Protein AF-0000000070754048 (afdb_homodimer)

InterPro domains:
  IPR007956 Malonyl-CoA decarboxylase, C-terminal [PF05292] (130-397)
  IPR035372 Malonyl-CoA decarboxylase, N-terminal [PF17408] (48-127)
  IPR038351 Malonyl-CoA decarboxylase, N-terminal domain superfamily [G3DSA:1.20.140.90] (1-128)
  IPR038917 Malonyl-CoA decarboxylase [PTHR28641] (4-424)
  IPR042303 Malonyl-CoA decarboxylase, C-terminal catalytic domain superfamily [G3DSA:3.40.630.150] (129-426)

Sequence (858 aa):
MNIDEKKQFLLILAQDLHIDPAVALQSAAQFDQNLTNVKDARSGAVNWEHENVERYLRTFRNLRNALSPLYETFFQQILSQRENGMLFLVQLRADLLQLLRKNANHAEIPALRSLDASLKQFLASWFSVGFLKLERVTYEHSPGQLLEKIIRYEAVHPVGTIAELKRRLGNGRRCFAFFHPSIPDEPLVFVHIALMQEIASSMQSIRDETEQLAEASQAKAAIFYSISSTQKGLSGVDLGNFLIKEVAKALKTEYPHLKTFATLSPLPQFMPWLETQRYKTDESLVSPLELDVLTDVLEERGIASQPDSTAVGVVLDALNIDDWSEDPSLVAALKPIVLRLGARYIYHEKKRGKALDPVTNFHVRNGAIFERINWLADLSKKGLAQSAGMMINYKYDLSHVEANNENYLLHNIIPIGLQPQQVLGARTIMNIDEKKQFLLILAQDLHIDPAVALQSAAQFDQNLTNVKDARSGAVNWEHENVERYLRTFRNLRNALSPLYETFFQQILSQRENGMLFLVQLRADLLQLLRKNANHAEIPALRSLDASLKQFLASWFSVGFLKLERVTYEHSPGQLLEKIIRYEAVHPVGTIAELKRRLGNGRRCFAFFHPSIPDEPLVFVHIALMQEIASSMQSIRDETEQLAEASQAKAAIFYSISSTQKGLSGVDLGNFLIKEVAKALKTEYPHLKTFATLSPLPQFMPWLETQRYKTDESLVSPLELDVLTDVLEERGIASQPDSTAVGVVLDALNIDDWSEDPSLVAALKPIVLRLGARYIYHEKKRGKALDPVTNFHVRNGAIFERINWLADLSKKGLAQSAGMMINYKYDLSHVEANNENYLLHNIIPIGLQPQQVLGARTI

Solvent-accessible surface area (backbone atoms only — not comparable to full-atom values): 45094 Å² total; per-residue (Å²): 129,54,74,65,56,49,48,53,50,50,48,43,41,35,59,76,26,31,57,54,58,66,58,33,50,53,27,45,52,50,26,52,54,34,45,59,68,33,33,35,88,84,80,50,42,75,36,66,77,43,92,55,39,56,58,27,53,50,30,48,52,48,28,56,56,32,68,47,36,46,43,55,55,50,52,50,46,38,41,45,70,38,88,54,20,56,57,50,52,33,50,50,41,30,51,49,54,50,33,67,74,74,67,54,50,82,65,49,43,54,45,49,50,52,43,47,54,52,52,48,53,55,51,30,68,68,38,35,30,83,54,59,42,80,42,78,49,36,79,88,77,42,58,68,66,54,56,51,47,51,40,71,39,35,69,75,68,70,45,90,43,70,68,54,46,48,55,48,36,32,70,24,28,40,29,37,30,30,24,36,82,73,39,69,86,44,62,47,33,38,38,38,33,40,42,25,74,53,85,66,61,28,57,65,53,48,55,57,45,26,75,60,46,86,54,62,83,69,26,26,14,41,31,41,57,35,74,28,67,54,49,71,36,50,64,92,45,59,70,47,67,47,60,64,57,52,52,50,50,55,46,36,70,77,36,71,67,48,75,41,40,32,27,44,36,71,41,75,59,47,39,66,52,51,60,72,40,27,81,44,81,60,62,82,66,46,51,68,70,52,48,50,52,38,49,50,57,33,47,75,69,70,46,75,74,60,92,87,53,29,70,49,33,51,51,52,52,54,70,64,38,82,67,35,86,74,34,66,68,55,42,63,42,42,44,70,48,52,51,28,45,50,45,40,44,58,71,68,37,59,52,95,62,36,44,53,43,65,62,54,35,51,43,34,54,44,10,26,25,46,36,37,75,26,80,66,14,31,80,46,75,67,33,35,62,18,32,69,5,33,28,33,28,37,32,46,49,82,91,42,21,65,61,37,22,51,40,27,76,75,65,47,49,75,51,68,33,68,56,40,46,58,56,57,34,82,84,73,113,129,54,74,65,55,49,49,52,52,52,47,43,43,35,59,74,25,32,58,54,55,64,57,34,50,53,27,44,52,50,26,49,54,35,46,61,68,34,32,36,87,84,81,49,44,75,36,66,76,42,91,54,39,56,57,28,54,49,30,47,51,48,28,55,54,33,68,47,35,46,43,57,55,49,51,52,46,39,39,44,69,38,87,56,20,54,57,49,53,33,49,49,42,29,52,48,54,50,33,67,74,74,68,53,51,81,65,49,43,54,44,50,50,52,42,46,53,50,50,50,53,55,49,30,68,67,38,34,31,82,57,59,42,82,40,80,49,38,79,88,77,42,58,67,67,55,54,52,47,51,40,71,40,35,68,78,68,68,44,90,43,70,67,53,47,49,55,49,37,32,68,24,29,39,28,38,30,30,24,36,80,74,40,71,87,46,62,46,34,36,37,38,31,41,42,26,75,53,85,66,59,28,57,62,53,49,56,57,44,27,75,59,47,85,53,64,82,69,25,26,15,41,31,41,57,34,76,30,65,55,50,71,35,49,64,92,46,60,70,47,67,47,60,65,57,51,50,49,51,53,46,35,72,76,36,71,68,48,75,42,40,31,28,44,35,70,40,76,58,47,38,67,52,52,58,73,41,28,83,43,80,62,61,83,65,47,52,68,69,54,48,49,52,37,50,51,56,32,48,76,70,70,47,76,74,60,91,85,54,28,67,50,32,52,53,52,53,54,70,64,39,83,67,36,85,74,35,68,68,54,42,62,42,41,46,70,48,52,51,29,45,50,46,41,46,58,72,68,38,60,50,95,63,35,44,53,43,65,62,56,35,52,42,34,52,44,9,27,26,46,36,36,75,26,79,67,14,30,81,47,74,66,33,35,63,18,32,68,4,32,28,34,26,37,32,47,49,83,90,42,22,66,61,35,21,50,40,26,75,75,65,46,50,76,51,68,33,66,56,40,45,60,56,54,34,83,84,73,113

Secondary structure (DSSP, 8-state):
--HHHHHHHHHIIIIITS--HHHHHHHHHHHHHHHHHHB-TTT-SB-TTSTTHHHHHHHHHHHHHHTS-HHHHHHHHHHHHSTTHHHHHHHHHHHHHHIIIII--TTTHHHHHHHHHHHHHHHHHHHSSS-PEEEE--TTTS-HHHHHHHHHH--SS---SHHHHHHHTSTTEEEEEEEBTTBTTS-SEEEEEEEESS----HHHHHHHHHH-S-GGG--EEEEEEEEE--GGGTT----TTHHHHHHHHHHHH-TT--EEEE-B--TTHHHHHHHTTT---TTSS-HHHHHHHHHHHHHTT-PPPTT--HHHHHHHHHTSTTGGG-HHHHHHHHHHHHHHHHHHHHT-EETTEESSHHHHHHHHTT-EEEEEETT---SHHHHHHHTT-EEEEE--TTTHHHHHHHHHHH----B-HHHHHHH-GGG-/--HHHHHHHHHIIIIITS--HHHHHHHHHHHHHHHHHHB-TTT-SB-TTSTTHHHHHHHHHHHHHHTS-HHHHHHHHHHHHSTTHHHHHHHHHHHHHHIIIII--TTTHHHHHHHHHHHHHHHHHHHSSTTPEEEE--TTTS-HHHHHHHHHH--SS---SHHHHHHHTSTTEEEEEEEBTTBTTS-SEEEEEEEESS----HHHHHHHHHH-S-GGG--EEEEEEEEE--GGGTT----TTHHHHHHHHHHHH-TT--EEEE-B--TTHHHHHHHTTT---TTSS-HHHHHHHHHHHHHTT-PPPTT--HHHHHHHHHTSTTGGG-HHHHHHHHHHHHHHHHHHHHT-EETTEESSHHHHHHHHTT-EEEEEETT---SHHHHHHHTT-EEEEE--TTTHHHHHHHHHHH----B-HHHHHHH-GGG-

Nearest PDB structures (foldseek):
  4f0x-assembly1_C  TM=9.025E-01  e=1.347E-34  Homo sapiens
  4f0x-assembly2_H  TM=8.892E-01  e=1.490E-34  Homo sapiens
  4f0x-assembly2_E  TM=8.967E-01  e=7.917E-34  Homo sapiens
  4f0x-assembly2_G  TM=8.946E-01  e=1.020E-33  Homo sapiens
  4f0x-assembly1_D  TM=8.776E-01  e=3.523E-34  Homo sapiens

Structure (mmCIF, N/CA/C/O backbone):
data_AF-0000000070754048-model_v1
#
loop_
_entity.id
_entity.type
_entity.pdbx_description
1 polymer 'Malonyl-CoA decarboxylase'
#
loop_
_atom_site.group_PDB
_atom_site.id
_atom_site.type_symbol
_atom_site.label_atom_id
_atom_site.label_alt_id
_atom_site.label_comp_id
_atom_site.label_asym_id
_atom_site.label_entity_id
_atom_site.label_seq_id
_atom_site.pdbx_PDB_ins_code
_atom_site.Cartn_x
_atom_site.Cartn_y
_atom_site.Cartn_z
_atom_site.occupancy
_atom_site.B_iso_or_equiv
_atom_site.auth_seq_id
_atom_site.auth_comp_id
_atom_site.auth_asym_id
_atom_site.auth_atom_id
_atom_site.pdbx_PDB_model_num
ATOM 1 N N . MET A 1 1 ? -6.758 18.609 -19.359 1 70.5 1 MET A N 1
ATOM 2 C CA . MET A 1 1 ? -8.211 18.719 -19.297 1 70.5 1 MET A CA 1
ATOM 3 C C . MET A 1 1 ? -8.641 20.047 -18.703 1 70.5 1 MET A C 1
ATOM 5 O O . MET A 1 1 ? -7.996 20.562 -17.781 1 70.5 1 MET A O 1
ATOM 9 N N . ASN A 1 2 ? -9.617 20.641 -19.25 1 81.56 2 ASN A N 1
ATOM 10 C CA . ASN A 1 2 ? -10.188 21.859 -18.688 1 81.56 2 ASN A CA 1
ATOM 11 C C . ASN A 1 2 ? -11.016 21.562 -17.438 1 81.56 2 ASN A C 1
ATOM 13 O O . ASN A 1 2 ? -11.32 20.406 -17.156 1 81.56 2 ASN A O 1
ATOM 17 N N . ILE A 1 3 ? -11.25 22.531 -16.594 1 84.44 3 ILE A N 1
ATOM 18 C CA . ILE A 1 3 ? -11.891 22.406 -15.289 1 84.44 3 ILE A CA 1
ATOM 19 C C . ILE A 1 3 ? -13.266 21.75 -15.445 1 84.44 3 ILE A C 1
ATOM 21 O O . ILE A 1 3 ? -13.672 20.938 -14.609 1 84.44 3 ILE A O 1
ATOM 25 N N . ASP A 1 4 ? -13.898 22 -16.562 1 88.56 4 ASP A N 1
ATOM 26 C CA . ASP A 1 4 ? -15.234 21.453 -16.781 1 88.56 4 ASP A CA 1
ATOM 27 C C . ASP A 1 4 ? -15.164 19.969 -17.125 1 88.56 4 ASP A C 1
ATOM 29 O O . ASP A 1 4 ? -16 19.188 -16.688 1 88.56 4 ASP A O 1
ATOM 33 N N . GLU A 1 5 ? -14.227 19.672 -17.875 1 91.06 5 GLU A N 1
ATOM 34 C CA . GLU A 1 5 ? -14.031 18.266 -18.234 1 91.06 5 GLU A CA 1
ATOM 35 C C . GLU A 1 5 ? -13.641 17.438 -17.016 1 91.06 5 GLU A C 1
ATOM 37 O O . GLU A 1 5 ? -14.109 16.312 -16.844 1 91.06 5 GLU A O 1
ATOM 42 N N . LYS A 1 6 ? -12.789 18.016 -16.219 1 92.75 6 LYS A N 1
ATOM 43 C CA . LYS A 1 6 ? -12.391 17.344 -14.992 1 92.75 6 LYS A CA 1
ATOM 44 C C . LYS A 1 6 ? -13.586 17.125 -14.07 1 92.75 6 LYS A C 1
ATOM 46 O O . LYS A 1 6 ? -13.734 16.062 -13.484 1 92.75 6 LYS A O 1
ATOM 51 N N . LYS A 1 7 ? -14.391 18.172 -14.016 1 94.81 7 LYS A N 1
ATOM 52 C CA . LYS A 1 7 ? -15.586 18.078 -13.18 1 94.81 7 LYS A CA 1
ATOM 53 C C . LYS A 1 7 ? -16.516 16.969 -13.664 1 94.81 7 LYS A C 1
ATOM 55 O O . LYS A 1 7 ? -16.984 16.156 -12.867 1 94.81 7 LYS A O 1
ATOM 60 N N . GLN A 1 8 ? -16.766 16.938 -14.977 1 94.69 8 GLN A N 1
ATOM 61 C CA . GLN A 1 8 ? -17.625 15.906 -15.539 1 94.69 8 GLN A CA 1
ATOM 62 C C . GLN A 1 8 ? -17.062 14.516 -15.273 1 94.69 8 GLN A C 1
ATOM 64 O O . GLN A 1 8 ? -17.812 13.594 -14.945 1 94.69 8 GLN A O 1
ATOM 69 N N . PHE A 1 9 ? -15.805 14.398 -15.445 1 96 9 PHE A N 1
ATOM 70 C CA . PHE A 1 9 ? -15.156 13.109 -15.211 1 96 9 PHE A CA 1
ATOM 71 C C . PHE A 1 9 ? -15.32 12.68 -13.766 1 96 9 PHE A C 1
ATOM 73 O O . PHE A 1 9 ? -15.672 11.531 -13.492 1 96 9 PHE A O 1
ATOM 80 N N . LEU A 1 10 ? -15.062 13.562 -12.836 1 97.12 10 LEU A N 1
ATOM 81 C CA . LEU A 1 10 ? -15.141 13.266 -11.414 1 97.12 10 LEU A CA 1
ATOM 82 C C . LEU A 1 10 ? -16.578 12.93 -11 1 97.12 10 LEU A C 1
ATOM 84 O O . LEU A 1 10 ? -16.797 12.07 -10.148 1 97.12 10 LEU A O 1
ATOM 88 N N . LEU A 1 11 ? -17.5 13.594 -11.633 1 96.44 11 LEU A N 1
ATOM 89 C CA . LEU A 1 11 ? -18.906 13.312 -11.344 1 96.44 11 LEU A CA 1
ATOM 90 C C . LEU A 1 11 ? -19.297 11.93 -11.852 1 96.44 11 LEU A C 1
ATOM 92 O O . LEU A 1 11 ? -20.047 11.211 -11.195 1 96.44 11 LEU A O 1
ATOM 96 N N . ILE A 1 12 ? -18.781 11.578 -12.961 1 96.75 12 ILE A N 1
ATOM 97 C CA . ILE A 1 12 ? -19.031 10.242 -13.492 1 96.75 12 ILE A CA 1
ATOM 98 C C . ILE A 1 12 ? -18.469 9.195 -12.531 1 96.75 12 ILE A C 1
ATOM 100 O O . ILE A 1 12 ? -19.156 8.219 -12.219 1 96.75 12 ILE A O 1
ATOM 104 N N . LEU A 1 13 ? -17.266 9.406 -12.039 1 96.81 13 LEU A N 1
ATOM 105 C CA . LEU A 1 13 ? -16.656 8.484 -11.078 1 96.81 13 LEU A CA 1
ATOM 106 C C . LEU A 1 13 ? -17.516 8.391 -9.812 1 96.81 13 LEU A C 1
ATOM 108 O O . LEU A 1 13 ? -17.844 7.293 -9.359 1 96.81 13 LEU A O 1
ATOM 112 N N . ALA A 1 14 ? -17.953 9.531 -9.32 1 97.31 14 ALA A N 1
ATOM 113 C CA . ALA A 1 14 ? -18.625 9.625 -8.031 1 97.31 14 ALA A CA 1
ATOM 114 C C . ALA A 1 14 ? -20.016 9.008 -8.094 1 97.31 14 ALA A C 1
ATOM 116 O O . ALA A 1 14 ? -20.484 8.398 -7.129 1 97.31 14 ALA A O 1
ATOM 117 N N . GLN A 1 15 ? -20.641 9.141 -9.281 1 96.19 15 GLN A N 1
ATOM 118 C CA . GLN A 1 15 ? -22.047 8.773 -9.367 1 96.19 15 GLN A CA 1
ATOM 119 C C . GLN A 1 15 ? -22.234 7.484 -10.164 1 96.19 15 GLN A C 1
ATOM 121 O O . GLN A 1 15 ? -22.844 6.527 -9.672 1 96.19 15 GLN A O 1
ATOM 126 N N . ASP A 1 16 ? -21.641 7.391 -11.266 1 95.5 16 ASP A N 1
ATOM 127 C CA . ASP A 1 16 ? -21.891 6.262 -12.156 1 95.5 16 ASP A CA 1
ATOM 128 C C . ASP A 1 16 ? -21.078 5.035 -11.719 1 95.5 16 ASP A C 1
ATOM 130 O O . ASP A 1 16 ? -21.484 3.9 -11.984 1 95.5 16 ASP A O 1
ATOM 134 N N . LEU A 1 17 ? -19.938 5.293 -11.102 1 96.44 17 LEU A N 1
ATOM 135 C CA . LEU A 1 17 ? -19.109 4.172 -10.68 1 96.44 17 LEU A CA 1
ATOM 136 C C . LEU A 1 17 ? -19.266 3.922 -9.18 1 96.44 17 LEU A C 1
ATOM 138 O O . LEU A 1 17 ? -18.344 3.41 -8.539 1 96.44 17 LEU A O 1
ATOM 142 N N . HIS A 1 18 ? -20.344 4.375 -8.664 1 96.31 18 HIS A N 1
ATOM 143 C CA . HIS A 1 18 ? -20.688 4.039 -7.285 1 96.31 18 HIS A CA 1
ATOM 144 C C . HIS A 1 18 ? -21.156 2.594 -7.168 1 96.31 18 HIS A C 1
ATOM 146 O O . HIS A 1 18 ? -20.734 1.734 -7.949 1 96.31 18 HIS A O 1
ATOM 152 N N . ILE A 1 19 ? -21.922 2.232 -6.234 1 97.06 19 ILE A N 1
ATOM 153 C CA . ILE A 1 19 ? -22.328 0.847 -6.027 1 97.06 19 ILE A CA 1
ATOM 154 C C . ILE A 1 19 ? -23.594 0.555 -6.828 1 97.06 19 ILE A C 1
ATOM 156 O O . ILE A 1 19 ? -24.25 1.477 -7.316 1 97.06 19 ILE A O 1
ATOM 160 N N . ASP A 1 20 ? -23.922 -0.697 -7.059 1 96.25 20 ASP A N 1
ATOM 161 C CA . ASP A 1 20 ? -25.188 -1.147 -7.629 1 96.25 20 ASP A CA 1
ATOM 162 C C . ASP A 1 20 ? -26.266 -1.304 -6.543 1 96.25 20 ASP A C 1
ATOM 164 O O . ASP A 1 20 ? -26.203 -2.234 -5.738 1 96.25 20 ASP A O 1
ATOM 168 N N . PRO A 1 21 ? -27.234 -0.43 -6.59 1 96.31 21 PRO A N 1
ATOM 169 C CA . PRO A 1 21 ? -28.203 -0.417 -5.504 1 96.31 21 PRO A CA 1
ATOM 170 C C . PRO A 1 21 ? -28.953 -1.74 -5.375 1 96.31 21 PRO A C 1
ATOM 172 O O . PRO A 1 21 ? -29.219 -2.203 -4.258 1 96.31 21 PRO A O 1
ATOM 175 N N . ALA A 1 22 ? -29.281 -2.359 -6.402 1 95.56 22 ALA A N 1
ATOM 176 C CA . ALA A 1 22 ? -30.047 -3.604 -6.363 1 95.56 22 ALA A CA 1
ATOM 177 C C . ALA A 1 22 ? -29.25 -4.723 -5.707 1 95.56 22 ALA A C 1
ATOM 179 O O . ALA A 1 22 ? -29.75 -5.438 -4.84 1 95.56 22 ALA A O 1
ATOM 180 N N . VAL A 1 23 ? -28.031 -4.816 -6.113 1 96.75 23 VAL A N 1
ATOM 181 C CA . VAL A 1 23 ? -27.156 -5.848 -5.566 1 96.75 23 VAL A CA 1
ATOM 182 C C . VAL A 1 23 ? -26.891 -5.57 -4.086 1 96.75 23 VAL A C 1
ATOM 184 O O . VAL A 1 23 ? -26.875 -6.492 -3.27 1 96.75 23 VAL A O 1
ATOM 187 N N . ALA A 1 24 ? -26.703 -4.336 -3.725 1 97.44 24 ALA A N 1
ATOM 188 C CA . ALA A 1 24 ? -26.438 -3.941 -2.344 1 97.44 24 ALA A CA 1
ATOM 189 C C . ALA A 1 24 ? -27.625 -4.277 -1.438 1 97.44 24 ALA A C 1
ATOM 191 O O . ALA A 1 24 ? -27.453 -4.836 -0.354 1 97.44 24 ALA A O 1
ATOM 192 N N . LEU A 1 25 ? -28.844 -4.012 -1.931 1 96.81 25 LEU A N 1
ATOM 193 C CA . LEU A 1 25 ? -30.047 -4.262 -1.134 1 96.81 25 LEU A CA 1
ATOM 194 C C . LEU A 1 25 ? -30.266 -5.762 -0.947 1 96.81 25 LEU A C 1
ATOM 196 O O . LEU A 1 25 ? -30.578 -6.215 0.158 1 96.81 25 LEU A O 1
ATOM 200 N N . GLN A 1 26 ? -30.078 -6.457 -1.988 1 97.06 26 GLN A N 1
ATOM 201 C CA . GLN A 1 26 ? -30.234 -7.906 -1.913 1 97.06 26 GLN A CA 1
ATOM 202 C C . GLN A 1 26 ? -29.203 -8.523 -0.96 1 97.06 26 GLN A C 1
ATOM 204 O O . GLN A 1 26 ? -29.562 -9.367 -0.13 1 97.06 26 GLN A O 1
ATOM 209 N N . SER A 1 27 ? -27.953 -8.086 -1.094 1 97.75 27 SER A N 1
ATOM 210 C CA . SER A 1 27 ? -26.875 -8.602 -0.24 1 97.75 27 SER A CA 1
ATOM 211 C C . SER A 1 27 ? -27.109 -8.219 1.218 1 97.75 27 SER A C 1
ATOM 213 O O . SER A 1 27 ? -26.812 -9 2.125 1 97.75 27 SER A O 1
ATOM 215 N N . ALA A 1 28 ? -27.594 -7.035 1.402 1 97.25 28 ALA A N 1
ATOM 216 C CA . ALA A 1 28 ? -27.875 -6.578 2.762 1 97.25 28 ALA A CA 1
ATOM 217 C C . ALA A 1 28 ? -28.969 -7.43 3.416 1 97.25 28 ALA A C 1
ATOM 219 O O . ALA A 1 28 ? -28.844 -7.805 4.586 1 97.25 28 ALA A O 1
ATOM 220 N N . ALA A 1 29 ? -29.984 -7.773 2.693 1 96.5 29 ALA A N 1
ATOM 221 C CA . ALA A 1 29 ? -31.078 -8.602 3.207 1 96.5 29 ALA A CA 1
ATOM 222 C C . ALA A 1 29 ? -30.578 -9.992 3.57 1 96.5 29 ALA A C 1
ATOM 224 O O . ALA A 1 29 ? -30.922 -10.523 4.629 1 96.5 29 ALA A O 1
ATOM 225 N N . GLN A 1 30 ? -29.812 -10.5 2.678 1 97.5 30 GLN A N 1
ATOM 226 C CA . GLN A 1 30 ? -29.281 -11.828 2.92 1 97.5 30 GLN A CA 1
ATOM 227 C C . GLN A 1 30 ? -28.359 -11.844 4.137 1 97.5 30 GLN A C 1
ATOM 229 O O . GLN A 1 30 ? -28.406 -12.766 4.953 1 97.5 30 GLN A O 1
ATOM 234 N N . PHE A 1 31 ? -27.578 -10.859 4.266 1 97.62 31 PHE A N 1
ATOM 235 C CA . PHE A 1 31 ? -26.656 -10.742 5.395 1 97.62 31 PHE A CA 1
ATOM 236 C C . PHE A 1 31 ? -27.422 -10.641 6.707 1 97.62 31 PHE A C 1
ATOM 238 O O . PHE A 1 31 ? -27.094 -11.328 7.676 1 97.62 31 PHE A O 1
ATOM 245 N N . ASP A 1 32 ? -28.406 -9.797 6.66 1 96.06 32 ASP A N 1
ATOM 246 C CA . ASP A 1 32 ? -29.219 -9.586 7.848 1 96.06 32 ASP A CA 1
ATOM 247 C C . ASP A 1 32 ? -29.875 -10.891 8.312 1 96.06 32 ASP A C 1
ATOM 249 O O . ASP A 1 32 ? -29.797 -11.25 9.484 1 96.06 32 ASP A O 1
ATOM 253 N N . GLN A 1 33 ? -30.406 -11.625 7.418 1 96.44 33 GLN A N 1
ATOM 254 C CA . GLN A 1 33 ? -31.078 -12.883 7.719 1 96.44 33 GLN A CA 1
ATOM 255 C C . GLN A 1 33 ? -30.094 -13.914 8.273 1 96.44 33 GLN A C 1
ATOM 257 O O . GLN A 1 33 ? -30.375 -14.562 9.273 1 96.44 33 GLN A O 1
ATOM 262 N N . ASN A 1 34 ? -28.969 -13.992 7.688 1 97.06 34 ASN A N 1
ATOM 263 C CA . ASN A 1 34 ? -28.016 -15.031 8.055 1 97.06 34 ASN A CA 1
ATOM 264 C C . ASN A 1 34 ? -27.266 -14.688 9.344 1 97.06 34 ASN A C 1
ATOM 266 O O . ASN A 1 34 ? -26.953 -15.57 10.133 1 97.06 34 ASN A O 1
ATOM 270 N N . LEU A 1 35 ? -27 -13.422 9.523 1 96.56 35 LEU A N 1
ATOM 271 C CA . LEU A 1 35 ? -26.391 -13.016 10.781 1 96.56 35 LEU A CA 1
ATOM 272 C C . LEU A 1 35 ? -27.344 -13.266 11.953 1 96.56 35 LEU A C 1
ATOM 274 O O . LEU A 1 35 ? -26.922 -13.75 13 1 96.56 35 LEU A O 1
ATOM 278 N N . THR A 1 36 ? -28.578 -12.977 11.719 1 94.69 36 THR A N 1
ATOM 279 C CA . THR A 1 36 ? -29.594 -13.195 12.75 1 94.69 36 THR A CA 1
ATOM 280 C C . THR A 1 36 ? -29.703 -14.672 13.094 1 94.69 36 THR A C 1
ATOM 282 O O . THR A 1 36 ? -29.891 -15.031 14.258 1 94.69 36 THR A O 1
ATOM 285 N N . ASN A 1 37 ? -29.516 -15.484 12.148 1 95 37 ASN A N 1
ATOM 286 C CA . ASN A 1 37 ? -29.609 -16.938 12.328 1 95 37 ASN A CA 1
ATOM 287 C C . ASN A 1 37 ? -28.469 -17.469 13.188 1 95 37 ASN A C 1
ATOM 289 O O . ASN A 1 37 ? -28.656 -18.422 13.953 1 95 37 ASN A O 1
ATOM 293 N N . VAL A 1 38 ? -27.297 -16.906 13.062 1 95.75 38 VAL A N 1
ATOM 294 C CA . VAL A 1 38 ? -26.141 -17.484 13.727 1 95.75 38 VAL A CA 1
ATOM 295 C C . VAL A 1 38 ? -25.844 -16.719 15.016 1 95.75 38 VAL A C 1
ATOM 297 O O . VAL A 1 38 ? -24.906 -17.078 15.742 1 95.75 38 VAL A O 1
ATOM 300 N N . LYS A 1 39 ? -26.547 -15.703 15.188 1 92.94 39 LYS A N 1
ATOM 301 C CA . LYS A 1 39 ? -26.344 -14.898 16.391 1 92.94 39 LYS A CA 1
ATOM 302 C C . LYS A 1 39 ? -26.891 -15.609 17.625 1 92.94 39 LYS A C 1
ATOM 304 O O . LYS A 1 39 ? -27.984 -16.188 17.594 1 92.94 39 LYS A O 1
ATOM 309 N N . ASP A 1 40 ? -26.094 -15.625 18.609 1 90.81 40 ASP A N 1
ATOM 310 C CA . ASP A 1 40 ? -26.531 -16.188 19.875 1 90.81 40 ASP A CA 1
ATOM 311 C C . ASP A 1 40 ? -27.594 -15.312 20.547 1 90.81 40 ASP A C 1
ATOM 313 O O . ASP A 1 40 ? -27.422 -14.102 20.641 1 90.81 40 ASP A O 1
ATOM 317 N N . ALA A 1 41 ? -28.625 -15.867 21.062 1 83.62 41 ALA A N 1
ATOM 318 C CA . ALA A 1 41 ? -29.766 -15.141 21.594 1 83.62 41 ALA A CA 1
ATOM 319 C C . ALA A 1 41 ? -29.406 -14.43 22.906 1 83.62 41 ALA A C 1
ATOM 321 O O . ALA A 1 41 ? -29.953 -13.383 23.219 1 83.62 41 ALA A O 1
ATOM 322 N N . ARG A 1 42 ? -28.484 -14.953 23.609 1 84.88 42 ARG A N 1
ATOM 323 C CA . ARG A 1 42 ? -28.156 -14.43 24.938 1 84.88 42 ARG A CA 1
ATOM 324 C C . ARG A 1 42 ? -27.094 -13.359 24.859 1 84.88 42 ARG A C 1
ATOM 326 O O . ARG A 1 42 ? -27.281 -12.234 25.328 1 84.88 42 ARG A O 1
ATOM 333 N N . SER A 1 43 ? -25.984 -13.539 24.141 1 86.94 43 SER A N 1
ATOM 334 C CA . SER A 1 43 ? -24.812 -12.656 24.125 1 86.94 43 SER A CA 1
ATOM 335 C C . SER A 1 43 ? -24.875 -11.688 22.953 1 86.94 43 SER A C 1
ATOM 337 O O . SER A 1 43 ? -24.234 -10.633 22.984 1 86.94 43 SER A O 1
ATOM 339 N N . GLY A 1 44 ? -25.594 -12.109 21.984 1 89.12 44 GLY A N 1
ATOM 340 C CA . GLY A 1 44 ? -25.656 -11.289 20.781 1 89.12 44 GLY A CA 1
ATOM 341 C C . GLY A 1 44 ? -24.438 -11.461 19.875 1 89.12 44 GLY A C 1
ATOM 342 O O . GLY A 1 44 ? -24.375 -10.867 18.797 1 89.12 44 GLY A O 1
ATOM 343 N N . ALA A 1 45 ? -23.562 -12.305 20.344 1 91.06 45 ALA A N 1
ATOM 344 C CA . ALA A 1 45 ? -22.359 -12.57 19.578 1 91.06 45 ALA A CA 1
ATOM 345 C C . ALA A 1 45 ? -22.594 -13.688 18.562 1 91.06 45 ALA A C 1
ATOM 347 O O . ALA A 1 45 ? -23.594 -14.398 18.625 1 91.06 45 ALA A O 1
ATOM 348 N N . VAL A 1 46 ? -21.781 -13.789 17.625 1 94.44 46 VAL A N 1
ATOM 349 C CA . VAL A 1 46 ? -21.875 -14.859 16.641 1 94.44 46 VAL A CA 1
ATOM 350 C C . VAL A 1 46 ? -21.562 -16.203 17.297 1 94.44 46 VAL A C 1
ATOM 352 O O . VAL A 1 46 ? -20.578 -16.312 18.031 1 94.44 46 VAL A O 1
ATOM 355 N N . ASN A 1 47 ? -22.406 -17.188 17.062 1 95.25 47 ASN A N 1
ATOM 356 C CA . ASN A 1 47 ? -22.109 -18.562 17.453 1 95.25 47 ASN A CA 1
ATOM 357 C C . ASN A 1 47 ? -21.266 -19.266 16.391 1 95.25 47 ASN A C 1
ATOM 359 O O . ASN A 1 47 ? -21.797 -19.812 15.43 1 95.25 47 ASN A O 1
ATOM 363 N N . TRP A 1 48 ? -20.047 -19.344 16.594 1 94 48 TRP A N 1
ATOM 364 C CA . TRP A 1 48 ? -19.078 -19.797 15.594 1 94 48 TRP A CA 1
ATOM 365 C C . TRP A 1 48 ? -19.172 -21.312 15.391 1 94 48 TRP A C 1
ATOM 367 O O . TRP A 1 48 ? -18.609 -21.844 14.438 1 94 48 TRP A O 1
ATOM 377 N N . GLU A 1 49 ? -19.891 -21.969 16.25 1 91.38 49 GLU A N 1
ATOM 378 C CA . GLU A 1 49 ? -20.062 -23.406 16.125 1 91.38 49 GLU A CA 1
ATOM 379 C C . GLU A 1 49 ? -21.359 -23.75 15.398 1 91.38 49 GLU A C 1
ATOM 381 O O . GLU A 1 49 ? -21.625 -24.922 15.125 1 91.38 49 GLU A O 1
ATOM 386 N N . HIS A 1 50 ? -22.094 -22.75 15.086 1 93.38 50 HIS A N 1
ATOM 387 C CA . HIS A 1 50 ? -23.359 -22.953 14.406 1 93.38 50 HIS A CA 1
ATOM 388 C C . HIS A 1 50 ? -23.156 -23.594 13.039 1 93.38 50 HIS A C 1
ATOM 390 O O . HIS A 1 50 ? -22.203 -23.281 12.336 1 93.38 50 HIS A O 1
ATOM 396 N N . GLU A 1 51 ? -24.047 -24.281 12.523 1 92.44 51 GLU A N 1
ATOM 397 C CA . GLU A 1 51 ? -23.938 -25.031 11.266 1 92.44 51 GLU A CA 1
ATOM 398 C C . GLU A 1 51 ? -23.969 -24.078 10.062 1 92.44 51 GLU A C 1
ATOM 400 O O . GLU A 1 51 ? -23.422 -24.406 9.008 1 92.44 51 GLU A O 1
ATOM 405 N N . ASN A 1 52 ? -24.531 -22.875 10.266 1 94.69 52 ASN A N 1
ATOM 406 C CA . ASN A 1 52 ? -24.719 -21.953 9.141 1 94.69 52 ASN A CA 1
ATOM 407 C C . ASN A 1 52 ? -23.672 -20.844 9.156 1 94.69 52 ASN A C 1
ATOM 409 O O . ASN A 1 52 ? -23.828 -19.812 8.492 1 94.69 52 ASN A O 1
ATOM 413 N N . VAL A 1 53 ? -22.641 -21.031 9.891 1 96.06 53 VAL A N 1
ATOM 414 C CA . VAL A 1 53 ? -21.625 -20 10.008 1 96.06 53 VAL A CA 1
ATOM 415 C C . VAL A 1 53 ? -20.969 -19.75 8.641 1 96.06 53 VAL A C 1
ATOM 417 O O . VAL A 1 53 ? -20.672 -18.609 8.281 1 96.06 53 VAL A O 1
ATOM 420 N N . GLU A 1 54 ? -20.781 -20.75 7.875 1 95.25 54 GLU A N 1
ATOM 421 C CA . GLU A 1 54 ? -20.188 -20.609 6.543 1 95.25 54 GLU A CA 1
ATOM 422 C C . GLU A 1 54 ? -21.062 -19.75 5.641 1 95.25 54 GLU A C 1
ATOM 424 O O . GLU A 1 54 ? -20.562 -18.922 4.887 1 95.25 54 GLU A O 1
ATOM 429 N N . ARG A 1 55 ? -22.359 -20.047 5.754 1 95.81 55 ARG A N 1
ATOM 430 C CA . ARG A 1 55 ? -23.297 -19.25 4.969 1 95.81 55 ARG A CA 1
ATOM 431 C C . ARG A 1 55 ? -23.281 -17.797 5.402 1 95.81 55 ARG A C 1
ATOM 433 O O . ARG A 1 55 ? -23.328 -16.891 4.566 1 95.81 55 ARG A O 1
ATOM 440 N N . TYR A 1 56 ? -23.266 -17.547 6.691 1 97.19 56 TYR A N 1
ATOM 441 C CA . TYR A 1 56 ? -23.172 -16.188 7.223 1 97.19 56 TYR A CA 1
ATOM 442 C C . TYR A 1 56 ? -21.922 -15.492 6.676 1 97.19 56 TYR A C 1
ATOM 444 O O . TYR A 1 56 ? -22.016 -14.375 6.148 1 97.19 56 TYR A O 1
ATOM 452 N N . LEU A 1 57 ? -20.781 -16.156 6.691 1 97.5 57 LEU A N 1
ATOM 453 C CA . LEU A 1 57 ? -19.531 -15.547 6.262 1 97.5 57 LEU A CA 1
ATOM 454 C C . LEU A 1 57 ? -19.531 -15.289 4.758 1 97.5 57 LEU A C 1
ATOM 456 O O . LEU A 1 57 ? -18.953 -14.312 4.289 1 97.5 57 LEU A O 1
ATOM 460 N N . ARG A 1 58 ? -20.219 -16.094 4.012 1 96.44 58 ARG A N 1
ATOM 461 C CA . ARG A 1 58 ? -20.359 -15.875 2.58 1 96.44 58 ARG A CA 1
ATOM 462 C C . ARG A 1 58 ? -21.188 -14.617 2.307 1 96.44 58 ARG A C 1
ATOM 464 O O . ARG A 1 58 ? -20.828 -13.805 1.458 1 96.44 58 ARG A O 1
ATOM 471 N N . THR A 1 59 ? -22.281 -14.523 3.002 1 97.38 59 THR A N 1
ATOM 472 C CA . THR A 1 59 ? -23.141 -13.367 2.803 1 97.38 59 THR A CA 1
ATOM 473 C C . THR A 1 59 ? -22.453 -12.094 3.295 1 97.38 59 THR A C 1
ATOM 475 O O . THR A 1 59 ? -22.656 -11.016 2.736 1 97.38 59 THR A O 1
ATOM 478 N N . PHE A 1 60 ? -21.688 -12.242 4.348 1 97.62 60 PHE A N 1
ATOM 479 C CA . PHE A 1 60 ? -20.859 -11.148 4.844 1 97.62 60 PHE A CA 1
ATOM 480 C C . PHE A 1 60 ? -19.922 -10.648 3.758 1 97.62 60 PHE A C 1
ATOM 482 O O . PHE A 1 60 ? -19.875 -9.445 3.473 1 97.62 60 PHE A O 1
ATOM 489 N N . ARG A 1 61 ? -19.219 -11.508 3.104 1 96.75 61 ARG A N 1
ATOM 490 C CA . ARG A 1 61 ? -18.281 -11.172 2.027 1 96.75 61 ARG A CA 1
ATOM 491 C C . ARG A 1 61 ? -19.031 -10.562 0.841 1 96.75 61 ARG A C 1
ATOM 493 O O . ARG A 1 61 ? -18.562 -9.586 0.246 1 96.75 61 ARG A O 1
ATOM 500 N N . ASN A 1 62 ? -20.125 -11.117 0.549 1 97.25 62 ASN A N 1
ATOM 501 C CA . ASN A 1 62 ? -20.922 -10.625 -0.569 1 97.25 62 ASN A CA 1
ATOM 502 C C . ASN A 1 62 ? -21.375 -9.18 -0.339 1 97.25 62 ASN A C 1
ATOM 504 O O . ASN A 1 62 ? -21.344 -8.359 -1.259 1 97.25 62 ASN A O 1
ATOM 508 N N . LEU A 1 63 ? -21.812 -8.953 0.848 1 98.12 63 LEU A N 1
ATOM 509 C CA . LEU A 1 63 ? -22.266 -7.598 1.161 1 98.12 63 LEU A CA 1
ATOM 510 C C . LEU A 1 63 ? -21.094 -6.613 1.097 1 98.12 63 LEU A C 1
ATOM 512 O O . LEU A 1 63 ? -21.234 -5.516 0.552 1 98.12 63 LEU A O 1
ATOM 516 N N . ARG A 1 64 ? -19.984 -6.98 1.634 1 97.25 64 ARG A N 1
ATOM 517 C CA . ARG A 1 64 ? -18.797 -6.129 1.567 1 97.25 64 ARG A CA 1
ATOM 518 C C . ARG A 1 64 ? -18.438 -5.812 0.121 1 97.25 64 ARG A C 1
ATOM 520 O O . ARG A 1 64 ? -18.125 -4.664 -0.209 1 97.25 64 ARG A O 1
ATOM 527 N N . ASN A 1 65 ? -18.5 -6.805 -0.722 1 96.56 65 ASN A N 1
ATOM 528 C CA . ASN A 1 65 ? -18.203 -6.605 -2.137 1 96.56 65 ASN A CA 1
ATOM 529 C C . ASN A 1 65 ? -19.219 -5.672 -2.793 1 96.56 65 ASN A C 1
ATOM 531 O O . ASN A 1 65 ? -18.844 -4.812 -3.596 1 96.56 65 ASN A O 1
ATOM 535 N N . ALA A 1 66 ? -20.453 -5.895 -2.416 1 97.44 66 ALA A N 1
ATOM 536 C CA . ALA A 1 66 ? -21.516 -5.086 -2.992 1 97.44 66 ALA A CA 1
ATOM 537 C C . ALA A 1 66 ? -21.391 -3.625 -2.562 1 97.44 66 ALA A C 1
ATOM 539 O O . ALA A 1 66 ? -21.859 -2.725 -3.264 1 97.44 66 ALA A O 1
ATOM 540 N N . LEU A 1 67 ? -20.766 -3.41 -1.441 1 97.81 67 LEU A N 1
ATOM 541 C CA . LEU A 1 67 ? -20.641 -2.064 -0.891 1 97.81 67 LEU A CA 1
ATOM 542 C C . LEU A 1 67 ? -19.312 -1.442 -1.295 1 97.81 67 LEU A C 1
ATOM 544 O O . LEU A 1 67 ? -18.906 -0.404 -0.758 1 97.81 67 LEU A O 1
ATOM 548 N N . SER A 1 68 ? -18.609 -2.068 -2.16 1 96.69 68 SER A N 1
ATOM 549 C CA . SER A 1 68 ? -17.375 -1.504 -2.717 1 96.69 68 SER A CA 1
ATOM 550 C C . SER A 1 68 ? -17.656 -0.772 -4.027 1 96.69 68 SER A C 1
ATOM 552 O O . SER A 1 68 ? -17.906 -1.402 -5.055 1 96.69 68 SER A O 1
ATOM 554 N N . PRO A 1 69 ? -17.578 0.532 -3.949 1 97.25 69 PRO A N 1
ATOM 555 C CA . PRO A 1 69 ? -17.828 1.279 -5.18 1 97.25 69 PRO A CA 1
ATOM 556 C C . PRO A 1 69 ? -16.891 0.891 -6.32 1 97.25 69 PRO A C 1
ATOM 558 O O . PRO A 1 69 ? -15.734 0.551 -6.078 1 97.25 69 PRO A O 1
ATOM 561 N N . LEU A 1 70 ? -17.344 0.988 -7.492 1 96.31 70 LEU A N 1
ATOM 562 C CA . LEU A 1 70 ? -16.578 0.632 -8.688 1 96.31 70 LEU A CA 1
ATOM 563 C C . LEU A 1 70 ? -15.391 1.562 -8.859 1 96.31 70 LEU A C 1
ATOM 565 O O . LEU A 1 70 ? -14.359 1.165 -9.422 1 96.31 70 LEU A O 1
ATOM 569 N N . TYR A 1 71 ? -15.523 2.768 -8.375 1 97.06 71 TYR A N 1
ATOM 570 C CA . TYR A 1 71 ? -14.398 3.682 -8.531 1 97.06 71 TYR A CA 1
ATOM 571 C C . TYR A 1 71 ? -13.203 3.225 -7.699 1 97.06 71 TYR A C 1
ATOM 573 O O . TYR A 1 71 ? -12.07 3.641 -7.953 1 97.06 71 TYR A O 1
ATOM 581 N N . GLU A 1 72 ? -13.367 2.453 -6.668 1 95.25 72 GLU A N 1
ATOM 582 C CA . GLU A 1 72 ? -12.234 1.906 -5.926 1 95.25 72 GLU A CA 1
ATOM 583 C C . GLU A 1 72 ? -11.477 0.876 -6.762 1 95.25 72 GLU A C 1
ATOM 585 O O . GLU A 1 72 ? -10.25 0.785 -6.68 1 95.25 72 GLU A O 1
ATOM 590 N N . THR A 1 73 ? -12.242 0.106 -7.527 1 91.44 73 THR A N 1
ATOM 591 C CA . THR A 1 73 ? -11.609 -0.781 -8.5 1 91.44 73 THR A CA 1
ATOM 592 C C . THR A 1 73 ? -10.797 0.019 -9.516 1 91.44 73 THR A C 1
ATOM 594 O O . THR A 1 73 ? -9.703 -0.393 -9.906 1 91.44 73 THR A O 1
ATOM 597 N N . PHE A 1 74 ? -11.391 1.113 -9.898 1 92.88 74 PHE A N 1
ATOM 598 C CA . PHE A 1 74 ? -10.703 2.029 -10.797 1 92.88 74 PHE A CA 1
ATOM 599 C C . PHE A 1 74 ? -9.383 2.492 -10.188 1 92.88 74 PHE A C 1
ATOM 601 O O . PHE A 1 74 ? -8.344 2.488 -10.859 1 92.88 74 PHE A O 1
ATOM 608 N N . PHE A 1 75 ? -9.344 2.9 -8.883 1 93.31 75 PHE A N 1
ATOM 609 C CA . PHE A 1 75 ? -8.125 3.328 -8.203 1 93.31 75 PHE A CA 1
ATOM 610 C C . PHE A 1 75 ? -7.066 2.236 -8.25 1 93.31 75 PHE A C 1
ATOM 612 O O . PHE A 1 75 ? -5.91 2.504 -8.586 1 93.31 75 PHE A O 1
ATOM 619 N N . GLN A 1 76 ? -7.504 1.034 -7.949 1 87.19 76 GLN A N 1
ATOM 620 C CA . GLN A 1 76 ? -6.59 -0.103 -7.895 1 87.19 76 GLN A CA 1
ATOM 621 C C . GLN A 1 76 ? -5.98 -0.386 -9.266 1 87.19 76 GLN A C 1
ATOM 623 O O . GLN A 1 76 ? -4.785 -0.683 -9.367 1 87.19 76 GLN A O 1
ATOM 628 N N . GLN A 1 77 ? -6.789 -0.287 -10.227 1 83.56 77 GLN A N 1
ATOM 629 C CA . GLN A 1 77 ? -6.324 -0.551 -11.586 1 83.56 77 GLN A CA 1
ATOM 630 C C . GLN A 1 77 ? -5.312 0.498 -12.031 1 83.56 77 GLN A C 1
ATOM 632 O O . GLN A 1 77 ? -4.309 0.168 -12.672 1 83.56 77 GLN A O 1
ATOM 637 N N . ILE A 1 78 ? -5.613 1.72 -11.742 1 86.56 78 ILE A N 1
ATOM 638 C CA . ILE A 1 78 ? -4.699 2.803 -12.086 1 86.56 78 ILE A CA 1
ATOM 639 C C . ILE A 1 78 ? -3.355 2.584 -11.398 1 86.56 78 ILE A C 1
ATOM 641 O O . ILE A 1 78 ? -2.301 2.713 -12.016 1 86.56 78 ILE A O 1
ATOM 645 N N . LEU A 1 79 ? -3.367 2.248 -10.156 1 83.75 79 LEU A N 1
ATOM 646 C CA . LEU A 1 79 ? -2.158 2.049 -9.359 1 83.75 79 LEU A CA 1
ATOM 647 C C . LEU A 1 79 ? -1.336 0.888 -9.906 1 83.75 79 LEU A C 1
ATOM 649 O O . LEU A 1 79 ? -0.108 0.973 -9.984 1 83.75 79 LEU A O 1
ATOM 653 N N . SER A 1 80 ? -2.018 -0.181 -10.344 1 73.5 80 SER A N 1
ATOM 654 C CA . SER A 1 80 ? -1.332 -1.414 -10.719 1 73.5 80 SER A CA 1
ATOM 655 C C . SER A 1 80 ? -0.875 -1.373 -12.18 1 73.5 80 SER A C 1
ATOM 657 O O . SER A 1 80 ? 0.125 -1.998 -12.539 1 73.5 80 SER A O 1
ATOM 659 N N . GLN A 1 81 ? -1.534 -0.668 -13.008 1 70.38 81 GLN A N 1
ATOM 660 C CA . GLN A 1 81 ? -1.321 -0.828 -14.438 1 70.38 81 GLN A CA 1
ATOM 661 C C . GLN A 1 81 ? -0.626 0.394 -15.031 1 70.38 81 GLN A C 1
ATOM 663 O O . GLN A 1 81 ? 0.067 0.29 -16.047 1 70.38 81 GLN A O 1
ATOM 668 N N . ARG A 1 82 ? -0.818 1.484 -14.422 1 74 82 ARG A N 1
ATOM 669 C CA . ARG A 1 82 ? -0.286 2.711 -15.008 1 74 82 ARG A CA 1
ATOM 670 C C . ARG A 1 82 ? 1.064 3.068 -14.391 1 74 82 ARG A C 1
ATOM 672 O O . ARG A 1 82 ? 1.25 2.959 -13.18 1 74 82 ARG A O 1
ATOM 679 N N . GLU A 1 83 ? 1.909 3.432 -15.344 1 75.75 83 GLU A N 1
ATOM 680 C CA . GLU A 1 83 ? 3.146 4.031 -14.852 1 75.75 83 GLU A CA 1
ATOM 681 C C . GLU A 1 83 ? 2.871 5.316 -14.07 1 75.75 83 GLU A C 1
ATOM 683 O O . GLU A 1 83 ? 2.064 6.145 -14.5 1 75.75 83 GLU A O 1
ATOM 688 N N . ASN A 1 84 ? 3.301 5.508 -12.891 1 83.38 84 ASN A N 1
ATOM 689 C CA . ASN A 1 84 ? 3.08 6.664 -12.031 1 83.38 84 ASN A CA 1
ATOM 690 C C . ASN A 1 84 ? 1.625 6.75 -11.57 1 83.38 84 ASN A C 1
ATOM 692 O O . ASN A 1 84 ? 1.055 7.84 -11.516 1 83.38 84 ASN A O 1
ATOM 696 N N . GLY A 1 85 ? 1.065 5.621 -11.5 1 87.25 85 GLY A N 1
ATOM 697 C CA . GLY A 1 85 ? -0.328 5.543 -11.086 1 87.25 85 GLY A CA 1
ATOM 698 C C . GLY A 1 85 ? -0.607 6.254 -9.781 1 87.25 85 GLY A C 1
ATOM 699 O O . GLY A 1 85 ? -1.643 6.906 -9.625 1 87.25 85 GLY A O 1
ATOM 700 N N . MET A 1 86 ? 0.265 6.172 -8.859 1 88.06 86 MET A N 1
ATOM 701 C CA . MET A 1 86 ? 0.091 6.82 -7.562 1 88.06 86 MET A CA 1
ATOM 702 C C . MET A 1 86 ? 0.022 8.336 -7.715 1 88.06 86 MET A C 1
ATOM 704 O O . MET A 1 86 ? -0.865 8.977 -7.152 1 88.06 86 MET A O 1
ATOM 708 N N . LEU A 1 87 ? 0.96 8.898 -8.453 1 90.88 87 LEU A N 1
ATOM 709 C CA . LEU A 1 87 ? 0.971 10.336 -8.664 1 90.88 87 LEU A CA 1
ATOM 710 C C . LEU A 1 87 ? -0.313 10.789 -9.352 1 90.88 87 LEU A C 1
ATOM 712 O O . LEU A 1 87 ? -0.842 11.859 -9.039 1 90.88 87 LEU A O 1
ATOM 716 N N . PHE A 1 88 ? -0.783 9.969 -10.25 1 93 88 PHE A N 1
ATOM 717 C CA . PHE A 1 88 ? -2.037 10.273 -10.93 1 93 88 PHE A CA 1
ATOM 718 C C . PHE A 1 88 ? -3.182 10.383 -9.93 1 93 88 PHE A C 1
ATOM 720 O O . PHE A 1 88 ? -3.969 11.328 -9.992 1 93 88 PHE A O 1
ATOM 727 N N . LEU A 1 89 ? -3.287 9.438 -9.055 1 95 89 LEU A N 1
ATOM 728 C CA . LEU A 1 89 ? -4.367 9.422 -8.07 1 95 89 LEU A CA 1
ATOM 729 C C . LEU A 1 89 ? -4.246 10.602 -7.113 1 95 89 LEU A C 1
ATOM 731 O O . LEU A 1 89 ? -5.254 11.188 -6.715 1 95 89 LEU A O 1
ATOM 735 N N . VAL A 1 90 ? -3.027 10.922 -6.754 1 94.56 90 VAL A N 1
ATOM 736 C CA . VAL A 1 90 ? -2.785 12.086 -5.898 1 94.56 90 VAL A CA 1
ATOM 737 C C . VAL A 1 90 ? -3.26 13.352 -6.602 1 94.56 90 VAL A C 1
ATOM 739 O O . VAL A 1 90 ? -3.936 14.188 -6 1 94.56 90 VAL A O 1
ATOM 742 N N . GLN A 1 91 ? -2.98 13.461 -7.832 1 94.75 91 GLN A N 1
ATOM 743 C CA . GLN A 1 91 ? -3.395 14.625 -8.609 1 94.75 91 GLN A CA 1
ATOM 744 C C . GLN A 1 91 ? -4.91 14.641 -8.805 1 94.75 91 GLN A C 1
ATOM 746 O O . GLN A 1 91 ? -5.527 15.711 -8.812 1 94.75 91 GLN A O 1
ATOM 751 N N . LEU A 1 92 ? -5.398 13.492 -9.023 1 96.5 92 LEU A N 1
ATOM 752 C CA . LEU A 1 92 ? -6.848 13.383 -9.148 1 96.5 92 LEU A CA 1
ATOM 753 C C . LEU A 1 92 ? -7.547 13.922 -7.91 1 96.5 92 LEU A C 1
ATOM 755 O O . LEU A 1 92 ? -8.531 14.656 -8.016 1 96.5 92 LEU A O 1
ATOM 759 N N . ARG A 1 93 ? -7.086 13.547 -6.723 1 97.19 93 ARG A N 1
ATOM 760 C CA . ARG A 1 93 ? -7.695 14.039 -5.492 1 97.19 93 ARG A CA 1
ATOM 761 C C . ARG A 1 93 ? -7.488 15.539 -5.34 1 97.19 93 ARG A C 1
ATOM 763 O O . ARG A 1 93 ? -8.359 16.25 -4.832 1 97.19 93 ARG A O 1
ATOM 770 N N . ALA A 1 94 ? -6.301 16.016 -5.789 1 95.88 94 ALA A N 1
ATOM 771 C CA . ALA A 1 94 ? -6.07 17.469 -5.762 1 95.88 94 ALA A CA 1
ATOM 772 C C . ALA A 1 94 ? -7.129 18.203 -6.574 1 95.88 94 ALA A C 1
ATOM 774 O O . ALA A 1 94 ? -7.676 19.219 -6.117 1 95.88 94 ALA A O 1
ATOM 775 N N . ASP A 1 95 ? -7.398 17.703 -7.699 1 96.12 95 ASP A N 1
ATOM 776 C CA . ASP A 1 95 ? -8.43 18.297 -8.555 1 96.12 95 ASP A CA 1
ATOM 777 C C . ASP A 1 95 ? -9.797 18.219 -7.879 1 96.12 95 ASP A C 1
ATOM 779 O O . ASP A 1 95 ? -10.578 19.172 -7.957 1 96.12 95 ASP A O 1
ATOM 783 N N . LEU A 1 96 ? -10.031 17.109 -7.312 1 97.56 96 LEU A N 1
ATOM 784 C CA . LEU A 1 96 ? -11.289 16.906 -6.609 1 97.56 96 LEU A CA 1
ATOM 785 C C . LEU A 1 96 ? -11.461 17.922 -5.484 1 97.56 96 LEU A C 1
ATOM 787 O O . LEU A 1 96 ? -12.523 18.531 -5.344 1 97.56 96 LEU A O 1
ATOM 791 N N . LEU A 1 97 ? -10.445 18.094 -4.73 1 96.25 97 LEU A N 1
ATOM 792 C CA . LEU A 1 97 ? -10.477 19.047 -3.623 1 96.25 97 LEU A CA 1
ATOM 793 C C . LEU A 1 97 ? -10.68 20.469 -4.137 1 96.25 97 LEU A C 1
ATOM 795 O O . LEU A 1 97 ? -11.422 21.25 -3.537 1 96.25 97 LEU A O 1
ATOM 799 N N . GLN A 1 98 ? -10.031 20.781 -5.219 1 94.38 98 GLN A N 1
ATOM 800 C CA . GLN A 1 98 ? -10.203 22.109 -5.824 1 94.38 98 GLN A CA 1
ATOM 801 C C . GLN A 1 98 ? -11.641 22.328 -6.281 1 94.38 98 GLN A C 1
ATOM 803 O O . GLN A 1 98 ? -12.203 23.391 -6.082 1 94.38 98 GLN A O 1
ATOM 808 N N . LEU A 1 99 ? -12.18 21.391 -6.848 1 94.88 99 LEU A N 1
ATOM 809 C CA . LEU A 1 99 ? -13.562 21.438 -7.324 1 94.88 99 LEU A CA 1
ATOM 810 C C . LEU A 1 99 ? -14.531 21.641 -6.164 1 94.88 99 LEU A C 1
ATOM 812 O O . LEU A 1 99 ? -15.477 22.438 -6.27 1 94.88 99 LEU A O 1
ATOM 816 N N . LEU A 1 100 ? -14.359 20.922 -5.109 1 95.5 100 LEU A N 1
ATOM 817 C CA . LEU A 1 100 ? -15.227 21 -3.936 1 95.5 100 LEU A CA 1
ATOM 818 C C . LEU A 1 100 ? -15.172 22.391 -3.316 1 95.5 100 LEU A C 1
ATOM 820 O O . LEU A 1 100 ? -16.172 22.875 -2.791 1 95.5 100 LEU A O 1
ATOM 824 N N . ARG A 1 101 ? -14.094 23.078 -3.48 1 91 101 ARG A N 1
ATOM 825 C CA . ARG A 1 101 ? -13.898 24.391 -2.869 1 91 101 ARG A CA 1
ATOM 826 C C . ARG A 1 101 ? -14.477 25.5 -3.742 1 91 101 ARG A C 1
ATOM 828 O O . ARG A 1 101 ? -15.102 26.438 -3.236 1 91 101 ARG A O 1
ATOM 835 N N . LYS A 1 102 ? -14.375 25.391 -5.094 1 90.5 102 LYS A N 1
ATOM 836 C CA . LYS A 1 102 ? -14.633 26.578 -5.914 1 90.5 102 LYS A CA 1
ATOM 837 C C . LYS A 1 102 ? -15.727 26.297 -6.949 1 90.5 102 LYS A C 1
ATOM 839 O O . LYS A 1 102 ? -16.453 27.219 -7.352 1 90.5 102 LYS A O 1
ATOM 844 N N . ASN A 1 103 ? -15.883 25.047 -7.367 1 87.56 103 ASN A N 1
ATOM 845 C CA . ASN A 1 103 ? -16.594 24.875 -8.633 1 87.56 103 ASN A CA 1
ATOM 846 C C . ASN A 1 103 ? -17.797 23.953 -8.469 1 87.56 103 ASN A C 1
ATOM 848 O O . ASN A 1 103 ? -18.609 23.828 -9.383 1 87.56 103 ASN A O 1
ATOM 852 N N . ALA A 1 104 ? -17.984 23.312 -7.379 1 90.12 104 ALA A N 1
ATOM 853 C CA . ALA A 1 104 ? -19.078 22.344 -7.219 1 90.12 104 ALA A CA 1
ATOM 854 C C . ALA A 1 104 ? -20.359 23.047 -6.773 1 90.12 104 ALA A C 1
ATOM 856 O O . ALA A 1 104 ? -20.312 23.953 -5.949 1 90.12 104 ALA A O 1
ATOM 857 N N . ASN A 1 105 ? -21.391 22.641 -7.418 1 91.19 105 ASN A N 1
ATOM 858 C CA . ASN A 1 105 ? -22.688 23.125 -6.969 1 91.19 105 ASN A CA 1
ATOM 859 C C . ASN A 1 105 ? -23.219 22.297 -5.789 1 91.19 105 ASN A C 1
ATOM 861 O O . ASN A 1 105 ? -22.688 21.234 -5.492 1 91.19 105 ASN A O 1
ATOM 865 N N . HIS A 1 106 ? -24.203 22.781 -5.141 1 90.88 106 HIS A N 1
ATOM 866 C CA . HIS A 1 106 ? -24.734 22.203 -3.91 1 90.88 106 HIS A CA 1
ATOM 867 C C . HIS A 1 106 ? -25.203 20.766 -4.133 1 90.88 106 HIS A C 1
ATOM 869 O O . HIS A 1 106 ? -25.016 19.906 -3.268 1 90.88 106 HIS A O 1
ATOM 875 N N . ALA A 1 107 ? -25.75 20.516 -5.309 1 91.12 107 ALA A N 1
ATOM 876 C CA . ALA A 1 107 ? -26.297 19.188 -5.602 1 91.12 107 ALA A CA 1
ATOM 877 C C . ALA A 1 107 ? -25.188 18.172 -5.855 1 91.12 107 ALA A C 1
ATOM 879 O O . ALA A 1 107 ? -25.391 16.969 -5.66 1 91.12 107 ALA A O 1
ATOM 880 N N . GLU A 1 108 ? -24 18.641 -6.223 1 93.75 108 GLU A N 1
ATOM 881 C CA . GLU A 1 108 ? -22.891 17.781 -6.613 1 93.75 108 GLU A CA 1
ATOM 882 C C . GLU A 1 108 ? -22.016 17.438 -5.418 1 93.75 108 GLU A C 1
ATOM 884 O O . GLU A 1 108 ? -21.297 16.422 -5.43 1 93.75 108 GLU A O 1
ATOM 889 N N . ILE A 1 109 ? -22.062 18.188 -4.367 1 95.44 109 ILE A N 1
ATOM 890 C CA . ILE A 1 109 ? -21.109 18.203 -3.264 1 95.44 109 ILE A CA 1
ATOM 891 C C . ILE A 1 109 ? -21.172 16.891 -2.51 1 95.44 109 ILE A C 1
ATOM 893 O O . ILE A 1 109 ? -20.141 16.281 -2.225 1 95.44 109 ILE A O 1
ATOM 897 N N . PRO A 1 110 ? -22.375 16.328 -2.273 1 95.62 110 PRO A N 1
ATOM 898 C CA . PRO A 1 110 ? -22.406 15.094 -1.489 1 95.62 110 PRO A CA 1
ATOM 899 C C . PRO A 1 110 ? -21.703 13.93 -2.184 1 95.62 110 PRO A C 1
ATOM 901 O O . PRO A 1 110 ? -20.906 13.234 -1.561 1 95.62 110 PRO A O 1
ATOM 904 N N . ALA A 1 111 ? -21.938 13.773 -3.436 1 96.31 111 ALA A N 1
ATOM 905 C CA . ALA A 1 111 ? -21.312 12.688 -4.191 1 96.31 111 ALA A CA 1
ATOM 906 C C . ALA A 1 111 ? -19.797 12.875 -4.266 1 96.31 111 ALA A C 1
ATOM 908 O O . ALA A 1 111 ? -19.047 11.922 -4.094 1 96.31 111 ALA A O 1
ATOM 909 N N . LEU A 1 112 ? -19.422 14.07 -4.508 1 97.38 112 LEU A N 1
ATOM 910 C CA . LEU A 1 112 ? -18 14.383 -4.629 1 97.38 112 LEU A CA 1
ATOM 911 C C . LEU A 1 112 ? -17.297 14.203 -3.293 1 97.38 112 LEU A C 1
ATOM 913 O O . LEU A 1 112 ? -16.156 13.734 -3.252 1 97.38 112 LEU A O 1
ATOM 917 N N . ARG A 1 113 ? -17.891 14.531 -2.225 1 96.75 113 ARG A N 1
ATOM 918 C CA . ARG A 1 113 ? -17.328 14.352 -0.894 1 96.75 113 ARG A CA 1
ATOM 919 C C . ARG A 1 113 ? -17.141 12.875 -0.573 1 96.75 113 ARG A C 1
ATOM 921 O O . ARG A 1 113 ? -16.156 12.492 0.059 1 96.75 113 ARG A O 1
ATOM 928 N N . SER A 1 114 ? -18.109 12.141 -0.967 1 96.75 114 SER A N 1
ATOM 929 C CA . SER A 1 114 ? -18 10.695 -0.77 1 96.75 114 SER A CA 1
ATOM 930 C C . SER A 1 114 ? -16.812 10.125 -1.534 1 96.75 114 SER A C 1
ATOM 932 O O . SER A 1 114 ? -16.062 9.297 -1.002 1 96.75 114 SER A O 1
ATOM 934 N N . LEU A 1 115 ? -16.672 10.562 -2.732 1 97.69 115 LEU A N 1
ATOM 935 C CA . LEU A 1 115 ? -15.531 10.148 -3.547 1 97.69 115 LEU A CA 1
ATOM 936 C C . LEU A 1 115 ? -14.219 10.57 -2.9 1 97.69 115 LEU A C 1
ATOM 938 O O . LEU A 1 115 ? -13.266 9.789 -2.855 1 97.69 115 LEU A O 1
ATOM 942 N N . ASP A 1 116 ? -14.188 11.711 -2.369 1 97.38 116 ASP A N 1
ATOM 943 C CA . ASP A 1 116 ? -12.992 12.227 -1.704 1 97.38 116 ASP A CA 1
ATOM 944 C C . ASP A 1 116 ? -12.617 11.367 -0.498 1 97.38 116 ASP A C 1
ATOM 946 O O . ASP A 1 116 ? -11.445 11.031 -0.306 1 97.38 116 ASP A O 1
ATOM 950 N N . ALA A 1 117 ? -13.625 11.062 0.255 1 95.81 117 ALA A N 1
ATOM 951 C CA . ALA A 1 117 ? -13.375 10.25 1.443 1 95.81 117 ALA A CA 1
ATOM 952 C C . ALA A 1 117 ? -12.773 8.898 1.069 1 95.81 117 ALA A C 1
ATOM 954 O O . ALA A 1 117 ? -11.836 8.43 1.719 1 95.81 117 ALA A O 1
ATOM 955 N N . SER A 1 118 ? -13.273 8.336 0.035 1 96.19 118 SER A N 1
ATOM 956 C CA . SER A 1 118 ? -12.789 7.043 -0.423 1 96.19 118 SER A CA 1
ATOM 957 C C . SER A 1 118 ? -11.359 7.148 -0.958 1 96.19 118 SER A C 1
ATOM 959 O O . SER A 1 118 ? -10.516 6.309 -0.652 1 96.19 118 SER A O 1
ATOM 961 N N . LEU A 1 119 ? -11.172 8.125 -1.741 1 96.81 119 LEU A N 1
ATOM 962 C CA . LEU A 1 119 ? -9.844 8.32 -2.326 1 96.81 119 LEU A CA 1
ATOM 963 C C . LEU A 1 119 ? -8.82 8.648 -1.25 1 96.81 119 LEU A C 1
ATOM 965 O O . LEU A 1 119 ? -7.688 8.164 -1.298 1 96.81 119 LEU A O 1
ATOM 969 N N . LYS A 1 120 ? -9.211 9.445 -0.309 1 95.06 120 LYS A N 1
ATOM 970 C CA . LYS A 1 120 ? -8.336 9.758 0.82 1 95.06 120 LYS A CA 1
ATOM 971 C C . LYS A 1 120 ? -7.941 8.5 1.577 1 95.06 120 LYS A C 1
ATOM 973 O O . LYS A 1 120 ? -6.766 8.289 1.878 1 95.06 120 LYS A O 1
ATOM 978 N N . GLN A 1 121 ? -8.898 7.695 1.847 1 91.06 121 GLN A N 1
ATOM 979 C CA . GLN A 1 121 ? -8.648 6.453 2.566 1 91.06 121 GLN A CA 1
ATOM 980 C C . GLN A 1 121 ? -7.73 5.531 1.766 1 91.06 121 GLN A C 1
ATOM 982 O O . GLN A 1 121 ? -6.848 4.883 2.33 1 91.06 121 GLN A O 1
ATOM 987 N N . PHE A 1 122 ? -7.98 5.48 0.553 1 91.44 122 PHE A N 1
ATOM 988 C CA . PHE A 1 122 ? -7.164 4.668 -0.339 1 91.44 122 PHE A CA 1
ATOM 989 C C . PHE A 1 122 ? -5.711 5.121 -0.309 1 91.44 122 PHE A C 1
ATOM 991 O O . PHE A 1 122 ? -4.805 4.309 -0.123 1 91.44 122 PHE A O 1
ATOM 998 N N . LEU A 1 123 ? -5.523 6.398 -0.431 1 90.19 123 LEU A N 1
ATOM 999 C CA . LEU A 1 123 ? -4.18 6.965 -0.441 1 90.19 123 LEU A CA 1
ATOM 1000 C C . LEU A 1 123 ? -3.518 6.82 0.926 1 90.19 123 LEU A C 1
ATOM 1002 O O . LEU A 1 123 ? -2.32 6.543 1.015 1 90.19 123 LEU A O 1
ATOM 1006 N N . ALA A 1 124 ? -4.285 7 1.958 1 87.06 124 ALA A N 1
ATOM 1007 C CA . ALA A 1 124 ? -3.756 6.891 3.314 1 87.06 124 ALA A CA 1
ATOM 1008 C C . ALA A 1 124 ? -3.148 5.512 3.559 1 87.06 124 ALA A C 1
ATOM 1010 O O . ALA A 1 124 ? -2.135 5.383 4.25 1 87.06 124 ALA A O 1
ATOM 1011 N N . SER A 1 125 ? -3.736 4.551 3.012 1 80.94 125 SER A N 1
ATOM 1012 C CA . SER A 1 125 ? -3.256 3.188 3.205 1 80.94 125 SER A CA 1
ATOM 1013 C C . SER A 1 125 ? -1.879 2.992 2.58 1 80.94 125 SER A C 1
ATOM 1015 O O . SER A 1 125 ? -1.095 2.16 3.041 1 80.94 125 SER A O 1
ATOM 1017 N N . TRP A 1 126 ? -1.558 3.752 1.63 1 79.81 126 TRP A N 1
ATOM 1018 C CA . TRP A 1 126 ? -0.308 3.578 0.897 1 79.81 126 TRP A CA 1
ATOM 1019 C C . TRP A 1 126 ? 0.792 4.461 1.478 1 79.81 126 TRP A C 1
ATOM 1021 O O . TRP A 1 126 ? 1.979 4.188 1.292 1 79.81 126 TRP A O 1
ATOM 1031 N N . PHE A 1 127 ? 0.393 5.492 2.096 1 78.88 127 PHE A N 1
ATOM 1032 C CA . PHE A 1 127 ? 1.393 6.438 2.576 1 78.88 127 PHE A CA 1
ATOM 1033 C C . PHE A 1 127 ? 1.612 6.277 4.074 1 78.88 127 PHE A C 1
ATOM 1035 O O . PHE A 1 127 ? 2.541 6.859 4.637 1 78.88 127 PHE A O 1
ATOM 1042 N N . SER A 1 128 ? 0.692 5.68 4.738 1 62.72 128 SER A N 1
ATOM 1043 C CA . SER A 1 128 ? 0.793 5.566 6.191 1 62.72 128 SER A CA 1
ATOM 1044 C C . SER A 1 128 ? 1.999 4.727 6.598 1 62.72 128 SER A C 1
ATOM 1046 O O . SER A 1 128 ? 2.518 4.871 7.707 1 62.72 128 SER A O 1
ATOM 1048 N N . VAL A 1 129 ? 2.482 3.891 5.664 1 56.38 129 VAL A N 1
ATOM 1049 C CA . VAL A 1 129 ? 3.438 2.871 6.086 1 56.38 129 VAL A CA 1
ATOM 1050 C C . VAL A 1 129 ? 4.863 3.396 5.918 1 56.38 129 VAL A C 1
ATOM 1052 O O . VAL A 1 129 ? 5.133 4.199 5.023 1 56.38 129 VAL A O 1
ATOM 1055 N N . GLY A 1 130 ? 5.645 3.389 6.906 1 60.91 130 GLY A N 1
ATOM 1056 C CA . GLY A 1 130 ? 7.082 3.547 7.043 1 60.91 130 GLY A CA 1
ATOM 1057 C C . GLY A 1 130 ? 7.824 3.439 5.727 1 60.91 130 GLY A C 1
ATOM 1058 O O . GLY A 1 130 ? 8.969 2.982 5.688 1 60.91 130 GLY A O 1
ATOM 1059 N N . PHE A 1 131 ? 7.074 3.912 4.539 1 66.25 131 PHE A N 1
ATOM 1060 C CA . PHE A 1 131 ? 7.699 3.699 3.24 1 66.25 131 PHE A CA 1
ATOM 1061 C C . PHE A 1 131 ? 8.5 4.926 2.82 1 66.25 131 PHE A C 1
ATOM 1063 O O . PHE A 1 131 ? 9.188 4.902 1.797 1 66.25 131 PHE A O 1
ATOM 1070 N N . LEU A 1 132 ? 8.422 5.867 3.691 1 77.81 132 LEU A N 1
ATOM 1071 C CA . LEU A 1 132 ? 9.07 7.078 3.203 1 77.81 132 LEU A CA 1
ATOM 1072 C C . LEU A 1 132 ? 10.578 7.004 3.396 1 77.81 132 LEU A C 1
ATOM 1074 O O . LEU A 1 132 ? 11.055 6.488 4.41 1 77.81 132 LEU A O 1
ATOM 1078 N N . LYS A 1 133 ? 11.227 7.363 2.42 1 81.62 133 LYS A N 1
ATOM 1079 C CA . LYS A 1 133 ? 12.688 7.441 2.451 1 81.62 133 LYS A CA 1
ATOM 1080 C C . LYS A 1 133 ? 13.156 8.875 2.674 1 81.62 133 LYS A C 1
ATOM 1082 O O . LYS A 1 133 ? 12.695 9.797 1.996 1 81.62 133 LYS A O 1
ATOM 1087 N N . LEU A 1 134 ? 14.016 8.977 3.654 1 89.25 134 LEU A N 1
ATOM 1088 C CA . LEU A 1 134 ? 14.586 10.289 3.963 1 89.25 134 LEU A CA 1
ATOM 1089 C C . LEU A 1 134 ? 15.859 10.523 3.158 1 89.25 134 LEU A C 1
ATOM 1091 O O . LEU A 1 134 ? 16.734 9.648 3.084 1 89.25 134 LEU A O 1
ATOM 1095 N N . GLU A 1 135 ? 15.922 11.672 2.533 1 91.88 135 GLU A N 1
ATOM 1096 C CA . GLU A 1 135 ? 17.109 12.047 1.783 1 91.88 135 GLU A CA 1
ATOM 1097 C C . GLU A 1 135 ? 17.547 13.469 2.107 1 91.88 135 GLU A C 1
ATOM 1099 O O . GLU A 1 135 ? 16.703 14.367 2.219 1 91.88 135 GLU A O 1
ATOM 1104 N N . ARG A 1 136 ? 18.891 13.594 2.248 1 93.88 136 ARG A N 1
ATOM 1105 C CA . ARG A 1 136 ? 19.422 14.945 2.406 1 93.88 136 ARG A CA 1
ATOM 1106 C C . ARG A 1 136 ? 19.5 15.664 1.063 1 93.88 136 ARG A C 1
ATOM 1108 O O . ARG A 1 136 ? 20 15.094 0.08 1 93.88 136 ARG A O 1
ATOM 1115 N N . VAL A 1 137 ? 19 16.844 1.025 1 93.25 137 VAL A N 1
ATOM 1116 C CA . VAL A 1 137 ? 19.031 17.656 -0.188 1 93.25 137 VAL A CA 1
ATOM 1117 C C . VAL A 1 137 ? 20.234 18.594 -0.145 1 93.25 137 VAL A C 1
ATOM 1119 O O . VAL A 1 137 ? 20.406 19.359 0.803 1 93.25 137 VAL A O 1
ATOM 1122 N N . THR A 1 138 ? 21.094 18.484 -1.106 1 92.25 138 THR A N 1
ATOM 1123 C CA . THR A 1 138 ? 22.266 19.344 -1.216 1 92.25 138 THR A CA 1
ATOM 1124 C C . THR A 1 138 ? 22.375 19.938 -2.619 1 92.25 138 THR A C 1
ATOM 1126 O O . THR A 1 138 ? 21.844 19.375 -3.58 1 92.25 138 THR A O 1
ATOM 1129 N N . TYR A 1 139 ? 23 21.078 -2.6 1 87.56 139 TYR A N 1
ATOM 1130 C CA . TYR A 1 139 ? 23.172 21.719 -3.902 1 87.56 139 TYR A CA 1
ATOM 1131 C C . TYR A 1 139 ? 24.141 20.906 -4.77 1 87.56 139 TYR A C 1
ATOM 1133 O O . TYR A 1 139 ? 23.969 20.844 -5.988 1 87.56 139 TYR A O 1
ATOM 1141 N N . GLU A 1 140 ? 25.047 20.25 -4.195 1 86.44 140 GLU A N 1
ATOM 1142 C CA . GLU A 1 140 ? 26.141 19.562 -4.883 1 86.44 140 GLU A CA 1
ATOM 1143 C C . GLU A 1 140 ? 25.672 18.219 -5.461 1 86.44 140 GLU A C 1
ATOM 1145 O O . GLU A 1 140 ? 26.078 17.844 -6.562 1 86.44 140 GLU A O 1
ATOM 1150 N N . HIS A 1 141 ? 24.812 17.562 -4.75 1 87.62 141 HIS A N 1
ATOM 1151 C CA . HIS A 1 141 ? 24.594 16.172 -5.109 1 87.62 141 HIS A CA 1
ATOM 1152 C C . HIS A 1 141 ? 23.156 15.945 -5.559 1 87.62 141 HIS A C 1
ATOM 1154 O O . HIS A 1 141 ? 22.859 14.969 -6.258 1 87.62 141 HIS A O 1
ATOM 1160 N N . SER A 1 142 ? 22.281 16.812 -5.191 1 90.19 142 SER A N 1
ATOM 1161 C CA . SER A 1 142 ? 20.875 16.609 -5.543 1 90.19 142 SER A CA 1
ATOM 1162 C C . SER A 1 142 ? 20.594 17.047 -6.973 1 90.19 142 SER A C 1
ATOM 1164 O O . SER A 1 142 ? 21.141 18.062 -7.434 1 90.19 142 SER A O 1
ATOM 1166 N N . PRO A 1 143 ? 19.812 16.297 -7.695 1 90 143 PRO A N 1
ATOM 1167 C CA . PRO A 1 143 ? 19.469 16.672 -9.07 1 90 143 PRO A CA 1
ATOM 1168 C C . PRO A 1 143 ? 18.812 18.047 -9.156 1 90 143 PRO A C 1
ATOM 1170 O O . PRO A 1 143 ? 18.062 18.438 -8.258 1 90 143 PRO A O 1
ATOM 1173 N N . GLY A 1 144 ? 19.016 18.75 -10.281 1 87.44 144 GLY A N 1
ATOM 1174 C CA . GLY A 1 144 ? 18.453 20.062 -10.5 1 87.44 144 GLY A CA 1
ATOM 1175 C C . GLY A 1 144 ? 16.938 20.062 -10.469 1 87.44 144 GLY A C 1
ATOM 1176 O O . GLY A 1 144 ? 16.312 21 -9.961 1 87.44 144 GLY A O 1
ATOM 1177 N N . GLN A 1 145 ? 16.391 19.062 -10.906 1 89.12 145 GLN A N 1
ATOM 1178 C CA . GLN A 1 145 ? 14.938 18.953 -10.93 1 89.12 145 GLN A CA 1
ATOM 1179 C C . GLN A 1 145 ? 14.359 18.969 -9.516 1 89.12 145 GLN A C 1
ATOM 1181 O O . GLN A 1 145 ? 13.312 19.578 -9.266 1 89.12 145 GLN A O 1
ATOM 1186 N N . LEU A 1 146 ? 15.008 18.297 -8.68 1 89.75 146 LEU A N 1
ATOM 1187 C CA . LEU A 1 146 ? 14.578 18.281 -7.285 1 89.75 146 LEU A CA 1
ATOM 1188 C C . LEU A 1 146 ? 14.672 19.672 -6.664 1 89.75 146 LEU A C 1
ATOM 1190 O O . LEU A 1 146 ? 13.75 20.109 -5.98 1 89.75 146 LEU A O 1
ATOM 1194 N N . LEU A 1 147 ? 15.734 20.375 -6.918 1 88.69 147 LEU A N 1
ATOM 1195 C CA . LEU A 1 147 ? 15.938 21.719 -6.375 1 88.69 147 LEU A CA 1
ATOM 1196 C C . LEU A 1 147 ? 14.859 22.672 -6.879 1 88.69 147 LEU A C 1
ATOM 1198 O O . LEU A 1 147 ? 14.344 23.484 -6.117 1 88.69 147 LEU A O 1
ATOM 1202 N N . GLU A 1 148 ? 14.492 22.516 -8.078 1 86.62 148 GLU A N 1
ATOM 1203 C CA . GLU A 1 148 ? 13.43 23.328 -8.648 1 86.62 148 GLU A CA 1
ATOM 1204 C C . GLU A 1 148 ? 12.094 23.047 -7.961 1 86.62 148 GLU A C 1
ATOM 1206 O O . GLU A 1 148 ? 11.328 23.984 -7.695 1 86.62 148 GLU A O 1
ATOM 1211 N N . LYS A 1 149 ? 11.875 21.875 -7.707 1 87.88 149 LYS A N 1
ATOM 1212 C CA . LYS A 1 149 ? 10.633 21.5 -7.047 1 87.88 149 LYS A CA 1
ATOM 1213 C C . LYS A 1 149 ? 10.57 22.047 -5.625 1 87.88 149 LYS A C 1
ATOM 1215 O O . LYS A 1 149 ? 9.516 22.5 -5.176 1 87.88 149 LYS A O 1
ATOM 1220 N N . ILE A 1 150 ? 11.641 22 -4.953 1 86.69 150 ILE A N 1
ATOM 1221 C CA . ILE A 1 150 ? 11.703 22.516 -3.592 1 86.69 150 ILE A CA 1
ATOM 1222 C C . ILE A 1 150 ? 11.383 24.016 -3.592 1 86.69 150 ILE A C 1
ATOM 1224 O O . ILE A 1 150 ? 10.633 24.5 -2.742 1 86.69 150 ILE A O 1
ATOM 1228 N N . ILE A 1 151 ? 11.945 24.672 -4.578 1 83.81 151 ILE A N 1
ATOM 1229 C CA . ILE A 1 151 ? 11.695 26.094 -4.703 1 83.81 151 ILE A CA 1
ATOM 1230 C C . ILE A 1 151 ? 10.211 26.344 -4.977 1 83.81 151 ILE A C 1
ATOM 1232 O O . ILE A 1 151 ? 9.586 27.188 -4.344 1 83.81 151 ILE A O 1
ATOM 1236 N N . ARG A 1 152 ? 9.672 25.578 -5.789 1 83.19 152 ARG A N 1
ATOM 1237 C CA . ARG A 1 152 ? 8.289 25.75 -6.23 1 83.19 152 ARG A CA 1
ATOM 1238 C C . ARG A 1 152 ? 7.309 25.422 -5.105 1 83.19 152 ARG A C 1
ATOM 1240 O O . ARG A 1 152 ? 6.293 26.109 -4.949 1 83.19 152 ARG A O 1
ATOM 1247 N N . TYR A 1 153 ? 7.668 24.438 -4.316 1 82.06 153 TYR A N 1
ATOM 1248 C CA . TYR A 1 153 ? 6.695 23.906 -3.357 1 82.06 153 TYR A CA 1
ATOM 1249 C C . TYR A 1 153 ? 6.867 24.578 -1.995 1 82.06 153 TYR A C 1
ATOM 1251 O O . TYR A 1 153 ? 6.051 24.375 -1.093 1 82.06 153 TYR A O 1
ATOM 1259 N N . GLU A 1 154 ? 7.883 25.359 -1.875 1 77.38 154 GLU A N 1
ATOM 1260 C CA . GLU A 1 154 ? 8.086 25.984 -0.571 1 77.38 154 GLU A CA 1
ATOM 1261 C C . GLU A 1 154 ? 6.926 26.922 -0.219 1 77.38 154 GLU A C 1
ATOM 1263 O O . GLU A 1 154 ? 6.77 27.984 -0.825 1 77.38 154 GLU A O 1
ATOM 1268 N N . ALA A 1 155 ? 6.133 26.578 0.707 1 72.62 155 ALA A N 1
ATOM 1269 C CA . ALA A 1 155 ? 4.895 27.297 1.021 1 72.62 155 ALA A CA 1
ATOM 1270 C C . ALA A 1 155 ? 5.066 28.172 2.258 1 72.62 155 ALA A C 1
ATOM 1272 O O . ALA A 1 155 ? 4.383 29.188 2.406 1 72.62 155 ALA A O 1
ATOM 1273 N N . VAL A 1 156 ? 5.988 27.766 3.086 1 74.5 156 VAL A N 1
ATOM 1274 C CA . VAL A 1 156 ? 6.066 28.453 4.371 1 74.5 156 VAL A CA 1
ATOM 1275 C C . VAL A 1 156 ? 6.828 29.766 4.215 1 74.5 156 VAL A C 1
ATOM 1277 O O . VAL A 1 156 ? 6.312 30.844 4.539 1 74.5 156 VAL A O 1
ATOM 1280 N N . HIS A 1 157 ? 8.055 29.547 3.703 1 72.31 157 HIS A N 1
ATOM 1281 C CA . HIS A 1 157 ? 8.898 30.703 3.4 1 72.31 157 HIS A CA 1
ATOM 1282 C C . HIS A 1 157 ? 9.352 30.688 1.944 1 72.31 157 HIS A C 1
ATOM 1284 O O . HIS A 1 157 ? 10.398 30.125 1.62 1 72.31 157 HIS A O 1
ATOM 1290 N N . PRO A 1 158 ? 8.609 31.297 1.011 1 71.88 158 PRO A N 1
ATOM 1291 C CA . PRO A 1 158 ? 8.898 31.203 -0.422 1 71.88 158 PRO A CA 1
ATOM 1292 C C . PRO A 1 158 ? 10.32 31.656 -0.767 1 71.88 158 PRO A C 1
ATOM 1294 O O . PRO A 1 158 ? 10.828 32.594 -0.167 1 71.88 158 PRO A O 1
ATOM 1297 N N . VAL A 1 159 ? 10.891 30.75 -1.566 1 69.69 159 VAL A N 1
ATOM 1298 C CA . VAL A 1 159 ? 12.234 31 -2.078 1 69.69 159 VAL A CA 1
ATOM 1299 C C . VAL A 1 159 ? 12.156 31.531 -3.504 1 69.69 159 VAL A C 1
ATOM 1301 O O . VAL A 1 159 ? 11.516 30.938 -4.367 1 69.69 159 VAL A O 1
ATOM 1304 N N . GLY A 1 160 ? 12.445 32.688 -3.688 1 67.44 160 GLY A N 1
ATOM 1305 C CA . GLY A 1 160 ? 12.273 33.281 -5.004 1 67.44 160 GLY A CA 1
ATOM 1306 C C . GLY A 1 160 ? 13.414 32.938 -5.957 1 67.44 160 GLY A C 1
ATOM 1307 O O . GLY A 1 160 ? 13.242 33 -7.176 1 67.44 160 GLY A O 1
ATOM 1308 N N . THR A 1 161 ? 14.594 32.625 -5.348 1 75.31 161 THR A N 1
ATOM 1309 C CA . THR A 1 161 ? 15.742 32.5 -6.238 1 75.31 161 THR A CA 1
ATOM 1310 C C . THR A 1 161 ? 16.594 31.281 -5.844 1 75.31 161 THR A C 1
ATOM 1312 O O . THR A 1 161 ? 16.484 30.781 -4.719 1 75.31 161 THR A O 1
ATOM 1315 N N . ILE A 1 162 ? 17.312 30.828 -6.82 1 78.5 162 ILE A N 1
ATOM 1316 C CA . ILE A 1 162 ? 18.219 29.719 -6.605 1 78.5 162 ILE A CA 1
ATOM 1317 C C . ILE A 1 162 ? 19.266 30.094 -5.566 1 78.5 162 ILE A C 1
ATOM 1319 O O . ILE A 1 162 ? 19.719 29.25 -4.781 1 78.5 162 ILE A O 1
ATOM 1323 N N . ALA A 1 163 ? 19.625 31.344 -5.594 1 77.62 163 ALA A N 1
ATOM 1324 C CA . ALA A 1 163 ? 20.594 31.828 -4.625 1 77.62 163 ALA A CA 1
ATOM 1325 C C . ALA A 1 163 ? 20.078 31.672 -3.197 1 77.62 163 ALA A C 1
ATOM 1327 O O . ALA A 1 163 ? 20.844 31.297 -2.295 1 77.62 163 ALA A O 1
ATOM 1328 N N . GLU A 1 164 ? 18.891 31.938 -3.102 1 80.56 164 GLU A N 1
ATOM 1329 C CA . GLU A 1 164 ? 18.281 31.797 -1.782 1 80.56 164 GLU A CA 1
ATOM 1330 C C . GLU A 1 164 ? 18.234 30.328 -1.352 1 80.56 164 GLU A C 1
ATOM 1332 O O . GLU A 1 164 ? 18.453 30.016 -0.179 1 80.56 164 GLU A O 1
ATOM 1337 N N . LEU A 1 165 ? 17.953 29.531 -2.303 1 84.5 165 LEU A N 1
ATOM 1338 C CA . LEU A 1 165 ? 17.953 28.094 -1.999 1 84.5 165 LEU A CA 1
ATOM 1339 C C . LEU A 1 165 ? 19.344 27.609 -1.608 1 84.5 165 LEU A C 1
ATOM 1341 O O . LEU A 1 165 ? 19.484 26.812 -0.682 1 84.5 165 LEU A O 1
ATOM 1345 N N . LYS A 1 166 ? 20.297 28.078 -2.328 1 82.06 166 LYS A N 1
ATOM 1346 C CA . LYS A 1 166 ? 21.672 27.703 -2.025 1 82.06 166 LYS A CA 1
ATOM 1347 C C . LYS A 1 166 ? 22.047 28.078 -0.595 1 82.06 166 LYS A C 1
ATOM 1349 O O . LYS A 1 166 ? 22.75 27.328 0.089 1 82.06 166 LYS A O 1
ATOM 1354 N N . ARG A 1 167 ? 21.609 29.188 -0.212 1 80.12 167 ARG A N 1
ATOM 1355 C CA . ARG A 1 167 ? 21.859 29.625 1.157 1 80.12 167 ARG A CA 1
ATOM 1356 C C . ARG A 1 167 ? 21.188 28.688 2.162 1 80.12 167 ARG A C 1
ATOM 1358 O O . ARG A 1 167 ? 21.781 28.359 3.193 1 80.12 167 ARG A O 1
ATOM 1365 N N . ARG A 1 168 ? 20.031 28.25 1.804 1 82 168 ARG A N 1
ATOM 1366 C CA . ARG A 1 168 ? 19.25 27.391 2.689 1 82 168 ARG A CA 1
ATOM 1367 C C . ARG A 1 168 ? 19.828 25.984 2.732 1 82 168 ARG A C 1
ATOM 1369 O O . ARG A 1 168 ? 19.484 25.188 3.615 1 82 168 ARG A O 1
ATOM 1376 N N . LEU A 1 169 ? 20.656 25.719 1.805 1 85.44 169 LEU A N 1
ATOM 1377 C CA . LEU A 1 169 ? 21.281 24.391 1.74 1 85.44 169 LEU A CA 1
ATOM 1378 C C . LEU A 1 169 ? 22.734 24.453 2.205 1 85.44 169 LEU A C 1
ATOM 1380 O O . LEU A 1 169 ? 23.422 23.438 2.244 1 85.44 169 LEU A O 1
ATOM 1384 N N . GLY A 1 170 ? 23.219 25.656 2.541 1 79.38 170 GLY A N 1
ATOM 1385 C CA . GLY A 1 170 ? 24.625 25.891 2.811 1 79.38 170 GLY A CA 1
ATOM 1386 C C . GLY A 1 170 ? 25 25.656 4.262 1 79.38 170 GLY A C 1
ATOM 1387 O O . GLY A 1 170 ? 24.422 24.797 4.926 1 79.38 170 GLY A O 1
ATOM 1388 N N . ASN A 1 171 ? 25.984 26.344 4.645 1 81.19 171 ASN A N 1
ATOM 1389 C CA . ASN A 1 171 ? 26.547 26.156 5.977 1 81.19 171 ASN A CA 1
ATOM 1390 C C . ASN A 1 171 ? 25.547 26.5 7.07 1 81.19 171 ASN A C 1
ATOM 1392 O O . ASN A 1 171 ? 24.797 27.484 6.953 1 81.19 171 ASN A O 1
ATOM 1396 N N . GLY A 1 172 ? 25.453 25.734 8.055 1 87.56 172 GLY A N 1
ATOM 1397 C CA . GLY A 1 172 ? 24.578 25.938 9.188 1 87.56 172 GLY A CA 1
ATOM 1398 C C . GLY A 1 172 ? 23.125 25.594 8.898 1 87.56 172 GLY A C 1
ATOM 1399 O O . GLY A 1 172 ? 22.234 25.891 9.695 1 87.56 172 GLY A O 1
ATOM 1400 N N . ARG A 1 173 ? 22.953 25.109 7.691 1 91.25 173 ARG A N 1
ATOM 1401 C CA . ARG A 1 173 ? 21.594 24.75 7.301 1 91.25 173 ARG A CA 1
ATOM 1402 C C . ARG A 1 173 ? 21.547 23.344 6.715 1 91.25 173 ARG A C 1
ATOM 1404 O O . ARG A 1 173 ? 22.578 22.812 6.277 1 91.25 173 ARG A O 1
ATOM 1411 N N . ARG A 1 174 ? 20.438 22.688 6.855 1 92.88 174 ARG A N 1
ATOM 1412 C CA . ARG A 1 174 ? 20.172 21.375 6.281 1 92.88 174 ARG A CA 1
ATOM 1413 C C . ARG A 1 174 ? 18.766 21.312 5.684 1 92.88 174 ARG A C 1
ATOM 1415 O O . ARG A 1 174 ? 17.875 22.031 6.109 1 92.88 174 ARG A O 1
ATOM 1422 N N . CYS A 1 175 ? 18.703 20.562 4.703 1 93.75 175 CYS A N 1
ATOM 1423 C CA . CYS A 1 175 ? 17.406 20.297 4.086 1 93.75 175 CYS A CA 1
ATOM 1424 C C . CYS A 1 175 ? 17.234 18.812 3.814 1 93.75 175 CYS A C 1
ATOM 1426 O O . CYS A 1 175 ? 18.141 18.156 3.311 1 93.75 175 CYS A O 1
ATOM 1428 N N . PHE A 1 176 ? 16.125 18.344 4.266 1 93.88 176 PHE A N 1
ATOM 1429 C CA . PHE A 1 176 ? 15.797 16.938 4.035 1 93.88 176 PHE A CA 1
ATOM 1430 C C . PHE A 1 176 ? 14.469 16.812 3.299 1 93.88 176 PHE A C 1
ATOM 1432 O O . PHE A 1 176 ? 13.594 17.672 3.428 1 93.88 176 PHE A O 1
ATOM 1439 N N . ALA A 1 177 ? 14.336 15.789 2.514 1 92.62 177 ALA A N 1
ATOM 1440 C CA . ALA A 1 177 ? 13.102 15.492 1.791 1 92.62 177 ALA A CA 1
ATOM 1441 C C . ALA A 1 177 ? 12.695 14.031 1.96 1 92.62 177 ALA A C 1
ATOM 1443 O O . ALA A 1 177 ? 13.555 13.156 2.086 1 92.62 177 ALA A O 1
ATOM 1444 N N . PHE A 1 178 ? 11.398 13.859 2.012 1 90.19 178 PHE A N 1
ATOM 1445 C CA . PHE A 1 178 ? 10.859 12.508 2.098 1 90.19 178 PHE A CA 1
ATOM 1446 C C . PHE A 1 178 ? 10.305 12.062 0.751 1 90.19 178 PHE A C 1
ATOM 1448 O O . PHE A 1 178 ? 9.586 12.812 0.09 1 90.19 178 PHE A O 1
ATOM 1455 N N . PHE A 1 179 ? 10.648 10.852 0.424 1 87.69 179 PHE A N 1
ATOM 1456 C CA . PHE A 1 179 ? 10.203 10.281 -0.841 1 87.69 179 PHE A CA 1
ATOM 1457 C C . PHE A 1 179 ? 9.477 8.961 -0.612 1 87.69 179 PHE A C 1
ATOM 1459 O O . PHE A 1 179 ? 9.742 8.266 0.371 1 87.69 179 PHE A O 1
ATOM 1466 N N . HIS A 1 180 ? 8.539 8.688 -1.434 1 83.44 180 HIS A N 1
ATOM 1467 C CA . HIS A 1 180 ? 7.871 7.391 -1.472 1 83.44 180 HIS A CA 1
ATOM 1468 C C . HIS A 1 180 ? 8.359 6.555 -2.648 1 83.44 180 HIS A C 1
ATOM 1470 O O . HIS A 1 180 ? 8.562 7.074 -3.748 1 83.44 180 HIS A O 1
ATOM 1476 N N . PRO A 1 181 ? 8.57 5.324 -2.484 1 77.56 181 PRO A N 1
ATOM 1477 C CA . PRO A 1 181 ? 9.109 4.473 -3.547 1 77.56 181 PRO A CA 1
ATOM 1478 C C . PRO A 1 181 ? 8.25 4.492 -4.812 1 77.56 181 PRO A C 1
ATOM 1480 O O . PRO A 1 181 ? 8.773 4.316 -5.918 1 77.56 181 PRO A O 1
ATOM 1483 N N . SER A 1 182 ? 6.996 4.77 -4.629 1 76.62 182 SER A N 1
ATOM 1484 C CA . SER A 1 182 ? 6.102 4.77 -5.777 1 76.62 182 SER A CA 1
ATOM 1485 C C . SER A 1 182 ? 6.125 6.113 -6.5 1 76.62 182 SER A C 1
ATOM 1487 O O . SER A 1 182 ? 5.602 6.238 -7.609 1 76.62 182 SER A O 1
ATOM 1489 N N . ILE A 1 183 ? 6.664 7.031 -5.875 1 83.19 183 ILE A N 1
ATOM 1490 C CA . ILE A 1 183 ? 6.836 8.352 -6.473 1 83.19 183 ILE A CA 1
ATOM 1491 C C . ILE A 1 183 ? 8.234 8.875 -6.18 1 83.19 183 ILE A C 1
ATOM 1493 O O . ILE A 1 183 ? 8.398 9.906 -5.52 1 83.19 183 ILE A O 1
ATOM 1497 N N . PRO A 1 184 ? 9.203 8.266 -6.758 1 79.69 184 PRO A N 1
ATOM 1498 C CA . PRO A 1 184 ? 10.586 8.508 -6.328 1 79.69 184 PRO A CA 1
ATOM 1499 C C . PRO A 1 184 ? 11.102 9.883 -6.75 1 79.69 184 PRO A C 1
ATOM 1501 O O . PRO A 1 184 ? 12.031 10.414 -6.137 1 79.69 184 PRO A O 1
ATOM 1504 N N . ASP A 1 185 ? 10.469 10.484 -7.688 1 84.25 185 ASP A N 1
ATOM 1505 C CA . ASP A 1 185 ? 11.008 11.734 -8.227 1 84.25 185 ASP A CA 1
ATOM 1506 C C . ASP A 1 185 ? 10.289 12.945 -7.625 1 84.25 185 ASP A C 1
ATOM 1508 O O . ASP A 1 185 ? 10.57 14.086 -7.996 1 84.25 185 ASP A O 1
ATOM 1512 N N . GLU A 1 186 ? 9.367 12.672 -6.746 1 88.94 186 GLU A N 1
ATOM 1513 C CA . GLU A 1 186 ? 8.594 13.758 -6.148 1 88.94 186 GLU A CA 1
ATOM 1514 C C . GLU A 1 186 ? 8.766 13.789 -4.633 1 88.94 186 GLU A C 1
ATOM 1516 O O . GLU A 1 186 ? 8.391 12.836 -3.941 1 88.94 186 GLU A O 1
ATOM 1521 N N . PRO A 1 187 ? 9.445 14.883 -4.176 1 91.12 187 PRO A N 1
ATOM 1522 C CA . PRO A 1 187 ? 9.461 14.992 -2.715 1 91.12 187 PRO A CA 1
ATOM 1523 C C . PRO A 1 187 ? 8.07 15.203 -2.125 1 91.12 187 PRO A C 1
ATOM 1525 O O . PRO A 1 187 ? 7.305 16.031 -2.619 1 91.12 187 PRO A O 1
ATOM 1528 N N . LEU A 1 188 ? 7.672 14.461 -1.162 1 90.06 188 LEU A N 1
ATOM 1529 C CA . LEU A 1 188 ? 6.348 14.562 -0.559 1 90.06 188 LEU A CA 1
ATOM 1530 C C . LEU A 1 188 ? 6.328 15.625 0.537 1 90.06 188 LEU A C 1
ATOM 1532 O O . LEU A 1 188 ? 5.34 16.344 0.694 1 90.06 188 LEU A O 1
ATOM 1536 N N . VAL A 1 189 ? 7.418 15.641 1.314 1 89.31 189 VAL A N 1
ATOM 1537 C CA . VAL A 1 189 ? 7.625 16.625 2.379 1 89.31 189 VAL A CA 1
ATOM 1538 C C . VAL A 1 189 ? 9.094 17.047 2.416 1 89.31 189 VAL A C 1
ATOM 1540 O O . VAL A 1 189 ? 9.984 16.219 2.182 1 89.31 189 VAL A O 1
ATOM 1543 N N . PHE A 1 190 ? 9.312 18.203 2.576 1 91 190 PHE A N 1
ATOM 1544 C CA . PHE A 1 190 ? 10.695 18.578 2.82 1 91 190 PHE A CA 1
ATOM 1545 C C . PHE A 1 190 ? 10.797 19.562 3.99 1 91 190 PHE A C 1
ATOM 1547 O O . PHE A 1 190 ? 9.836 20.281 4.285 1 91 190 PHE A O 1
ATOM 1554 N N . VAL A 1 191 ? 11.875 19.547 4.641 1 92.5 191 VAL A N 1
ATOM 1555 C CA . VAL A 1 191 ? 12.102 20.25 5.91 1 92.5 191 VAL A CA 1
ATOM 1556 C C . VAL A 1 191 ? 13.383 21.062 5.832 1 92.5 191 VAL A C 1
ATOM 1558 O O . VAL A 1 191 ? 14.445 20.547 5.492 1 92.5 191 VAL A O 1
ATOM 1561 N N . HIS A 1 192 ? 13.281 22.328 6.09 1 93.06 192 HIS A N 1
ATOM 1562 C CA . HIS A 1 192 ? 14.453 23.188 6.238 1 93.06 192 HIS A CA 1
ATOM 1563 C C . HIS A 1 192 ? 14.859 23.328 7.703 1 93.06 192 HIS A C 1
ATOM 1565 O O . HIS A 1 192 ? 14.008 23.547 8.57 1 93.06 192 HIS A O 1
ATOM 1571 N N . ILE A 1 193 ? 16.141 23.172 7.941 1 94.75 193 ILE A N 1
ATOM 1572 C CA . ILE A 1 193 ? 16.656 23.156 9.305 1 94.75 193 ILE A CA 1
ATOM 1573 C C . ILE A 1 193 ? 17.781 24.188 9.453 1 94.75 193 ILE A C 1
ATOM 1575 O O . ILE A 1 193 ? 18.609 24.328 8.555 1 94.75 193 ILE A O 1
ATOM 1579 N N . ALA A 1 194 ? 17.75 24.922 10.5 1 94.56 194 ALA A N 1
ATOM 1580 C CA . ALA A 1 194 ? 18.844 25.812 10.883 1 94.56 194 ALA A CA 1
ATOM 1581 C C . ALA A 1 194 ? 19.578 25.281 12.109 1 94.56 194 ALA A C 1
ATOM 1583 O O . ALA A 1 194 ? 18.953 24.891 13.102 1 94.56 194 ALA A O 1
ATOM 1584 N N . LEU A 1 195 ? 20.875 25.141 12.008 1 94.06 195 LEU A N 1
ATOM 1585 C CA . LEU A 1 195 ? 21.703 24.75 13.141 1 94.06 195 LEU A CA 1
ATOM 1586 C C . LEU A 1 195 ? 22.141 25.984 13.938 1 94.06 195 LEU A C 1
ATOM 1588 O O . LEU A 1 195 ? 22.797 26.875 13.406 1 94.06 195 LEU A O 1
ATOM 1592 N N . MET A 1 196 ? 21.781 25.938 15.195 1 94 196 MET A N 1
ATOM 1593 C CA . MET A 1 196 ? 21.969 27.125 16.031 1 94 196 MET A CA 1
ATOM 1594 C C . MET A 1 196 ? 22.531 26.75 17.391 1 94 196 MET A C 1
ATOM 1596 O O . MET A 1 196 ? 22.703 25.562 17.688 1 94 196 MET A O 1
ATOM 1600 N N . GLN A 1 197 ? 22.859 27.797 18.109 1 91.94 197 GLN A N 1
ATOM 1601 C CA . GLN A 1 197 ? 23.359 27.578 19.469 1 91.94 197 GLN A CA 1
ATOM 1602 C C . GLN A 1 197 ? 22.219 27.375 20.453 1 91.94 197 GLN A C 1
ATOM 1604 O O . GLN A 1 197 ? 22.375 26.672 21.453 1 91.94 197 GLN A O 1
ATOM 1609 N N . GLU A 1 198 ? 21.125 28.016 20.141 1 92.75 198 GLU A N 1
ATOM 1610 C CA . GLU A 1 198 ? 19.938 27.938 20.984 1 92.75 198 GLU A CA 1
ATOM 1611 C C . GLU A 1 198 ? 18.672 27.938 20.156 1 92.75 198 GLU A C 1
ATOM 1613 O O . GLU A 1 198 ? 18.719 28.078 18.922 1 92.75 198 GLU A O 1
ATOM 1618 N N . ILE A 1 199 ? 17.562 27.719 20.812 1 95.75 199 ILE A N 1
ATOM 1619 C CA . ILE A 1 199 ? 16.266 27.734 20.141 1 95.75 199 ILE A CA 1
ATOM 1620 C C . ILE A 1 199 ? 16.016 29.109 19.531 1 95.75 199 ILE A C 1
ATOM 1622 O O . ILE A 1 199 ? 16.312 30.125 20.141 1 95.75 199 ILE A O 1
ATOM 1626 N N . ALA A 1 200 ? 15.523 29.109 18.375 1 95.81 200 ALA A N 1
ATOM 1627 C CA . ALA A 1 200 ? 15.289 30.359 17.641 1 95.81 200 ALA A CA 1
ATOM 1628 C C . ALA A 1 200 ? 14.047 31.062 18.156 1 95.81 200 ALA A C 1
ATOM 1630 O O . ALA A 1 200 ? 13.047 30.422 18.484 1 95.81 200 ALA A O 1
ATOM 1631 N N . SER A 1 201 ? 14.141 32.344 18.172 1 96 201 SER A N 1
ATOM 1632 C CA . SER A 1 201 ? 13.016 33.125 18.641 1 96 201 SER A CA 1
ATOM 1633 C C . SER A 1 201 ? 12.336 33.875 17.484 1 96 201 SER A C 1
ATOM 1635 O O . SER A 1 201 ? 11.219 34.375 17.625 1 96 201 SER A O 1
ATOM 1637 N N . SER A 1 202 ? 13.055 33.969 16.391 1 96.44 202 SER A N 1
ATOM 1638 C CA . SER A 1 202 ? 12.508 34.688 15.242 1 96.44 202 SER A CA 1
ATOM 1639 C C . SER A 1 202 ? 13.18 34.219 13.945 1 96.44 202 SER A C 1
ATOM 1641 O O . SER A 1 202 ? 14.25 33.625 13.977 1 96.44 202 SER A O 1
ATOM 1643 N N . MET A 1 203 ? 12.531 34.562 12.875 1 93.06 203 MET A N 1
ATOM 1644 C CA . MET A 1 203 ? 13.102 34.281 11.562 1 93.06 203 MET A CA 1
ATOM 1645 C C . MET A 1 203 ? 14.383 35.062 11.344 1 93.06 203 MET A C 1
ATOM 1647 O O . MET A 1 203 ? 15.32 34.594 10.703 1 93.06 203 MET A O 1
ATOM 1651 N N . GLN A 1 204 ? 14.414 36.25 11.844 1 91.81 204 GLN A N 1
ATOM 1652 C CA . GLN A 1 204 ? 15.602 37.094 11.742 1 91.81 204 GLN A CA 1
ATOM 1653 C C . GLN A 1 204 ? 16.781 36.469 12.492 1 91.81 204 GLN A C 1
ATOM 1655 O O . GLN A 1 204 ? 17.906 36.5 12.008 1 91.81 204 GLN A O 1
ATOM 1660 N N . SER A 1 205 ? 16.469 35.969 13.633 1 92.38 205 SER A N 1
ATOM 1661 C CA . SER A 1 205 ? 17.531 35.312 14.406 1 92.38 205 SER A CA 1
ATOM 1662 C C . SER A 1 205 ? 18.125 34.156 13.648 1 92.38 205 SER A C 1
ATOM 1664 O O . SER A 1 205 ? 19.344 33.906 13.727 1 92.38 205 SER A O 1
ATOM 1666 N N . ILE A 1 206 ? 17.312 33.375 12.938 1 91.56 206 ILE A N 1
ATOM 1667 C CA . ILE A 1 206 ? 17.766 32.25 12.141 1 91.56 206 ILE A CA 1
ATOM 1668 C C . ILE A 1 206 ? 18.703 32.75 11.039 1 91.56 206 ILE A C 1
ATOM 1670 O O . ILE A 1 206 ? 19.797 32.188 10.852 1 91.56 206 ILE A O 1
ATOM 1674 N N . ARG A 1 207 ? 18.297 33.781 10.367 1 87 207 ARG A N 1
ATOM 1675 C CA . ARG A 1 207 ? 19.109 34.344 9.281 1 87 207 ARG A CA 1
ATOM 1676 C C . ARG A 1 207 ? 20.453 34.812 9.797 1 87 207 ARG A C 1
ATOM 1678 O O . ARG A 1 207 ? 21.5 34.531 9.227 1 87 207 ARG A O 1
ATOM 1685 N N . ASP A 1 208 ? 20.438 35.562 10.891 1 87.56 208 ASP A N 1
ATOM 1686 C CA . ASP A 1 208 ? 21.641 36.156 11.445 1 87.56 208 ASP A CA 1
ATOM 1687 C C . ASP A 1 208 ? 22.625 35.094 11.93 1 87.56 208 ASP A C 1
ATOM 1689 O O . ASP A 1 208 ? 23.828 35.219 11.672 1 87.56 208 ASP A O 1
ATOM 1693 N N . GLU A 1 209 ? 22.141 34.188 12.531 1 86.31 209 GLU A N 1
ATOM 1694 C CA . GLU A 1 209 ? 23.016 33.188 13.156 1 86.31 209 GLU A CA 1
ATOM 1695 C C . GLU A 1 209 ? 23.562 32.219 12.133 1 86.31 209 GLU A C 1
ATOM 1697 O O . GLU A 1 209 ? 24.703 31.75 12.242 1 86.31 209 GLU A O 1
ATOM 1702 N N . THR A 1 210 ? 22.766 31.797 11.195 1 82.44 210 THR A N 1
ATOM 1703 C CA . THR A 1 210 ? 23.219 30.828 10.219 1 82.44 210 THR A CA 1
ATOM 1704 C C . THR A 1 210 ? 24.281 31.438 9.297 1 82.44 210 THR A C 1
ATOM 1706 O O . THR A 1 210 ? 25.172 30.734 8.82 1 82.44 210 THR A O 1
ATOM 1709 N N . GLU A 1 211 ? 24.219 32.656 9.07 1 76.75 211 GLU A N 1
ATOM 1710 C CA . GLU A 1 211 ? 25.219 33.344 8.242 1 76.75 211 GLU A CA 1
ATOM 1711 C C . GLU A 1 211 ? 26.531 33.5 8.992 1 76.75 211 GLU A C 1
ATOM 1713 O O . GLU A 1 211 ? 27.609 33.562 8.383 1 76.75 211 GLU A O 1
ATOM 1718 N N . GLN A 1 212 ? 26.406 33.531 10.297 1 73.19 212 GLN A N 1
ATOM 1719 C CA . GLN A 1 212 ? 27.578 33.781 11.117 1 73.19 212 GLN A CA 1
ATOM 1720 C C . GLN A 1 212 ? 28.203 32.5 11.617 1 73.19 212 GLN A C 1
ATOM 1722 O O . GLN A 1 212 ? 29.359 32.469 12.07 1 73.19 212 GLN A O 1
ATOM 1727 N N . LEU A 1 213 ? 27.406 31.469 11.586 1 66.94 213 LEU A N 1
ATOM 1728 C CA . LEU A 1 213 ? 27.906 30.234 12.164 1 66.94 213 LEU A CA 1
ATOM 1729 C C . LEU A 1 213 ? 29.125 29.719 11.398 1 66.94 213 LEU A C 1
ATOM 1731 O O . LEU A 1 213 ? 29.047 29.5 10.188 1 66.94 213 LEU A O 1
ATOM 1735 N N . ALA A 1 214 ? 30.25 29.891 12.062 1 59.66 214 ALA A N 1
ATOM 1736 C CA . ALA A 1 214 ? 31.547 29.531 11.477 1 59.66 214 ALA A CA 1
ATOM 1737 C C . ALA A 1 214 ? 31.625 28.031 11.227 1 59.66 214 ALA A C 1
ATOM 1739 O O . ALA A 1 214 ? 32.031 27.594 10.148 1 59.66 214 ALA A O 1
ATOM 1740 N N . GLU A 1 215 ? 31.172 27.203 12.312 1 73 215 GLU A N 1
ATOM 1741 C CA . GLU A 1 215 ? 31.297 25.75 12.172 1 73 215 GLU A CA 1
ATOM 1742 C C . GLU A 1 215 ? 30.031 25.031 12.617 1 73 215 GLU A C 1
ATOM 1744 O O . GLU A 1 215 ? 29.641 25.125 13.789 1 73 215 GLU A O 1
ATOM 1749 N N . ALA A 1 216 ? 29.391 24.406 11.758 1 76.06 216 ALA A N 1
ATOM 1750 C CA . ALA A 1 216 ? 28.172 23.625 12 1 76.06 216 ALA A CA 1
ATOM 1751 C C . ALA A 1 216 ? 28.391 22.625 13.141 1 76.06 216 ALA A C 1
ATOM 1753 O O . ALA A 1 216 ? 27.438 22.266 13.828 1 76.06 216 ALA A O 1
ATOM 1754 N N . SER A 1 217 ? 29.594 22.328 13.375 1 79.12 217 SER A N 1
ATOM 1755 C CA . SER A 1 217 ? 29.906 21.312 14.383 1 79.12 217 SER A CA 1
ATOM 1756 C C . SER A 1 217 ? 29.688 21.844 15.789 1 79.12 217 SER A C 1
ATOM 1758 O O . SER A 1 217 ? 29.578 21.078 16.75 1 79.12 217 SER A O 1
ATOM 1760 N N . GLN A 1 218 ? 29.531 23.125 15.914 1 83.69 218 GLN A N 1
ATOM 1761 C CA . GLN A 1 218 ? 29.375 23.719 17.234 1 83.69 218 GLN A CA 1
ATOM 1762 C C . GLN A 1 218 ? 27.906 23.922 17.578 1 83.69 218 GLN A C 1
ATOM 1764 O O . GLN A 1 218 ? 27.562 24.344 18.672 1 83.69 218 GLN A O 1
ATOM 1769 N N . ALA A 1 219 ? 27.078 23.578 16.656 1 90.44 219 ALA A N 1
ATOM 1770 C CA . ALA A 1 219 ? 25.641 23.797 16.859 1 90.44 219 ALA A CA 1
ATOM 1771 C C . ALA A 1 219 ? 25.109 22.922 18 1 90.44 219 ALA A C 1
ATOM 1773 O O . ALA A 1 219 ? 25.594 21.797 18.203 1 90.44 219 ALA A O 1
ATOM 1774 N N . LYS A 1 220 ? 24.188 23.453 18.766 1 94 220 LYS A N 1
ATOM 1775 C CA . LYS A 1 220 ? 23.609 22.719 19.891 1 94 220 LYS A CA 1
ATOM 1776 C C . LYS A 1 220 ? 22.109 22.516 19.688 1 94 220 LYS A C 1
ATOM 1778 O O . LYS A 1 220 ? 21.5 21.688 20.375 1 94 220 LYS A O 1
ATOM 1783 N N . ALA A 1 221 ? 21.594 23.266 18.766 1 95.44 221 ALA A N 1
ATOM 1784 C CA . ALA A 1 221 ? 20.156 23.188 18.516 1 95.44 221 ALA A CA 1
ATOM 1785 C C . ALA A 1 221 ? 19.859 23.062 17.016 1 95.44 221 ALA A C 1
ATOM 1787 O O . ALA A 1 221 ? 20.516 23.719 16.203 1 95.44 221 ALA A O 1
ATOM 1788 N N . ALA A 1 222 ? 18.969 22.172 16.688 1 96.25 222 ALA A N 1
ATOM 1789 C CA . ALA A 1 222 ? 18.438 22.078 15.328 1 96.25 222 ALA A CA 1
ATOM 1790 C C . ALA A 1 222 ? 17.016 22.641 15.25 1 96.25 222 ALA A C 1
ATOM 1792 O O . ALA A 1 222 ? 16.109 22.141 15.906 1 96.25 222 ALA A O 1
ATOM 1793 N N . ILE A 1 223 ? 16.875 23.688 14.469 1 96.62 223 ILE A N 1
ATOM 1794 C CA . ILE A 1 223 ? 15.586 24.375 14.391 1 96.62 223 ILE A CA 1
ATOM 1795 C C . ILE A 1 223 ? 14.922 24.062 13.047 1 96.62 223 ILE A C 1
ATOM 1797 O O . ILE A 1 223 ? 15.398 24.484 12 1 96.62 223 ILE A O 1
ATOM 1801 N N . PHE A 1 224 ? 13.773 23.375 13.125 1 95.56 224 PHE A N 1
ATOM 1802 C CA . PHE A 1 224 ? 12.953 23.125 11.945 1 95.56 224 PHE A CA 1
ATOM 1803 C C . PHE A 1 224 ? 12.055 24.312 11.633 1 95.56 224 PHE A C 1
ATOM 1805 O O . PHE A 1 224 ? 11.008 24.484 12.258 1 95.56 224 PHE A O 1
ATOM 1812 N N . TYR A 1 225 ? 12.391 25.047 10.656 1 93.56 225 TYR A N 1
ATOM 1813 C CA . TYR A 1 225 ? 11.68 26.328 10.531 1 93.56 225 TYR A CA 1
ATOM 1814 C C . TYR A 1 225 ? 10.781 26.328 9.305 1 93.56 225 TYR A C 1
ATOM 1816 O O . TYR A 1 225 ? 10.008 27.266 9.086 1 93.56 225 TYR A O 1
ATOM 1824 N N . SER A 1 226 ? 10.867 25.312 8.516 1 91.44 226 SER A N 1
ATOM 1825 C CA . SER A 1 226 ? 9.953 25.172 7.387 1 91.44 226 SER A CA 1
ATOM 1826 C C . SER A 1 226 ? 9.695 23.703 7.062 1 91.44 226 SER A C 1
ATOM 1828 O O . SER A 1 226 ? 10.633 22.938 6.844 1 91.44 226 SER A O 1
ATOM 1830 N N . ILE A 1 227 ? 8.516 23.328 7.176 1 88.88 227 ILE A N 1
ATOM 1831 C CA . ILE A 1 227 ? 8.055 22 6.762 1 88.88 227 ILE A CA 1
ATOM 1832 C C . ILE A 1 227 ? 6.934 22.156 5.73 1 88.88 227 ILE A C 1
ATOM 1834 O O . ILE A 1 227 ? 5.871 22.703 6.031 1 88.88 227 ILE A O 1
ATOM 1838 N N . SER A 1 228 ? 7.188 21.703 4.551 1 88.62 228 SER A N 1
ATOM 1839 C CA . SER A 1 228 ? 6.227 21.922 3.475 1 88.62 228 SER A CA 1
ATOM 1840 C C . SER A 1 228 ? 5.812 20.594 2.842 1 88.62 228 SER A C 1
ATOM 1842 O O . SER A 1 228 ? 6.652 19.719 2.611 1 88.62 228 SER A O 1
ATOM 1844 N N . SER A 1 229 ? 4.531 20.5 2.713 1 86.56 229 SER A N 1
ATOM 1845 C CA . SER A 1 229 ? 4.016 19.406 1.91 1 86.56 229 SER A CA 1
ATOM 1846 C C . SER A 1 229 ? 3.9 19.797 0.44 1 86.56 229 SER A C 1
ATOM 1848 O O . SER A 1 229 ? 3.512 20.922 0.121 1 86.56 229 SER A O 1
ATOM 1850 N N . THR A 1 230 ? 4.172 18.891 -0.391 1 87.94 230 THR A N 1
ATOM 1851 C CA . THR A 1 230 ? 4.281 19.266 -1.796 1 87.94 230 THR A CA 1
ATOM 1852 C C . THR A 1 230 ? 3.057 18.797 -2.578 1 87.94 230 THR A C 1
ATOM 1854 O O . THR A 1 230 ? 2.791 19.297 -3.678 1 87.94 230 THR A O 1
ATOM 1857 N N . GLN A 1 231 ? 2.363 17.875 -2.035 1 89.56 231 GLN A N 1
ATOM 1858 C CA . GLN A 1 231 ? 1.268 17.281 -2.795 1 89.56 231 GLN A CA 1
ATOM 1859 C C . GLN A 1 231 ? -0.082 17.609 -2.166 1 89.56 231 GLN A C 1
ATOM 1861 O O . GLN A 1 231 ? -0.453 17.047 -1.139 1 89.56 231 GLN A O 1
ATOM 1866 N N . LYS A 1 232 ? -0.869 18.469 -2.854 1 91.38 232 LYS A N 1
ATOM 1867 C CA . LYS A 1 232 ? -2.17 18.906 -2.354 1 91.38 232 LYS A CA 1
ATOM 1868 C C . LYS A 1 232 ? -3.127 17.719 -2.207 1 91.38 232 LYS A C 1
ATOM 1870 O O . LYS A 1 232 ? -3.986 17.719 -1.324 1 91.38 232 LYS A O 1
ATOM 1875 N N . GLY A 1 233 ? -2.947 16.781 -3.031 1 94.25 233 GLY A N 1
ATOM 1876 C CA . GLY A 1 233 ? -3.805 15.609 -2.996 1 94.25 233 GLY A CA 1
ATOM 1877 C C . GLY A 1 233 ? -3.609 14.758 -1.751 1 94.25 233 GLY A C 1
ATOM 1878 O O . GLY A 1 233 ? -4.426 13.891 -1.451 1 94.25 233 GLY A O 1
ATOM 1879 N N . LEU A 1 234 ? -2.572 15.031 -1.052 1 91.06 234 LEU A N 1
ATOM 1880 C CA . LEU A 1 234 ? -2.293 14.273 0.161 1 91.06 234 LEU A CA 1
ATOM 1881 C C . LEU A 1 234 ? -2.662 15.078 1.404 1 91.06 234 LEU A C 1
ATOM 1883 O O . LEU A 1 234 ? -2.303 14.695 2.521 1 91.06 234 LEU A O 1
ATOM 1887 N N . SER A 1 235 ? -3.369 16.109 1.173 1 88.44 235 SER A N 1
ATOM 1888 C CA . SER A 1 235 ? -3.854 16.891 2.303 1 88.44 235 SER A CA 1
ATOM 1889 C C . SER A 1 235 ? -4.707 16.047 3.24 1 88.44 235 SER A C 1
ATOM 1891 O O . SER A 1 235 ? -5.617 15.336 2.793 1 88.44 235 SER A O 1
ATOM 1893 N N . GLY A 1 236 ? -4.367 16.094 4.496 1 83.75 236 GLY A N 1
ATOM 1894 C CA . GLY A 1 236 ? -5.125 15.359 5.492 1 83.75 236 GLY A CA 1
ATOM 1895 C C . GLY A 1 236 ? -4.664 13.922 5.648 1 83.75 236 GLY A C 1
ATOM 1896 O O . GLY A 1 236 ? -5.156 13.195 6.516 1 83.75 236 GLY A O 1
ATOM 1897 N N . VAL A 1 237 ? -3.848 13.477 4.781 1 85.69 237 VAL A N 1
ATOM 1898 C CA . VAL A 1 237 ? -3.283 12.133 4.887 1 85.69 237 VAL A CA 1
ATOM 1899 C C . VAL A 1 237 ? -2.074 12.156 5.82 1 85.69 237 VAL A C 1
ATOM 1901 O O . VAL A 1 237 ? -1.198 13.016 5.695 1 85.69 237 VAL A O 1
ATOM 1904 N N . ASP A 1 238 ? -2.115 11.281 6.727 1 76.38 238 ASP A N 1
ATOM 1905 C CA . ASP A 1 238 ? -0.99 11.172 7.648 1 76.38 238 ASP A CA 1
ATOM 1906 C C . ASP A 1 238 ? 0.198 10.477 6.984 1 76.38 238 ASP A C 1
ATOM 1908 O O . ASP A 1 238 ? 0.12 9.297 6.641 1 76.38 238 ASP A O 1
ATOM 1912 N N . LEU A 1 239 ? 1.268 11.188 6.625 1 72.19 239 LEU A N 1
ATOM 1913 C CA . LEU A 1 239 ? 2.422 10.625 5.93 1 72.19 239 LEU A CA 1
ATOM 1914 C C . LEU A 1 239 ? 3.428 10.047 6.926 1 72.19 239 LEU A C 1
ATOM 1916 O O . LEU A 1 239 ? 4.504 9.594 6.531 1 72.19 239 LEU A O 1
ATOM 1920 N N . GLY A 1 240 ? 3.145 9.883 8.164 1 62.66 240 GLY A N 1
ATOM 1921 C CA . GLY A 1 240 ? 4.039 9.258 9.125 1 62.66 240 GLY A CA 1
ATOM 1922 C C . GLY A 1 240 ? 4.172 10.047 10.414 1 62.66 240 GLY A C 1
ATOM 1923 O O . GLY A 1 240 ? 4.254 11.281 10.391 1 62.66 240 GLY A O 1
ATOM 1924 N N . ASN A 1 241 ? 3.887 9.453 11.516 1 59.94 241 ASN A N 1
ATOM 1925 C CA . ASN A 1 241 ? 3.908 10.016 12.859 1 59.94 241 ASN A CA 1
ATOM 1926 C C . ASN A 1 241 ? 5.328 10.352 13.305 1 59.94 241 ASN A C 1
ATOM 1928 O O . ASN A 1 241 ? 5.52 11.047 14.297 1 59.94 241 ASN A O 1
ATOM 1932 N N . PHE A 1 242 ? 6.273 10.195 12.344 1 70.56 242 PHE A N 1
ATOM 1933 C CA . PHE A 1 242 ? 7.566 10.438 12.969 1 70.56 242 PHE A CA 1
ATOM 1934 C C . PHE A 1 242 ? 8.57 10.984 11.961 1 70.56 242 PHE A C 1
ATOM 1936 O O . PHE A 1 242 ? 9.719 10.547 11.922 1 70.56 242 PHE A O 1
ATOM 1943 N N . LEU A 1 243 ? 8.039 11.953 11.164 1 78.81 243 LEU A N 1
ATOM 1944 C CA . LEU A 1 243 ? 8.914 12.547 10.164 1 78.81 243 LEU A CA 1
ATOM 1945 C C . LEU A 1 243 ? 10.039 13.336 10.828 1 78.81 243 LEU A C 1
ATOM 1947 O O . LEU A 1 243 ? 11.211 13.164 10.492 1 78.81 243 LEU A O 1
ATOM 1951 N N . ILE A 1 244 ? 9.641 14.078 11.805 1 85.75 244 ILE A N 1
ATOM 1952 C CA . ILE A 1 244 ? 10.609 14.945 12.461 1 85.75 244 ILE A CA 1
ATOM 1953 C C . ILE A 1 244 ? 11.594 14.102 13.266 1 85.75 244 ILE A C 1
ATOM 1955 O O . ILE A 1 244 ? 12.781 14.422 13.344 1 85.75 244 ILE A O 1
ATOM 1959 N N . LYS A 1 245 ? 11.055 13.094 13.82 1 85.75 245 LYS A N 1
ATOM 1960 C CA . LYS A 1 245 ? 11.922 12.18 14.562 1 85.75 245 LYS A CA 1
ATOM 1961 C C . LYS A 1 245 ? 13 11.586 13.656 1 85.75 245 LYS A C 1
ATOM 1963 O O . LYS A 1 245 ? 14.164 11.469 14.055 1 85.75 245 LYS A O 1
ATOM 1968 N N . GLU A 1 246 ? 12.648 11.258 12.477 1 85.56 246 GLU A N 1
ATOM 1969 C CA . GLU A 1 246 ? 13.594 10.688 11.523 1 85.56 246 GLU A CA 1
ATOM 1970 C C . GLU A 1 246 ? 14.664 11.703 11.133 1 85.56 246 GLU A C 1
ATOM 1972 O O . GLU A 1 246 ? 15.844 11.359 11.016 1 85.56 246 GLU A O 1
ATOM 1977 N N . VAL A 1 247 ? 14.25 12.859 10.977 1 91.44 247 VAL A N 1
ATOM 1978 C CA . VAL A 1 247 ? 15.188 13.922 10.625 1 91.44 247 VAL A CA 1
ATOM 1979 C C . VAL A 1 247 ? 16.109 14.203 11.805 1 91.44 247 VAL A C 1
ATOM 1981 O O . VAL A 1 247 ? 17.328 14.367 11.625 1 91.44 247 VAL A O 1
ATOM 1984 N N . ALA A 1 248 ? 15.555 14.227 12.977 1 92.19 248 ALA A N 1
ATOM 1985 C CA . ALA A 1 248 ? 16.344 14.469 14.188 1 92.19 248 ALA A CA 1
ATOM 1986 C C . ALA A 1 248 ? 17.406 13.391 14.375 1 92.19 248 ALA A C 1
ATOM 1988 O O . ALA A 1 248 ? 18.547 13.688 14.727 1 92.19 248 ALA A O 1
ATOM 1989 N N . LYS A 1 249 ? 17.047 12.227 14.125 1 89.44 249 LYS A N 1
ATOM 1990 C CA . LYS A 1 249 ? 17.984 11.117 14.242 1 89.44 249 LYS A CA 1
ATOM 1991 C C . LYS A 1 249 ? 19.125 11.25 13.227 1 89.44 249 LYS A C 1
ATOM 1993 O O . LYS A 1 249 ? 20.281 11.008 13.555 1 89.44 249 LYS A O 1
ATOM 1998 N N . ALA A 1 250 ? 18.734 11.578 12.031 1 91.25 250 ALA A N 1
ATOM 1999 C CA . ALA A 1 250 ? 19.75 11.773 10.992 1 91.25 250 ALA A CA 1
ATOM 2000 C C . ALA A 1 250 ? 20.719 12.883 11.375 1 91.25 250 ALA A C 1
ATOM 2002 O O . ALA A 1 250 ? 21.938 12.75 11.172 1 91.25 250 ALA A O 1
ATOM 2003 N N . LEU A 1 251 ? 20.219 13.922 11.922 1 93.75 251 LEU A N 1
ATOM 2004 C CA . LEU A 1 251 ? 21.031 15.055 12.336 1 93.75 251 LEU A CA 1
ATOM 2005 C C . LEU A 1 251 ? 21.938 14.672 13.508 1 93.75 251 LEU A C 1
ATOM 2007 O O . LEU A 1 251 ? 23.094 15.078 13.562 1 93.75 251 LEU A O 1
ATOM 2011 N N . LYS A 1 252 ? 21.359 13.938 14.391 1 91.62 252 LYS A N 1
ATOM 2012 C CA . LYS A 1 252 ? 22.125 13.508 15.555 1 91.62 252 LYS A CA 1
ATOM 2013 C C . LYS A 1 252 ? 23.297 12.617 15.156 1 91.62 252 LYS A C 1
ATOM 2015 O O . LYS A 1 252 ? 24.359 12.641 15.789 1 91.62 252 LYS A O 1
ATOM 2020 N N . THR A 1 253 ? 23.062 11.844 14.18 1 91.19 253 THR A N 1
ATOM 2021 C CA . THR A 1 253 ? 24.125 10.992 13.656 1 91.19 253 THR A CA 1
ATOM 2022 C C . THR A 1 253 ? 25.25 11.844 13.047 1 91.19 253 THR A C 1
ATOM 2024 O O . THR A 1 253 ? 26.422 11.555 13.227 1 91.19 253 THR A O 1
ATOM 2027 N N . GLU A 1 254 ? 24.891 12.859 12.375 1 89.81 254 GLU A N 1
ATOM 2028 C CA . GLU A 1 254 ? 25.844 13.766 11.758 1 89.81 254 GLU A CA 1
ATOM 2029 C C . GLU A 1 254 ? 26.5 14.68 12.797 1 89.81 254 GLU A C 1
ATOM 2031 O O . GLU A 1 254 ? 27.688 14.977 12.719 1 89.81 254 GLU A O 1
ATOM 2036 N N . TYR A 1 255 ? 25.656 15.102 13.742 1 91.94 255 TYR A N 1
ATOM 2037 C CA . TYR A 1 255 ? 26.094 16 14.797 1 91.94 255 TYR A CA 1
ATOM 2038 C C . TYR A 1 255 ? 25.734 15.461 16.172 1 91.94 255 TYR A C 1
ATOM 2040 O O . TYR A 1 255 ? 24.75 15.891 16.781 1 91.94 255 TYR A O 1
ATOM 2048 N N . PRO A 1 256 ? 26.562 14.68 16.734 1 90.88 256 PRO A N 1
ATOM 2049 C CA . PRO A 1 256 ? 26.234 14.023 18 1 90.88 256 PRO A CA 1
ATOM 2050 C C . PRO A 1 256 ? 26.062 15.016 19.156 1 90.88 256 PRO A C 1
ATOM 2052 O O . PRO A 1 256 ? 25.453 14.68 20.172 1 90.88 256 PRO A O 1
ATOM 2055 N N . HIS A 1 257 ? 26.562 16.203 19 1 90.25 257 HIS A N 1
ATOM 2056 C CA . HIS A 1 257 ? 26.531 17.188 20.078 1 90.25 257 HIS A CA 1
ATOM 2057 C C . HIS A 1 257 ? 25.219 17.953 20.109 1 90.25 257 HIS A C 1
ATOM 2059 O O . HIS A 1 257 ? 24.953 18.734 21.016 1 90.25 257 HIS A O 1
ATOM 2065 N N . LEU A 1 258 ? 24.359 17.703 19.094 1 93.69 258 LEU A N 1
ATOM 2066 C CA . LEU A 1 258 ? 23.047 18.344 19.094 1 93.69 258 LEU A CA 1
ATOM 2067 C C . LEU A 1 258 ? 22.219 17.891 20.281 1 93.69 258 LEU A C 1
ATOM 2069 O O . LEU A 1 258 ? 22.094 16.688 20.547 1 93.69 258 LEU A O 1
ATOM 2073 N N . LYS A 1 259 ? 21.672 18.859 20.984 1 93 259 LYS A N 1
ATOM 2074 C CA . LYS A 1 259 ? 20.938 18.531 22.203 1 93 259 LYS A CA 1
ATOM 2075 C C . LYS A 1 259 ? 19.469 18.922 22.078 1 93 259 LYS A C 1
ATOM 2077 O O . LYS A 1 259 ? 18.609 18.328 22.734 1 93 259 LYS A O 1
ATOM 2082 N N . THR A 1 260 ? 19.266 19.922 21.328 1 95.75 260 THR A N 1
ATOM 2083 C CA . THR A 1 260 ? 17.906 20.453 21.25 1 95.75 260 THR A CA 1
ATOM 2084 C C . THR A 1 260 ? 17.359 20.344 19.844 1 95.75 260 THR A C 1
ATOM 2086 O O . THR A 1 260 ? 18.016 20.734 18.875 1 95.75 260 THR A O 1
ATOM 2089 N N . PHE A 1 261 ? 16.172 19.781 19.766 1 96.81 261 PHE A N 1
ATOM 2090 C CA . PHE A 1 261 ? 15.422 19.734 18.516 1 96.81 261 PHE A CA 1
ATOM 2091 C C . PHE A 1 261 ? 14.086 20.453 18.656 1 96.81 261 PHE A C 1
ATOM 2093 O O . PHE A 1 261 ? 13.242 20.031 19.453 1 96.81 261 PHE A O 1
ATOM 2100 N N . ALA A 1 262 ? 13.938 21.547 17.891 1 97.12 262 ALA A N 1
ATOM 2101 C CA . ALA A 1 262 ? 12.719 22.328 18.016 1 97.12 262 ALA A CA 1
ATOM 2102 C C . ALA A 1 262 ? 12.328 22.953 16.672 1 97.12 262 ALA A C 1
ATOM 2104 O O . ALA A 1 262 ? 13.117 22.953 15.727 1 97.12 262 ALA A O 1
ATOM 2105 N N . THR A 1 263 ? 11.078 23.406 16.609 1 96.88 263 THR A N 1
ATOM 2106 C CA . THR A 1 263 ? 10.633 24.094 15.406 1 96.88 263 THR A CA 1
ATOM 2107 C C . THR A 1 263 ? 10.477 25.594 15.664 1 96.88 263 THR A C 1
ATOM 2109 O O . THR A 1 263 ? 10.578 26.031 16.812 1 96.88 263 THR A O 1
ATOM 2112 N N . LEU A 1 264 ? 10.453 26.359 14.719 1 97.44 264 LEU A N 1
ATOM 2113 C CA . LEU A 1 264 ? 9.844 27.688 14.672 1 97.44 264 LEU A CA 1
ATOM 2114 C C . LEU A 1 264 ? 8.703 27.734 13.664 1 97.44 264 LEU A C 1
ATOM 2116 O O . LEU A 1 264 ? 8.93 27.859 12.461 1 97.44 264 LEU A O 1
ATOM 2120 N N . SER A 1 265 ? 7.473 27.688 14.227 1 96.75 265 SER A N 1
ATOM 2121 C CA . SER A 1 265 ? 6.316 27.391 13.391 1 96.75 265 SER A CA 1
ATOM 2122 C C . SER A 1 265 ? 5.332 28.562 13.383 1 96.75 265 SER A C 1
ATOM 2124 O O . SER A 1 265 ? 5.168 29.234 14.398 1 96.75 265 SER A O 1
ATOM 2126 N N . PRO A 1 266 ? 4.684 28.734 12.281 1 95.75 266 PRO A N 1
ATOM 2127 C CA . PRO A 1 266 ? 3.662 29.781 12.211 1 95.75 266 PRO A CA 1
ATOM 2128 C C . PRO A 1 266 ? 2.352 29.375 12.883 1 95.75 266 PRO A C 1
ATOM 2130 O O . PRO A 1 266 ? 2.191 28.219 13.273 1 95.75 266 PRO A O 1
ATOM 2133 N N . LEU A 1 267 ? 1.54 30.312 13.086 1 95.81 267 LEU A N 1
ATOM 2134 C CA . LEU A 1 267 ? 0.156 30.156 13.523 1 95.81 267 LEU A CA 1
ATOM 2135 C C . LEU A 1 267 ? -0.808 30.688 12.461 1 95.81 267 LEU A C 1
ATOM 2137 O O . LEU A 1 267 ? -1.417 31.734 12.641 1 95.81 267 LEU A O 1
ATOM 2141 N N . PRO A 1 268 ? -1.11 29.891 11.508 1 93.25 268 PRO A N 1
ATOM 2142 C CA . PRO A 1 268 ? -1.774 30.438 10.312 1 93.25 268 PRO A CA 1
ATOM 2143 C C . PRO A 1 268 ? -3.211 30.875 10.594 1 93.25 268 PRO A C 1
ATOM 2145 O O . PRO A 1 268 ? -3.729 31.766 9.914 1 93.25 268 PRO A O 1
ATOM 2148 N N . GLN A 1 269 ? -3.875 30.375 11.617 1 95.5 269 GLN A N 1
ATOM 2149 C CA . GLN A 1 269 ? -5.301 30.641 11.773 1 95.5 269 GLN A CA 1
ATOM 2150 C C . GLN A 1 269 ? -5.57 31.453 13.039 1 95.5 269 GLN A C 1
ATOM 2152 O O . GLN A 1 269 ? -6.715 31.547 13.492 1 95.5 269 GLN A O 1
ATOM 2157 N N . PHE A 1 270 ? -4.605 32.062 13.594 1 97.69 270 PHE A N 1
ATOM 2158 C CA . PHE A 1 270 ? -4.777 32.781 14.844 1 97.69 270 PHE A CA 1
ATOM 2159 C C . PHE A 1 270 ? -5.625 34.031 14.633 1 97.69 270 PHE A C 1
ATOM 2161 O O . PHE A 1 270 ? -6.59 34.281 15.367 1 97.69 270 PHE A O 1
ATOM 2168 N N . MET A 1 271 ? -5.242 34.844 13.625 1 97.56 271 MET A N 1
ATOM 2169 C CA . MET A 1 271 ? -5.957 36.094 13.422 1 97.56 271 MET A CA 1
ATOM 2170 C C . MET A 1 271 ? -7.406 35.844 13.031 1 97.56 271 MET A C 1
ATOM 2172 O O . MET A 1 271 ? -8.32 36.5 13.547 1 97.56 271 MET A O 1
ATOM 2176 N N . PRO A 1 272 ? -7.66 34.906 12.117 1 96.56 272 PRO A N 1
ATOM 2177 C CA . PRO A 1 272 ? -9.055 34.562 11.844 1 96.56 272 PRO A CA 1
ATOM 2178 C C . PRO A 1 272 ? -9.805 34.125 13.102 1 96.56 272 PRO A C 1
ATOM 2180 O O . PRO A 1 272 ? -10.961 34.5 13.297 1 96.56 272 PRO A O 1
ATOM 2183 N N . TRP A 1 273 ? -9.219 33.344 13.883 1 96.88 273 TRP A N 1
ATOM 2184 C CA . TRP A 1 273 ? -9.836 32.938 15.133 1 96.88 273 TRP A CA 1
ATOM 2185 C C . TRP A 1 273 ? -10.102 34.125 16.047 1 96.88 273 TRP A C 1
ATOM 2187 O O . TRP A 1 273 ? -11.188 34.219 16.625 1 96.88 273 TRP A O 1
ATOM 2197 N N . LEU A 1 274 ? -9.117 35.031 16.156 1 96.5 274 LEU A N 1
ATOM 2198 C CA . LEU A 1 274 ? -9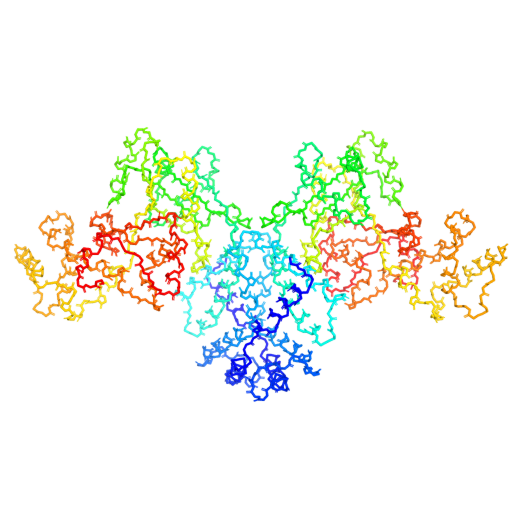.266 36.188 17.016 1 96.5 274 LEU A CA 1
ATOM 2199 C C . LEU A 1 274 ? -10.445 37.031 16.578 1 96.5 274 LEU A C 1
ATOM 2201 O O . LEU A 1 274 ? -11.172 37.594 17.406 1 96.5 274 LEU A O 1
ATOM 2205 N N . GLU A 1 275 ? -10.656 37.094 15.312 1 96.06 275 GLU A N 1
ATOM 2206 C CA . GLU A 1 275 ? -11.773 37.875 14.75 1 96.06 275 GLU A CA 1
ATOM 2207 C C . GLU A 1 275 ? -13.109 37.281 15.18 1 96.06 275 GLU A C 1
ATOM 2209 O O . GLU A 1 275 ? -14.086 38.031 15.367 1 96.06 275 GLU A O 1
ATOM 2214 N N . THR A 1 276 ? -13.133 36 15.305 1 95 276 THR A N 1
ATOM 2215 C CA . THR A 1 276 ? -14.367 35.375 15.75 1 95 276 THR A CA 1
ATOM 2216 C C . THR A 1 276 ? -14.664 35.719 17.203 1 95 276 THR A C 1
ATOM 2218 O O . THR A 1 276 ? -15.797 35.594 17.672 1 95 276 THR A O 1
ATOM 2221 N N . GLN A 1 277 ? -13.648 36.188 17.938 1 93.25 277 GLN A N 1
ATOM 2222 C CA . GLN A 1 277 ? -13.805 36.531 19.344 1 93.25 277 GLN A CA 1
ATOM 2223 C C . GLN A 1 277 ? -14.148 38.031 19.516 1 93.25 277 GLN A C 1
ATOM 2225 O O . GLN A 1 277 ? -14.359 38.469 20.641 1 93.25 277 GLN A O 1
ATOM 2230 N N . ARG A 1 278 ? -14.25 38.719 18.484 1 91.62 278 ARG A N 1
ATOM 2231 C CA . ARG A 1 278 ? -14.352 40.188 18.484 1 91.62 278 ARG A CA 1
ATOM 2232 C C . ARG A 1 278 ? -15.508 40.656 19.359 1 91.62 278 ARG A C 1
ATOM 2234 O O . ARG A 1 278 ? -15.391 41.656 20.078 1 91.62 278 ARG A O 1
ATOM 2241 N N . TYR A 1 279 ? -16.625 39.906 19.391 1 89.25 279 TYR A N 1
ATOM 2242 C CA . TYR A 1 279 ? -17.844 40.406 20.031 1 89.25 279 TYR A CA 1
ATOM 2243 C C . TYR A 1 279 ? -18.125 39.688 21.344 1 89.25 279 TYR A C 1
ATOM 2245 O O . TYR A 1 279 ? -19.125 39.938 22 1 89.25 279 TYR A O 1
ATOM 2253 N N . LYS A 1 280 ? -17.156 38.875 21.609 1 87.12 280 LYS A N 1
ATOM 2254 C CA . LYS A 1 280 ? -17.312 38.188 22.891 1 87.12 280 LYS A CA 1
ATOM 2255 C C . LYS A 1 280 ? -16.938 39.125 24.047 1 87.12 280 LYS A C 1
ATOM 2257 O O . LYS A 1 280 ? -15.992 39.906 23.953 1 87.12 280 LYS A O 1
ATOM 2262 N N . THR A 1 281 ? -17.75 39.062 25.125 1 79.69 281 THR A N 1
ATOM 2263 C CA . THR A 1 281 ? -17.516 39.938 26.297 1 79.69 281 THR A CA 1
ATOM 2264 C C . THR A 1 281 ? -16.781 39.156 27.375 1 79.69 281 THR A C 1
ATOM 2266 O O . THR A 1 281 ? -16.703 39.594 28.531 1 79.69 281 THR A O 1
ATOM 2269 N N . ASP A 1 282 ? -16.094 38.219 27 1 78.06 282 ASP A N 1
ATOM 2270 C CA . ASP A 1 282 ? -15.352 37.375 27.953 1 78.06 282 ASP A CA 1
ATOM 2271 C C . ASP A 1 282 ? -14.133 38.156 28.484 1 78.06 282 ASP A C 1
ATOM 2273 O O . ASP A 1 282 ? -13.172 38.375 27.766 1 78.06 282 ASP A O 1
ATOM 2277 N N . GLU A 1 283 ? -14.203 38.5 29.75 1 75 283 GLU A N 1
ATOM 2278 C CA . GLU A 1 283 ? -13.164 39.312 30.391 1 75 283 GLU A CA 1
ATOM 2279 C C . GLU A 1 283 ? -11.891 38.5 30.609 1 75 283 GLU A C 1
ATOM 2281 O O . GLU A 1 283 ? -10.836 39.062 30.906 1 75 283 GLU A O 1
ATOM 2286 N N . SER A 1 284 ? -12.023 37.25 30.359 1 79.56 284 SER A N 1
ATOM 2287 C CA . SER A 1 284 ? -10.859 36.406 30.594 1 79.56 284 SER A CA 1
ATOM 2288 C C . SER A 1 284 ? -9.875 36.469 29.422 1 79.56 284 SER A C 1
ATOM 2290 O O . SER A 1 284 ? -8.711 36.094 29.562 1 79.56 284 SER A O 1
ATOM 2292 N N . LEU A 1 285 ? -10.273 37.062 28.391 1 86.44 285 LEU A N 1
ATOM 2293 C CA . LEU A 1 285 ? -9.43 37.094 27.203 1 86.44 285 LEU A CA 1
ATOM 2294 C C . LEU A 1 285 ? -8.398 38.219 27.297 1 86.44 285 LEU A C 1
ATOM 2296 O O . LEU A 1 285 ? -7.238 38.031 26.906 1 86.44 285 LEU A O 1
ATOM 2300 N N . VAL A 1 286 ? -8.859 39.375 27.766 1 91.38 286 VAL A N 1
ATOM 2301 C CA . VAL A 1 286 ? -7.973 40.531 27.938 1 91.38 286 VAL A CA 1
ATOM 2302 C C . VAL A 1 286 ? -8.125 41.094 29.344 1 91.38 286 VAL A C 1
ATOM 2304 O O . VAL A 1 286 ? -9.227 41.469 29.75 1 91.38 286 VAL A O 1
ATOM 2307 N N . SER A 1 287 ? -7.016 41.188 30.078 1 89.06 287 SER A N 1
ATOM 2308 C CA . SER A 1 287 ? -7.07 41.75 31.422 1 89.06 287 SER A CA 1
ATOM 2309 C C . SER A 1 287 ? -7.414 43.219 31.391 1 89.06 287 SER A C 1
ATOM 2311 O O . SER A 1 287 ? -6.949 43.969 30.516 1 89.06 287 SER A O 1
ATOM 2313 N N . PRO A 1 288 ? -8.203 43.625 32.406 1 90.31 288 PRO A N 1
ATOM 2314 C CA . PRO A 1 288 ? -8.586 45.031 32.438 1 90.31 288 PRO A CA 1
ATOM 2315 C C . PRO A 1 288 ? -7.375 45.969 32.531 1 90.31 288 PRO A C 1
ATOM 2317 O O . PRO A 1 288 ? -7.371 47.031 31.906 1 90.31 288 PRO A O 1
ATOM 2320 N N . LEU A 1 289 ? -6.438 45.531 33.25 1 92 289 LEU A N 1
ATOM 2321 C CA . LEU A 1 289 ? -5.242 46.344 33.406 1 92 289 LEU A CA 1
ATOM 2322 C C . LEU A 1 289 ? -4.52 46.531 32.062 1 92 289 LEU A C 1
ATOM 2324 O O . LEU A 1 289 ? -4.082 47.625 31.719 1 92 289 LEU A O 1
ATOM 2328 N N . GLU A 1 290 ? -4.457 45.438 31.359 1 92.75 290 GLU A N 1
ATOM 2329 C CA . GLU A 1 290 ? -3.783 45.469 30.062 1 92.75 290 GLU A CA 1
ATOM 2330 C C . GLU A 1 290 ? -4.578 46.281 29.047 1 92.75 290 GLU A C 1
ATOM 2332 O O . GLU A 1 290 ? -3.998 47 28.219 1 92.75 290 GLU A O 1
ATOM 2337 N N . LEU A 1 291 ? -5.812 46.188 29.156 1 92.38 291 LEU A N 1
ATOM 2338 C CA . LEU A 1 291 ? -6.68 46.969 28.25 1 92.38 291 LEU A CA 1
ATOM 2339 C C . LEU A 1 291 ? -6.539 48.469 28.5 1 92.38 291 LEU A C 1
ATOM 2341 O O . LEU A 1 291 ? -6.551 49.25 27.562 1 92.38 291 LEU A O 1
ATOM 2345 N N . ASP A 1 292 ? -6.453 48.75 29.75 1 93.31 292 ASP A N 1
ATOM 2346 C CA . ASP A 1 292 ? -6.289 50.156 30.109 1 93.31 292 ASP A CA 1
ATOM 2347 C C . ASP A 1 292 ? -5.008 50.75 29.516 1 93.31 292 ASP A C 1
ATOM 2349 O O . ASP A 1 292 ? -5.008 51.844 28.984 1 93.31 292 ASP A O 1
ATOM 2353 N N . VAL A 1 293 ? -4.039 49.969 29.641 1 95.12 293 VAL A N 1
ATOM 2354 C CA . VAL A 1 293 ? -2.748 50.406 29.109 1 95.12 293 VAL A CA 1
ATOM 2355 C C . VAL A 1 293 ? -2.854 50.594 27.594 1 95.12 293 VAL A C 1
ATOM 2357 O O . VAL A 1 293 ? -2.369 51.594 27.047 1 95.12 293 VAL A O 1
ATOM 2360 N N . LEU A 1 294 ? -3.463 49.688 26.906 1 95.06 294 LEU A N 1
ATOM 2361 C CA . LEU A 1 294 ? -3.617 49.75 25.453 1 95.06 294 LEU A CA 1
ATOM 2362 C C . LEU A 1 294 ? -4.477 50.938 25.062 1 95.06 294 LEU A C 1
ATOM 2364 O O . LEU A 1 294 ? -4.152 51.656 24.109 1 95.06 294 LEU A O 1
ATOM 2368 N N . THR A 1 295 ? -5.504 51.188 25.828 1 93.88 295 THR A N 1
ATOM 2369 C CA . THR A 1 295 ? -6.406 52.312 25.562 1 93.88 295 THR A CA 1
ATOM 2370 C C . THR A 1 295 ? -5.684 53.656 25.719 1 93.88 295 THR A C 1
ATOM 2372 O O . THR A 1 295 ? -5.883 54.562 24.938 1 93.88 295 THR A O 1
ATOM 2375 N N . ASP A 1 296 ? -4.887 53.688 26.734 1 94.38 296 ASP A N 1
ATOM 2376 C CA . ASP A 1 296 ? -4.109 54.906 26.969 1 94.38 296 ASP A CA 1
ATOM 2377 C C . ASP A 1 296 ? -3.186 55.188 25.797 1 94.38 296 ASP A C 1
ATOM 2379 O O . ASP A 1 296 ? -3.09 56.344 25.359 1 94.38 296 ASP A O 1
ATOM 2383 N N . VAL A 1 297 ? -2.594 54.156 25.344 1 94.81 297 VAL A N 1
ATOM 2384 C CA . VAL A 1 297 ? -1.659 54.312 24.234 1 94.81 297 VAL A CA 1
ATOM 2385 C C . VAL A 1 297 ? -2.414 54.719 22.969 1 94.81 297 VAL A C 1
ATOM 2387 O O . VAL A 1 297 ? -1.931 55.562 22.203 1 94.81 297 VAL A O 1
ATOM 2390 N N . LEU A 1 298 ? -3.559 54.25 22.75 1 94.19 298 LEU A N 1
ATOM 2391 C CA . LEU A 1 298 ? -4.371 54.562 21.594 1 94.19 298 LEU A CA 1
ATOM 2392 C C . LEU A 1 298 ? -4.887 56 21.672 1 94.19 298 LEU A C 1
ATOM 2394 O O . LEU A 1 298 ? -4.887 56.719 20.672 1 94.19 298 LEU A O 1
ATOM 2398 N N . GLU A 1 299 ? -5.25 56.406 22.875 1 91.31 299 GLU A N 1
ATOM 2399 C CA . GLU A 1 299 ? -5.746 57.781 23.078 1 91.31 299 GLU A CA 1
ATOM 2400 C C . GLU A 1 299 ? -4.652 58.812 22.844 1 91.31 299 GLU A C 1
ATOM 2402 O O . GLU A 1 299 ? -4.914 59.875 22.281 1 91.31 299 GLU A O 1
ATOM 2407 N N . GLU A 1 300 ? -3.57 58.438 23.297 1 91.62 300 GLU A N 1
ATOM 2408 C CA . GLU A 1 300 ? -2.436 59.312 23.078 1 91.62 300 GLU A CA 1
ATOM 2409 C C . GLU A 1 300 ? -2.186 59.562 21.594 1 91.62 300 GLU A C 1
ATOM 2411 O O . GLU A 1 300 ? -1.644 60.594 21.203 1 91.62 300 GLU A O 1
ATOM 2416 N N . ARG A 1 301 ? -2.705 58.688 20.781 1 87.56 301 ARG A N 1
ATOM 2417 C CA . ARG A 1 301 ? -2.482 58.75 19.344 1 87.56 301 ARG A CA 1
ATOM 2418 C C . ARG A 1 301 ? -3.73 59.25 18.625 1 87.56 301 ARG A C 1
ATOM 2420 O O . ARG A 1 301 ? -3.766 59.312 17.391 1 87.56 301 ARG A O 1
ATOM 2427 N N . GLY A 1 302 ? -4.746 59.531 19.359 1 86.12 302 GLY A N 1
ATOM 2428 C CA . GLY A 1 302 ? -5.973 60.094 18.797 1 86.12 302 GLY A CA 1
ATOM 2429 C C . GLY A 1 302 ? -6.898 59.031 18.234 1 86.12 302 GLY A C 1
ATOM 2430 O O . GLY A 1 302 ? -7.758 59.344 17.406 1 86.12 302 GLY A O 1
ATOM 2431 N N . ILE A 1 303 ? -6.523 57.812 18.562 1 83.19 303 ILE A N 1
ATOM 2432 C CA . ILE A 1 303 ? -7.379 56.719 18.094 1 83.19 303 ILE A CA 1
ATOM 2433 C C . ILE A 1 303 ? -8.414 56.375 19.172 1 83.19 303 ILE A C 1
ATOM 2435 O O . ILE A 1 303 ? -8.055 55.969 20.266 1 83.19 303 ILE A O 1
ATOM 2439 N N . ALA A 1 304 ? -9.617 56.875 19 1 76.38 304 ALA A N 1
ATOM 2440 C CA . ALA A 1 304 ? -10.672 56.625 19.969 1 76.38 304 ALA A CA 1
ATOM 2441 C C . ALA A 1 304 ? -11.328 55.25 19.719 1 76.38 304 ALA A C 1
ATOM 2443 O O . ALA A 1 304 ? -11.586 54.906 18.578 1 76.38 304 ALA A O 1
ATOM 2444 N N . SER A 1 305 ? -11.336 54.531 20.828 1 74.69 305 SER A N 1
ATOM 2445 C CA . SER A 1 305 ? -12.086 53.281 20.734 1 74.69 305 SER A CA 1
ATOM 2446 C C . SER A 1 305 ? -13.594 53.531 20.703 1 74.69 305 SER A C 1
ATOM 2448 O O . SER A 1 305 ? -14.07 54.5 21.297 1 74.69 305 SER A O 1
ATOM 2450 N N . GLN A 1 306 ? -14.258 52.812 19.859 1 75.94 306 GLN A N 1
ATOM 2451 C CA . GLN A 1 306 ? -15.719 52.938 19.844 1 75.94 306 GLN A CA 1
ATOM 2452 C C . GLN A 1 306 ? -16.312 52.562 21.203 1 75.94 306 GLN A C 1
ATOM 2454 O O . GLN A 1 306 ? -15.82 51.656 21.859 1 75.94 306 GLN A O 1
ATOM 2459 N N . PRO A 1 307 ? -17.156 53.438 21.672 1 71.88 307 PRO A N 1
ATOM 2460 C CA . PRO A 1 307 ? -17.766 53.219 22.984 1 71.88 307 PRO A CA 1
ATOM 2461 C C . PRO A 1 307 ? -18.266 51.781 23.156 1 71.88 307 PRO A C 1
ATOM 2463 O O . PRO A 1 307 ? -18.156 51.219 24.25 1 71.88 307 PRO A O 1
ATOM 2466 N N . ASP A 1 308 ? -18.672 51.062 22.125 1 80.38 308 ASP A N 1
ATOM 2467 C CA . ASP A 1 308 ? -19.266 49.719 22.25 1 80.38 308 ASP A CA 1
ATOM 2468 C C . ASP A 1 308 ? -18.281 48.625 21.844 1 80.38 308 ASP A C 1
ATOM 2470 O O . ASP A 1 308 ? -18.672 47.469 21.672 1 80.38 308 ASP A O 1
ATOM 2474 N N . SER A 1 309 ? -17 49 21.984 1 86.88 309 SER A N 1
ATOM 2475 C CA . SER A 1 309 ? -16.047 47.969 21.547 1 86.88 309 SER A CA 1
ATOM 2476 C C . SER A 1 309 ? -15.688 47.031 22.688 1 86.88 309 SER A C 1
ATOM 2478 O O . SER A 1 309 ? -15.547 47.438 23.828 1 86.88 309 SER A O 1
ATOM 2480 N N . THR A 1 310 ? -15.641 45.781 22.406 1 91.19 310 THR A N 1
ATOM 2481 C CA . THR A 1 310 ? -15.188 44.781 23.359 1 91.19 310 THR A CA 1
ATOM 2482 C C . THR A 1 310 ? -13.672 44.844 23.531 1 91.19 310 THR A C 1
ATOM 2484 O O . THR A 1 310 ? -12.984 45.531 22.766 1 91.19 310 THR A O 1
ATOM 2487 N N . ALA A 1 311 ? -13.211 44.25 24.609 1 92.25 311 ALA A N 1
ATOM 2488 C CA . ALA A 1 311 ? -11.773 44.219 24.875 1 92.25 311 ALA A CA 1
ATOM 2489 C C . ALA A 1 311 ? -11.008 43.656 23.672 1 92.25 311 ALA A C 1
ATOM 2491 O O . ALA A 1 311 ? -10.008 44.25 23.25 1 92.25 311 ALA A O 1
ATOM 2492 N N . VAL A 1 312 ? -11.477 42.594 23.094 1 94.56 312 VAL A N 1
ATOM 2493 C CA . VAL A 1 312 ? -10.82 41.969 21.938 1 94.56 312 VAL A CA 1
ATOM 2494 C C . VAL A 1 312 ? -10.953 42.875 20.734 1 94.56 312 VAL A C 1
ATOM 2496 O O . VAL A 1 312 ? -10.047 42.969 19.891 1 94.56 312 VAL A O 1
ATOM 2499 N N . GLY A 1 313 ? -12.055 43.5 20.641 1 93.56 313 GLY A N 1
ATOM 2500 C CA . GLY A 1 313 ? -12.242 44.469 19.562 1 93.56 313 GLY A CA 1
ATOM 2501 C C . GLY A 1 313 ? -11.195 45.562 19.562 1 93.56 313 GLY A C 1
ATOM 2502 O O . GLY A 1 313 ? -10.68 45.938 18.5 1 93.56 313 GLY A O 1
ATOM 2503 N N . VAL A 1 314 ? -10.922 46.125 20.75 1 93.75 314 VAL A N 1
ATOM 2504 C CA . VAL A 1 314 ? -9.906 47.156 20.891 1 93.75 314 VAL A CA 1
ATOM 2505 C C . VAL A 1 314 ? -8.547 46.625 20.453 1 93.75 314 VAL A C 1
ATOM 2507 O O . VAL A 1 314 ? -7.797 47.312 19.766 1 93.75 314 VAL A O 1
ATOM 2510 N N . VAL A 1 315 ? -8.273 45.406 20.828 1 95.38 315 VAL A N 1
ATOM 2511 C CA . VAL A 1 315 ? -7.012 44.781 20.469 1 95.38 315 VAL A CA 1
ATOM 2512 C C . VAL A 1 315 ? -6.926 44.625 18.953 1 95.38 315 VAL A C 1
ATOM 2514 O O . VAL A 1 315 ? -5.902 44.969 18.344 1 95.38 315 VAL A O 1
ATOM 2517 N N . LEU A 1 316 ? -7.992 44.125 18.312 1 95.44 316 LEU A N 1
ATOM 2518 C CA . LEU A 1 316 ? -8.047 43.938 16.875 1 95.44 316 LEU A CA 1
ATOM 2519 C C . LEU A 1 316 ? -7.883 45.25 16.125 1 95.44 316 LEU A C 1
ATOM 2521 O O . LEU A 1 316 ? -7.191 45.312 15.109 1 95.44 316 LEU A O 1
ATOM 2525 N N . ASP A 1 317 ? -8.484 46.25 16.672 1 93.06 317 ASP A N 1
ATOM 2526 C CA . ASP A 1 317 ? -8.367 47.562 16.047 1 93.06 317 ASP A CA 1
ATOM 2527 C C . ASP A 1 317 ? -6.934 48.062 16.125 1 93.06 317 ASP A C 1
ATOM 2529 O O . ASP A 1 317 ? -6.445 48.688 15.172 1 93.06 317 ASP A O 1
ATOM 2533 N N . ALA A 1 318 ? -6.328 47.875 17.281 1 95.12 318 ALA A N 1
ATOM 2534 C CA . ALA A 1 318 ? -4.934 48.281 17.438 1 95.12 318 ALA A CA 1
ATOM 2535 C C . ALA A 1 318 ? -4.035 47.531 16.453 1 95.12 318 ALA A C 1
ATOM 2537 O O . ALA A 1 318 ? -3.117 48.125 15.883 1 95.12 318 ALA A O 1
ATOM 2538 N N . LEU A 1 319 ? -4.34 46.25 16.188 1 95.94 319 LEU A N 1
ATOM 2539 C CA . LEU A 1 319 ? -3.547 45.406 15.297 1 95.94 319 LEU A CA 1
ATOM 2540 C C . LEU A 1 319 ? -3.807 45.781 13.836 1 95.94 319 LEU A C 1
ATOM 2542 O O . LEU A 1 319 ? -3.047 45.375 12.953 1 95.94 319 LEU A O 1
ATOM 2546 N N . ASN A 1 320 ? -4.828 46.531 13.602 1 93.62 320 ASN A N 1
ATOM 2547 C CA . ASN A 1 320 ? -5.176 46.938 12.242 1 93.62 320 ASN A CA 1
ATOM 2548 C C . ASN A 1 320 ? -4.566 48.281 11.883 1 93.62 320 ASN A C 1
ATOM 2550 O O . ASN A 1 320 ? -4.645 48.719 10.734 1 93.62 320 ASN A O 1
ATOM 2554 N N . ILE A 1 321 ? -3.945 48.875 12.883 1 92.94 321 ILE A N 1
ATOM 2555 C CA . ILE A 1 321 ? -3.244 50.125 12.617 1 92.94 321 ILE A CA 1
ATOM 2556 C C . ILE A 1 321 ? -2.047 49.875 11.711 1 92.94 321 ILE A C 1
ATOM 2558 O O . ILE A 1 321 ? -1.272 48.938 11.945 1 92.94 321 ILE A O 1
ATOM 2562 N N . ASP A 1 322 ? -1.922 50.656 10.703 1 91.19 322 ASP A N 1
ATOM 2563 C CA . ASP A 1 322 ? -0.808 50.5 9.773 1 91.19 322 ASP A CA 1
ATOM 2564 C C . ASP A 1 322 ? 0.532 50.594 10.492 1 91.19 322 ASP A C 1
ATOM 2566 O O . ASP A 1 322 ? 0.75 51.531 11.281 1 91.19 322 ASP A O 1
ATOM 2570 N N . ASP A 1 323 ? 1.392 49.719 10.312 1 92.81 323 ASP A N 1
ATOM 2571 C CA . ASP A 1 323 ? 2.764 49.688 10.805 1 92.81 323 ASP A CA 1
ATOM 2572 C C . ASP A 1 323 ? 2.797 49.719 12.336 1 92.81 323 ASP A C 1
ATOM 2574 O O . ASP A 1 323 ? 3.678 50.344 12.93 1 92.81 323 ASP A O 1
ATOM 2578 N N . TRP A 1 324 ? 1.739 49.156 12.938 1 95 324 TRP A N 1
ATOM 2579 C CA . TRP A 1 324 ? 1.697 49.094 14.391 1 95 324 TRP A CA 1
ATOM 2580 C C . TRP A 1 324 ? 2.969 48.5 14.961 1 95 324 TRP A C 1
ATOM 2582 O O . TRP A 1 324 ? 3.414 48.844 16.047 1 95 324 TRP A O 1
ATOM 2592 N N . SER A 1 325 ? 3.58 47.562 14.227 1 95.38 325 SER A N 1
ATOM 2593 C CA . SER A 1 325 ? 4.734 46.812 14.703 1 95.38 325 SER A CA 1
ATOM 2594 C C . SER A 1 325 ? 5.98 47.688 14.773 1 95.38 325 SER A C 1
ATOM 2596 O O . SER A 1 325 ? 6.973 47.312 15.406 1 95.38 325 SER A O 1
ATOM 2598 N N . GLU A 1 326 ? 5.898 48.844 14.195 1 94.62 326 GLU A N 1
ATOM 2599 C CA . GLU A 1 326 ? 7.016 49.781 14.211 1 94.62 326 GLU A CA 1
ATOM 2600 C C . GLU A 1 326 ? 6.859 50.812 15.328 1 94.62 326 GLU A C 1
ATOM 2602 O O . GLU A 1 326 ? 7.785 51.562 15.617 1 94.62 326 GLU A O 1
ATOM 2607 N N . ASP A 1 327 ? 5.727 50.844 15.961 1 94.5 327 ASP A N 1
ATOM 2608 C CA . ASP A 1 327 ? 5.461 51.75 17.078 1 94.5 327 ASP A CA 1
ATOM 2609 C C . ASP A 1 327 ? 5.797 51.094 18.406 1 94.5 327 ASP A C 1
ATOM 2611 O O . ASP A 1 327 ? 5.062 50.219 18.891 1 94.5 327 ASP A O 1
ATOM 2615 N N . PRO A 1 328 ? 6.785 51.531 19.047 1 95.19 328 PRO A N 1
ATOM 2616 C CA . PRO A 1 328 ? 7.246 50.875 20.281 1 95.19 328 PRO A CA 1
ATOM 2617 C C . PRO A 1 328 ? 6.184 50.875 21.375 1 95.19 328 PRO A C 1
ATOM 2619 O O . PRO A 1 328 ? 6.105 49.906 22.156 1 95.19 328 PRO A O 1
ATOM 2622 N N . SER A 1 329 ? 5.41 51.938 21.422 1 94.94 329 SER A N 1
ATOM 2623 C CA . SER A 1 329 ? 4.391 52 22.469 1 94.94 329 SER A CA 1
ATOM 2624 C C . SER A 1 329 ? 3.285 50.969 22.234 1 94.94 329 SER A C 1
ATOM 2626 O O . SER A 1 329 ? 2.84 50.312 23.172 1 94.94 329 SER A O 1
ATOM 2628 N N . LEU A 1 330 ? 2.883 50.875 21.016 1 95.44 330 LEU A N 1
ATOM 2629 C CA . LEU A 1 330 ? 1.856 49.875 20.688 1 95.44 330 LEU A CA 1
ATOM 2630 C C . LEU A 1 330 ? 2.377 48.469 20.875 1 95.44 330 LEU A C 1
ATOM 2632 O O . LEU A 1 330 ? 1.665 47.594 21.391 1 95.44 330 LEU A O 1
ATOM 2636 N N . VAL A 1 331 ? 3.605 48.25 20.469 1 96.94 331 VAL A N 1
ATOM 2637 C CA . VAL A 1 331 ? 4.234 46.938 20.578 1 96.94 331 VAL A CA 1
ATOM 2638 C C . VAL A 1 331 ? 4.305 46.531 22.047 1 96.94 331 VAL A C 1
ATOM 2640 O O . VAL A 1 331 ? 3.984 45.375 22.391 1 96.94 331 VAL A O 1
ATOM 2643 N N . ALA A 1 332 ? 4.66 47.438 22.859 1 96.62 332 ALA A N 1
ATOM 2644 C CA . ALA A 1 332 ? 4.805 47.156 24.297 1 96.62 332 ALA A CA 1
ATOM 2645 C C . ALA A 1 332 ? 3.451 46.844 24.938 1 96.62 332 ALA A C 1
ATOM 2647 O O . ALA A 1 332 ? 3.344 46 25.797 1 96.62 332 ALA A O 1
ATOM 2648 N N . ALA A 1 333 ? 2.445 47.594 24.484 1 96.06 333 ALA A N 1
ATOM 2649 C CA . ALA A 1 333 ? 1.118 47.438 25.078 1 96.06 333 ALA A CA 1
ATOM 2650 C C . ALA A 1 333 ? 0.446 46.156 24.594 1 96.06 333 ALA A C 1
ATOM 2652 O O . ALA A 1 333 ? -0.29 45.531 25.344 1 96.06 333 ALA A O 1
ATOM 2653 N N . LEU A 1 334 ? 0.71 45.781 23.406 1 97.25 334 LEU A N 1
ATOM 2654 C CA . LEU A 1 334 ? 0.036 44.656 22.781 1 97.25 334 LEU A CA 1
ATOM 2655 C C . LEU A 1 334 ? 0.704 43.312 23.172 1 97.25 334 LEU A C 1
ATOM 2657 O O . LEU A 1 334 ? 0.053 42.281 23.203 1 97.25 334 LEU A O 1
ATOM 2661 N N . LYS A 1 335 ? 1.941 43.312 23.5 1 97.12 335 LYS A N 1
ATOM 2662 C CA . LYS A 1 335 ? 2.762 42.125 23.703 1 97.12 335 LYS A CA 1
ATOM 2663 C C . LYS A 1 335 ? 2.139 41.188 24.719 1 97.12 335 LYS A C 1
ATOM 2665 O O . LYS A 1 335 ? 1.85 40.031 24.422 1 97.12 335 LYS A O 1
ATOM 2670 N N . PRO A 1 336 ? 1.89 41.625 25.922 1 95.69 336 PRO A N 1
ATOM 2671 C CA . PRO A 1 336 ? 1.357 40.688 26.906 1 95.69 336 PRO A CA 1
ATOM 2672 C C . PRO A 1 336 ? -0.029 40.188 26.531 1 95.69 336 PRO A C 1
ATOM 2674 O O . PRO A 1 336 ? -0.356 39.031 26.828 1 95.69 336 PRO A O 1
ATOM 2677 N N . ILE A 1 337 ? -0.835 40.969 25.844 1 96.06 337 ILE A N 1
ATOM 2678 C CA . ILE A 1 337 ? -2.201 40.625 25.484 1 96.06 337 ILE A CA 1
ATOM 2679 C C . ILE A 1 337 ? -2.178 39.562 24.391 1 96.06 337 ILE A C 1
ATOM 2681 O O . ILE A 1 337 ? -2.785 38.5 24.547 1 96.06 337 ILE A O 1
ATOM 2685 N N . VAL A 1 338 ? -1.432 39.844 23.359 1 97.19 338 VAL A N 1
ATOM 2686 C CA . VAL A 1 338 ? -1.447 39 22.188 1 97.19 338 VAL A CA 1
ATOM 2687 C C . VAL A 1 338 ? -0.738 37.656 22.484 1 97.19 338 VAL A C 1
ATOM 2689 O O . VAL A 1 338 ? -1.157 36.594 22.016 1 97.19 338 VAL A O 1
ATOM 2692 N N . LEU A 1 339 ? 0.309 37.688 23.297 1 97.06 339 LEU A N 1
ATOM 2693 C CA . LEU A 1 339 ? 0.994 36.469 23.703 1 97.06 339 LEU A CA 1
ATOM 2694 C C . LEU A 1 339 ? 0.059 35.562 24.484 1 97.06 339 LEU A C 1
ATOM 2696 O O . LEU A 1 339 ? 0.031 34.344 24.25 1 97.06 339 LEU A O 1
ATOM 2700 N N . ARG A 1 340 ? -0.653 36.094 25.344 1 95.81 340 ARG A N 1
ATOM 2701 C CA . ARG A 1 340 ? -1.579 35.312 26.141 1 95.81 340 ARG A CA 1
ATOM 2702 C C . ARG A 1 340 ? -2.701 34.719 25.281 1 95.81 340 ARG A C 1
ATOM 2704 O O . ARG A 1 340 ? -3.082 33.562 25.438 1 95.81 340 ARG A O 1
ATOM 2711 N N . LEU A 1 341 ? -3.227 35.562 24.406 1 96.38 341 LEU A N 1
ATOM 2712 C CA . LEU A 1 341 ? -4.266 35.094 23.5 1 96.38 341 LEU A CA 1
ATOM 2713 C C . LEU A 1 341 ? -3.738 34 22.594 1 96.38 341 LEU A C 1
ATOM 2715 O O . LEU A 1 341 ? -4.449 33.031 22.312 1 96.38 341 LEU A O 1
ATOM 2719 N N . GLY A 1 342 ? -2.494 34.188 22.109 1 97.5 342 GLY A N 1
ATOM 2720 C CA . GLY A 1 342 ? -1.871 33.156 21.297 1 97.5 342 GLY A CA 1
ATOM 2721 C C . GLY A 1 342 ? -1.696 31.828 22.047 1 97.5 342 GLY A C 1
ATOM 2722 O O . GLY A 1 342 ? -2.012 30.766 21.516 1 97.5 342 GLY A O 1
ATOM 2723 N N . ALA A 1 343 ? -1.192 31.906 23.266 1 96.88 343 ALA A N 1
ATOM 2724 C CA . ALA A 1 343 ? -1.006 30.703 24.078 1 96.88 343 ALA A CA 1
ATOM 2725 C C . ALA A 1 343 ? -2.34 30.016 24.359 1 96.88 343 ALA A C 1
ATOM 2727 O O . ALA A 1 343 ? -2.426 28.781 24.344 1 96.88 343 ALA A O 1
ATOM 2728 N N . ARG A 1 344 ? -3.338 30.797 24.625 1 95.5 344 ARG A N 1
ATOM 2729 C CA . ARG A 1 344 ? -4.676 30.25 24.844 1 95.5 344 ARG A CA 1
ATOM 2730 C C . ARG A 1 344 ? -5.188 29.547 23.594 1 95.5 344 ARG A C 1
ATOM 2732 O O . ARG A 1 344 ? -5.734 28.438 23.688 1 95.5 344 ARG A O 1
ATOM 2739 N N . TYR A 1 345 ? -5.016 30.219 22.484 1 96.81 345 TYR A N 1
ATOM 2740 C CA . TYR A 1 345 ? -5.438 29.656 21.188 1 96.81 345 TYR A CA 1
ATOM 2741 C C . TYR A 1 345 ? -4.812 28.297 20.953 1 96.81 345 TYR A C 1
ATOM 2743 O O . TYR A 1 345 ? -5.492 27.359 20.531 1 96.81 345 TYR A O 1
ATOM 2751 N N . ILE A 1 346 ? -3.547 28.141 21.297 1 97.12 346 ILE A N 1
ATOM 2752 C CA . ILE A 1 346 ? -2.77 26.938 21.031 1 97.12 346 ILE A CA 1
ATOM 2753 C C . ILE A 1 346 ? -3.137 25.859 22.047 1 97.12 346 ILE A C 1
ATOM 2755 O O . ILE A 1 346 ? -3.311 24.688 21.688 1 97.12 346 ILE A O 1
ATOM 2759 N N . TYR A 1 347 ? -3.328 26.219 23.234 1 96.25 347 TYR A N 1
ATOM 2760 C CA . TYR A 1 347 ? -3.393 25.234 24.312 1 96.25 347 TYR A CA 1
ATOM 2761 C C . TYR A 1 347 ? -4.836 24.891 24.656 1 96.25 347 TYR A C 1
ATOM 2763 O O . TYR A 1 347 ? -5.164 23.719 24.891 1 96.25 347 TYR A O 1
ATOM 2771 N N . HIS A 1 348 ? -5.793 25.844 24.625 1 94.19 348 HIS A N 1
ATOM 2772 C CA . HIS A 1 348 ? -7.125 25.625 25.172 1 94.19 348 HIS A CA 1
ATOM 2773 C C . HIS A 1 348 ? -8.148 25.406 24.062 1 94.19 348 HIS A C 1
ATOM 2775 O O . HIS A 1 348 ? -9.148 24.719 24.266 1 94.19 348 HIS A O 1
ATOM 2781 N N . GLU A 1 349 ? -7.941 26.047 23 1 94.44 349 GLU A N 1
ATOM 2782 C CA . GLU A 1 349 ? -8.938 25.922 21.938 1 94.44 349 GLU A CA 1
ATOM 2783 C C . GLU A 1 349 ? -8.82 24.578 21.234 1 94.44 349 GLU A C 1
ATOM 2785 O O . GLU A 1 349 ? -7.73 24.156 20.844 1 94.44 349 GLU A O 1
ATOM 2790 N N . LYS A 1 350 ? -9.961 23.906 21.156 1 94.94 350 LYS A N 1
ATOM 2791 C CA . LYS A 1 350 ? -9.945 22.531 20.641 1 94.94 350 LYS A CA 1
ATOM 2792 C C . LYS A 1 350 ? -11.008 22.344 19.562 1 94.94 350 LYS A C 1
ATOM 2794 O O . LYS A 1 350 ? -11.984 23.094 19.5 1 94.94 350 LYS A O 1
ATOM 2799 N N . LYS A 1 351 ? -10.758 21.453 18.75 1 91.81 351 LYS A N 1
ATOM 2800 C CA . LYS A 1 351 ? -11.719 20.891 17.812 1 91.81 351 LYS A CA 1
ATOM 2801 C C . LYS A 1 351 ? -11.773 19.375 17.938 1 91.81 351 LYS A C 1
ATOM 2803 O O . LYS A 1 351 ? -10.82 18.672 17.578 1 91.81 351 LYS A O 1
ATOM 2808 N N . ARG A 1 352 ? -12.766 18.734 18.438 1 84.62 352 ARG A N 1
ATOM 2809 C CA . ARG A 1 352 ? -12.969 17.312 18.672 1 84.62 352 ARG A CA 1
ATOM 2810 C C . ARG A 1 352 ? -11.859 16.75 19.562 1 84.62 352 ARG A C 1
ATOM 2812 O O . ARG A 1 352 ? -11.258 15.727 19.219 1 84.62 352 ARG A O 1
ATOM 2819 N N . GLY A 1 353 ? -11.492 17.594 20.438 1 90.19 353 GLY A N 1
ATOM 2820 C CA . GLY A 1 353 ? -10.531 17.156 21.438 1 90.19 353 GLY A CA 1
ATOM 2821 C C . GLY A 1 353 ? -9.094 17.453 21.047 1 90.19 353 GLY A C 1
ATOM 2822 O O . GLY A 1 353 ? -8.211 17.484 21.906 1 90.19 353 GLY A O 1
ATOM 2823 N N . LYS A 1 354 ? -8.867 17.766 19.828 1 94.38 354 LYS A N 1
ATOM 2824 C CA . LYS A 1 354 ? -7.512 18.031 19.359 1 94.38 354 LYS A CA 1
ATOM 2825 C C . LYS A 1 354 ? -7.277 19.531 19.203 1 94.38 354 LYS A C 1
ATOM 2827 O O . LYS A 1 354 ? -8.227 20.328 19.203 1 94.38 354 LYS A O 1
ATOM 2832 N N . ALA A 1 355 ? -6.047 19.906 19.094 1 96 355 ALA A N 1
ATOM 2833 C CA . ALA A 1 355 ? -5.711 21.328 18.953 1 96 355 ALA A CA 1
ATOM 2834 C C . ALA A 1 355 ? -6.438 21.938 17.75 1 96 355 ALA A C 1
ATOM 2836 O O . ALA A 1 355 ? -6.523 21.328 16.688 1 96 355 ALA A O 1
ATOM 2837 N N . LEU A 1 356 ? -6.988 23.094 17.906 1 96.06 356 LEU A N 1
ATOM 2838 C CA . LEU A 1 356 ? -7.688 23.797 16.828 1 96.06 356 LEU A CA 1
ATOM 2839 C C . LEU A 1 356 ? -6.723 24.203 15.719 1 96.06 356 LEU A C 1
ATOM 2841 O O . LEU A 1 356 ? -7.055 24.109 14.539 1 96.06 356 LEU A O 1
ATOM 2845 N N . ASP A 1 357 ? -5.578 24.734 16.188 1 95.38 357 ASP A N 1
ATOM 2846 C CA . ASP A 1 357 ? -4.551 25.109 15.219 1 95.38 357 ASP A CA 1
ATOM 2847 C C . ASP A 1 357 ? -3.99 23.891 14.5 1 95.38 357 ASP A C 1
ATOM 2849 O O . ASP A 1 357 ? -3.484 22.969 15.141 1 95.38 357 ASP A O 1
ATOM 2853 N N . PRO A 1 358 ? -4.008 23.906 13.188 1 91.94 358 PRO A N 1
ATOM 2854 C CA . PRO A 1 358 ? -3.572 22.719 12.453 1 91.94 358 PRO A CA 1
ATOM 2855 C C . PRO A 1 358 ? -2.078 22.453 12.609 1 91.94 358 PRO A C 1
ATOM 2857 O O . PRO A 1 358 ? -1.654 21.281 12.609 1 91.94 358 PRO A O 1
ATOM 2860 N N . VAL A 1 359 ? -1.276 23.484 12.695 1 93.12 359 VAL A N 1
ATOM 2861 C CA . VAL A 1 359 ? 0.165 23.312 12.852 1 93.12 359 VAL A CA 1
ATOM 2862 C C . VAL A 1 359 ? 0.469 22.703 14.211 1 93.12 359 VAL A C 1
ATOM 2864 O O . VAL A 1 359 ? 1.29 21.781 14.32 1 93.12 359 VAL A O 1
ATOM 2867 N N . THR A 1 360 ? -0.2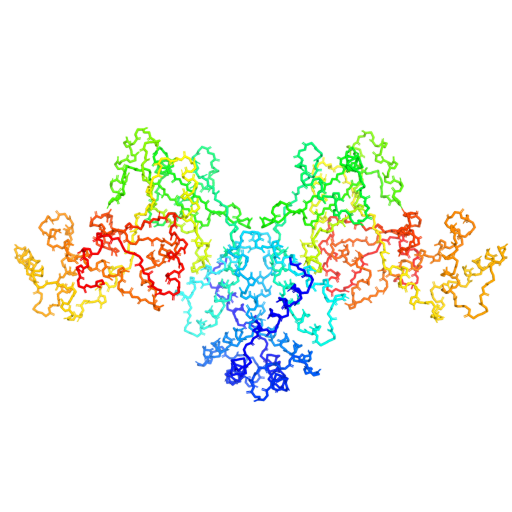53 23.172 15.219 1 95.44 360 THR A N 1
ATOM 2868 C CA . THR A 1 360 ? -0.106 22.594 16.547 1 95.44 360 THR A CA 1
ATOM 2869 C C . THR A 1 360 ? -0.535 21.125 16.547 1 95.44 360 THR A C 1
ATOM 2871 O O . THR A 1 360 ? 0.153 20.266 17.109 1 95.44 360 THR A O 1
ATOM 2874 N N . ASN A 1 361 ? -1.643 20.891 15.969 1 92.88 361 ASN A N 1
ATOM 2875 C CA . ASN A 1 361 ? -2.129 19.516 15.883 1 92.88 361 ASN A CA 1
ATOM 2876 C C . ASN A 1 361 ? -1.097 18.594 15.242 1 92.88 361 ASN A C 1
ATOM 2878 O O . ASN A 1 361 ? -0.894 17.469 15.695 1 92.88 361 ASN A O 1
ATOM 2882 N N . PHE A 1 362 ? -0.458 19.047 14.234 1 88.94 362 PHE A N 1
ATOM 2883 C CA . PHE A 1 362 ? 0.568 18.281 13.539 1 88.94 362 PHE A CA 1
ATOM 2884 C C . PHE A 1 362 ? 1.747 17.984 14.461 1 88.94 362 PHE A C 1
ATOM 2886 O O . PHE A 1 362 ? 2.176 16.844 14.586 1 88.94 362 PHE A O 1
ATOM 2893 N N . HIS A 1 363 ? 2.295 19 15.062 1 93.38 363 HIS A N 1
ATOM 2894 C CA . HIS A 1 363 ? 3.508 18.844 15.852 1 93.38 363 HIS A CA 1
ATOM 2895 C C . HIS A 1 363 ? 3.248 18.016 17.109 1 93.38 363 HIS A C 1
ATOM 2897 O O . HIS A 1 363 ? 4.047 17.141 17.453 1 93.38 363 HIS A O 1
ATOM 2903 N N . VAL A 1 364 ? 2.123 18.297 17.719 1 93.88 364 VAL A N 1
ATOM 2904 C CA . VAL A 1 364 ? 1.832 17.562 18.953 1 93.88 364 VAL A CA 1
ATOM 2905 C C . VAL A 1 364 ? 1.531 16.094 18.609 1 93.88 364 VAL A C 1
ATOM 2907 O O . VAL A 1 364 ? 1.898 15.195 19.375 1 93.88 364 VAL A O 1
ATOM 2910 N N . ARG A 1 365 ? 0.939 15.867 17.531 1 89 365 ARG A N 1
ATOM 2911 C CA . ARG A 1 365 ? 0.696 14.508 17.047 1 89 365 ARG A CA 1
ATOM 2912 C C . ARG A 1 365 ? 2.008 13.781 16.781 1 89 365 ARG A C 1
ATOM 2914 O O . ARG A 1 365 ? 2.078 12.555 16.891 1 89 365 ARG A O 1
ATOM 2921 N N . ASN A 1 366 ? 3.016 14.578 16.438 1 87.38 366 ASN A N 1
ATOM 2922 C CA . ASN A 1 366 ? 4.332 14 16.188 1 87.38 366 ASN A CA 1
ATOM 2923 C C . ASN A 1 366 ? 5.168 13.938 17.453 1 87.38 366 ASN A C 1
ATOM 2925 O O . ASN A 1 366 ? 6.371 13.68 17.406 1 87.38 366 ASN A O 1
ATOM 2929 N N . GLY A 1 367 ? 4.539 14.258 18.594 1 91.81 367 GLY A N 1
ATOM 2930 C CA . GLY A 1 367 ? 5.176 14.055 19.875 1 91.81 367 GLY A CA 1
ATOM 2931 C C . GLY A 1 367 ? 5.879 15.289 20.406 1 91.81 367 GLY A C 1
ATOM 2932 O O . GLY A 1 367 ? 6.73 15.195 21.281 1 91.81 367 GLY A O 1
ATOM 2933 N N . ALA A 1 368 ? 5.488 16.422 19.938 1 95.56 368 ALA A N 1
ATOM 2934 C CA . ALA A 1 368 ? 6.188 17.656 20.312 1 95.56 368 ALA A CA 1
ATOM 2935 C C . ALA A 1 368 ? 5.625 18.234 21.594 1 95.56 368 ALA A C 1
ATOM 2937 O O . ALA A 1 368 ? 4.535 17.859 22.031 1 95.56 368 ALA A O 1
ATOM 2938 N N . ILE A 1 369 ? 6.375 19.109 22.203 1 97.69 369 ILE A N 1
ATOM 2939 C CA . ILE A 1 369 ? 6.016 19.891 23.391 1 97.69 369 ILE A CA 1
ATOM 2940 C C . ILE A 1 369 ? 5.816 21.359 23 1 97.69 369 ILE A C 1
ATOM 2942 O O . ILE A 1 369 ? 6.625 21.922 22.266 1 97.69 369 ILE A O 1
ATOM 2946 N N . PHE A 1 370 ? 4.684 21.875 23.438 1 98.25 370 PHE A N 1
ATOM 2947 C CA . PHE A 1 370 ? 4.508 23.328 23.328 1 98.25 370 PHE A CA 1
ATOM 2948 C C . PHE A 1 370 ? 5.508 24.062 24.219 1 98.25 370 PHE A C 1
ATOM 2950 O O . PHE A 1 370 ? 5.246 24.281 25.391 1 98.25 370 PHE A O 1
ATOM 2957 N N . GLU A 1 371 ? 6.562 24.562 23.578 1 98.19 371 GLU A N 1
ATOM 2958 C CA . GLU A 1 371 ? 7.727 24.953 24.359 1 98.19 371 GLU A CA 1
ATOM 2959 C C . GLU A 1 371 ? 7.754 26.469 24.594 1 98.19 371 GLU A C 1
ATOM 2961 O O . GLU A 1 371 ? 8.133 26.922 25.672 1 98.19 371 GLU A O 1
ATOM 2966 N N . ARG A 1 372 ? 7.457 27.172 23.516 1 98.19 372 ARG A N 1
ATOM 2967 C CA . ARG A 1 372 ? 7.629 28.625 23.641 1 98.19 372 ARG A CA 1
ATOM 2968 C C . ARG A 1 372 ? 6.805 29.359 22.594 1 98.19 372 ARG A C 1
ATOM 2970 O O . ARG A 1 372 ? 6.703 28.922 21.453 1 98.19 372 ARG A O 1
ATOM 2977 N N . ILE A 1 373 ? 6.172 30.438 23 1 98.19 373 ILE A N 1
ATOM 2978 C CA . ILE A 1 373 ? 5.508 31.375 22.094 1 98.19 373 ILE A CA 1
ATOM 2979 C C . ILE A 1 373 ? 6.34 32.656 21.953 1 98.19 373 ILE A C 1
ATOM 2981 O O . ILE A 1 373 ? 6.836 33.188 22.938 1 98.19 373 ILE A O 1
ATOM 2985 N N . ASN A 1 374 ? 6.566 33.062 20.703 1 98.38 374 ASN A N 1
ATOM 2986 C CA . ASN A 1 374 ? 7.488 34.156 20.438 1 98.38 374 ASN A CA 1
ATOM 2987 C C . ASN A 1 374 ? 6.766 35.375 19.844 1 98.38 374 ASN A C 1
ATOM 2989 O O . ASN A 1 374 ? 6.004 35.25 18.891 1 98.38 374 ASN A O 1
ATOM 2993 N N . TRP A 1 375 ? 7.008 36.5 20.469 1 97.38 375 TRP A N 1
ATOM 2994 C CA . TRP A 1 375 ? 6.453 37.781 20.031 1 97.38 375 TRP A CA 1
ATOM 2995 C C . TRP A 1 375 ? 7.281 38.375 18.891 1 97.38 375 TRP A C 1
ATOM 2997 O O . TRP A 1 375 ? 8.516 38.375 18.953 1 97.38 375 TRP A O 1
ATOM 3007 N N . LEU A 1 376 ? 6.582 38.844 17.797 1 96.94 376 LEU A N 1
ATOM 3008 C CA . LEU A 1 376 ? 7.195 39.5 16.656 1 96.94 376 LEU A CA 1
ATOM 3009 C C . LEU A 1 376 ? 8.289 38.625 16.047 1 96.94 376 LEU A C 1
ATOM 3011 O O . LEU A 1 376 ? 9.398 39.094 15.781 1 96.94 376 LEU A O 1
ATOM 3015 N N . ALA A 1 377 ? 7.977 37.344 15.906 1 97.25 377 ALA A N 1
ATOM 3016 C CA . ALA A 1 377 ? 8.938 36.344 15.414 1 97.25 377 ALA A CA 1
ATOM 3017 C C . ALA A 1 377 ? 8.969 36.344 13.883 1 97.25 377 ALA A C 1
ATOM 3019 O O . ALA A 1 377 ? 9.969 35.938 13.281 1 97.25 377 ALA A O 1
ATOM 3020 N N . ASP A 1 378 ? 7.938 36.719 13.219 1 95.81 378 ASP A N 1
ATOM 3021 C CA . ASP A 1 378 ? 7.855 36.844 11.766 1 95.81 378 ASP A CA 1
ATOM 3022 C C . ASP A 1 378 ? 7.168 38.156 11.367 1 95.81 378 ASP A C 1
ATOM 3024 O O . ASP A 1 378 ? 5.941 38.25 11.367 1 95.81 378 ASP A O 1
ATOM 3028 N N . LEU A 1 379 ? 7.902 39.062 10.891 1 93.94 379 LEU A N 1
ATOM 3029 C CA . LEU A 1 379 ? 7.387 40.406 10.617 1 93.94 379 LEU A CA 1
ATOM 3030 C C . LEU A 1 379 ? 7.074 40.594 9.141 1 93.94 379 LEU A C 1
ATOM 3032 O O . LEU A 1 379 ? 6.84 41.688 8.672 1 93.94 379 LEU A O 1
ATOM 3036 N N . SER A 1 380 ? 7.129 39.5 8.453 1 91.81 38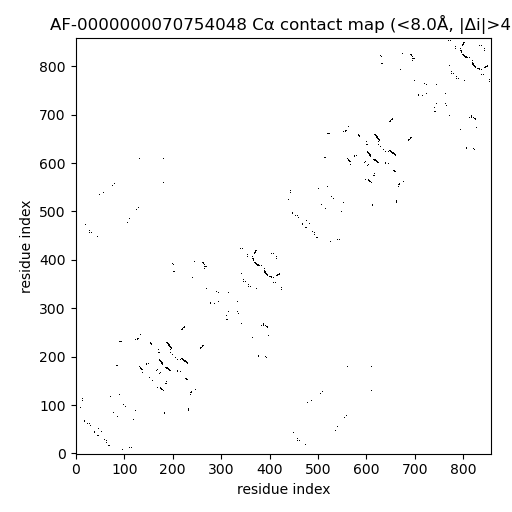0 SER A N 1
ATOM 3037 C CA . SER A 1 380 ? 6.672 39.562 7.066 1 91.81 380 SER A CA 1
ATOM 3038 C C . SER A 1 380 ? 5.191 39.906 6.984 1 91.81 380 SER A C 1
ATOM 3040 O O . SER A 1 380 ? 4.469 39.781 7.98 1 91.81 380 SER A O 1
ATOM 3042 N N . LYS A 1 381 ? 4.723 40.375 5.793 1 92.88 381 LYS A N 1
ATOM 3043 C CA . LYS A 1 381 ? 3.311 40.688 5.598 1 92.88 381 LYS A CA 1
ATOM 3044 C C . LYS A 1 381 ? 2.432 39.5 5.938 1 92.88 381 LYS A C 1
ATOM 3046 O O . LYS A 1 381 ? 1.404 39.625 6.602 1 92.88 381 LYS A O 1
ATOM 3051 N N . LYS A 1 382 ? 2.879 38.344 5.555 1 92.75 382 LYS A N 1
ATOM 3052 C CA . LYS A 1 382 ? 2.139 37.094 5.812 1 92.75 382 LYS A CA 1
ATOM 3053 C C . LYS A 1 382 ? 2.133 36.781 7.301 1 92.75 382 LYS A C 1
ATOM 3055 O O . LYS A 1 382 ? 1.097 36.375 7.848 1 92.75 382 LYS A O 1
ATOM 3060 N N . GLY A 1 383 ? 3.275 36.938 7.926 1 94.44 383 GLY A N 1
ATOM 3061 C CA . GLY A 1 383 ? 3.387 36.625 9.344 1 94.44 383 GLY A CA 1
ATOM 3062 C C . GLY A 1 383 ? 2.514 37.531 10.211 1 94.44 383 GLY A C 1
ATOM 3063 O O . GLY A 1 383 ? 1.862 37.062 11.141 1 94.44 383 GLY A O 1
ATOM 3064 N N . LEU A 1 384 ? 2.457 38.75 9.836 1 95.44 384 LEU A N 1
ATOM 3065 C CA . LEU A 1 384 ? 1.635 39.719 10.578 1 95.44 384 LEU A CA 1
ATOM 3066 C C . LEU A 1 384 ? 0.151 39.438 10.367 1 95.44 384 LEU A C 1
ATOM 3068 O O . LEU A 1 384 ? -0.632 39.438 11.32 1 95.44 384 LEU A O 1
ATOM 3072 N N . ALA A 1 385 ? -0.185 39.094 9.172 1 95.12 385 ALA A N 1
ATOM 3073 C CA . ALA A 1 385 ? -1.584 38.875 8.82 1 95.12 385 ALA A CA 1
ATOM 3074 C C . ALA A 1 385 ? -2.111 37.594 9.469 1 95.12 385 ALA A C 1
ATOM 3076 O O . ALA A 1 385 ? -3.279 37.531 9.867 1 95.12 385 ALA A O 1
ATOM 3077 N N . GLN A 1 386 ? -1.271 36.625 9.672 1 95.25 386 GLN A N 1
ATOM 3078 C CA . GLN A 1 386 ? -1.715 35.312 10.141 1 95.25 386 GLN A CA 1
ATOM 3079 C C . GLN A 1 386 ? -1.733 35.25 11.664 1 95.25 386 GLN A C 1
ATOM 3081 O O . GLN A 1 386 ? -2.564 34.562 12.258 1 95.25 386 GLN A O 1
ATOM 3086 N N . SER A 1 387 ? -0.775 36.031 12.289 1 97.69 387 SER A N 1
ATOM 3087 C CA . SER A 1 387 ? -0.619 35.781 13.719 1 97.69 387 SER A CA 1
ATOM 3088 C C . SER A 1 387 ? -0.089 37 14.445 1 97.69 387 SER A C 1
ATOM 3090 O O . SER A 1 387 ? 0.512 36.875 15.516 1 97.69 387 SER A O 1
ATOM 3092 N N . ALA A 1 388 ? -0.221 38.188 13.852 1 97.31 388 ALA A N 1
ATOM 3093 C CA . ALA A 1 388 ? 0.358 39.375 14.43 1 97.31 388 ALA A CA 1
ATOM 3094 C C . ALA A 1 388 ? 1.849 39.188 14.703 1 97.31 388 ALA A C 1
ATOM 3096 O O . ALA A 1 388 ? 2.369 39.719 15.703 1 97.31 388 ALA A O 1
ATOM 3097 N N . GLY A 1 389 ? 2.52 38.312 13.906 1 97.06 389 GLY A N 1
ATOM 3098 C CA . GLY A 1 389 ? 3.965 38.156 13.953 1 97.06 389 GLY A CA 1
ATOM 3099 C C . GLY A 1 389 ? 4.414 37.062 14.906 1 97.06 389 GLY A C 1
ATOM 3100 O O . GLY A 1 389 ? 5.609 36.812 15.039 1 97.06 389 GLY A O 1
ATOM 3101 N N . MET A 1 390 ? 3.506 36.375 15.562 1 98.12 390 MET A N 1
ATOM 3102 C CA . MET A 1 390 ? 3.875 35.344 16.547 1 98.12 390 MET A CA 1
ATOM 3103 C C . MET A 1 390 ? 4.285 34.062 15.859 1 98.12 390 MET A C 1
ATOM 3105 O O . MET A 1 390 ? 3.834 33.75 14.758 1 98.12 390 MET A O 1
ATOM 3109 N N . MET A 1 391 ? 5.16 33.344 16.453 1 98.12 391 MET A N 1
ATOM 3110 C CA . MET A 1 391 ? 5.512 31.969 16.078 1 98.12 391 MET A CA 1
ATOM 3111 C C . MET A 1 391 ? 5.699 31.094 17.312 1 98.12 391 MET A C 1
ATOM 3113 O O . MET A 1 391 ? 5.766 31.594 18.422 1 98.12 391 MET A O 1
ATOM 3117 N N . ILE A 1 392 ? 5.711 29.844 17.078 1 98.12 392 ILE A N 1
ATOM 3118 C CA . ILE A 1 392 ? 5.762 28.922 18.203 1 98.12 392 ILE A CA 1
ATOM 3119 C C . ILE A 1 392 ? 6.945 27.969 18.031 1 98.12 392 ILE A C 1
ATOM 3121 O O . ILE A 1 392 ? 7.238 27.531 16.922 1 98.12 392 ILE A O 1
ATOM 3125 N N . ASN A 1 393 ? 7.633 27.688 19.141 1 98.38 393 ASN A N 1
ATOM 3126 C CA . ASN A 1 393 ? 8.594 26.578 19.203 1 98.38 393 ASN A CA 1
ATOM 3127 C C . ASN A 1 393 ? 7.949 25.312 19.75 1 98.38 393 ASN A C 1
ATOM 3129 O O . ASN A 1 393 ? 7.457 25.297 20.875 1 98.38 393 ASN A O 1
ATOM 3133 N N . TYR A 1 394 ? 7.938 24.344 18.953 1 97.69 394 TYR A N 1
ATOM 3134 C CA . TYR A 1 394 ? 7.629 23 19.406 1 97.69 394 TYR A CA 1
ATOM 3135 C C . TYR A 1 394 ? 8.906 22.188 19.609 1 97.69 394 TYR A C 1
ATOM 3137 O O . TYR A 1 394 ? 9.703 22.031 18.688 1 97.69 394 TYR A O 1
ATOM 3145 N N . LYS A 1 395 ? 9.07 21.719 20.781 1 97.75 395 LYS A N 1
ATOM 3146 C CA . LYS A 1 395 ? 10.289 20.984 21.109 1 97.75 395 LYS A CA 1
ATOM 3147 C C . LYS A 1 395 ? 10.055 19.469 21.016 1 97.75 395 LYS A C 1
ATOM 3149 O O . LYS A 1 395 ? 9.008 18.984 21.438 1 97.75 395 LYS A O 1
ATOM 3154 N N . TYR A 1 396 ? 10.992 18.781 20.375 1 95.25 396 TYR A N 1
ATOM 3155 C CA . TYR A 1 396 ? 10.953 17.328 20.281 1 95.25 396 TYR A CA 1
ATOM 3156 C C . TYR A 1 396 ? 11.984 16.688 21.203 1 95.25 396 TYR A C 1
ATOM 3158 O O . TYR A 1 396 ? 13.188 16.734 20.922 1 95.25 396 TYR A O 1
ATOM 3166 N N . ASP A 1 397 ? 11.516 16.172 22.297 1 94.81 397 ASP A N 1
ATOM 3167 C CA . ASP A 1 397 ? 12.344 15.32 23.156 1 94.81 397 ASP A CA 1
ATOM 3168 C C . ASP A 1 397 ? 12.312 13.875 22.672 1 94.81 397 ASP A C 1
ATOM 3170 O O . ASP A 1 397 ? 11.344 13.148 22.938 1 94.81 397 ASP A O 1
ATOM 3174 N N . LEU A 1 398 ? 13.422 13.438 22.062 1 90.69 398 LEU A N 1
ATOM 3175 C CA . LEU A 1 398 ? 13.477 12.164 21.359 1 90.69 398 LEU A CA 1
ATOM 3176 C C . LEU A 1 398 ? 13.133 11 22.281 1 90.69 398 LEU A C 1
ATOM 3178 O O . LEU A 1 398 ? 12.609 9.977 21.844 1 90.69 398 LEU A O 1
ATOM 3182 N N . SER A 1 399 ? 13.328 11.148 23.531 1 91.88 399 SER A N 1
ATOM 3183 C CA . SER A 1 399 ? 13.047 10.086 24.5 1 91.88 399 SER A CA 1
ATOM 3184 C C . SER A 1 399 ? 11.562 10.039 24.844 1 91.88 399 SER A C 1
ATOM 3186 O O . SER A 1 399 ? 11.07 9.031 25.359 1 91.88 399 SER A O 1
ATOM 3188 N N . HIS A 1 400 ? 10.852 11.086 24.516 1 93.06 400 HIS A N 1
ATOM 3189 C CA . HIS A 1 400 ? 9.469 11.148 24.953 1 93.06 400 HIS A CA 1
ATOM 3190 C C . HIS A 1 400 ? 8.508 11.305 23.781 1 93.06 400 HIS A C 1
ATOM 3192 O O . HIS A 1 400 ? 7.301 11.477 23.969 1 93.06 400 HIS A O 1
ATOM 3198 N N . VAL A 1 401 ? 8.977 11.273 22.625 1 91.12 401 VAL A N 1
ATOM 3199 C CA . VAL A 1 401 ? 8.172 11.531 21.422 1 91.12 401 VAL A CA 1
ATOM 3200 C C . VAL A 1 401 ? 7.02 10.531 21.359 1 91.12 401 VAL A C 1
ATOM 3202 O O . VAL A 1 401 ? 5.867 10.914 21.125 1 91.12 401 VAL A O 1
ATOM 3205 N N . GLU A 1 402 ? 7.27 9.273 21.594 1 86.94 402 GLU A N 1
ATOM 3206 C CA . GLU A 1 402 ? 6.25 8.234 21.484 1 86.94 402 GLU A CA 1
ATOM 3207 C C . GLU A 1 402 ? 5.207 8.359 22.594 1 86.94 402 GLU A C 1
ATOM 3209 O O . GLU A 1 402 ? 4.008 8.234 22.344 1 86.94 402 GLU A O 1
ATOM 3214 N N . ALA A 1 403 ? 5.672 8.555 23.766 1 92.81 403 ALA A N 1
ATOM 3215 C CA . ALA A 1 403 ? 4.762 8.727 24.891 1 92.81 403 ALA A CA 1
ATOM 3216 C C . ALA A 1 403 ? 3.861 9.938 24.703 1 92.81 403 ALA A C 1
ATOM 3218 O O . ALA A 1 403 ? 2.664 9.883 24.984 1 92.81 403 ALA A O 1
ATOM 3219 N N . ASN A 1 404 ? 4.387 11.031 24.234 1 93.94 404 ASN A N 1
ATOM 3220 C CA . ASN A 1 404 ? 3.605 12.242 23.969 1 93.94 404 ASN A CA 1
ATOM 3221 C C . ASN A 1 404 ? 2.555 12.008 22.891 1 93.94 404 ASN A C 1
ATOM 3223 O O . ASN A 1 404 ? 1.42 12.469 23 1 93.94 404 ASN A O 1
ATOM 3227 N N . ASN A 1 405 ? 3.002 11.367 21.875 1 89.62 405 ASN A N 1
ATOM 3228 C CA . ASN A 1 405 ? 2.084 11.016 20.797 1 89.62 405 ASN A CA 1
ATOM 3229 C C . ASN A 1 405 ? 0.895 10.211 21.312 1 89.62 405 ASN A C 1
ATOM 3231 O O . ASN A 1 405 ? -0.257 10.539 21.016 1 89.62 405 ASN A O 1
ATOM 3235 N N . GLU A 1 406 ? 1.179 9.188 22.125 1 88.56 406 GLU A N 1
ATOM 3236 C CA . GLU A 1 406 ? 0.137 8.32 22.672 1 88.56 406 GLU A CA 1
ATOM 3237 C C . GLU A 1 406 ? -0.816 9.102 23.562 1 88.56 406 GLU A C 1
ATOM 3239 O O . GLU A 1 406 ? -2.035 8.945 23.469 1 88.56 406 GLU A O 1
ATOM 3244 N N . ASN A 1 407 ? -0.303 9.891 24.375 1 93.56 407 ASN A N 1
ATOM 3245 C CA . ASN A 1 407 ? -1.104 10.688 25.297 1 93.56 407 ASN A CA 1
ATOM 3246 C C . ASN A 1 407 ? -2.012 11.664 24.547 1 93.56 407 ASN A C 1
ATOM 3248 O O . ASN A 1 407 ? -3.139 11.922 24.969 1 93.56 407 ASN A O 1
ATOM 3252 N N . TYR A 1 408 ? -1.519 12.211 23.516 1 93.12 408 TYR A N 1
ATOM 3253 C CA . TYR A 1 408 ? -2.316 13.141 22.734 1 93.12 408 TYR A CA 1
ATOM 3254 C C . TYR A 1 408 ? -3.443 12.422 22 1 93.12 408 TYR A C 1
ATOM 3256 O O . TYR A 1 408 ? -4.59 12.883 22.016 1 93.12 408 TYR A O 1
ATOM 3264 N N . LEU A 1 409 ? -3.102 11.32 21.422 1 87.06 409 LEU A N 1
ATOM 3265 C CA . LEU A 1 409 ? -4.09 10.578 20.641 1 87.06 409 LEU A CA 1
ATOM 3266 C C . LEU A 1 409 ? -5.168 9.992 21.547 1 87.06 409 LEU A C 1
ATOM 3268 O O . LEU A 1 409 ? -6.352 10.023 21.203 1 87.06 409 LEU A O 1
ATOM 3272 N N . LEU A 1 410 ? -4.809 9.594 22.719 1 88.62 410 LEU A N 1
ATOM 3273 C CA . LEU A 1 410 ? -5.734 8.875 23.594 1 88.62 410 LEU A CA 1
ATOM 3274 C C . LEU A 1 410 ? -6.402 9.828 24.578 1 88.62 410 LEU A C 1
ATOM 3276 O O . LEU A 1 410 ? -7.578 9.664 24.906 1 88.62 410 LEU A O 1
ATOM 3280 N N . HIS A 1 411 ? -5.672 10.82 25 1 93.25 411 HIS A N 1
ATOM 3281 C CA . HIS A 1 411 ? -6.168 11.617 26.109 1 93.25 411 HIS A CA 1
ATOM 3282 C C . HIS A 1 411 ? -6.242 13.094 25.75 1 93.25 411 HIS A C 1
ATOM 3284 O O . HIS A 1 411 ? -6.625 13.93 26.578 1 93.25 411 HIS A O 1
ATOM 3290 N N . ASN A 1 412 ? -5.812 13.477 24.578 1 94.38 412 ASN A N 1
ATOM 3291 C CA . ASN A 1 412 ? -5.887 14.852 24.094 1 94.38 412 ASN A CA 1
ATOM 3292 C C . ASN A 1 412 ? -5 15.781 24.906 1 94.38 412 ASN A C 1
ATOM 3294 O O . ASN A 1 412 ? -5.359 16.938 25.156 1 94.38 412 ASN A O 1
ATOM 3298 N N . ILE A 1 413 ? -3.939 15.242 25.406 1 95.12 413 ILE A N 1
ATOM 3299 C CA . ILE A 1 413 ? -3.047 16.031 26.25 1 95.12 413 ILE A CA 1
ATOM 3300 C C . ILE A 1 413 ? -1.99 16.719 25.391 1 95.12 413 ILE A C 1
ATOM 3302 O O . ILE A 1 413 ? -1.308 16.062 24.594 1 95.12 413 ILE A O 1
ATOM 3306 N N . ILE A 1 414 ? -1.854 18 25.578 1 97 414 ILE A N 1
ATOM 3307 C CA . ILE A 1 414 ? -0.795 18.766 24.938 1 97 414 ILE A CA 1
ATOM 3308 C C . ILE A 1 414 ? 0.319 19.047 25.938 1 97 414 ILE A C 1
ATOM 3310 O O . ILE A 1 414 ? 0.127 19.812 26.891 1 97 414 ILE A O 1
ATOM 3314 N N . PRO A 1 415 ? 1.413 18.422 25.766 1 97.44 415 PRO A N 1
ATOM 3315 C CA . PRO A 1 415 ? 2.525 18.781 26.656 1 97.44 415 PRO A CA 1
ATOM 3316 C C . PRO A 1 415 ? 2.939 20.234 26.531 1 97.44 415 PRO A C 1
ATOM 3318 O O . PRO A 1 415 ? 2.961 20.781 25.422 1 97.44 415 PRO A O 1
ATOM 3321 N N . ILE A 1 416 ? 3.289 20.875 27.688 1 97.25 416 ILE A N 1
ATOM 3322 C CA . ILE A 1 416 ? 3.535 22.312 27.688 1 97.25 416 ILE A CA 1
ATOM 3323 C C . ILE A 1 416 ? 4.801 22.609 28.484 1 97.25 416 ILE A C 1
ATOM 3325 O O . ILE A 1 416 ? 5.051 22 29.516 1 97.25 416 ILE A O 1
ATOM 3329 N N . GLY A 1 417 ? 5.605 23.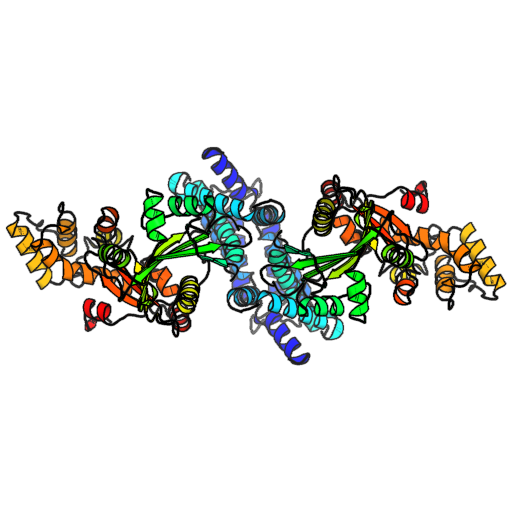484 27.938 1 96.44 417 GLY A N 1
ATOM 3330 C CA . GLY A 1 417 ? 6.809 23.938 28.609 1 96.44 417 GLY A CA 1
ATOM 3331 C C . GLY A 1 417 ? 6.543 25 29.656 1 96.44 417 GLY A C 1
ATOM 3332 O O . GLY A 1 417 ? 5.395 25.375 29.891 1 96.44 417 GLY A O 1
ATOM 3333 N N . LEU A 1 418 ? 7.582 25.516 30.219 1 95.94 418 LEU A N 1
ATOM 3334 C CA . LEU A 1 418 ? 7.492 26.453 31.328 1 95.94 418 LEU A CA 1
ATOM 3335 C C . LEU A 1 418 ? 7.027 27.828 30.859 1 95.94 418 LEU A C 1
ATOM 3337 O O . LEU A 1 418 ? 6.164 28.453 31.484 1 95.94 418 LEU A O 1
ATOM 3341 N N . GLN A 1 419 ? 7.539 28.234 29.781 1 96.31 419 GLN A N 1
ATOM 3342 C CA . GLN A 1 419 ? 7.281 29.594 29.312 1 96.31 419 GLN A CA 1
ATOM 3343 C C . GLN A 1 419 ? 5.816 29.781 28.938 1 96.31 419 GLN A C 1
ATOM 3345 O O . GLN A 1 419 ? 5.176 30.75 29.359 1 96.31 419 GLN A O 1
ATOM 3350 N N . PRO A 1 420 ? 5.305 28.922 28.141 1 96.94 420 PRO A N 1
ATOM 3351 C CA . PRO A 1 420 ? 3.881 29.094 27.844 1 96.94 420 PRO A CA 1
ATOM 3352 C C . PRO A 1 420 ? 2.992 28.969 29.078 1 96.94 420 PRO A C 1
ATOM 3354 O O . PRO A 1 420 ? 1.939 29.609 29.156 1 96.94 420 PRO A O 1
ATOM 3357 N N . GLN A 1 421 ? 3.408 28.203 30 1 95.81 421 GLN A N 1
ATOM 3358 C CA . GLN A 1 421 ? 2.662 28.094 31.25 1 95.81 421 GLN A CA 1
ATOM 3359 C C . GLN A 1 421 ? 2.613 29.438 31.969 1 95.81 421 GLN A C 1
ATOM 3361 O O . GLN A 1 421 ? 1.569 29.828 32.5 1 95.81 421 GLN A O 1
ATOM 3366 N N . GLN A 1 422 ? 3.684 30.062 31.953 1 95.06 422 GLN A N 1
ATOM 3367 C CA . GLN A 1 422 ? 3.781 31.375 32.594 1 95.06 422 GLN A CA 1
ATOM 3368 C C . GLN A 1 422 ? 2.941 32.406 31.844 1 95.06 422 GLN A C 1
ATOM 3370 O O . GLN A 1 422 ? 2.303 33.25 32.469 1 95.06 422 GLN A O 1
ATOM 3375 N N . VAL A 1 423 ? 2.939 32.281 30.594 1 94 423 VAL A N 1
ATOM 3376 C CA . VAL A 1 423 ? 2.184 33.219 29.766 1 94 423 VAL A CA 1
ATOM 3377 C C . VAL A 1 423 ? 0.688 33.031 30.016 1 94 423 VAL A C 1
ATOM 3379 O O . VAL A 1 423 ? -0.056 34.031 30.078 1 94 423 VAL A O 1
ATOM 3382 N N . LEU A 1 424 ? 0.266 31.828 30.188 1 92.12 424 LEU A N 1
ATOM 3383 C CA . LEU A 1 424 ? -1.141 31.516 30.406 1 92.12 424 LEU A CA 1
ATOM 3384 C C . LEU A 1 424 ? -1.545 31.844 31.844 1 92.12 424 LEU A C 1
ATOM 3386 O O . LEU A 1 424 ? -2.721 32.094 32.125 1 92.12 424 LEU A O 1
ATOM 3390 N N . GLY A 1 425 ? -0.684 32.125 32.75 1 78.75 425 GLY A N 1
ATOM 3391 C CA . GLY A 1 425 ? -0.982 32.406 34.125 1 78.75 425 GLY A CA 1
ATOM 3392 C C . GLY A 1 425 ? -1.273 31.172 34.969 1 78.75 425 GLY A C 1
ATOM 3393 O O . GLY A 1 425 ? -1.656 30.141 34.406 1 78.75 425 GLY A O 1
ATOM 3394 N N . ALA A 1 426 ? -0.601 31.031 36.125 1 55.44 426 ALA A N 1
ATOM 3395 C CA . ALA A 1 426 ? -0.7 29.938 37.094 1 55.44 426 ALA A CA 1
ATOM 3396 C C . ALA A 1 426 ? -2.123 29.375 37.156 1 55.44 426 ALA A C 1
ATOM 3398 O O . ALA A 1 426 ? -2.322 28.188 37.344 1 55.44 426 ALA A O 1
ATOM 3399 N N . ARG A 1 427 ? -3.137 30.094 36.969 1 49.44 427 ARG A N 1
ATOM 3400 C CA . ARG A 1 427 ? -4.492 29.672 37.281 1 49.44 427 ARG A CA 1
ATOM 3401 C C . ARG A 1 427 ? -5.109 28.875 36.156 1 49.44 427 ARG A C 1
ATOM 3403 O O . ARG A 1 427 ? -6.164 28.266 36.312 1 49.44 427 ARG A O 1
ATOM 3410 N N . THR A 1 428 ? -4.707 28.891 35.062 1 44.59 428 THR A N 1
ATOM 3411 C CA . THR A 1 428 ? -5.434 28.359 33.906 1 44.59 428 THR A CA 1
ATOM 3412 C C . THR A 1 428 ? -4.914 26.969 33.531 1 44.59 428 THR A C 1
ATOM 3414 O O . THR A 1 428 ? -5.488 26.297 32.688 1 44.59 428 THR A O 1
ATOM 3417 N N . ILE A 1 429 ? -3.721 26.531 34.062 1 40.09 429 ILE A N 1
ATOM 3418 C CA . ILE A 1 429 ? -3.229 25.25 33.594 1 40.09 429 ILE A CA 1
ATOM 3419 C C . ILE A 1 429 ? -3.672 24.141 34.562 1 40.09 429 ILE A C 1
ATOM 3421 O O . ILE A 1 429 ? -3.582 24.297 35.781 1 40.09 429 ILE A O 1
ATOM 3425 N N . MET B 1 1 ? 6.465 -19.125 19.125 1 70.44 1 MET B N 1
ATOM 3426 C CA . MET B 1 1 ? 5.176 -19.656 19.578 1 70.44 1 MET B CA 1
ATOM 3427 C C . MET B 1 1 ? 4.973 -21.078 19.094 1 70.44 1 MET B C 1
ATOM 3429 O O . MET B 1 1 ? 5.355 -21.422 17.969 1 70.44 1 MET B O 1
ATOM 3433 N N . ASN B 1 2 ? 4.469 -21.906 19.922 1 81.88 2 ASN B N 1
ATOM 3434 C CA . ASN B 1 2 ? 4.117 -23.266 19.531 1 81.88 2 ASN B CA 1
ATOM 3435 C C . ASN B 1 2 ? 2.842 -23.281 18.688 1 81.88 2 ASN B C 1
ATOM 3437 O O . ASN B 1 2 ? 2.131 -22.281 18.609 1 81.88 2 ASN B O 1
ATOM 3441 N N . ILE B 1 3 ? 2.611 -24.328 17.938 1 84.31 3 ILE B N 1
ATOM 3442 C CA . ILE B 1 3 ? 1.533 -24.469 16.969 1 84.31 3 ILE B CA 1
ATOM 3443 C C . ILE B 1 3 ? 0.189 -24.234 17.641 1 84.31 3 ILE B C 1
ATOM 3445 O O . ILE B 1 3 ? -0.707 -23.609 17.062 1 84.31 3 ILE B O 1
ATOM 3449 N N . ASP B 1 4 ? 0.102 -24.594 18.906 1 88.56 4 ASP B N 1
ATOM 3450 C CA . ASP B 1 4 ? -1.155 -24.438 19.625 1 88.56 4 ASP B CA 1
ATOM 3451 C C . ASP B 1 4 ? -1.397 -22.969 20 1 88.56 4 ASP B C 1
ATOM 3453 O O . ASP B 1 4 ? -2.529 -22.484 19.938 1 88.56 4 ASP B O 1
ATOM 3457 N N . GLU B 1 5 ? -0.379 -22.375 20.375 1 91.19 5 GLU B N 1
ATOM 3458 C CA . GLU B 1 5 ? -0.48 -20.953 20.719 1 91.19 5 GLU B CA 1
ATOM 3459 C C . GLU B 1 5 ? -0.819 -20.125 19.484 1 91.19 5 GLU B C 1
ATOM 3461 O O . GLU B 1 5 ? -1.622 -19.188 19.562 1 91.19 5 GLU B O 1
ATOM 3466 N N . LYS B 1 6 ? -0.18 -20.484 18.406 1 92.81 6 LYS B N 1
ATOM 3467 C CA . LYS B 1 6 ? -0.472 -19.797 17.156 1 92.81 6 LYS B CA 1
ATOM 3468 C C . LYS B 1 6 ? -1.932 -19.984 16.75 1 92.81 6 LYS B C 1
ATOM 3470 O O . LYS B 1 6 ? -2.588 -19.031 16.312 1 92.81 6 LYS B O 1
ATOM 3475 N N . LYS B 1 7 ? -2.361 -21.219 16.938 1 94.81 7 LYS B N 1
ATOM 3476 C CA . LYS B 1 7 ? -3.75 -21.516 16.594 1 94.81 7 LYS B CA 1
ATOM 3477 C C . LYS B 1 7 ? -4.715 -20.688 17.453 1 94.81 7 LYS B C 1
ATOM 3479 O O . LYS B 1 7 ? -5.66 -20.094 16.922 1 94.81 7 LYS B O 1
ATOM 3484 N N . GLN B 1 8 ? -4.477 -20.656 18.75 1 94.69 8 GLN B N 1
ATOM 3485 C CA . GLN B 1 8 ? -5.336 -19.891 19.656 1 94.69 8 GLN B CA 1
ATOM 3486 C C . GLN B 1 8 ? -5.336 -18.422 19.281 1 94.69 8 GLN B C 1
ATOM 3488 O O . GLN B 1 8 ? -6.387 -17.766 19.297 1 94.69 8 GLN B O 1
ATOM 3493 N N . PHE B 1 9 ? -4.191 -17.938 18.984 1 96 9 PHE B N 1
ATOM 3494 C CA . PHE B 1 9 ? -4.07 -16.531 18.609 1 96 9 PHE B CA 1
ATOM 3495 C C . PHE B 1 9 ? -4.867 -16.234 17.344 1 96 9 PHE B C 1
ATOM 3497 O O . PHE B 1 9 ? -5.609 -15.258 17.281 1 96 9 PHE B O 1
ATOM 3504 N N . LEU B 1 10 ? -4.727 -17.062 16.344 1 97.12 10 LEU B N 1
ATOM 3505 C CA . LEU B 1 10 ? -5.398 -16.875 15.062 1 97.12 10 LEU B CA 1
ATOM 3506 C C . LEU B 1 10 ? -6.91 -16.984 15.219 1 97.12 10 LEU B C 1
ATOM 3508 O O . LEU B 1 10 ? -7.668 -16.281 14.547 1 97.12 10 LEU B O 1
ATOM 3512 N N . LEU B 1 11 ? -7.312 -17.859 16.109 1 96.38 11 LEU B N 1
ATOM 3513 C CA . LEU B 1 11 ? -8.742 -18 16.359 1 96.38 11 LEU B CA 1
ATOM 3514 C C . LEU B 1 11 ? -9.305 -16.766 17.062 1 96.38 11 LEU B C 1
ATOM 3516 O O . LEU B 1 11 ? -10.414 -16.328 16.766 1 96.38 11 LEU B O 1
ATOM 3520 N N . ILE B 1 12 ? -8.547 -16.234 17.922 1 96.75 12 ILE B N 1
ATOM 3521 C CA . ILE B 1 12 ? -8.953 -14.992 18.578 1 96.75 12 ILE B CA 1
ATOM 3522 C C . ILE B 1 12 ? -9.109 -13.883 17.547 1 96.75 12 ILE B C 1
ATOM 3524 O O . ILE B 1 12 ? -10.109 -13.156 17.547 1 96.75 12 ILE B O 1
ATOM 3528 N N . LEU B 1 13 ? -8.156 -13.758 16.641 1 96.81 13 LEU B N 1
ATOM 3529 C CA . LEU B 1 13 ? -8.242 -12.766 15.57 1 96.81 13 LEU B CA 1
ATOM 3530 C C . LEU B 1 13 ? -9.484 -12.992 14.719 1 96.81 13 LEU B C 1
ATOM 3532 O O . LEU B 1 13 ? -10.258 -12.062 14.477 1 96.81 13 LEU B O 1
ATOM 3536 N N . ALA B 1 14 ? -9.719 -14.234 14.352 1 97.31 14 ALA B N 1
ATOM 3537 C CA . ALA B 1 14 ? -10.758 -14.586 13.391 1 97.31 14 ALA B CA 1
ATOM 3538 C C . ALA B 1 14 ? -12.148 -14.391 13.992 1 97.31 14 ALA B C 1
ATOM 3540 O O . ALA B 1 14 ? -13.086 -13.992 13.297 1 97.31 14 ALA B O 1
ATOM 3541 N N . GLN B 1 15 ? -12.234 -14.641 15.312 1 96.25 15 GLN B N 1
ATOM 3542 C CA . GLN B 1 15 ? -13.562 -14.688 15.922 1 96.25 15 GLN B CA 1
ATOM 3543 C C . GLN B 1 15 ? -13.805 -13.461 16.797 1 96.25 15 GLN B C 1
ATOM 3545 O O . GLN B 1 15 ? -14.797 -12.75 16.609 1 96.25 15 GLN B O 1
ATOM 3550 N N . ASP B 1 16 ? -12.906 -13.148 17.609 1 95.5 16 ASP B N 1
ATOM 3551 C CA . ASP B 1 16 ? -13.117 -12.086 18.594 1 95.5 16 ASP B CA 1
ATOM 3552 C C . ASP B 1 16 ? -12.922 -10.711 17.969 1 95.5 16 ASP B C 1
ATOM 3554 O O . ASP B 1 16 ? -13.5 -9.719 18.422 1 95.5 16 ASP B O 1
ATOM 3558 N N . LEU B 1 17 ? -12.062 -10.656 16.969 1 96.56 17 LEU B N 1
ATOM 3559 C CA . LEU B 1 17 ? -11.812 -9.367 16.328 1 96.56 17 LEU B CA 1
ATOM 3560 C C . LEU B 1 17 ? -12.562 -9.258 15.008 1 96.56 17 LEU B C 1
ATOM 3562 O O . LEU B 1 17 ? -12.133 -8.531 14.109 1 96.56 17 LEU B O 1
ATOM 3566 N N . HIS B 1 18 ? -13.578 -10.039 14.898 1 96.31 18 HIS B N 1
ATOM 3567 C CA . HIS B 1 18 ? -14.469 -9.891 13.758 1 96.31 18 HIS B CA 1
ATOM 3568 C C . HIS B 1 18 ? -15.352 -8.648 13.906 1 96.31 18 HIS B C 1
ATOM 3570 O O . HIS B 1 18 ? -14.945 -7.668 14.531 1 96.31 18 HIS B O 1
ATOM 3576 N N . ILE B 1 19 ? -16.469 -8.586 13.336 1 97.06 19 ILE B N 1
ATOM 3577 C CA . ILE B 1 19 ? -17.312 -7.391 13.367 1 97.06 19 ILE B CA 1
ATOM 3578 C C . ILE B 1 19 ? -18.234 -7.434 14.594 1 97.06 19 ILE B C 1
ATOM 3580 O O . ILE B 1 19 ? -18.375 -8.477 15.234 1 97.06 19 ILE B O 1
ATOM 3584 N N . ASP B 1 20 ? -18.797 -6.324 15.008 1 96.25 20 ASP B N 1
ATOM 3585 C CA . ASP B 1 20 ? -19.844 -6.23 16.016 1 96.25 20 ASP B CA 1
ATOM 3586 C C . ASP B 1 20 ? -21.234 -6.449 15.398 1 96.25 20 ASP B C 1
ATOM 3588 O O . ASP B 1 20 ? -21.734 -5.586 14.68 1 96.25 20 ASP B O 1
ATOM 3592 N N . PRO B 1 21 ? -21.828 -7.559 15.75 1 96.38 21 PRO B N 1
ATOM 3593 C CA . PRO B 1 21 ? -23.078 -7.91 15.094 1 96.38 21 PRO B CA 1
ATOM 3594 C C . PRO B 1 21 ? -24.172 -6.871 15.32 1 96.38 21 PRO B C 1
ATOM 3596 O O . PRO B 1 21 ? -24.938 -6.562 14.398 1 96.38 21 PRO B O 1
ATOM 3599 N N . ALA B 1 22 ? -24.266 -6.316 16.422 1 95.62 22 ALA B N 1
ATOM 3600 C CA . ALA B 1 22 ? -25.312 -5.352 16.734 1 95.62 22 ALA B CA 1
ATOM 3601 C C . ALA B 1 22 ? -25.172 -4.086 15.898 1 95.62 22 ALA B C 1
ATOM 3603 O O . ALA B 1 22 ? -26.141 -3.602 15.312 1 95.62 22 ALA B O 1
ATOM 3604 N N . VAL B 1 23 ? -23.969 -3.621 15.828 1 96.81 23 VAL B N 1
ATOM 3605 C CA . VAL B 1 23 ? -23.688 -2.414 15.055 1 96.81 23 VAL B CA 1
ATOM 3606 C C . VAL B 1 23 ? -23.922 -2.688 13.57 1 96.81 23 VAL B C 1
ATOM 3608 O O . VAL B 1 23 ? -24.469 -1.846 12.859 1 96.81 23 VAL B O 1
ATOM 3611 N N . ALA B 1 24 ? -23.531 -3.84 13.109 1 97.44 24 ALA B N 1
ATOM 3612 C CA . ALA B 1 24 ? -23.688 -4.219 11.711 1 97.44 24 ALA B CA 1
ATOM 3613 C C . ALA B 1 24 ? -25.156 -4.285 11.32 1 97.44 24 ALA B C 1
ATOM 3615 O O . ALA B 1 24 ? -25.562 -3.762 10.273 1 97.44 24 ALA B O 1
ATOM 3616 N N . LEU B 1 25 ? -25.984 -4.863 12.203 1 96.88 25 LEU B N 1
ATOM 3617 C CA . LEU B 1 25 ? -27.406 -5.008 11.914 1 96.88 25 LEU B CA 1
ATOM 3618 C C . LEU B 1 25 ? -28.094 -3.652 11.906 1 96.88 25 LEU B C 1
ATOM 3620 O O . LEU B 1 25 ? -28.906 -3.371 11.016 1 96.88 25 LEU B O 1
ATOM 3624 N N . GLN B 1 26 ? -27.75 -2.873 12.844 1 97.12 26 GLN B N 1
ATOM 3625 C CA . GLN B 1 26 ? -28.344 -1.537 12.906 1 97.12 26 GLN B CA 1
ATOM 3626 C C . GLN B 1 26 ? -27.953 -0.708 11.688 1 97.12 26 GLN B C 1
ATOM 3628 O O . GLN B 1 26 ? -28.812 -0.049 11.086 1 97.12 26 GLN B O 1
ATOM 3633 N N . SER B 1 27 ? -26.672 -0.75 11.328 1 97.81 27 SER B N 1
ATOM 3634 C CA . SER B 1 27 ? -26.188 0 10.172 1 97.81 27 SER B CA 1
ATOM 3635 C C . SER B 1 27 ? -26.797 -0.515 8.875 1 97.81 27 SER B C 1
ATOM 3637 O O . SER B 1 27 ? -27.109 0.267 7.973 1 97.81 27 SER B O 1
ATOM 3639 N N . ALA B 1 28 ? -26.969 -1.796 8.82 1 97.25 28 ALA B N 1
ATOM 3640 C CA . ALA B 1 28 ? -27.578 -2.391 7.637 1 97.25 28 ALA B CA 1
ATOM 3641 C C . ALA B 1 28 ? -29.016 -1.92 7.469 1 97.25 28 ALA B C 1
ATOM 3643 O O . ALA B 1 28 ? -29.453 -1.594 6.359 1 97.25 28 ALA B O 1
ATOM 3644 N N . ALA B 1 29 ? -29.766 -1.85 8.531 1 96.5 29 ALA B N 1
ATOM 3645 C CA . ALA B 1 29 ? -31.156 -1.406 8.5 1 96.5 29 ALA B CA 1
ATOM 3646 C C . ALA B 1 29 ? -31.25 0.051 8.055 1 96.5 29 ALA B C 1
ATOM 3648 O O . ALA B 1 29 ? -32.094 0.397 7.227 1 96.5 29 ALA B O 1
ATOM 3649 N N . GLN B 1 30 ? -30.391 0.805 8.641 1 97.5 30 GLN B N 1
ATOM 3650 C CA . GLN B 1 30 ? -30.391 2.223 8.289 1 97.5 30 GLN B CA 1
ATOM 3651 C C . GLN B 1 30 ? -30.031 2.428 6.824 1 97.5 30 GLN B C 1
ATOM 3653 O O . GLN B 1 30 ? -30.641 3.252 6.137 1 97.5 30 GLN B O 1
ATOM 3658 N N . PHE B 1 31 ? -29.094 1.702 6.355 1 97.62 31 PHE B N 1
ATOM 3659 C CA . PHE B 1 31 ? -28.656 1.786 4.969 1 97.62 31 PHE B CA 1
ATOM 3660 C C . PHE B 1 31 ? -29.781 1.398 4.02 1 97.62 31 PHE B C 1
ATOM 3662 O O . PHE B 1 31 ? -30.047 2.096 3.039 1 97.62 31 PHE B O 1
ATOM 3669 N N . ASP B 1 32 ? -30.391 0.323 4.379 1 96 32 ASP B N 1
ATOM 3670 C CA . ASP B 1 32 ? -31.5 -0.18 3.562 1 96 32 ASP B CA 1
ATOM 3671 C C . ASP B 1 32 ? -32.625 0.857 3.443 1 96 32 ASP B C 1
ATOM 3673 O O . ASP B 1 32 ? -33.062 1.154 2.338 1 96 32 ASP B O 1
ATOM 3677 N N . GLN B 1 33 ? -32.969 1.438 4.504 1 96.44 33 GLN B N 1
ATOM 3678 C CA . GLN B 1 33 ? -34.031 2.434 4.543 1 96.44 33 GLN B CA 1
ATOM 3679 C C . GLN B 1 33 ? -33.656 3.668 3.727 1 96.44 33 GLN B C 1
ATOM 3681 O O . GLN B 1 33 ? -34.469 4.156 2.93 1 96.44 33 GLN B O 1
ATOM 3686 N N . ASN B 1 34 ? -32.469 4.113 3.865 1 97.06 34 ASN B N 1
ATOM 3687 C CA . ASN B 1 34 ? -32.062 5.363 3.232 1 97.06 34 ASN B CA 1
ATOM 3688 C C . ASN B 1 34 ? -31.781 5.176 1.746 1 97.06 34 ASN B C 1
ATOM 3690 O O . ASN B 1 34 ? -32.031 6.07 0.941 1 97.06 34 ASN B O 1
ATOM 3694 N N . LEU B 1 35 ? -31.234 4.039 1.407 1 96.56 35 LEU B N 1
ATOM 3695 C CA . LEU B 1 35 ? -31.047 3.752 -0.01 1 96.56 35 LEU B CA 1
ATOM 3696 C C . LEU B 1 35 ? -32.375 3.652 -0.732 1 96.56 35 LEU B C 1
ATOM 3698 O O . LEU B 1 35 ? -32.531 4.18 -1.834 1 96.56 35 LEU B O 1
ATOM 3702 N N . THR B 1 36 ? -33.312 3.025 -0.068 1 94.69 36 THR B N 1
ATOM 3703 C CA . THR B 1 36 ? -34.656 2.881 -0.649 1 94.69 36 THR B CA 1
ATOM 3704 C C . THR B 1 36 ? -35.312 4.246 -0.845 1 94.69 36 THR B C 1
ATOM 3706 O O . THR B 1 36 ? -36 4.469 -1.838 1 94.69 36 THR B O 1
ATOM 3709 N N . ASN B 1 37 ? -35.031 5.125 0.003 1 94.94 37 ASN B N 1
ATOM 3710 C CA . ASN B 1 37 ? -35.594 6.465 -0.046 1 94.94 37 ASN B CA 1
ATOM 3711 C C . ASN B 1 37 ? -35.062 7.262 -1.229 1 94.94 37 ASN B C 1
ATOM 3713 O O . ASN B 1 37 ? -35.781 8.062 -1.822 1 94.94 37 ASN B O 1
ATOM 3717 N N . VAL B 1 38 ? -33.812 7.062 -1.568 1 95.81 38 VAL B N 1
ATOM 3718 C CA . VAL B 1 38 ? -33.188 7.926 -2.572 1 95.81 38 VAL B CA 1
ATOM 3719 C C . VAL B 1 38 ? -33.188 7.219 -3.924 1 95.81 38 VAL B C 1
ATOM 3721 O O . VAL B 1 38 ? -32.719 7.781 -4.922 1 95.81 38 VAL B O 1
ATOM 3724 N N . LYS B 1 39 ? -33.562 6.027 -3.877 1 92.94 39 LYS B N 1
ATOM 3725 C CA . LYS B 1 39 ? -33.594 5.25 -5.113 1 92.94 39 LYS B CA 1
ATOM 3726 C C . LYS B 1 39 ? -34.719 5.711 -6.023 1 92.94 39 LYS B C 1
ATOM 3728 O O . LYS B 1 39 ? -35.844 5.949 -5.559 1 92.94 39 LYS B O 1
ATOM 3733 N N . ASP B 1 40 ? -34.375 5.906 -7.234 1 90.88 40 ASP B N 1
ATOM 3734 C CA . ASP B 1 40 ? -35.406 6.258 -8.219 1 90.88 40 ASP B CA 1
ATOM 3735 C C . ASP B 1 40 ? -36.344 5.074 -8.492 1 90.88 40 ASP B C 1
ATOM 3737 O O . ASP B 1 40 ? -35.875 3.953 -8.711 1 90.88 40 ASP B O 1
ATOM 3741 N N . ALA B 1 41 ? -37.594 5.277 -8.57 1 83.81 41 ALA B N 1
ATOM 3742 C CA . ALA B 1 41 ? -38.594 4.223 -8.695 1 83.81 41 ALA B CA 1
ATOM 3743 C C . ALA B 1 41 ? -38.531 3.58 -10.078 1 83.81 41 ALA B C 1
ATOM 3745 O O . ALA B 1 41 ? -38.875 2.398 -10.234 1 83.81 41 ALA B O 1
ATOM 3746 N N . ARG B 1 42 ? -38.125 4.297 -11.055 1 84.88 42 ARG B N 1
ATOM 3747 C CA . ARG B 1 42 ? -38.188 3.82 -12.43 1 84.88 42 ARG B CA 1
ATOM 3748 C C . ARG B 1 42 ? -36.906 3.1 -12.805 1 84.88 42 ARG B C 1
ATOM 3750 O O . ARG B 1 42 ? -36.938 1.946 -13.242 1 84.88 42 ARG B O 1
ATOM 3757 N N . SER B 1 43 ? -35.719 3.633 -12.539 1 87 43 SER B N 1
ATOM 3758 C CA . SER B 1 43 ? -34.406 3.123 -13 1 87 43 SER B CA 1
ATOM 3759 C C . SER B 1 43 ? -33.75 2.244 -11.945 1 87 43 SER B C 1
ATOM 3761 O O . SER B 1 43 ? -32.906 1.417 -12.258 1 87 43 SER B O 1
ATOM 3763 N N . GLY B 1 44 ? -34.188 2.5 -10.758 1 89.12 44 GLY B N 1
ATOM 3764 C CA . GLY B 1 44 ? -33.562 1.766 -9.664 1 89.12 44 GLY B CA 1
ATOM 3765 C C . GLY B 1 44 ? -32.219 2.326 -9.258 1 89.12 44 GLY B C 1
ATOM 3766 O O . GLY B 1 44 ? -31.594 1.841 -8.305 1 89.12 44 GLY B O 1
ATOM 3767 N N . ALA B 1 45 ? -31.844 3.355 -9.953 1 91.12 45 ALA B N 1
ATOM 3768 C CA . ALA B 1 45 ? -30.578 4.004 -9.664 1 91.12 45 ALA B CA 1
ATOM 3769 C C . ALA B 1 45 ? -30.734 5.059 -8.57 1 91.12 45 ALA B C 1
ATOM 3771 O O . ALA B 1 45 ? -31.859 5.445 -8.234 1 91.12 45 ALA B O 1
ATOM 3772 N N . VAL B 1 46 ? -29.703 5.438 -8 1 94.56 46 VAL B N 1
ATOM 3773 C CA . VAL B 1 46 ? -29.734 6.488 -6.988 1 94.56 46 VAL B CA 1
ATOM 3774 C C . VAL B 1 46 ? -30.062 7.828 -7.641 1 94.56 46 VAL B C 1
ATOM 3776 O O . VAL B 1 46 ? -29.5 8.18 -8.68 1 94.56 46 VAL B O 1
ATOM 3779 N N . ASN B 1 47 ? -31.031 8.547 -7.055 1 95.31 47 ASN B N 1
ATOM 3780 C CA . ASN B 1 47 ? -31.297 9.93 -7.445 1 95.31 47 ASN B CA 1
ATOM 3781 C C . ASN B 1 47 ? -30.359 10.898 -6.723 1 95.31 47 ASN B C 1
ATOM 3783 O O . ASN B 1 47 ? -30.641 11.32 -5.602 1 95.31 47 ASN B O 1
ATOM 3787 N N . TRP B 1 48 ? -29.375 11.312 -7.363 1 94 48 TRP B N 1
ATOM 3788 C CA . TRP B 1 48 ? -28.281 12.07 -6.754 1 94 48 TRP B CA 1
ATOM 3789 C C . TRP B 1 48 ? -28.719 13.5 -6.453 1 94 48 TRP B C 1
ATOM 3791 O O . TRP B 1 48 ? -28.047 14.234 -5.73 1 94 48 TRP B O 1
ATOM 3801 N N . GLU B 1 49 ? -29.859 13.891 -6.941 1 91.31 49 GLU B N 1
ATOM 3802 C CA . GLU B 1 49 ? -30.391 15.227 -6.684 1 91.31 49 GLU B CA 1
ATOM 3803 C C . GLU B 1 49 ? -31.375 15.219 -5.52 1 91.31 49 GLU B C 1
ATOM 3805 O O . GLU B 1 49 ? -31.859 16.281 -5.098 1 91.31 49 GLU B O 1
ATOM 3810 N N . HIS B 1 50 ? -31.609 14.062 -5.004 1 93.38 50 HIS B N 1
ATOM 3811 C CA . HIS B 1 50 ? -32.562 13.93 -3.902 1 93.38 50 HIS B CA 1
ATOM 3812 C C . HIS B 1 50 ? -32.062 14.664 -2.662 1 93.38 50 HIS B C 1
ATOM 3814 O O . HIS B 1 50 ? -30.875 14.68 -2.381 1 93.38 50 HIS B O 1
ATOM 3820 N N . GLU B 1 51 ? -32.875 15.102 -1.832 1 92.44 51 GLU B N 1
ATOM 3821 C CA . GLU B 1 51 ? -32.531 15.906 -0.661 1 92.44 51 GLU B CA 1
ATOM 3822 C C . GLU B 1 51 ? -31.844 15.062 0.41 1 92.44 51 GLU B C 1
ATOM 3824 O O . GLU B 1 51 ? -31.062 15.586 1.209 1 92.44 51 GLU B O 1
ATOM 3829 N N . ASN B 1 52 ? -32.062 13.727 0.364 1 94.69 52 ASN B N 1
ATOM 3830 C CA . ASN B 1 52 ? -31.547 12.867 1.42 1 94.69 52 ASN B CA 1
ATOM 3831 C C . ASN B 1 52 ? -30.312 12.109 0.964 1 94.69 52 ASN B C 1
ATOM 3833 O O . ASN B 1 52 ? -29.922 11.117 1.582 1 94.69 52 ASN B O 1
ATOM 3837 N N . VAL B 1 53 ? -29.734 12.539 -0.082 1 96.12 53 VAL B N 1
ATOM 3838 C CA . VAL B 1 53 ? -28.562 11.844 -0.623 1 96.12 53 VAL B CA 1
ATOM 3839 C C . VAL B 1 53 ? -27.422 11.867 0.394 1 96.12 53 VAL B C 1
ATOM 3841 O O . VAL B 1 53 ? -26.703 10.883 0.553 1 96.12 53 VAL B O 1
ATOM 3844 N N . GLU B 1 54 ? -27.25 12.922 1.084 1 95.25 54 GLU B N 1
ATOM 3845 C CA . GLU B 1 54 ? -26.203 13.039 2.098 1 95.25 54 GLU B CA 1
ATOM 3846 C C . GLU B 1 54 ? -26.406 12.016 3.213 1 95.25 54 GLU B C 1
ATOM 3848 O O . GLU B 1 54 ? -25.453 11.406 3.684 1 95.25 54 GLU B O 1
ATOM 3853 N N . ARG B 1 55 ? -27.672 11.906 3.604 1 95.81 55 ARG B N 1
ATOM 3854 C CA . ARG B 1 55 ? -27.984 10.922 4.633 1 95.81 55 ARG B CA 1
ATOM 3855 C C . ARG B 1 55 ? -27.719 9.508 4.141 1 95.81 55 ARG B C 1
ATOM 3857 O O . ARG B 1 55 ? -27.188 8.68 4.883 1 95.81 55 ARG B O 1
ATOM 3864 N N . TYR B 1 56 ? -28.094 9.219 2.922 1 97.19 56 TYR B N 1
ATOM 3865 C CA . TYR B 1 56 ? -27.797 7.922 2.314 1 97.19 56 TYR B CA 1
ATOM 3866 C C . TYR B 1 56 ? -26.312 7.637 2.33 1 97.19 56 TYR B C 1
ATOM 3868 O O . TYR B 1 56 ? -25.875 6.574 2.789 1 97.19 56 TYR B O 1
ATOM 3876 N N . LEU B 1 57 ? -25.5 8.586 1.928 1 97.44 57 LEU B N 1
ATOM 3877 C CA . LEU B 1 57 ? -24.062 8.391 1.834 1 97.44 57 LEU B CA 1
ATOM 3878 C C . LEU B 1 57 ? -23.438 8.227 3.219 1 97.44 57 LEU B C 1
ATOM 3880 O O . LEU B 1 57 ? -22.469 7.492 3.385 1 97.44 57 LEU B O 1
ATOM 3884 N N . ARG B 1 58 ? -24 8.844 4.207 1 96.44 58 ARG B N 1
ATOM 3885 C CA . ARG B 1 58 ? -23.547 8.664 5.582 1 96.44 58 ARG B CA 1
ATOM 3886 C C . ARG B 1 58 ? -23.812 7.246 6.066 1 96.44 58 ARG B C 1
ATOM 3888 O O . ARG B 1 58 ? -22.953 6.617 6.68 1 96.44 58 ARG B O 1
ATOM 3895 N N . THR B 1 59 ? -25 6.812 5.816 1 97.44 59 THR B N 1
ATOM 3896 C CA . THR B 1 59 ? -25.344 5.465 6.246 1 97.44 59 THR B CA 1
ATOM 3897 C C . THR B 1 59 ? -24.547 4.422 5.469 1 97.44 59 THR B C 1
ATOM 3899 O O . THR B 1 59 ? -24.219 3.359 6 1 97.44 59 THR B O 1
ATOM 3902 N N . PHE B 1 60 ? -24.312 4.727 4.219 1 97.69 60 PHE B N 1
ATOM 3903 C CA . PHE B 1 60 ? -23.453 3.887 3.396 1 97.69 60 PHE B CA 1
ATOM 3904 C C . PHE B 1 60 ? -22.078 3.742 4.031 1 97.69 60 PHE B C 1
ATOM 3906 O O . PHE B 1 60 ? -21.578 2.625 4.215 1 97.69 60 PHE B O 1
ATOM 3913 N N . ARG B 1 61 ? -21.469 4.797 4.426 1 96.75 61 ARG B N 1
ATOM 3914 C CA . ARG B 1 61 ? -20.156 4.801 5.07 1 96.75 61 ARG B CA 1
ATOM 3915 C C . ARG B 1 61 ? -20.203 4.07 6.406 1 96.75 61 ARG B C 1
ATOM 3917 O O . ARG B 1 61 ? -19.281 3.307 6.734 1 96.75 61 ARG B O 1
ATOM 3924 N N . ASN B 1 62 ? -21.219 4.305 7.117 1 97.25 62 ASN B N 1
ATOM 3925 C CA . ASN B 1 62 ? -21.375 3.66 8.414 1 97.25 62 ASN B CA 1
ATOM 3926 C C . ASN B 1 62 ? -21.438 2.143 8.289 1 97.25 62 ASN B C 1
ATOM 3928 O O . ASN B 1 62 ? -20.844 1.418 9.086 1 97.25 62 ASN B O 1
ATOM 3932 N N . LEU B 1 63 ? -22.203 1.732 7.328 1 98.12 63 LEU B N 1
ATOM 3933 C CA . LEU B 1 63 ? -22.312 0.293 7.121 1 98.12 63 LEU B CA 1
ATOM 3934 C C . LEU B 1 63 ? -20.984 -0.308 6.703 1 98.12 63 LEU B C 1
ATOM 3936 O O . LEU B 1 63 ? -20.594 -1.367 7.195 1 98.12 63 LEU B O 1
ATOM 3940 N N . ARG B 1 64 ? -20.297 0.332 5.816 1 97.25 64 ARG B N 1
ATOM 3941 C CA . ARG B 1 64 ? -18.969 -0.14 5.398 1 97.25 64 ARG B CA 1
ATOM 3942 C C . ARG B 1 64 ? -18.031 -0.256 6.594 1 97.25 64 ARG B C 1
ATOM 3944 O O . ARG B 1 64 ? -17.312 -1.244 6.723 1 97.25 64 ARG B O 1
ATOM 3951 N N . ASN B 1 65 ? -18.062 0.722 7.461 1 96.56 65 ASN B N 1
ATOM 3952 C CA . ASN B 1 65 ? -17.234 0.694 8.656 1 96.56 65 ASN B CA 1
ATOM 3953 C C . ASN B 1 65 ? -17.625 -0.454 9.586 1 96.56 65 ASN B C 1
ATOM 3955 O O . ASN B 1 65 ? -16.75 -1.123 10.148 1 96.56 65 ASN B O 1
ATOM 3959 N N . ALA B 1 66 ? -18.922 -0.614 9.695 1 97.5 66 ALA B N 1
ATOM 3960 C CA . ALA B 1 66 ? -19.422 -1.666 10.578 1 97.5 66 ALA B CA 1
ATOM 3961 C C . ALA B 1 66 ? -19.047 -3.049 10.055 1 97.5 66 ALA B C 1
ATOM 3963 O O . ALA B 1 66 ? -18.938 -4.004 10.82 1 97.5 66 ALA B O 1
ATOM 3964 N N . LEU B 1 67 ? -18.828 -3.139 8.773 1 97.81 67 LEU B N 1
ATOM 3965 C CA . LEU B 1 67 ? -18.531 -4.414 8.141 1 97.81 67 LEU B CA 1
ATOM 3966 C C . LEU B 1 67 ? -17.016 -4.602 7.996 1 97.81 67 LEU B C 1
ATOM 3968 O O . LEU B 1 67 ? -16.562 -5.516 7.301 1 97.81 67 LEU B O 1
ATOM 3972 N N . SER B 1 68 ? -16.266 -3.752 8.57 1 96.69 68 SER B N 1
ATOM 3973 C CA . SER B 1 68 ? -14.82 -3.906 8.609 1 96.69 68 SER B CA 1
ATOM 3974 C C . SER B 1 68 ? -14.375 -4.609 9.891 1 96.69 68 SER B C 1
ATOM 3976 O O . SER B 1 68 ? -14.406 -4.023 10.969 1 96.69 68 SER B O 1
ATOM 3978 N N . PRO B 1 69 ? -13.945 -5.832 9.703 1 97.25 69 PRO B N 1
ATOM 3979 C CA . PRO B 1 69 ? -13.516 -6.551 10.906 1 97.25 69 PRO B CA 1
ATOM 3980 C C . PRO B 1 69 ? -12.383 -5.844 11.641 1 97.25 69 PRO B C 1
ATOM 3982 O O . PRO B 1 69 ? -11.547 -5.195 11.016 1 97.25 69 PRO B O 1
ATOM 3985 N N . LEU B 1 70 ? -12.328 -6.004 12.891 1 96.31 70 LEU B N 1
ATOM 3986 C CA . LEU B 1 70 ? -11.32 -5.375 13.742 1 96.31 70 LEU B CA 1
ATOM 3987 C C . LEU B 1 70 ? -9.93 -5.906 13.414 1 96.31 70 LEU B C 1
ATOM 3989 O O . LEU B 1 70 ? -8.93 -5.199 13.578 1 96.31 70 LEU B O 1
ATOM 3993 N N . TYR B 1 71 ? -9.875 -7.121 12.938 1 97.12 71 TYR B N 1
ATOM 3994 C CA . TYR B 1 71 ? -8.555 -7.66 12.625 1 97.12 71 TYR B CA 1
ATOM 3995 C C . TYR B 1 71 ? -7.934 -6.926 11.438 1 97.12 71 TYR B C 1
ATOM 3997 O O . TYR B 1 71 ? -6.719 -6.984 11.234 1 97.12 71 TYR B O 1
ATOM 4005 N N . GLU B 1 72 ? -8.68 -6.297 10.586 1 95.25 72 GLU B N 1
ATOM 4006 C CA . GLU B 1 72 ? -8.109 -5.488 9.516 1 95.25 72 GLU B CA 1
ATOM 4007 C C . GLU B 1 72 ? -7.43 -4.238 10.07 1 95.25 72 GLU B C 1
ATOM 4009 O O . GLU B 1 72 ? -6.402 -3.801 9.555 1 95.25 72 GLU B O 1
ATOM 4014 N N . THR B 1 73 ? -8.055 -3.676 11.109 1 91.5 73 THR B N 1
ATOM 4015 C CA . THR B 1 73 ? -7.395 -2.592 11.828 1 91.5 73 THR B CA 1
ATOM 4016 C C . THR B 1 73 ? -6.074 -3.066 12.43 1 91.5 73 THR B C 1
ATOM 4018 O O . THR B 1 73 ? -5.082 -2.334 12.422 1 91.5 73 THR B O 1
ATOM 4021 N N . PHE B 1 74 ? -6.141 -4.266 12.93 1 93.06 74 PHE B N 1
ATOM 4022 C CA . PHE B 1 74 ? -4.934 -4.891 13.461 1 93.06 74 PHE B CA 1
ATOM 4023 C C . PHE B 1 74 ? -3.855 -4.988 12.391 1 93.06 74 PHE B C 1
ATOM 4025 O O . PHE B 1 74 ? -2.695 -4.648 12.633 1 93.06 74 PHE B O 1
ATOM 4032 N N . PHE B 1 75 ? -4.184 -5.438 11.141 1 93.25 75 PHE B N 1
ATOM 4033 C CA . PHE B 1 75 ? -3.234 -5.531 10.039 1 93.25 75 PHE B CA 1
ATOM 4034 C C . PHE B 1 75 ? -2.592 -4.18 9.766 1 93.25 75 PHE B C 1
ATOM 4036 O O . PHE B 1 75 ? -1.368 -4.082 9.641 1 93.25 75 PHE B O 1
ATOM 4043 N N . GLN B 1 76 ? -3.426 -3.168 9.711 1 87.12 76 GLN B N 1
ATOM 4044 C CA . GLN B 1 76 ? -2.969 -1.821 9.391 1 87.12 76 GLN B CA 1
ATOM 4045 C C . GLN B 1 76 ? -2.01 -1.297 10.461 1 87.12 76 GLN B C 1
ATOM 4047 O O . GLN B 1 76 ? -1.003 -0.662 10.133 1 87.12 76 GLN B O 1
ATOM 4052 N N . GLN B 1 77 ? -2.352 -1.57 11.641 1 83.56 77 GLN B N 1
ATOM 4053 C CA . GLN B 1 77 ? -1.521 -1.108 12.75 1 83.56 77 GLN B CA 1
ATOM 4054 C C . GLN B 1 77 ? -0.158 -1.794 12.742 1 83.56 77 GLN B C 1
ATOM 4056 O O . GLN B 1 77 ? 0.867 -1.152 12.984 1 83.56 77 GLN B O 1
ATOM 4061 N N . ILE B 1 78 ? -0.168 -3.066 12.516 1 86.38 78 ILE B N 1
ATOM 4062 C CA . ILE B 1 78 ? 1.081 -3.818 12.438 1 86.38 78 ILE B CA 1
ATOM 4063 C C . ILE B 1 78 ? 1.951 -3.262 11.312 1 86.38 78 ILE B C 1
ATOM 4065 O O . ILE B 1 78 ? 3.15 -3.047 11.5 1 86.38 78 ILE B O 1
ATOM 4069 N N . LEU B 1 79 ? 1.388 -3.004 10.188 1 83.62 79 LEU B N 1
ATOM 4070 C CA . LEU B 1 79 ? 2.107 -2.51 9.016 1 83.62 79 LEU B CA 1
ATOM 4071 C C . LEU B 1 79 ? 2.701 -1.132 9.289 1 83.62 79 LEU B C 1
ATOM 4073 O O . LEU B 1 79 ? 3.84 -0.855 8.906 1 83.62 79 LEU B O 1
ATOM 4077 N N . SER B 1 80 ? 1.949 -0.286 10.008 1 73.38 80 SER B N 1
ATOM 4078 C CA . SER B 1 80 ? 2.336 1.111 10.172 1 73.38 80 SER B CA 1
ATOM 4079 C C . SER B 1 80 ? 3.285 1.286 11.352 1 73.38 80 SER B C 1
ATOM 4081 O O . SER B 1 80 ? 4.121 2.191 11.359 1 73.38 80 SER B O 1
ATOM 4083 N N . GLN B 1 81 ? 3.213 0.478 12.328 1 70.19 81 GLN B N 1
ATOM 4084 C CA . GLN B 1 81 ? 3.881 0.774 13.586 1 70.19 81 GLN B CA 1
ATOM 4085 C C . GLN B 1 81 ? 5.07 -0.156 13.812 1 70.19 81 GLN B C 1
ATOM 4087 O O . GLN B 1 81 ? 6.027 0.206 14.5 1 70.19 81 GLN B O 1
ATOM 4092 N N . ARG B 1 82 ? 4.984 -1.291 13.258 1 73.75 82 ARG B N 1
ATOM 4093 C CA . ARG B 1 82 ? 6.027 -2.271 13.539 1 73.75 82 ARG B CA 1
ATOM 4094 C C . ARG B 1 82 ? 7.098 -2.262 12.453 1 73.75 82 ARG B C 1
ATOM 4096 O O . ARG B 1 82 ? 6.785 -2.178 11.266 1 73.75 82 ARG B O 1
ATOM 4103 N N . GLU B 1 83 ? 8.297 -2.316 13 1 75.38 83 GLU B N 1
ATOM 4104 C CA . GLU B 1 83 ? 9.383 -2.561 12.055 1 75.38 83 GLU B CA 1
ATOM 4105 C C . GLU B 1 83 ? 9.227 -3.914 11.367 1 75.38 83 GLU B C 1
ATOM 4107 O O . GLU B 1 83 ? 8.906 -4.914 12.023 1 75.38 83 GLU B O 1
ATOM 4112 N N . ASN B 1 84 ? 9.234 -4.047 10.102 1 83.44 84 ASN B N 1
ATOM 4113 C CA . ASN B 1 84 ? 9.055 -5.262 9.32 1 83.44 84 ASN B CA 1
ATOM 4114 C C . ASN B 1 84 ? 7.629 -5.793 9.43 1 83.44 84 ASN B C 1
ATOM 4116 O O . ASN B 1 84 ? 7.418 -7.004 9.523 1 83.44 84 ASN B O 1
ATOM 4120 N N . GLY B 1 85 ? 6.773 -4.879 9.625 1 87.25 85 GLY B N 1
ATOM 4121 C CA . GLY B 1 85 ? 5.371 -5.23 9.758 1 87.25 85 GLY B CA 1
ATOM 4122 C C . GLY B 1 85 ? 4.848 -6.066 8.609 1 87.25 85 GLY B C 1
ATOM 4123 O O . GLY B 1 85 ? 4.066 -6.996 8.812 1 87.25 85 GLY B O 1
ATOM 4124 N N . MET B 1 86 ? 5.262 -5.789 7.438 1 88 86 MET B N 1
ATOM 4125 C CA . MET B 1 86 ? 4.82 -6.531 6.262 1 88 86 MET B CA 1
ATOM 4126 C C . MET B 1 86 ? 5.254 -7.992 6.344 1 88 86 MET B C 1
ATOM 4128 O O . MET B 1 86 ? 4.449 -8.898 6.113 1 88 86 MET B O 1
ATOM 4132 N N . LEU B 1 87 ? 6.508 -8.211 6.656 1 90.94 87 LEU B N 1
ATOM 4133 C CA . LEU B 1 87 ? 7.012 -9.57 6.777 1 90.94 87 LEU B CA 1
ATOM 4134 C C . LEU B 1 87 ? 6.258 -10.336 7.859 1 90.94 87 LEU B C 1
ATOM 4136 O O . LEU B 1 87 ? 5.984 -11.531 7.703 1 90.94 87 LEU B O 1
ATOM 4140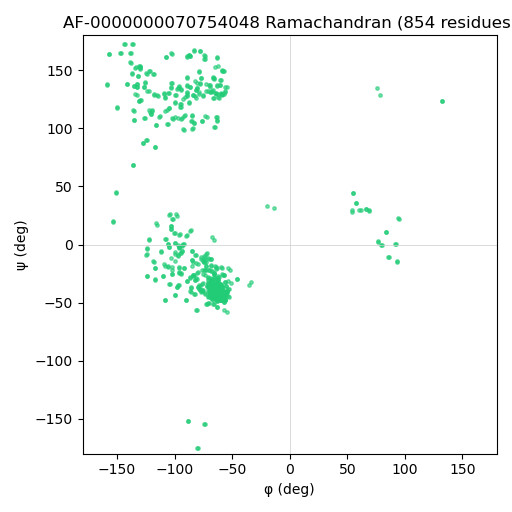 N N . PHE B 1 88 ? 5.93 -9.648 8.906 1 93 88 PHE B N 1
ATOM 4141 C CA . PHE B 1 88 ? 5.156 -10.258 9.984 1 93 88 PHE B CA 1
ATOM 4142 C C . PHE B 1 88 ? 3.811 -10.75 9.469 1 93 88 PHE B C 1
ATOM 4144 O O . PHE B 1 88 ? 3.408 -11.883 9.758 1 93 88 PHE B O 1
ATOM 4151 N N . LEU B 1 89 ? 3.125 -9.93 8.742 1 95 89 LEU B N 1
ATOM 4152 C CA . LEU B 1 89 ? 1.807 -10.281 8.227 1 95 89 LEU B CA 1
ATOM 4153 C C . LEU B 1 89 ? 1.903 -11.43 7.227 1 95 89 LEU B C 1
ATOM 4155 O O . LEU B 1 89 ? 1.036 -12.305 7.195 1 95 89 LEU B O 1
ATOM 4159 N N . VAL B 1 90 ? 2.941 -11.406 6.426 1 94.62 90 VAL B N 1
ATOM 4160 C CA . VAL B 1 90 ? 3.174 -12.492 5.477 1 94.62 90 VAL B CA 1
ATOM 4161 C C . VAL B 1 90 ? 3.379 -13.805 6.234 1 94.62 90 VAL B C 1
ATOM 4163 O O . VAL B 1 90 ? 2.799 -14.828 5.875 1 94.62 90 VAL B O 1
ATOM 4166 N N . GLN B 1 91 ? 4.113 -13.766 7.273 1 94.81 91 GLN B N 1
ATOM 4167 C CA . GLN B 1 91 ? 4.367 -14.945 8.086 1 94.81 91 GLN B CA 1
ATOM 4168 C C . GLN B 1 91 ? 3.105 -15.391 8.82 1 94.81 91 GLN B C 1
ATOM 4170 O O . GLN B 1 91 ? 2.867 -16.594 8.992 1 94.81 91 GLN B O 1
ATOM 4175 N N . LEU B 1 92 ? 2.418 -14.422 9.266 1 96.5 92 LEU B N 1
ATOM 4176 C CA . LEU B 1 92 ? 1.149 -14.719 9.922 1 96.5 92 LEU B CA 1
ATOM 4177 C C . LEU B 1 92 ? 0.237 -15.516 8.992 1 96.5 92 LEU B C 1
ATOM 4179 O O . LEU B 1 92 ? -0.383 -16.5 9.414 1 96.5 92 LEU B O 1
ATOM 4183 N N . ARG B 1 93 ? 0.096 -15.086 7.742 1 97.25 93 ARG B N 1
ATOM 4184 C CA . ARG B 1 93 ? -0.751 -15.805 6.793 1 97.25 93 ARG B CA 1
ATOM 4185 C C . ARG B 1 93 ? -0.186 -17.188 6.496 1 97.25 93 ARG B C 1
ATOM 4187 O O . ARG B 1 93 ? -0.94 -18.141 6.301 1 97.25 93 ARG B O 1
ATOM 4194 N N . ALA B 1 94 ? 1.169 -17.281 6.449 1 95.88 94 ALA B N 1
ATOM 4195 C CA . ALA B 1 94 ? 1.782 -18.594 6.258 1 95.88 94 ALA B CA 1
ATOM 4196 C C . ALA B 1 94 ? 1.355 -19.562 7.359 1 95.88 94 ALA B C 1
ATOM 4198 O O . ALA B 1 94 ? 0.995 -20.703 7.078 1 95.88 94 ALA B O 1
ATOM 4199 N N . ASP B 1 95 ? 1.387 -19.094 8.539 1 96.06 95 ASP B N 1
ATOM 4200 C CA . ASP B 1 95 ? 0.953 -19.906 9.68 1 96.06 95 ASP B CA 1
ATOM 4201 C C . ASP B 1 95 ? -0.524 -20.281 9.555 1 96.06 95 ASP B C 1
ATOM 4203 O O . ASP B 1 95 ? -0.914 -21.406 9.859 1 96.06 95 ASP B O 1
ATOM 4207 N N . LEU B 1 96 ? -1.257 -19.312 9.172 1 97.56 96 LEU B N 1
ATOM 4208 C CA . LEU B 1 96 ? -2.689 -19.531 8.992 1 97.56 96 LEU B CA 1
ATOM 4209 C C . LEU B 1 96 ? -2.957 -20.609 7.953 1 97.56 96 LEU B C 1
ATOM 4211 O O . LEU B 1 96 ? -3.773 -21.5 8.18 1 97.56 96 LEU B O 1
ATOM 4215 N N . LEU B 1 97 ? -2.287 -20.516 6.867 1 96.25 97 LEU B N 1
ATOM 4216 C CA . LEU B 1 97 ? -2.449 -21.5 5.801 1 96.25 97 LEU B CA 1
ATOM 4217 C C . LEU B 1 97 ? -2.027 -22.891 6.27 1 96.25 97 LEU B C 1
ATOM 4219 O O . LEU B 1 97 ? -2.676 -23.875 5.941 1 96.25 97 LEU B O 1
ATOM 4223 N N . GLN B 1 98 ? -0.961 -22.938 7.02 1 94.38 98 GLN B N 1
ATOM 4224 C CA . GLN B 1 98 ? -0.507 -24.219 7.566 1 94.38 98 GLN B CA 1
ATOM 4225 C C . GLN B 1 98 ? -1.55 -24.812 8.508 1 94.38 98 GLN B C 1
ATOM 4227 O O . GLN B 1 98 ? -1.814 -26.016 8.469 1 94.38 98 GLN B O 1
ATOM 4232 N N . LEU B 1 99 ? -2.092 -24.047 9.281 1 94.81 99 LEU B N 1
ATOM 4233 C CA . LEU B 1 99 ? -3.119 -24.469 10.227 1 94.81 99 LEU B CA 1
ATOM 4234 C C . LEU B 1 99 ? -4.344 -25.016 9.492 1 94.81 99 LEU B C 1
ATOM 4236 O O . LEU B 1 99 ? -4.91 -26.031 9.883 1 94.81 99 LEU B O 1
ATOM 4240 N N . LEU B 1 100 ? -4.797 -24.328 8.492 1 95.5 100 LEU B N 1
ATOM 4241 C CA . LEU B 1 100 ? -5.965 -24.719 7.711 1 95.5 100 LEU B CA 1
ATOM 4242 C C . LEU B 1 100 ? -5.742 -26.062 7.039 1 95.5 100 LEU B C 1
ATOM 4244 O O . LEU B 1 100 ? -6.68 -26.844 6.887 1 95.5 100 LEU B O 1
ATOM 4248 N N . ARG B 1 101 ? -4.527 -26.406 6.754 1 90.94 101 ARG B N 1
ATOM 4249 C CA . ARG B 1 101 ? -4.199 -27.641 6.039 1 90.94 101 ARG B CA 1
ATOM 4250 C C . ARG B 1 101 ? -4.078 -28.812 7.004 1 90.94 101 ARG B C 1
ATOM 4252 O O . ARG B 1 101 ? -4.539 -29.922 6.707 1 90.94 101 ARG B O 1
ATOM 4259 N N . LYS B 1 102 ? -3.529 -28.609 8.227 1 90.31 102 LYS B N 1
ATOM 4260 C CA . LYS B 1 102 ? -3.117 -29.766 9.016 1 90.31 102 LYS B CA 1
ATOM 4261 C C . LYS B 1 102 ? -3.783 -29.766 10.391 1 90.31 102 LYS B C 1
ATOM 4263 O O . LYS B 1 102 ? -4.023 -30.812 10.977 1 90.31 102 LYS B O 1
ATOM 4268 N N . ASN B 1 103 ? -4.137 -28.594 10.914 1 87.19 103 ASN B N 1
ATOM 4269 C CA . ASN B 1 103 ? -4.359 -28.562 12.359 1 87.19 103 ASN B CA 1
ATOM 4270 C C . ASN B 1 103 ? -5.75 -28.031 12.695 1 87.19 103 ASN B C 1
ATOM 4272 O O . ASN B 1 103 ? -6.176 -28.078 13.852 1 87.19 103 ASN B O 1
ATOM 4276 N N . ALA B 1 104 ? -6.488 -27.531 11.781 1 90 104 ALA B N 1
ATOM 4277 C CA . ALA B 1 104 ? -7.789 -26.938 12.086 1 90 104 ALA B CA 1
ATOM 4278 C C . ALA B 1 104 ? -8.891 -28 12.094 1 90 104 ALA B C 1
ATOM 4280 O O . ALA B 1 104 ? -8.891 -28.906 11.266 1 90 104 ALA B O 1
ATOM 4281 N N . ASN B 1 105 ? -9.688 -27.859 13.102 1 91.12 105 ASN B N 1
ATOM 4282 C CA . ASN B 1 105 ? -10.867 -28.734 13.125 1 91.12 105 ASN B CA 1
ATOM 4283 C C . ASN B 1 105 ? -11.992 -28.156 12.266 1 91.12 105 ASN B C 1
ATOM 4285 O O . ASN B 1 105 ? -11.945 -27 11.859 1 91.12 105 ASN B O 1
ATOM 4289 N N . HIS B 1 106 ? -12.977 -28.938 12 1 90.81 106 HIS B N 1
ATOM 4290 C CA . HIS B 1 106 ? -14.062 -28.609 11.086 1 90.81 106 HIS B CA 1
ATOM 4291 C C . HIS B 1 106 ? -14.805 -27.359 11.547 1 90.81 106 HIS B C 1
ATOM 4293 O O . HIS B 1 106 ? -15.203 -26.516 10.719 1 90.81 106 HIS B O 1
ATOM 4299 N N . ALA B 1 107 ? -14.922 -27.203 12.852 1 91.12 107 ALA B N 1
ATOM 4300 C CA . ALA B 1 107 ? -15.688 -26.078 13.406 1 91.12 107 ALA B CA 1
ATOM 4301 C C . ALA B 1 107 ? -14.898 -24.781 13.297 1 91.12 107 ALA B C 1
ATOM 4303 O O . ALA B 1 107 ? -15.484 -23.688 13.258 1 91.12 107 ALA B O 1
ATOM 4304 N N . GLU B 1 108 ? -13.586 -24.875 13.18 1 93.69 108 GLU B N 1
ATOM 4305 C CA . GLU B 1 108 ? -12.711 -23.703 13.188 1 93.69 108 GLU B CA 1
ATOM 4306 C C . GLU B 1 108 ? -12.461 -23.188 11.766 1 93.69 108 GLU B C 1
ATOM 4308 O O . GLU B 1 108 ? -12.125 -22.031 11.578 1 93.69 108 GLU B O 1
ATOM 4313 N N . ILE B 1 109 ? -12.664 -23.984 10.766 1 95.44 109 ILE B N 1
ATOM 4314 C CA . ILE B 1 109 ? -12.219 -23.781 9.391 1 95.44 109 ILE B CA 1
ATOM 4315 C C . ILE B 1 109 ? -12.93 -22.578 8.789 1 95.44 109 ILE B C 1
ATOM 4317 O O . ILE B 1 109 ? -12.297 -21.703 8.18 1 95.44 109 ILE B O 1
ATOM 4321 N N . PRO B 1 110 ? -14.25 -22.406 9.039 1 95.62 110 PRO B N 1
ATOM 4322 C CA . PRO B 1 110 ? -14.922 -21.281 8.391 1 95.62 110 PRO B CA 1
ATOM 4323 C C . PRO B 1 110 ? -14.375 -19.938 8.844 1 95.62 110 PRO B C 1
ATOM 4325 O O . PRO B 1 110 ? -14.094 -19.062 8.008 1 95.62 110 PRO B O 1
ATOM 4328 N N . ALA B 1 111 ? -14.18 -19.781 10.102 1 96.31 111 ALA B N 1
ATOM 4329 C CA . ALA B 1 111 ? -13.664 -18.516 10.641 1 96.31 111 ALA B CA 1
ATOM 4330 C C . ALA B 1 111 ? -12.242 -18.25 10.148 1 96.31 111 ALA B C 1
ATOM 4332 O O . ALA B 1 111 ? -11.914 -17.125 9.758 1 96.31 111 ALA B O 1
ATOM 4333 N N . LEU B 1 112 ? -11.469 -19.266 10.164 1 97.38 112 LEU B N 1
ATOM 4334 C CA . LEU B 1 112 ? -10.078 -19.141 9.742 1 97.38 112 LEU B CA 1
ATOM 4335 C C . LEU B 1 112 ? -9.984 -18.844 8.25 1 97.38 112 LEU B C 1
ATOM 4337 O O . LEU B 1 112 ? -9.125 -18.078 7.82 1 97.38 112 LEU B O 1
ATOM 4341 N N . ARG B 1 113 ? -10.812 -19.406 7.453 1 96.75 113 ARG B N 1
ATOM 4342 C CA . ARG B 1 113 ? -10.844 -19.141 6.02 1 96.75 113 ARG B CA 1
ATOM 4343 C C . ARG B 1 113 ? -11.227 -17.688 5.734 1 96.75 113 ARG B C 1
ATOM 4345 O O . ARG B 1 113 ? -10.703 -17.078 4.812 1 96.75 113 ARG B O 1
ATOM 4352 N N . SER B 1 114 ? -12.164 -17.25 6.5 1 96.75 114 SER B N 1
ATOM 4353 C CA . SER B 1 114 ? -12.555 -15.844 6.359 1 96.75 114 SER B CA 1
ATOM 4354 C C . SER B 1 114 ? -11.391 -14.914 6.664 1 96.75 114 SER B C 1
ATOM 4356 O O . SER B 1 114 ? -11.156 -13.938 5.941 1 96.75 114 SER B O 1
ATOM 4358 N N . LEU B 1 115 ? -10.695 -15.219 7.703 1 97.69 115 LEU B N 1
ATOM 4359 C CA . LEU B 1 115 ? -9.516 -14.445 8.07 1 97.69 115 LEU B CA 1
ATOM 4360 C C . LEU B 1 115 ? -8.461 -14.516 6.965 1 97.69 115 LEU B C 1
ATOM 4362 O O . LEU B 1 115 ? -7.863 -13.492 6.613 1 97.69 115 LEU B O 1
ATOM 4366 N N . ASP B 1 116 ? -8.289 -15.625 6.395 1 97.38 116 ASP B N 1
ATOM 4367 C CA . ASP B 1 116 ? -7.332 -15.812 5.312 1 97.38 116 ASP B CA 1
ATOM 4368 C C . ASP B 1 116 ? -7.691 -14.953 4.102 1 97.38 116 ASP B C 1
ATOM 4370 O O . ASP B 1 116 ? -6.82 -14.305 3.512 1 97.38 116 ASP B O 1
ATOM 4374 N N . ALA B 1 117 ? -8.945 -14.984 3.787 1 95.88 117 ALA B N 1
ATOM 4375 C CA . ALA B 1 117 ? -9.398 -14.203 2.639 1 95.88 117 ALA B CA 1
ATOM 4376 C C . ALA B 1 117 ? -9.117 -12.719 2.84 1 95.88 117 ALA B C 1
ATOM 4378 O O . ALA B 1 117 ? -8.656 -12.039 1.92 1 95.88 117 ALA B O 1
ATOM 4379 N N . SER B 1 118 ? -9.352 -12.266 4.016 1 96.25 118 SER B N 1
ATOM 4380 C CA . SER B 1 118 ? -9.117 -10.859 4.332 1 96.25 118 SER B CA 1
ATOM 4381 C C . SER B 1 118 ? -7.633 -10.523 4.301 1 96.25 118 SER B C 1
ATOM 4383 O O . SER B 1 118 ? -7.238 -9.492 3.752 1 96.25 118 SER B O 1
ATOM 4385 N N . LEU B 1 119 ? -6.887 -11.367 4.898 1 96.81 119 LEU B N 1
ATOM 4386 C CA . LEU B 1 119 ? -5.445 -11.133 4.949 1 96.81 119 LEU B CA 1
ATOM 4387 C C . LEU B 1 119 ? -4.836 -11.211 3.553 1 96.81 119 LEU B C 1
ATOM 4389 O O . LEU B 1 119 ? -3.959 -10.414 3.209 1 96.81 119 LEU B O 1
ATOM 4393 N N . LYS B 1 120 ? -5.297 -12.141 2.773 1 95.12 120 LYS B N 1
ATOM 4394 C CA . LYS B 1 120 ? -4.852 -12.258 1.389 1 95.12 120 LYS B CA 1
ATOM 4395 C C . LYS B 1 120 ? -5.141 -10.977 0.612 1 95.12 120 LYS B C 1
ATOM 4397 O O . LYS B 1 120 ? -4.27 -10.453 -0.084 1 95.12 120 LYS B O 1
ATOM 4402 N N . GLN B 1 121 ? -6.32 -10.5 0.764 1 91.06 121 GLN B N 1
ATOM 4403 C CA . GLN B 1 121 ? -6.715 -9.273 0.071 1 91.06 121 GLN B CA 1
ATOM 4404 C C . GLN B 1 121 ? -5.879 -8.086 0.532 1 91.06 121 GLN B C 1
ATOM 4406 O O . GLN B 1 121 ? -5.492 -7.242 -0.278 1 91.06 121 GLN B O 1
ATOM 4411 N N . PHE B 1 122 ? -5.668 -8.031 1.742 1 91.44 122 PHE B N 1
ATOM 4412 C CA . PHE B 1 122 ? -4.855 -6.973 2.318 1 91.44 122 PHE B CA 1
ATOM 4413 C C . PHE B 1 122 ? -3.447 -6.988 1.735 1 91.44 122 PHE B C 1
ATOM 4415 O O . PHE B 1 122 ? -2.945 -5.961 1.278 1 91.44 122 PHE B O 1
ATOM 4422 N N . LEU B 1 123 ? -2.871 -8.156 1.712 1 90.25 123 LEU B N 1
ATOM 4423 C CA . LEU B 1 123 ? -1.515 -8.312 1.199 1 90.25 123 LEU B CA 1
ATOM 4424 C C . LEU B 1 123 ? -1.469 -8.055 -0.304 1 90.25 123 LEU B C 1
ATOM 4426 O O . LEU B 1 123 ? -0.52 -7.453 -0.809 1 90.25 123 LEU B O 1
ATOM 4430 N N . ALA B 1 124 ? -2.48 -8.508 -0.995 1 87.12 124 ALA B N 1
ATOM 4431 C CA . ALA B 1 124 ? -2.541 -8.328 -2.443 1 87.12 124 ALA B CA 1
ATOM 4432 C C . ALA B 1 124 ? -2.488 -6.844 -2.812 1 87.12 124 ALA B C 1
ATOM 4434 O O . ALA B 1 124 ? -1.88 -6.473 -3.818 1 87.12 124 ALA B O 1
ATOM 4435 N N . SER B 1 125 ? -3.076 -6.055 -2.043 1 81.06 125 SER B N 1
ATOM 4436 C CA . SER B 1 125 ? -3.113 -4.625 -2.324 1 81.06 125 SER B CA 1
ATOM 4437 C C . SER B 1 125 ? -1.721 -4.008 -2.236 1 81.06 125 SER B C 1
ATOM 4439 O O . SER B 1 125 ? -1.435 -3.012 -2.902 1 81.06 125 SER B O 1
ATOM 4441 N N . TRP B 1 126 ? -0.866 -4.594 -1.514 1 79.94 126 TRP B N 1
ATOM 4442 C CA . TRP B 1 126 ? 0.459 -4.031 -1.282 1 79.94 126 TRP B CA 1
ATOM 4443 C C . TRP B 1 126 ? 1.475 -4.598 -2.268 1 79.94 126 TRP B C 1
ATOM 4445 O O . TRP B 1 126 ? 2.514 -3.984 -2.521 1 79.94 126 TRP B O 1
ATOM 4455 N N . PHE B 1 127 ? 1.199 -5.73 -2.744 1 79.12 127 PHE B N 1
ATOM 4456 C CA . PHE B 1 127 ? 2.182 -6.383 -3.604 1 79.12 127 PHE B CA 1
ATOM 4457 C C . PHE B 1 127 ? 1.786 -6.258 -5.07 1 79.12 127 PHE B C 1
ATOM 4459 O O . PHE B 1 127 ? 2.584 -6.559 -5.961 1 79.12 127 PHE B O 1
ATOM 4466 N N . SER B 1 128 ? 0.547 -6.027 -5.332 1 63.06 128 SER B N 1
ATOM 4467 C CA . SER B 1 128 ? 0.077 -5.988 -6.711 1 63.06 128 SER B CA 1
ATOM 4468 C C . SER B 1 128 ? 0.719 -4.836 -7.48 1 63.06 128 SER B C 1
ATOM 4470 O O . SER B 1 128 ? 0.795 -4.871 -8.711 1 63.06 128 SER B O 1
ATOM 4472 N N . VAL B 1 129 ? 1.229 -3.867 -6.727 1 56.88 129 VAL B N 1
ATOM 4473 C CA . VAL B 1 129 ? 1.629 -2.639 -7.41 1 56.88 129 VAL B CA 1
ATOM 4474 C C . VAL B 1 129 ? 3.096 -2.732 -7.824 1 56.88 129 VAL B C 1
ATOM 4476 O O . VAL B 1 129 ? 3.871 -3.479 -7.223 1 56.88 129 VAL B O 1
ATOM 4479 N N . GLY B 1 130 ? 3.436 -2.52 -9.031 1 61.09 130 GLY B N 1
ATOM 4480 C CA . GLY B 1 130 ? 4.711 -2.316 -9.703 1 61.09 130 GLY B CA 1
ATOM 4481 C C . GLY B 1 130 ? 5.82 -1.89 -8.758 1 61.09 130 GLY B C 1
ATOM 4482 O O . GLY B 1 130 ? 6.703 -1.117 -9.133 1 61.09 130 GLY B O 1
ATOM 4483 N N . PHE B 1 131 ? 5.738 -2.457 -7.375 1 66.44 131 PHE B N 1
ATOM 4484 C CA . PHE B 1 131 ? 6.711 -1.974 -6.402 1 66.44 131 PHE B CA 1
ATOM 4485 C C . PHE B 1 131 ? 7.93 -2.887 -6.355 1 66.44 131 PHE B C 1
ATOM 4487 O O . PHE B 1 131 ? 8.898 -2.598 -5.652 1 66.44 131 PHE B O 1
ATOM 4494 N N . LEU B 1 132 ? 7.828 -3.883 -7.184 1 78 132 LEU B N 1
ATOM 4495 C CA . LEU B 1 132 ? 8.93 -4.824 -7.023 1 78 132 LEU B CA 1
ATOM 4496 C C . LEU B 1 132 ? 10.18 -4.328 -7.75 1 78 132 LEU B C 1
ATOM 4498 O O . LEU B 1 132 ? 10.078 -3.766 -8.844 1 78 132 LEU B O 1
ATOM 4502 N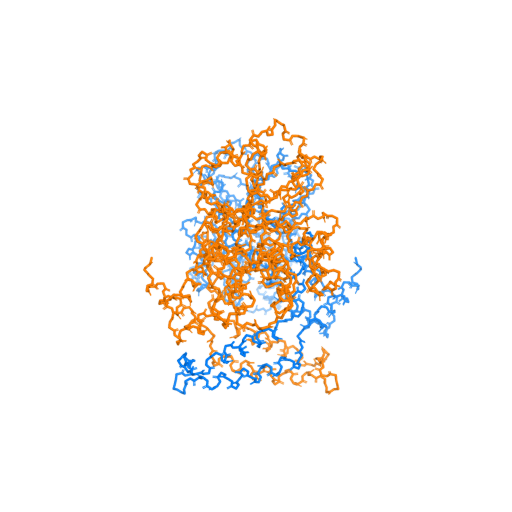 N . LYS B 1 133 ? 11.211 -4.426 -7.09 1 82 133 LYS B N 1
ATOM 4503 C CA . LYS B 1 133 ? 12.516 -4.082 -7.656 1 82 133 LYS B CA 1
ATOM 4504 C C . LYS B 1 133 ? 13.258 -5.332 -8.117 1 82 133 LYS B C 1
ATOM 4506 O O . LYS B 1 133 ? 13.367 -6.309 -7.367 1 82 133 LYS B O 1
ATOM 4511 N N . LEU B 1 134 ? 13.695 -5.246 -9.352 1 89.38 134 LEU B N 1
ATOM 4512 C CA . LEU B 1 134 ? 14.461 -6.352 -9.914 1 89.38 134 LEU B CA 1
ATOM 4513 C C . LEU B 1 134 ? 15.953 -6.172 -9.648 1 89.38 134 LEU B C 1
ATOM 4515 O O . LEU B 1 134 ? 16.5 -5.082 -9.852 1 89.38 134 LEU B O 1
ATOM 4519 N N . GLU B 1 135 ? 16.562 -7.211 -9.148 1 92 135 GLU B N 1
ATOM 4520 C CA . GLU B 1 135 ? 18 -7.184 -8.906 1 92 135 GLU B CA 1
ATOM 4521 C C . GLU B 1 135 ? 18.672 -8.445 -9.445 1 92 135 GLU B C 1
ATOM 4523 O O . GLU B 1 135 ? 18.156 -9.547 -9.297 1 92 135 GLU B O 1
ATOM 4528 N N . ARG B 1 136 ? 19.844 -8.188 -10.078 1 93.88 136 ARG B N 1
ATOM 4529 C CA . ARG B 1 136 ? 20.656 -9.336 -10.5 1 93.88 136 ARG B CA 1
ATOM 4530 C C . ARG B 1 136 ? 21.422 -9.922 -9.32 1 93.88 136 ARG B C 1
ATOM 4532 O O . ARG B 1 136 ? 22.047 -9.188 -8.555 1 93.88 136 ARG B O 1
ATOM 4539 N N . VAL B 1 137 ? 21.312 -11.203 -9.156 1 93.31 137 VAL B N 1
ATOM 4540 C CA . VAL B 1 137 ? 22.031 -11.898 -8.094 1 93.31 137 VAL B CA 1
ATOM 4541 C C . VAL B 1 137 ? 23.344 -12.453 -8.625 1 93.31 137 VAL B C 1
ATOM 4543 O O . VAL B 1 137 ? 23.359 -13.188 -9.609 1 93.31 137 VAL B O 1
ATOM 4546 N N . THR B 1 138 ? 24.422 -12.039 -8.031 1 92.31 138 THR B N 1
ATOM 4547 C CA . THR B 1 138 ? 25.75 -12.531 -8.406 1 92.31 138 THR B CA 1
ATOM 4548 C C . THR B 1 138 ? 26.516 -12.984 -7.168 1 92.31 138 THR B C 1
ATOM 4550 O O . THR B 1 138 ? 26.25 -12.531 -6.055 1 92.31 138 THR B O 1
ATOM 4553 N N . TYR B 1 139 ? 27.391 -13.914 -7.477 1 87.5 139 TYR B N 1
ATOM 4554 C CA . TYR B 1 139 ? 28.203 -14.398 -6.363 1 87.5 139 TYR B CA 1
ATOM 4555 C C . TYR B 1 139 ? 29.156 -13.305 -5.863 1 87.5 139 TYR B C 1
ATOM 4557 O O . TYR B 1 139 ? 29.422 -13.219 -4.664 1 87.5 139 TYR B O 1
ATOM 4565 N N . GLU B 1 140 ? 29.562 -12.438 -6.703 1 86.31 140 GLU B N 1
ATOM 4566 C CA . GLU B 1 140 ? 30.578 -11.43 -6.422 1 86.31 140 GLU B CA 1
ATOM 4567 C C . GLU B 1 140 ? 30 -10.258 -5.645 1 86.31 140 GLU B C 1
ATOM 4569 O O . GLU B 1 140 ? 30.641 -9.711 -4.75 1 86.31 140 GLU B O 1
ATOM 4574 N N . HIS B 1 141 ? 28.781 -9.906 -5.957 1 87.69 141 HIS B N 1
ATOM 4575 C CA . HIS B 1 141 ? 28.312 -8.617 -5.469 1 87.69 141 HIS B CA 1
ATOM 4576 C C . HIS B 1 141 ? 27.141 -8.781 -4.512 1 87.69 141 HIS B C 1
ATOM 4578 O O . HIS B 1 141 ? 26.859 -7.887 -3.709 1 87.69 141 HIS B O 1
ATOM 4584 N N . SER B 1 142 ? 26.484 -9.883 -4.566 1 90.31 142 SER B N 1
ATOM 4585 C CA . SER B 1 142 ? 25.312 -10.07 -3.719 1 90.31 142 SER B CA 1
ATOM 4586 C C . SER B 1 142 ? 25.719 -10.5 -2.311 1 90.31 142 SER B C 1
ATOM 4588 O O . SER B 1 142 ? 26.641 -11.289 -2.135 1 90.31 142 SER B O 1
ATOM 4590 N N . PRO B 1 143 ? 25.047 -9.977 -1.311 1 90 143 PRO B N 1
ATOM 4591 C CA . PRO B 1 143 ? 25.359 -10.359 0.07 1 90 143 PRO B CA 1
ATOM 4592 C C . PRO B 1 143 ? 25.203 -11.859 0.312 1 90 143 PRO B C 1
ATOM 4594 O O . PRO B 1 143 ? 24.312 -12.492 -0.268 1 90 143 PRO B O 1
ATOM 4597 N N . GLY B 1 144 ? 26 -12.391 1.232 1 87.44 144 GLY B N 1
ATOM 4598 C CA . GLY B 1 144 ? 25.953 -13.797 1.575 1 87.44 144 GLY B CA 1
ATOM 4599 C C . GLY B 1 144 ? 24.609 -14.242 2.102 1 87.44 144 GLY B C 1
ATOM 4600 O O . GLY B 1 144 ? 24.141 -15.336 1.795 1 87.44 144 GLY B O 1
ATOM 4601 N N . GLN B 1 145 ? 24 -13.406 2.762 1 89.12 145 GLN B N 1
ATOM 4602 C CA . GLN B 1 145 ? 22.688 -13.719 3.318 1 89.12 145 GLN B CA 1
ATOM 4603 C C . GLN B 1 145 ? 21.672 -13.977 2.211 1 89.12 145 GLN B C 1
ATOM 4605 O O . GLN B 1 145 ? 20.828 -14.867 2.334 1 89.12 145 GLN B O 1
ATOM 4610 N N . LEU B 1 146 ? 21.734 -13.203 1.229 1 89.75 146 LEU B N 1
ATOM 4611 C CA . LEU B 1 146 ? 20.844 -13.383 0.091 1 89.75 146 LEU B CA 1
ATOM 4612 C C . LEU B 1 146 ? 21.094 -14.719 -0.597 1 89.75 146 LEU B C 1
ATOM 4614 O O . LEU B 1 146 ? 20.156 -15.445 -0.922 1 89.75 146 LEU B O 1
ATOM 4618 N N . LEU B 1 147 ? 22.344 -15.078 -0.785 1 88.62 147 LEU B N 1
ATOM 4619 C CA . LEU B 1 147 ? 22.703 -16.328 -1.434 1 88.62 147 LEU B CA 1
ATOM 4620 C C . LEU B 1 147 ? 22.203 -17.531 -0.625 1 88.62 147 LEU B C 1
ATOM 4622 O O . LEU B 1 147 ? 21.703 -18.5 -1.191 1 88.62 147 LEU B O 1
ATOM 4626 N N . GLU B 1 148 ? 22.281 -17.406 0.634 1 86.69 148 GLU B N 1
ATOM 4627 C CA . GLU B 1 148 ? 21.781 -18.469 1.512 1 86.69 148 GLU B CA 1
ATOM 4628 C C . GLU B 1 148 ? 20.266 -18.625 1.372 1 86.69 148 GLU B C 1
ATOM 4630 O O . GLU B 1 148 ? 19.75 -19.75 1.349 1 86.69 148 GLU B O 1
ATOM 4635 N N . LYS B 1 149 ? 19.641 -17.578 1.282 1 87.88 149 LYS B N 1
ATOM 4636 C CA . LYS B 1 149 ? 18.188 -17.609 1.143 1 87.88 149 LYS B CA 1
ATOM 4637 C C . LYS B 1 149 ? 17.781 -18.234 -0.186 1 87.88 149 LYS B C 1
ATOM 4639 O O . LYS B 1 149 ? 16.812 -19 -0.244 1 87.88 149 LYS B O 1
ATOM 4644 N N . ILE B 1 150 ? 18.469 -17.922 -1.198 1 86.81 150 ILE B N 1
ATOM 4645 C CA . ILE B 1 150 ? 18.172 -18.469 -2.518 1 86.81 150 ILE B CA 1
ATOM 4646 C C . ILE B 1 150 ? 18.328 -19.984 -2.484 1 86.81 150 ILE B C 1
ATOM 4648 O O . ILE B 1 150 ? 17.484 -20.719 -3.029 1 86.81 150 ILE B O 1
ATOM 4652 N N . ILE B 1 151 ? 19.359 -20.391 -1.794 1 83.81 151 ILE B N 1
ATOM 4653 C CA . ILE B 1 151 ? 19.594 -21.828 -1.667 1 83.81 151 ILE B CA 1
ATOM 4654 C C . ILE B 1 151 ? 18.453 -22.469 -0.885 1 83.81 151 ILE B C 1
ATOM 4656 O O . ILE B 1 151 ? 17.906 -23.5 -1.294 1 83.81 151 ILE B O 1
ATOM 4660 N N . ARG B 1 152 ? 18.047 -21.859 0.114 1 83.25 152 ARG B N 1
ATOM 4661 C CA . ARG B 1 152 ? 17.031 -22.391 1.019 1 83.25 152 ARG B CA 1
ATOM 4662 C C . ARG B 1 152 ? 15.656 -22.422 0.347 1 83.25 152 ARG B C 1
ATOM 4664 O O . ARG B 1 152 ? 14.898 -23.375 0.53 1 83.25 152 ARG B O 1
ATOM 4671 N N . TYR B 1 153 ? 15.406 -21.422 -0.474 1 82.12 153 TYR B N 1
ATOM 4672 C CA . TYR B 1 153 ? 14.047 -21.25 -0.981 1 82.12 153 TYR B CA 1
ATOM 4673 C C . TYR B 1 153 ? 13.891 -21.922 -2.348 1 82.12 153 TYR B C 1
ATOM 4675 O O . TYR B 1 153 ? 12.781 -22 -2.877 1 82.12 153 TYR B O 1
ATOM 4683 N N . GLU B 1 154 ? 14.969 -22.375 -2.865 1 77.38 154 GLU B N 1
ATOM 4684 C CA . GLU B 1 154 ? 14.859 -22.984 -4.188 1 77.38 154 GLU B CA 1
ATOM 4685 C C . GLU B 1 154 ? 13.969 -24.234 -4.148 1 77.38 154 GLU B C 1
ATOM 4687 O O . GLU B 1 154 ? 14.359 -25.25 -3.59 1 77.38 154 GLU B O 1
ATOM 4692 N N . ALA B 1 155 ? 12.836 -24.188 -4.703 1 72.5 155 ALA B N 1
ATOM 4693 C CA . ALA B 1 155 ? 11.828 -25.25 -4.586 1 72.5 155 ALA B CA 1
ATOM 4694 C C . ALA B 1 155 ? 11.781 -26.109 -5.844 1 72.5 155 ALA B C 1
ATOM 4696 O O . ALA B 1 155 ? 11.414 -27.281 -5.785 1 72.5 155 ALA B O 1
ATOM 4697 N N . VAL B 1 156 ? 12.188 -25.516 -6.934 1 74.31 156 VAL B N 1
ATOM 4698 C CA . VAL B 1 156 ? 11.984 -26.219 -8.195 1 74.31 156 VAL B CA 1
ATOM 4699 C C . VAL B 1 156 ? 13.094 -27.25 -8.398 1 74.31 156 VAL B C 1
ATOM 4701 O O . VAL B 1 156 ? 12.82 -28.438 -8.578 1 74.31 156 VAL B O 1
ATOM 4704 N N . HIS B 1 157 ? 14.297 -26.641 -8.352 1 72.25 157 HIS B N 1
ATOM 4705 C CA . HIS B 1 157 ? 15.484 -27.484 -8.445 1 72.25 157 HIS B CA 1
ATOM 4706 C C . HIS B 1 157 ? 16.422 -27.266 -7.254 1 72.25 157 HIS B C 1
ATOM 4708 O O . HIS B 1 157 ? 17.297 -26.406 -7.305 1 72.25 157 HIS B O 1
ATOM 4714 N N . PRO B 1 158 ? 16.281 -28.016 -6.145 1 71.88 158 PRO B N 1
ATOM 4715 C CA . PRO B 1 158 ? 17.031 -27.766 -4.914 1 71.88 158 PRO B CA 1
ATOM 4716 C C . PRO B 1 158 ? 18.547 -27.781 -5.137 1 71.88 158 PRO B C 1
ATOM 4718 O O . PRO B 1 158 ? 19.047 -28.562 -5.93 1 71.88 158 PRO B O 1
ATOM 4721 N N . VAL B 1 159 ? 19.078 -26.688 -4.566 1 69.5 159 VAL B N 1
ATOM 4722 C CA . VAL B 1 159 ? 20.531 -26.516 -4.594 1 69.5 159 VAL B CA 1
ATOM 4723 C C . VAL B 1 159 ? 21.141 -27 -3.277 1 69.5 159 VAL B C 1
ATOM 4725 O O . VAL B 1 159 ? 20.75 -26.531 -2.203 1 69.5 159 VAL B O 1
ATOM 4728 N N . GLY B 1 160 ? 21.781 -28.016 -3.281 1 67.06 160 GLY B N 1
ATOM 4729 C CA . GLY B 1 160 ? 22.281 -28.562 -2.037 1 67.06 160 GLY B CA 1
ATOM 4730 C C . GLY B 1 160 ? 23.547 -27.875 -1.545 1 67.06 160 GLY B C 1
ATOM 4731 O O . GLY B 1 160 ? 23.844 -27.906 -0.35 1 67.06 160 GLY B O 1
ATOM 4732 N N . THR B 1 161 ? 24.281 -27.25 -2.52 1 75 161 THR B N 1
ATOM 4733 C CA . THR B 1 161 ? 25.578 -26.734 -2.1 1 75 161 THR B CA 1
ATOM 4734 C C . THR B 1 161 ? 25.844 -25.359 -2.705 1 75 161 THR B C 1
ATOM 4736 O O . THR B 1 161 ? 25.203 -24.984 -3.689 1 75 161 THR B O 1
ATOM 4739 N N . ILE B 1 162 ? 26.703 -24.688 -2.031 1 78.44 162 ILE B N 1
ATOM 4740 C CA . ILE B 1 162 ? 27.109 -23.359 -2.496 1 78.44 162 ILE B CA 1
ATOM 4741 C C . ILE B 1 162 ? 27.781 -23.484 -3.869 1 78.44 162 ILE B C 1
ATOM 4743 O O . ILE B 1 162 ? 27.625 -22.594 -4.711 1 78.44 162 ILE B O 1
ATOM 4747 N N . ALA B 1 163 ? 28.453 -24.547 -4.043 1 77.62 163 ALA B N 1
ATOM 4748 C CA . ALA B 1 163 ? 29.109 -24.781 -5.328 1 77.62 163 ALA B CA 1
ATOM 4749 C C . ALA B 1 163 ? 28.078 -24.859 -6.457 1 77.62 163 ALA B C 1
ATOM 4751 O O . ALA B 1 163 ? 28.312 -24.328 -7.547 1 77.62 163 ALA B O 1
ATOM 4752 N N . GLU B 1 164 ? 27.062 -25.469 -6.141 1 80.62 164 GLU B N 1
ATOM 4753 C CA . GLU B 1 164 ? 26 -25.562 -7.133 1 80.62 164 GLU B CA 1
ATOM 4754 C C . GLU B 1 164 ? 25.391 -24.203 -7.43 1 80.62 164 GLU B C 1
ATOM 4756 O O . GLU B 1 164 ? 25.062 -23.891 -8.578 1 80.62 164 GLU B O 1
ATOM 4761 N N . LEU B 1 165 ? 25.266 -23.453 -6.395 1 84.38 165 LEU B N 1
ATOM 4762 C CA . LEU B 1 165 ? 24.734 -22.109 -6.586 1 84.38 165 LEU B CA 1
ATOM 4763 C C . LEU B 1 165 ? 25.688 -21.266 -7.43 1 84.38 165 LEU B C 1
ATOM 4765 O O . LEU B 1 165 ? 25.25 -20.516 -8.297 1 84.38 165 LEU B O 1
ATOM 4769 N N . LYS B 1 166 ? 26.938 -21.406 -7.148 1 82 166 LYS B N 1
ATOM 4770 C CA . LYS B 1 166 ? 27.922 -20.656 -7.914 1 82 166 LYS B CA 1
ATOM 4771 C C . LYS B 1 166 ? 27.844 -20.984 -9.398 1 82 166 LYS B C 1
ATOM 4773 O O . LYS B 1 166 ? 28 -20.109 -10.25 1 82 166 LYS B O 1
ATOM 4778 N N . ARG B 1 167 ? 27.625 -22.188 -9.656 1 80.06 167 ARG B N 1
ATOM 4779 C CA . ARG B 1 167 ? 27.469 -22.609 -11.047 1 80.06 167 ARG B CA 1
ATOM 4780 C C . ARG B 1 167 ? 26.25 -21.969 -11.68 1 80.06 167 ARG B C 1
ATOM 4782 O O . ARG B 1 167 ? 26.297 -21.531 -12.828 1 80.06 167 ARG B O 1
ATOM 4789 N N . ARG B 1 168 ? 25.219 -21.844 -10.898 1 82.12 168 ARG B N 1
ATOM 4790 C CA . ARG B 1 168 ? 23.969 -21.297 -11.383 1 82.12 168 ARG B CA 1
ATOM 4791 C C . ARG B 1 168 ? 24.062 -19.797 -11.555 1 82.12 168 ARG B C 1
ATOM 4793 O O . ARG B 1 168 ? 23.203 -19.172 -12.203 1 82.12 168 ARG B O 1
ATOM 4800 N N . LEU B 1 169 ? 25.062 -19.25 -10.984 1 85.5 169 LEU B N 1
ATOM 4801 C CA . LEU B 1 169 ? 25.266 -17.797 -11.078 1 85.5 169 LEU B CA 1
ATOM 4802 C C . LEU B 1 169 ? 26.391 -17.469 -12.039 1 85.5 169 LEU B C 1
ATOM 4804 O O . LEU B 1 169 ? 26.703 -16.297 -12.258 1 85.5 169 LEU B O 1
ATOM 4808 N N . GLY B 1 170 ? 27.031 -18.5 -12.602 1 79.44 170 GLY B N 1
ATOM 4809 C CA . GLY B 1 170 ? 28.25 -18.344 -13.383 1 79.44 170 GLY B CA 1
ATOM 4810 C C . GLY B 1 170 ? 28 -18.078 -14.852 1 79.44 170 GLY B C 1
ATOM 4811 O O . GLY B 1 170 ? 26.984 -17.453 -15.211 1 79.44 170 GLY B O 1
ATOM 4812 N N . ASN B 1 171 ? 28.922 -18.484 -15.609 1 81.38 171 ASN B N 1
ATOM 4813 C CA . ASN B 1 171 ? 28.891 -18.203 -17.047 1 81.38 171 ASN B CA 1
ATOM 4814 C C . ASN B 1 171 ? 27.688 -18.875 -17.703 1 81.38 171 ASN B C 1
ATOM 4816 O O . ASN B 1 171 ? 27.359 -20.031 -17.391 1 81.38 171 ASN B O 1
ATOM 4820 N N . GLY B 1 172 ? 27.047 -18.219 -18.547 1 87.69 172 GLY B N 1
ATOM 4821 C CA . GLY B 1 172 ? 25.906 -18.75 -19.297 1 87.69 172 GLY B CA 1
ATOM 4822 C C . GLY B 1 172 ? 24.641 -18.812 -18.469 1 87.69 172 GLY B C 1
ATOM 4823 O O . GLY B 1 172 ? 23.641 -19.406 -18.891 1 87.69 172 GLY B O 1
ATOM 4824 N N . ARG B 1 173 ? 24.766 -18.344 -17.25 1 91.31 173 ARG B N 1
ATOM 4825 C CA . ARG B 1 173 ? 23.594 -18.359 -16.375 1 91.31 173 ARG B CA 1
ATOM 4826 C C . ARG B 1 173 ? 23.375 -16.984 -15.734 1 91.31 173 ARG B C 1
ATOM 4828 O O . ARG B 1 173 ? 24.297 -16.172 -15.672 1 91.31 173 ARG B O 1
ATOM 4835 N N . ARG B 1 174 ? 22.156 -16.688 -15.422 1 92.81 174 ARG B N 1
ATOM 4836 C CA . ARG B 1 174 ? 21.75 -15.477 -14.719 1 92.81 174 ARG B CA 1
ATOM 4837 C C . ARG B 1 174 ? 20.703 -15.781 -13.641 1 92.81 174 ARG B C 1
ATOM 4839 O O . ARG B 1 174 ? 19.969 -16.75 -13.758 1 92.81 174 ARG B O 1
ATOM 4846 N N . CYS B 1 175 ? 20.797 -15.047 -12.664 1 93.81 175 CYS B N 1
ATOM 4847 C CA . CYS B 1 175 ? 19.797 -15.133 -11.602 1 93.81 175 CYS B CA 1
ATOM 4848 C C . CYS B 1 175 ? 19.312 -13.75 -11.203 1 93.81 175 CYS B C 1
ATOM 4850 O O . CYS B 1 175 ? 20.109 -12.828 -11.023 1 93.81 175 CYS B O 1
ATOM 4852 N N . PHE B 1 176 ? 18.031 -13.633 -11.203 1 93.94 176 PHE B N 1
ATOM 4853 C CA . PHE B 1 176 ? 17.406 -12.375 -10.789 1 93.94 176 PHE B CA 1
ATOM 4854 C C . PHE B 1 176 ? 16.469 -12.594 -9.609 1 93.94 176 PHE B C 1
ATOM 4856 O O . PHE B 1 176 ? 15.898 -13.672 -9.453 1 93.94 176 PHE B O 1
ATOM 4863 N N . ALA B 1 177 ? 16.344 -11.609 -8.773 1 92.69 177 ALA B N 1
ATOM 4864 C CA . ALA B 1 177 ? 15.43 -11.641 -7.637 1 92.69 177 ALA B CA 1
ATOM 4865 C C . ALA B 1 177 ? 14.594 -10.367 -7.566 1 92.69 177 ALA B C 1
ATOM 4867 O O . ALA B 1 177 ? 15.062 -9.289 -7.949 1 92.69 177 ALA B O 1
ATOM 4868 N N . PHE B 1 178 ? 13.383 -10.578 -7.137 1 90.38 178 PHE B N 1
ATOM 4869 C CA . PHE B 1 178 ? 12.484 -9.445 -6.945 1 90.38 178 PHE B CA 1
ATOM 4870 C C . PHE B 1 178 ? 12.352 -9.102 -5.465 1 90.38 178 PHE B C 1
ATOM 4872 O O . PHE B 1 178 ? 12.164 -9.992 -4.633 1 90.38 178 PHE B O 1
ATOM 4879 N N . PHE B 1 179 ? 12.438 -7.82 -5.219 1 87.94 179 PHE B N 1
ATOM 4880 C CA . PHE B 1 179 ? 12.336 -7.332 -3.848 1 87.94 179 PHE B CA 1
ATOM 4881 C C . PHE B 1 179 ? 11.227 -6.293 -3.725 1 87.94 179 PHE B C 1
ATOM 4883 O O . PHE B 1 179 ? 10.914 -5.598 -4.691 1 87.94 179 PHE B O 1
ATOM 4890 N N . HIS B 1 180 ? 10.602 -6.266 -2.607 1 83.69 180 HIS B N 1
ATOM 4891 C CA . HIS B 1 180 ? 9.648 -5.215 -2.26 1 83.69 180 HIS B CA 1
ATOM 4892 C C . HIS B 1 180 ? 10.273 -4.203 -1.307 1 83.69 180 HIS B C 1
ATOM 4894 O O . HIS B 1 180 ? 11 -4.574 -0.385 1 83.69 180 HIS B O 1
ATOM 4900 N N . PRO B 1 181 ? 10.047 -2.977 -1.474 1 77.69 181 PRO B N 1
ATOM 4901 C CA . PRO B 1 181 ? 10.664 -1.942 -0.643 1 77.69 181 PRO B CA 1
ATOM 4902 C C . PRO B 1 181 ? 10.383 -2.131 0.846 1 77.69 181 PRO B C 1
ATOM 4904 O O . PRO B 1 181 ? 11.195 -1.745 1.688 1 77.69 181 PRO B O 1
ATOM 4907 N N . SER B 1 182 ? 9.281 -2.768 1.126 1 76.75 182 SER B N 1
ATOM 4908 C CA . SER B 1 182 ? 8.914 -2.955 2.525 1 76.75 182 SER B CA 1
ATOM 4909 C C . SER B 1 182 ? 9.586 -4.191 3.113 1 76.75 182 SER B C 1
ATOM 4911 O O . SER B 1 182 ? 9.562 -4.398 4.328 1 76.75 182 SER B O 1
ATOM 4913 N N . ILE B 1 183 ? 10.102 -4.945 2.275 1 83.38 183 ILE B N 1
ATOM 4914 C CA . ILE B 1 183 ? 10.852 -6.125 2.699 1 83.38 183 ILE B CA 1
ATOM 4915 C C . ILE B 1 183 ? 12.141 -6.242 1.882 1 83.38 183 ILE B C 1
ATOM 4917 O O . ILE B 1 183 ? 12.328 -7.215 1.147 1 83.38 183 ILE B O 1
ATOM 4921 N N . PRO B 1 184 ? 13.031 -5.355 2.1 1 80.06 184 PRO B N 1
ATOM 4922 C CA . PRO B 1 184 ? 14.164 -5.219 1.184 1 80.06 184 PRO B CA 1
ATOM 4923 C C . PRO B 1 184 ? 15.172 -6.359 1.318 1 80.06 184 PRO B C 1
ATOM 4925 O O . PRO B 1 184 ? 15.93 -6.633 0.385 1 80.06 184 PRO B O 1
ATOM 4928 N N . ASP B 1 185 ? 15.133 -7.062 2.396 1 84.56 185 ASP B N 1
ATOM 4929 C CA . ASP B 1 185 ? 16.156 -8.07 2.637 1 84.56 185 ASP B CA 1
ATOM 4930 C C . ASP B 1 185 ? 15.656 -9.461 2.277 1 84.56 185 ASP B C 1
ATOM 4932 O O . ASP B 1 185 ? 16.359 -10.453 2.463 1 84.56 185 ASP B O 1
ATOM 4936 N N . GLU B 1 186 ? 14.445 -9.531 1.803 1 89.12 186 GLU B N 1
ATOM 4937 C CA . GLU B 1 186 ? 13.852 -10.82 1.473 1 89.12 186 GLU B CA 1
ATOM 4938 C C . GLU B 1 186 ? 13.453 -10.883 0.001 1 89.12 186 GLU B C 1
ATOM 4940 O O . GLU B 1 186 ? 12.602 -10.125 -0.453 1 89.12 186 GLU B O 1
ATOM 4945 N N . PRO B 1 187 ? 14.203 -11.766 -0.729 1 91.31 187 PRO B N 1
ATOM 4946 C CA . PRO B 1 187 ? 13.711 -11.945 -2.098 1 91.31 187 PRO B CA 1
ATOM 4947 C C . PRO B 1 187 ? 12.32 -12.586 -2.146 1 91.31 187 PRO B C 1
ATOM 4949 O O . PRO B 1 187 ? 12.062 -13.562 -1.446 1 91.31 187 PRO B O 1
ATOM 4952 N N . LEU B 1 188 ? 11.406 -12.039 -2.863 1 90.19 188 LEU B N 1
ATOM 4953 C CA . LEU B 1 188 ? 10.047 -12.555 -2.943 1 90.19 188 LEU B CA 1
ATOM 4954 C C . LEU B 1 188 ? 9.93 -13.633 -4.016 1 90.19 188 LEU B C 1
ATOM 4956 O O . LEU B 1 188 ? 9.203 -14.609 -3.842 1 90.19 188 LEU B O 1
ATOM 4960 N N . VAL B 1 189 ? 10.617 -13.383 -5.133 1 89.38 189 VAL B N 1
ATOM 4961 C CA . VAL B 1 189 ? 10.695 -14.32 -6.25 1 89.38 189 VAL B CA 1
ATOM 4962 C C . VAL B 1 189 ? 12.102 -14.305 -6.844 1 89.38 189 VAL B C 1
ATOM 4964 O O . VAL B 1 189 ? 12.742 -13.25 -6.906 1 89.38 189 VAL B O 1
ATOM 4967 N N . PHE B 1 190 ? 12.57 -15.359 -7.137 1 91 190 PHE B N 1
ATOM 4968 C CA . PHE B 1 190 ? 13.82 -15.344 -7.891 1 91 190 PHE B CA 1
ATOM 4969 C C . PHE B 1 190 ? 13.758 -16.312 -9.062 1 91 190 PHE B C 1
ATOM 4971 O O . PHE B 1 190 ? 13 -17.281 -9.031 1 91 190 PHE B O 1
ATOM 4978 N N . VAL B 1 191 ? 14.484 -16.031 -10.062 1 92.56 191 VAL B N 1
ATOM 4979 C CA . VAL B 1 191 ? 14.414 -16.703 -11.359 1 92.56 191 VAL B CA 1
ATOM 4980 C C . VAL B 1 191 ? 15.812 -17.109 -11.805 1 92.56 191 VAL B C 1
ATOM 4982 O O . VAL B 1 191 ? 16.734 -16.281 -11.852 1 92.56 191 VAL B O 1
ATOM 4985 N N . HIS B 1 192 ? 15.992 -18.375 -12.07 1 93.12 192 HIS B N 1
ATOM 4986 C CA . HIS B 1 192 ? 17.219 -18.859 -12.68 1 93.12 192 HIS B CA 1
ATOM 4987 C C . HIS B 1 192 ? 17.078 -18.953 -14.203 1 93.12 192 HIS B C 1
ATOM 4989 O O . HIS B 1 192 ? 16.078 -19.453 -14.711 1 93.12 192 HIS B O 1
ATOM 4995 N N . ILE B 1 193 ? 18.094 -18.453 -14.883 1 94.75 193 ILE B N 1
ATOM 4996 C CA . ILE B 1 193 ? 18.047 -18.359 -16.344 1 94.75 193 ILE B CA 1
ATOM 4997 C C . ILE B 1 193 ? 19.281 -19.031 -16.938 1 94.75 193 ILE B C 1
ATOM 4999 O O . ILE B 1 193 ? 20.391 -18.891 -16.422 1 94.75 193 ILE B O 1
ATOM 5003 N N . ALA B 1 194 ? 19.078 -19.812 -17.953 1 94.69 194 ALA B N 1
ATOM 5004 C CA . ALA B 1 194 ? 20.172 -20.375 -18.766 1 94.69 194 ALA B CA 1
ATOM 5005 C C . ALA B 1 194 ? 20.219 -19.703 -20.141 1 94.69 194 ALA B C 1
ATOM 5007 O O . ALA B 1 194 ? 19.203 -19.578 -20.812 1 94.69 194 ALA B O 1
ATOM 5008 N N . LEU B 1 195 ? 21.359 -19.203 -20.5 1 94.19 195 LEU B N 1
ATOM 5009 C CA . LEU B 1 195 ? 21.578 -18.656 -21.828 1 94.19 195 LEU B CA 1
ATOM 5010 C C . LEU B 1 195 ? 22.016 -19.75 -22.797 1 94.19 195 LEU B C 1
ATOM 5012 O O . LEU B 1 195 ? 23.047 -20.391 -22.594 1 94.19 195 LEU B O 1
ATOM 5016 N N . MET B 1 196 ? 21.234 -19.891 -23.828 1 94 196 MET B N 1
ATOM 5017 C CA . MET B 1 196 ? 21.438 -21.016 -24.75 1 94 196 MET B CA 1
ATOM 5018 C C . MET B 1 196 ? 21.328 -20.562 -26.203 1 94 196 MET B C 1
ATOM 5020 O O . MET B 1 196 ? 21.047 -19.406 -26.469 1 94 196 MET B O 1
ATOM 5024 N N . GLN B 1 197 ? 21.656 -21.516 -27.047 1 91.94 197 GLN B N 1
ATOM 5025 C CA . GLN B 1 197 ? 21.547 -21.234 -28.469 1 91.94 197 GLN B CA 1
ATOM 5026 C C . GLN B 1 197 ? 20.125 -21.422 -28.953 1 91.94 197 GLN B C 1
ATOM 5028 O O . GLN B 1 197 ? 19.688 -20.766 -29.906 1 91.94 197 GLN B O 1
ATOM 5033 N N . GLU B 1 198 ? 19.453 -22.328 -28.312 1 92.88 198 GLU B N 1
ATOM 5034 C CA . GLU B 1 198 ? 18.062 -22.641 -28.656 1 92.88 198 GLU B CA 1
ATOM 5035 C C . GLU B 1 198 ? 17.234 -22.953 -27.422 1 92.88 198 GLU B C 1
ATOM 5037 O O . GLU B 1 198 ? 17.781 -23.031 -26.312 1 92.88 198 GLU B O 1
ATOM 5042 N N . ILE B 1 199 ? 15.961 -23.094 -27.625 1 95.81 199 ILE B N 1
ATOM 5043 C CA . ILE B 1 199 ? 15.055 -23.438 -26.531 1 95.81 199 ILE B CA 1
ATOM 5044 C C . ILE B 1 199 ? 15.453 -24.797 -25.938 1 95.81 199 ILE B C 1
ATOM 5046 O O . ILE B 1 199 ? 15.781 -25.719 -26.688 1 95.81 199 ILE B O 1
ATOM 5050 N N . ALA B 1 200 ? 15.445 -24.875 -24.688 1 95.81 200 ALA B N 1
ATOM 5051 C CA . ALA B 1 200 ? 15.867 -26.094 -24 1 95.81 200 ALA B CA 1
ATOM 5052 C C . ALA B 1 200 ? 14.773 -27.156 -24.062 1 95.81 200 ALA B C 1
ATOM 5054 O O . ALA B 1 200 ? 13.586 -26.859 -23.953 1 95.81 200 ALA B O 1
ATOM 5055 N N . SER B 1 201 ? 15.227 -28.344 -24.188 1 96 201 SER B N 1
ATOM 5056 C CA . SER B 1 201 ? 14.281 -29.453 -24.25 1 96 201 SER B CA 1
ATOM 5057 C C . SER B 1 201 ? 14.312 -30.281 -22.969 1 96 201 SER B C 1
ATOM 5059 O O . SER B 1 201 ? 13.414 -31.094 -22.719 1 96 201 SER B O 1
ATOM 5061 N N . SER B 1 202 ? 15.383 -30.125 -22.219 1 96.44 202 SER B N 1
ATOM 5062 C CA . SER B 1 202 ? 15.516 -30.891 -20.984 1 96.44 202 SER B CA 1
ATOM 5063 C C . SER B 1 202 ? 16.453 -30.203 -20.016 1 96.44 202 SER B C 1
ATOM 5065 O O . SER B 1 202 ? 17.219 -29.297 -20.391 1 96.44 202 SER B O 1
ATOM 5067 N N . MET B 1 203 ? 16.359 -30.656 -18.797 1 93.12 203 MET B N 1
ATOM 5068 C CA . MET B 1 203 ? 17.266 -30.141 -17.766 1 93.12 203 MET B CA 1
ATOM 5069 C C . MET B 1 203 ? 18.703 -30.531 -18.062 1 93.12 203 MET B C 1
ATOM 5071 O O . MET B 1 203 ? 19.625 -29.766 -17.797 1 93.12 203 MET B O 1
ATOM 5075 N N . GLN B 1 204 ? 18.891 -31.672 -18.625 1 91.88 204 GLN B N 1
ATOM 5076 C CA . GLN B 1 204 ? 20.219 -32.125 -19 1 91.88 204 GLN B CA 1
ATOM 5077 C C . GLN B 1 204 ? 20.812 -31.234 -20.094 1 91.88 204 GLN B C 1
ATOM 5079 O O . GLN B 1 204 ? 22 -30.906 -20.047 1 91.88 204 GLN B O 1
ATOM 5084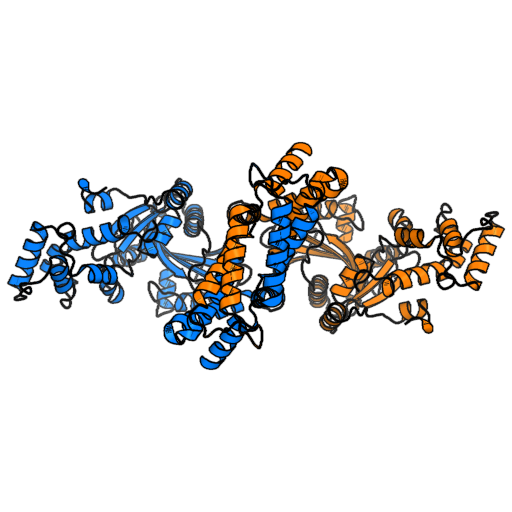 N N . SER B 1 205 ? 19.984 -30.906 -21.016 1 92.56 205 SER B N 1
ATOM 5085 C CA . SER B 1 205 ? 20.469 -30.031 -22.094 1 92.56 205 SER B CA 1
ATOM 5086 C C . SER B 1 205 ? 20.938 -28.688 -21.547 1 92.56 205 SER B C 1
ATOM 5088 O O . SER B 1 205 ? 21.906 -28.109 -22.031 1 92.56 205 SER B O 1
ATOM 5090 N N . ILE B 1 206 ? 20.234 -28.156 -20.531 1 91.69 206 ILE B N 1
ATOM 5091 C CA . ILE B 1 206 ? 20.609 -26.891 -19.891 1 91.69 206 ILE B CA 1
ATOM 5092 C C . ILE B 1 206 ? 21.984 -27.047 -19.234 1 91.69 206 ILE B C 1
ATOM 5094 O O . ILE B 1 206 ? 22.859 -26.203 -19.422 1 91.69 206 ILE B O 1
ATOM 5098 N N . ARG B 1 207 ? 22.172 -28.109 -18.516 1 87.31 207 ARG B N 1
ATOM 5099 C CA . ARG B 1 207 ? 23.438 -28.344 -17.844 1 87.31 207 ARG B CA 1
ATOM 5100 C C . ARG B 1 207 ? 24.578 -28.469 -18.844 1 87.31 207 ARG B C 1
ATOM 5102 O O . ARG B 1 207 ? 25.625 -27.828 -18.672 1 87.31 207 ARG B O 1
ATOM 5109 N N . ASP B 1 208 ? 24.375 -29.219 -19.891 1 87.94 208 ASP B N 1
ATOM 5110 C CA . ASP B 1 208 ? 25.422 -29.5 -20.875 1 87.94 208 ASP B CA 1
ATOM 5111 C C . ASP B 1 208 ? 25.812 -28.234 -21.625 1 87.94 208 ASP B C 1
ATOM 5113 O O . ASP B 1 208 ? 27 -27.969 -21.828 1 87.94 208 ASP B O 1
ATOM 5117 N N . GLU B 1 209 ? 24.891 -27.5 -21.953 1 86.81 209 GLU B N 1
ATOM 5118 C CA . GLU B 1 209 ? 25.156 -26.344 -22.797 1 86.81 209 GLU B CA 1
ATOM 5119 C C . GLU B 1 209 ? 25.734 -25.188 -22 1 86.81 209 GLU B C 1
ATOM 5121 O O . GLU B 1 209 ? 26.578 -24.438 -22.484 1 86.81 209 GLU B O 1
ATOM 5126 N N . THR B 1 210 ? 25.25 -24.984 -20.797 1 83.19 210 THR B N 1
ATOM 5127 C CA . THR B 1 210 ? 25.734 -23.875 -20 1 83.19 210 THR B CA 1
ATOM 5128 C C . THR B 1 210 ? 27.172 -24.109 -19.562 1 83.19 210 THR B C 1
ATOM 5130 O O . THR B 1 210 ? 27.938 -23.156 -19.406 1 83.19 210 THR B O 1
ATOM 5133 N N . GLU B 1 211 ? 27.562 -25.281 -19.406 1 77.38 211 GLU B N 1
ATOM 5134 C CA . GLU B 1 211 ? 28.938 -25.609 -19.031 1 77.38 211 GLU B CA 1
ATOM 5135 C C . GLU B 1 211 ? 29.875 -25.438 -20.219 1 77.38 211 GLU B C 1
ATOM 5137 O O . GLU B 1 211 ? 31.062 -25.141 -20.047 1 77.38 211 GLU B O 1
ATOM 5142 N N . GLN B 1 212 ? 29.297 -25.562 -21.391 1 73.75 212 GLN B N 1
ATOM 5143 C CA . GLN B 1 212 ? 30.109 -25.516 -22.609 1 73.75 212 GLN B CA 1
ATOM 5144 C C . GLN B 1 212 ? 30.125 -24.125 -23.219 1 73.75 212 GLN B C 1
ATOM 5146 O O . GLN B 1 212 ? 30.953 -23.812 -24.062 1 73.75 212 GLN B O 1
ATOM 5151 N N . LEU B 1 213 ? 29.125 -23.375 -22.828 1 66.94 213 LEU B N 1
ATOM 5152 C CA . LEU B 1 213 ? 29 -22.078 -23.484 1 66.94 213 LEU B CA 1
ATOM 5153 C C . LEU B 1 213 ? 30.203 -21.203 -23.188 1 66.94 213 LEU B C 1
ATOM 5155 O O . LEU B 1 213 ? 30.531 -20.938 -22.031 1 66.94 213 LEU B O 1
ATOM 5159 N N . ALA B 1 214 ? 31.031 -21.047 -24.234 1 59.94 214 ALA B N 1
ATOM 5160 C CA . ALA B 1 214 ? 32.281 -20.297 -24.141 1 59.94 214 ALA B CA 1
ATOM 5161 C C . ALA B 1 214 ? 32.031 -18.828 -23.844 1 59.94 214 ALA B C 1
ATOM 5163 O O . ALA B 1 214 ? 32.656 -18.234 -22.969 1 59.94 214 ALA B O 1
ATOM 5164 N N . GLU B 1 215 ? 30.969 -18.234 -24.641 1 74.19 215 GLU B N 1
ATOM 5165 C CA . GLU B 1 215 ? 30.719 -16.797 -24.469 1 74.19 215 GLU B CA 1
ATOM 5166 C C . GLU B 1 215 ? 29.219 -16.5 -24.391 1 74.19 215 GLU B C 1
ATOM 5168 O O . GLU B 1 215 ? 28.469 -16.75 -25.344 1 74.19 215 GLU B O 1
ATOM 5173 N N . ALA B 1 216 ? 28.781 -16.016 -23.297 1 76.88 216 ALA B N 1
ATOM 5174 C CA . ALA B 1 216 ? 27.391 -15.648 -23.047 1 76.88 216 ALA B CA 1
ATOM 5175 C C . ALA B 1 216 ? 26.875 -14.695 -24.125 1 76.88 216 ALA B C 1
ATOM 5177 O O . ALA B 1 216 ? 25.672 -14.664 -24.406 1 76.88 216 ALA B O 1
ATOM 5178 N N . SER B 1 217 ? 27.766 -14.07 -24.781 1 79.69 217 SER B N 1
ATOM 5179 C CA . SER B 1 217 ? 27.406 -13.07 -25.781 1 79.69 217 SER B CA 1
ATOM 5180 C C . SER B 1 217 ? 26.844 -13.719 -27.031 1 79.69 217 SER B C 1
ATOM 5182 O O . SER B 1 217 ? 26.172 -13.07 -27.844 1 79.69 217 SER B O 1
ATOM 5184 N N . GLN B 1 218 ? 27.031 -15 -27.172 1 83.75 218 GLN B N 1
ATOM 5185 C CA . GLN B 1 218 ? 26.578 -15.68 -28.375 1 83.75 218 GLN B CA 1
ATOM 5186 C C . GLN B 1 218 ? 25.219 -16.328 -28.156 1 83.75 218 GLN B C 1
ATOM 5188 O O . GLN B 1 218 ? 24.641 -16.906 -29.094 1 83.75 218 GLN B O 1
ATOM 5193 N N . ALA B 1 219 ? 24.719 -16.188 -26.984 1 90.56 219 ALA B N 1
ATOM 5194 C CA . ALA B 1 219 ? 23.438 -16.828 -26.672 1 90.56 219 ALA B CA 1
ATOM 5195 C C . ALA B 1 219 ? 22.312 -16.203 -27.484 1 90.56 219 ALA B C 1
ATOM 5197 O O . ALA B 1 219 ? 22.328 -15 -27.781 1 90.56 219 ALA B O 1
ATOM 5198 N N . LYS B 1 220 ? 21.359 -17.016 -27.891 1 94 220 LYS B N 1
ATOM 5199 C CA . LYS B 1 220 ? 20.234 -16.531 -28.688 1 94 220 LYS B CA 1
ATOM 5200 C C . LYS B 1 220 ? 18.922 -16.75 -27.953 1 94 220 LYS B C 1
ATOM 5202 O O . LYS B 1 220 ? 17.891 -16.188 -28.312 1 94 220 LYS B O 1
ATOM 5207 N N . ALA B 1 221 ? 19 -17.578 -26.922 1 95.44 221 ALA B N 1
ATOM 5208 C CA . ALA B 1 221 ? 17.797 -17.891 -26.172 1 95.44 221 ALA B CA 1
ATOM 5209 C C . ALA B 1 221 ? 18.047 -17.781 -24.672 1 95.44 221 ALA B C 1
ATOM 5211 O O . ALA B 1 221 ? 19.109 -18.188 -24.188 1 95.44 221 ALA B O 1
ATOM 5212 N N . ALA B 1 222 ? 17.125 -17.172 -23.984 1 96.25 222 ALA B N 1
ATOM 5213 C CA . ALA B 1 222 ? 17.125 -17.141 -22.516 1 96.25 222 ALA B CA 1
ATOM 5214 C C . ALA B 1 222 ? 16.062 -18.094 -21.969 1 96.25 222 ALA B C 1
ATOM 5216 O O . ALA B 1 222 ? 14.859 -17.906 -22.203 1 96.25 222 ALA B O 1
ATOM 5217 N N . ILE B 1 223 ? 16.5 -19.094 -21.234 1 96.62 223 ILE B N 1
ATOM 5218 C CA . ILE B 1 223 ? 15.594 -20.109 -20.734 1 96.62 223 ILE B CA 1
ATOM 5219 C C . ILE B 1 223 ? 15.406 -19.938 -19.234 1 96.62 223 ILE B C 1
ATOM 5221 O O . ILE B 1 223 ? 16.328 -20.141 -18.453 1 96.62 223 ILE B O 1
ATOM 5225 N N . PHE B 1 224 ? 14.164 -19.609 -18.844 1 95.56 224 PHE B N 1
ATOM 5226 C CA . PHE B 1 224 ? 13.797 -19.531 -17.438 1 95.56 224 PHE B CA 1
ATOM 5227 C C . PHE B 1 224 ? 13.453 -20.906 -16.891 1 95.56 224 PHE B C 1
ATOM 5229 O O . PHE B 1 224 ? 12.352 -21.422 -17.109 1 95.56 224 PHE B O 1
ATOM 5236 N N . TYR B 1 225 ? 14.328 -21.469 -16.141 1 93.5 225 TYR B N 1
ATOM 5237 C CA . TYR B 1 225 ? 14.102 -22.891 -15.836 1 93.5 225 TYR B CA 1
ATOM 5238 C C . TYR B 1 225 ? 13.758 -23.078 -14.367 1 93.5 225 TYR B C 1
ATOM 5240 O O . TYR B 1 225 ? 13.414 -24.188 -13.945 1 93.5 225 TYR B O 1
ATOM 5248 N N . SER B 1 226 ? 13.82 -22.047 -13.617 1 91.44 226 SER B N 1
ATOM 5249 C CA . SER B 1 226 ? 13.391 -22.109 -12.227 1 91.44 226 SER B CA 1
ATOM 5250 C C . SER B 1 226 ? 12.852 -20.766 -11.742 1 91.44 226 SER B C 1
ATOM 5252 O O . SER B 1 226 ? 13.547 -19.75 -11.844 1 91.44 226 SER B O 1
ATOM 5254 N N . ILE B 1 227 ? 11.664 -20.734 -11.398 1 89 227 ILE B N 1
ATOM 5255 C CA . ILE B 1 227 ? 11.023 -19.594 -10.773 1 89 227 ILE B CA 1
ATOM 5256 C C . ILE B 1 227 ? 10.453 -19.984 -9.414 1 89 227 ILE B C 1
ATOM 5258 O O . ILE B 1 227 ? 9.555 -20.828 -9.336 1 89 227 ILE B O 1
ATOM 5262 N N . SER B 1 228 ? 10.984 -19.438 -8.383 1 88.62 228 SER B N 1
ATOM 5263 C CA . SER B 1 228 ? 10.586 -19.844 -7.043 1 88.62 228 SER B CA 1
ATOM 5264 C C . SER B 1 228 ? 10.07 -18.656 -6.234 1 88.62 228 SER B C 1
ATOM 5266 O O . SER B 1 228 ? 10.641 -17.578 -6.277 1 88.62 228 SER B O 1
ATOM 5268 N N . SER B 1 229 ? 8.961 -18.938 -5.645 1 86.62 229 SER B N 1
ATOM 5269 C CA . SER B 1 229 ? 8.477 -17.984 -4.652 1 86.62 229 SER B CA 1
ATOM 5270 C C . SER B 1 229 ? 9.023 -18.312 -3.266 1 86.62 229 SER B C 1
ATOM 5272 O O . SER B 1 229 ? 9.117 -19.484 -2.889 1 86.62 229 SER B O 1
ATOM 5274 N N . THR B 1 230 ? 9.297 -17.312 -2.539 1 88.06 230 THR B N 1
ATOM 5275 C CA . THR B 1 230 ? 10.016 -17.578 -1.293 1 88.06 230 THR B CA 1
ATOM 5276 C C . THR B 1 230 ? 9.078 -17.438 -0.095 1 88.06 230 THR B C 1
ATOM 5278 O O . THR B 1 230 ? 9.391 -17.922 0.998 1 88.06 230 THR B O 1
ATOM 5281 N N . GLN B 1 231 ? 8.008 -16.781 -0.299 1 89.69 231 GLN B N 1
ATOM 5282 C CA . GLN B 1 231 ? 7.141 -16.484 0.837 1 89.69 231 GLN B CA 1
ATOM 5283 C C . GLN B 1 231 ? 5.812 -17.234 0.724 1 89.69 231 GLN B C 1
ATOM 5285 O O . GLN B 1 231 ? 4.949 -16.859 -0.073 1 89.69 231 GLN B O 1
ATOM 5290 N N . LYS B 1 232 ? 5.602 -18.219 1.607 1 91.38 232 LYS B N 1
ATOM 5291 C CA . LYS B 1 232 ? 4.395 -19.047 1.593 1 91.38 232 LYS B CA 1
ATOM 5292 C C . LYS B 1 232 ? 3.154 -18.203 1.872 1 91.38 232 LYS B C 1
ATOM 5294 O O . LYS B 1 232 ? 2.068 -18.5 1.368 1 91.38 232 LYS B O 1
ATOM 5299 N N . GLY B 1 233 ? 3.344 -17.203 2.617 1 94.31 233 GLY B N 1
ATOM 5300 C CA . GLY B 1 233 ? 2.236 -16.328 2.961 1 94.31 233 GLY B CA 1
ATOM 5301 C C . GLY B 1 233 ? 1.715 -15.531 1.778 1 94.31 233 GLY B C 1
ATOM 5302 O O . GLY B 1 233 ? 0.633 -14.945 1.847 1 94.31 233 GLY B O 1
ATOM 5303 N N . LEU B 1 234 ? 2.453 -15.539 0.729 1 91.19 234 LEU B N 1
ATOM 5304 C CA . LEU B 1 234 ? 2.037 -14.797 -0.458 1 91.19 234 LEU B CA 1
ATOM 5305 C C . LEU B 1 234 ? 1.486 -15.742 -1.521 1 91.19 234 LEU B C 1
ATOM 5307 O O . LEU B 1 234 ? 1.292 -15.344 -2.672 1 91.19 234 LEU B O 1
ATOM 5311 N N . SER B 1 235 ? 1.243 -16.922 -1.103 1 88.5 235 SER B N 1
ATOM 5312 C CA . SER B 1 235 ? 0.626 -17.875 -2.018 1 88.5 235 SER B CA 1
ATOM 5313 C C . SER B 1 235 ? -0.72 -17.359 -2.523 1 88.5 235 SER B C 1
ATOM 5315 O O . SER B 1 235 ? -1.559 -16.922 -1.735 1 88.5 235 SER B O 1
ATOM 5317 N N . GLY B 1 236 ? -0.862 -17.391 -3.83 1 83.81 236 GLY B N 1
ATOM 5318 C CA . GLY B 1 236 ? -2.113 -16.953 -4.43 1 83.81 236 GLY B CA 1
ATOM 5319 C C . GLY B 1 236 ? -2.176 -15.461 -4.664 1 83.81 236 GLY B C 1
ATOM 5320 O O . GLY B 1 236 ? -3.145 -14.953 -5.234 1 83.81 236 GLY B O 1
ATOM 5321 N N . VAL B 1 237 ? -1.258 -14.742 -4.133 1 85.75 237 VAL B N 1
ATOM 5322 C CA . VAL B 1 237 ? -1.183 -13.305 -4.363 1 85.75 237 VAL B CA 1
ATOM 5323 C C . VAL B 1 237 ? -0.446 -13.023 -5.668 1 85.75 237 VAL B C 1
ATOM 5325 O O . VAL B 1 237 ? 0.623 -13.586 -5.918 1 85.75 237 VAL B O 1
ATOM 5328 N N . ASP B 1 238 ? -1.064 -12.25 -6.457 1 76.44 238 ASP B N 1
ATOM 5329 C CA . ASP B 1 238 ? -0.435 -11.875 -7.719 1 76.44 238 ASP B CA 1
ATOM 5330 C C . ASP B 1 238 ? 0.659 -10.828 -7.496 1 76.44 238 ASP B C 1
ATOM 5332 O O . ASP B 1 238 ? 0.376 -9.703 -7.086 1 76.44 238 ASP B O 1
ATOM 5336 N N . LEU B 1 239 ? 1.948 -11.172 -7.582 1 72.25 239 LEU B N 1
ATOM 5337 C CA . LEU B 1 239 ? 3.062 -10.266 -7.328 1 72.25 239 LEU B CA 1
ATOM 5338 C C . LEU B 1 239 ? 3.424 -9.484 -8.586 1 72.25 239 LEU B C 1
ATOM 5340 O O . LEU B 1 239 ? 4.387 -8.719 -8.586 1 72.25 239 LEU B O 1
ATOM 5344 N N . GLY B 1 240 ? 2.668 -9.469 -9.617 1 62.69 240 GLY B N 1
ATOM 5345 C CA . GLY B 1 240 ? 2.928 -8.672 -10.797 1 62.69 240 GLY B CA 1
ATOM 5346 C C . GLY B 1 240 ? 2.803 -9.453 -12.094 1 62.69 240 GLY B C 1
ATOM 5347 O O . GLY B 1 240 ? 3.23 -10.609 -12.164 1 62.69 240 GLY B O 1
ATOM 5348 N N . ASN B 1 241 ? 1.982 -9.023 -12.977 1 59.81 241 ASN B N 1
ATOM 5349 C CA . ASN B 1 241 ? 1.664 -9.617 -14.266 1 59.81 241 ASN B CA 1
ATOM 5350 C C . ASN B 1 241 ? 2.863 -9.586 -15.211 1 59.81 241 ASN B C 1
ATOM 5352 O O . ASN B 1 241 ? 2.867 -10.258 -16.25 1 59.81 241 ASN B O 1
ATOM 5356 N N . PHE B 1 242 ? 4.008 -9.102 -14.664 1 70.94 242 PHE B N 1
ATOM 5357 C CA . PHE B 1 242 ? 4.996 -9.008 -15.734 1 70.94 242 PHE B CA 1
ATOM 5358 C C . PHE B 1 242 ? 6.406 -9.18 -15.188 1 70.94 242 PHE B C 1
ATOM 5360 O O . PHE B 1 242 ? 7.32 -8.438 -15.555 1 70.94 242 PHE B O 1
ATOM 5367 N N . LEU B 1 243 ? 6.504 -10.227 -14.312 1 79.06 243 LEU B N 1
ATOM 5368 C CA . LEU B 1 243 ? 7.82 -10.484 -13.734 1 79.06 243 LEU B CA 1
ATOM 5369 C C . LEU B 1 243 ? 8.797 -10.961 -14.805 1 79.06 243 LEU B C 1
ATOM 5371 O O . LEU B 1 243 ? 9.906 -10.438 -14.914 1 79.06 243 LEU B O 1
ATOM 5375 N N . ILE B 1 244 ? 8.305 -11.828 -15.602 1 85.94 244 ILE B N 1
ATOM 5376 C CA . ILE B 1 244 ? 9.172 -12.422 -16.609 1 85.94 244 ILE B CA 1
ATOM 5377 C C . ILE B 1 244 ? 9.508 -11.375 -17.672 1 85.94 244 ILE B C 1
ATOM 5379 O O . ILE B 1 244 ? 10.625 -11.344 -18.188 1 85.94 244 ILE B O 1
ATOM 5383 N N . LYS B 1 245 ? 8.539 -10.586 -17.938 1 85.88 245 LYS B N 1
ATOM 5384 C CA . LYS B 1 245 ? 8.773 -9.508 -18.891 1 85.88 245 LYS B CA 1
ATOM 5385 C C . LYS B 1 245 ? 9.891 -8.586 -18.422 1 85.88 245 LYS B C 1
ATOM 5387 O O . LYS B 1 245 ? 10.742 -8.172 -19.203 1 85.88 245 LYS B O 1
ATOM 5392 N N . GLU B 1 246 ? 9.922 -8.312 -17.172 1 85.69 246 GLU B N 1
ATOM 5393 C CA . GLU B 1 246 ? 10.945 -7.445 -16.594 1 85.69 246 GLU B CA 1
ATOM 5394 C C . GLU B 1 246 ? 12.32 -8.086 -16.688 1 85.69 246 GLU B C 1
ATOM 5396 O O . GLU B 1 246 ? 13.312 -7.41 -16.984 1 85.69 246 GLU B O 1
ATOM 5401 N N . VAL B 1 247 ? 12.344 -9.305 -16.453 1 91.5 247 VAL B N 1
ATOM 5402 C CA . VAL B 1 247 ? 13.602 -10.031 -16.516 1 91.5 247 VAL B CA 1
ATOM 5403 C C . VAL B 1 247 ? 14.078 -10.102 -17.969 1 91.5 247 VAL B C 1
ATOM 5405 O O . VAL B 1 247 ? 15.258 -9.891 -18.25 1 91.5 247 VAL B O 1
ATOM 5408 N N . ALA B 1 248 ? 13.164 -10.344 -18.859 1 92.31 248 ALA B N 1
ATOM 5409 C CA . ALA B 1 248 ? 13.492 -10.422 -20.281 1 92.31 248 ALA B CA 1
ATOM 5410 C C . ALA B 1 248 ? 14.055 -9.094 -20.781 1 92.31 248 ALA B C 1
ATOM 5412 O O . ALA B 1 248 ? 15.031 -9.07 -21.547 1 92.31 248 ALA B O 1
ATOM 5413 N N . LYS B 1 249 ? 13.492 -8.062 -20.359 1 89.62 249 LYS B N 1
ATOM 5414 C CA . LYS B 1 249 ? 13.961 -6.742 -20.75 1 89.62 249 LYS B CA 1
ATOM 5415 C C . LYS B 1 249 ? 15.375 -6.484 -20.219 1 89.62 249 LYS B C 1
ATOM 5417 O O . LYS B 1 249 ? 16.219 -5.945 -20.938 1 89.62 249 LYS B O 1
ATOM 5422 N N . ALA B 1 250 ? 15.562 -6.836 -18.984 1 91.31 250 ALA B N 1
ATOM 5423 C CA . ALA B 1 250 ? 16.891 -6.68 -18.391 1 91.31 250 ALA B CA 1
ATOM 5424 C C . ALA B 1 250 ? 17.938 -7.484 -19.172 1 91.31 250 ALA B C 1
ATOM 5426 O O . ALA B 1 250 ? 19.047 -6.996 -19.422 1 91.31 250 ALA B O 1
ATOM 5427 N N . LEU B 1 251 ? 17.594 -8.656 -19.547 1 93.88 251 LEU B N 1
ATOM 5428 C CA . LEU B 1 251 ? 18.484 -9.531 -20.297 1 93.88 251 LEU B CA 1
ATOM 5429 C C . LEU B 1 251 ? 18.75 -8.969 -21.703 1 93.88 251 LEU B C 1
ATOM 5431 O O . LEU B 1 251 ? 19.875 -9.023 -22.188 1 93.88 251 LEU B O 1
ATOM 5435 N N . LYS B 1 252 ? 17.719 -8.469 -22.281 1 91.69 252 LYS B N 1
ATOM 5436 C CA . LYS B 1 252 ? 17.844 -7.91 -23.609 1 91.69 252 LYS B CA 1
ATOM 5437 C C . LYS B 1 252 ? 18.766 -6.699 -23.609 1 91.69 252 LYS B C 1
ATOM 5439 O O . LYS B 1 252 ? 19.484 -6.453 -24.594 1 91.69 252 LYS B O 1
ATOM 5444 N N . THR B 1 253 ? 18.688 -5.961 -22.578 1 91.25 253 THR B N 1
ATOM 5445 C CA . THR B 1 253 ? 19.578 -4.82 -22.438 1 91.25 253 THR B CA 1
ATOM 5446 C C . THR B 1 253 ? 21.031 -5.277 -22.312 1 91.25 253 THR B C 1
ATOM 5448 O O . THR B 1 253 ? 21.938 -4.672 -22.906 1 91.25 253 THR B O 1
ATOM 5451 N N . GLU B 1 254 ? 21.25 -6.324 -21.625 1 89.88 254 GLU B N 1
ATOM 5452 C CA . GLU B 1 254 ? 22.594 -6.883 -21.453 1 89.88 254 GLU B CA 1
ATOM 5453 C C . GLU B 1 254 ? 23.047 -7.625 -22.703 1 89.88 254 GLU B C 1
ATOM 5455 O O . GLU B 1 254 ? 24.219 -7.562 -23.062 1 89.88 254 GLU B O 1
ATOM 5460 N N . TYR B 1 255 ? 22.078 -8.328 -23.297 1 92 255 TYR B N 1
ATOM 5461 C CA . TYR B 1 255 ? 22.344 -9.125 -24.484 1 92 255 TYR B CA 1
ATOM 5462 C C . TYR B 1 255 ? 21.359 -8.781 -25.609 1 92 255 TYR B C 1
ATOM 5464 O O . TYR B 1 255 ? 20.391 -9.516 -25.828 1 92 255 TYR B O 1
ATOM 5472 N N . PRO B 1 256 ? 21.656 -7.832 -26.375 1 90.94 256 PRO B N 1
ATOM 5473 C CA . PRO B 1 256 ? 20.734 -7.363 -27.406 1 90.94 256 PRO B CA 1
ATOM 5474 C C . PRO B 1 256 ? 20.438 -8.422 -28.469 1 90.94 256 PRO B C 1
ATOM 5476 O O . PRO B 1 256 ? 19.438 -8.336 -29.172 1 90.94 256 PRO B O 1
ATOM 5479 N N . HIS B 1 257 ? 21.297 -9.414 -28.578 1 90.38 257 HIS B N 1
ATOM 5480 C CA . HIS B 1 257 ? 21.141 -10.414 -29.625 1 90.38 257 HIS B CA 1
ATOM 5481 C C . HIS B 1 257 ? 20.188 -11.523 -29.203 1 90.38 257 HIS B C 1
ATOM 5483 O O . HIS B 1 257 ? 19.859 -12.398 -30 1 90.38 257 HIS B O 1
ATOM 5489 N N . LEU B 1 258 ? 19.734 -11.484 -27.938 1 93.69 258 LEU B N 1
ATOM 5490 C CA . LEU B 1 258 ? 18.75 -12.469 -27.484 1 93.69 258 LEU B CA 1
ATOM 5491 C C . LEU B 1 258 ? 17.453 -12.336 -28.281 1 93.69 258 LEU B C 1
ATOM 5493 O O . LEU B 1 258 ? 16.906 -11.234 -28.391 1 93.69 258 LEU B O 1
ATOM 5497 N N . LYS B 1 259 ? 17 -13.461 -28.781 1 93 259 LYS B N 1
ATOM 5498 C CA . LYS B 1 259 ? 15.805 -13.43 -29.625 1 93 259 LYS B CA 1
ATOM 5499 C C . LYS B 1 259 ? 14.664 -14.211 -29 1 93 259 LYS B C 1
ATOM 5501 O O . LYS B 1 259 ? 13.492 -13.93 -29.25 1 93 259 LYS B O 1
ATOM 5506 N N . THR B 1 260 ? 15.047 -15.195 -28.266 1 95.75 260 THR B N 1
ATOM 5507 C CA . THR B 1 260 ? 14.023 -16.094 -27.75 1 95.75 260 THR B CA 1
ATOM 5508 C C . THR B 1 260 ? 14.016 -16.062 -26.219 1 95.75 260 THR B C 1
ATOM 5510 O O . THR B 1 260 ? 15.062 -16.188 -25.578 1 95.75 260 THR B O 1
ATOM 5513 N N . PHE B 1 261 ? 12.852 -15.859 -25.688 1 96.81 261 PHE B N 1
ATOM 5514 C CA . PHE B 1 261 ? 12.617 -15.953 -24.25 1 96.81 261 PHE B CA 1
ATOM 5515 C C . PHE B 1 261 ? 11.586 -17.031 -23.938 1 96.81 261 PHE B C 1
ATOM 5517 O O . PHE B 1 261 ? 10.43 -16.922 -24.344 1 96.81 261 PHE B O 1
ATOM 5524 N N . ALA B 1 262 ? 12.047 -18.078 -23.234 1 97.19 262 ALA B N 1
ATOM 5525 C CA . ALA B 1 262 ? 11.141 -19.188 -22.938 1 97.19 262 ALA B CA 1
ATOM 5526 C C . ALA B 1 262 ? 11.461 -19.812 -21.594 1 97.19 262 ALA B C 1
ATOM 5528 O O . ALA B 1 262 ? 12.508 -19.531 -21 1 97.19 262 ALA B O 1
ATOM 5529 N N . THR B 1 263 ? 10.5 -20.609 -21.109 1 96.94 263 THR B N 1
ATOM 5530 C CA . THR B 1 263 ? 10.742 -21.328 -19.859 1 96.94 263 THR B CA 1
ATOM 5531 C C . THR B 1 263 ? 10.945 -22.812 -20.141 1 96.94 263 THR B C 1
ATOM 5533 O O . THR B 1 263 ? 10.742 -23.281 -21.25 1 96.94 263 THR B O 1
ATOM 5536 N N . LEU B 1 264 ? 11.492 -23.5 -19.297 1 97.38 264 LEU B N 1
ATOM 5537 C CA . LEU B 1 264 ? 11.359 -24.953 -19.109 1 97.38 264 LEU B CA 1
ATOM 5538 C C . LEU B 1 264 ? 10.727 -25.25 -17.75 1 97.38 264 LEU B C 1
ATOM 5540 O O . LEU B 1 264 ? 11.406 -25.234 -16.719 1 97.38 264 LEU B O 1
ATOM 5544 N N . SER B 1 265 ? 9.422 -25.594 -17.812 1 96.75 265 SER B N 1
ATOM 5545 C CA . SER B 1 265 ? 8.617 -25.609 -16.594 1 96.75 265 SER B CA 1
ATOM 5546 C C . SER B 1 265 ? 8.078 -27 -16.297 1 96.75 265 SER B C 1
ATOM 5548 O O . SER B 1 265 ? 7.762 -27.766 -17.219 1 96.75 265 SER B O 1
ATOM 5550 N N . PRO B 1 266 ? 7.961 -27.297 -15.055 1 95.69 266 PRO B N 1
ATOM 5551 C CA . PRO B 1 266 ? 7.383 -28.594 -14.68 1 95.69 266 PRO B CA 1
ATOM 5552 C C . PRO B 1 266 ? 5.859 -28.609 -14.805 1 95.69 266 PRO B C 1
ATOM 5554 O O . PRO B 1 266 ? 5.242 -27.578 -15.055 1 95.69 266 PRO B O 1
ATOM 5557 N N . LEU B 1 267 ? 5.332 -29.766 -14.758 1 95.75 267 LEU B N 1
ATOM 5558 C CA . LEU B 1 267 ? 3.902 -30.031 -14.648 1 95.75 267 LEU B CA 1
ATOM 5559 C C . LEU B 1 267 ? 3.582 -30.766 -13.344 1 95.75 267 LEU B C 1
ATOM 5561 O O . LEU B 1 267 ? 3.277 -31.953 -13.352 1 95.75 267 LEU B O 1
ATOM 5565 N N . PRO B 1 268 ? 3.438 -30.031 -12.297 1 93.31 268 PRO B N 1
ATOM 5566 C CA . PRO B 1 268 ? 3.439 -30.688 -10.984 1 93.31 268 PRO B CA 1
ATOM 5567 C C . PRO B 1 268 ? 2.191 -31.531 -10.742 1 93.31 268 PRO B C 1
ATOM 5569 O O . PRO B 1 268 ? 2.234 -32.5 -9.977 1 93.31 268 PRO B O 1
ATOM 5572 N N . GLN B 1 269 ? 1.085 -31.297 -11.422 1 95.5 269 GLN B N 1
ATOM 5573 C CA . GLN B 1 269 ? -0.159 -31.969 -11.07 1 95.5 269 GLN B CA 1
ATOM 5574 C C . GLN B 1 269 ? -0.629 -32.875 -12.195 1 95.5 269 GLN B C 1
ATOM 5576 O O . GLN B 1 269 ? -1.78 -33.344 -12.203 1 95.5 269 GLN B O 1
ATOM 5581 N N . PHE B 1 270 ? 0.203 -33.25 -13.102 1 97.69 270 PHE B N 1
ATOM 5582 C CA . PHE B 1 270 ? -0.2 -34.062 -14.242 1 97.69 270 PHE B CA 1
ATOM 5583 C C . PHE B 1 270 ? -0.513 -35.469 -13.805 1 97.69 270 PHE B C 1
ATOM 5585 O O . PHE B 1 270 ? -1.571 -36 -14.141 1 97.69 270 PHE B O 1
ATOM 5592 N N . MET B 1 271 ? 0.425 -36.062 -13.047 1 97.56 271 MET B N 1
ATOM 5593 C CA . MET B 1 271 ? 0.227 -37.469 -12.664 1 97.56 271 MET B CA 1
ATOM 5594 C C . MET B 1 271 ? -0.992 -37.625 -11.766 1 97.56 271 MET B C 1
ATOM 5596 O O . MET B 1 271 ? -1.809 -38.531 -11.961 1 97.56 271 MET B O 1
ATOM 5600 N N . PRO B 1 272 ? -1.153 -36.75 -10.773 1 96.56 272 PRO B N 1
ATOM 5601 C CA . PRO B 1 272 ? -2.395 -36.781 -9.992 1 96.56 272 PRO B CA 1
ATOM 5602 C C . PRO B 1 272 ? -3.641 -36.656 -10.867 1 96.56 272 PRO B C 1
ATOM 5604 O O . PRO B 1 272 ? -4.625 -37.375 -10.656 1 96.56 272 PRO B O 1
ATOM 5607 N N . TRP B 1 273 ? -3.623 -35.812 -11.773 1 96.88 273 TRP B N 1
ATOM 5608 C CA . TRP B 1 273 ? -4.746 -35.625 -12.688 1 96.88 273 TRP B CA 1
ATOM 5609 C C . TRP B 1 273 ? -4.977 -36.906 -13.508 1 96.88 273 TRP B C 1
ATOM 5611 O O . TRP B 1 273 ? -6.113 -37.344 -13.656 1 96.88 273 TRP B O 1
ATOM 5621 N N . LEU B 1 274 ? -3.881 -37.5 -14.016 1 96.56 274 LEU B N 1
ATOM 5622 C CA . LEU B 1 274 ? -3.992 -38.688 -14.836 1 96.56 274 LEU B CA 1
ATOM 5623 C C . LEU B 1 274 ? -4.629 -39.844 -14.039 1 96.56 274 LEU B C 1
ATOM 5625 O O . LEU B 1 274 ? -5.426 -40.594 -14.586 1 96.56 274 LEU B O 1
ATOM 5629 N N . GLU B 1 275 ? -4.34 -39.875 -12.789 1 96 275 GLU B N 1
ATOM 5630 C CA . GLU B 1 275 ? -4.902 -40.906 -11.906 1 96 275 GLU B CA 1
ATOM 5631 C C . GLU B 1 275 ? -6.414 -40.75 -11.789 1 96 275 GLU B C 1
ATOM 5633 O O . GLU B 1 275 ? -7.133 -41.75 -11.656 1 96 275 GLU B O 1
ATOM 5638 N N . THR B 1 276 ? -6.844 -39.531 -11.82 1 95 276 THR B N 1
ATOM 5639 C CA . THR B 1 276 ? -8.281 -39.312 -11.75 1 95 276 THR B CA 1
ATOM 5640 C C . THR B 1 276 ? -8.969 -39.812 -13.016 1 95 276 THR B C 1
ATOM 5642 O O . THR B 1 276 ? -10.18 -40.031 -13.016 1 95 276 THR B O 1
ATOM 5645 N N . GLN B 1 277 ? -8.203 -40 -14.094 1 93.25 277 GLN B N 1
ATOM 5646 C CA . GLN B 1 277 ? -8.758 -40.469 -15.367 1 93.25 277 GLN B CA 1
ATOM 5647 C C . GLN B 1 277 ? -8.695 -41.969 -15.484 1 93.25 277 GLN B C 1
ATOM 5649 O O . GLN B 1 277 ? -9.156 -42.531 -16.484 1 93.25 277 GLN B O 1
ATOM 5654 N N . ARG B 1 278 ? -8.211 -42.625 -14.523 1 91.69 278 ARG B N 1
ATOM 5655 C CA . ARG B 1 278 ? -7.879 -44.062 -14.578 1 91.69 278 ARG B CA 1
ATOM 5656 C C . ARG B 1 278 ? -9.094 -44.875 -14.992 1 91.69 278 ARG B C 1
ATOM 5658 O O . ARG B 1 278 ? -8.969 -45.844 -15.758 1 91.69 278 ARG B O 1
ATOM 5665 N N . TYR B 1 279 ? -10.32 -44.5 -14.57 1 89.25 279 TYR B N 1
ATOM 5666 C CA . TYR B 1 279 ? -11.477 -45.344 -14.75 1 89.25 279 TYR B CA 1
ATOM 5667 C C . TYR B 1 279 ? -12.406 -44.812 -15.828 1 89.25 279 TYR B C 1
ATOM 5669 O O . TYR B 1 279 ? -13.469 -45.375 -16.078 1 89.25 279 TYR B O 1
ATOM 5677 N N . LYS B 1 280 ? -11.883 -43.781 -16.391 1 87.19 280 LYS B N 1
ATOM 5678 C CA . LYS B 1 280 ? -12.688 -43.25 -17.484 1 87.19 280 LYS B CA 1
ATOM 5679 C C . LYS B 1 280 ? -12.516 -44.094 -18.75 1 87.19 280 LYS B C 1
ATOM 5681 O O . LYS B 1 280 ? -11.414 -44.562 -19.047 1 87.19 280 LYS B O 1
ATOM 5686 N N . THR B 1 281 ? -13.648 -44.344 -19.453 1 79.81 281 THR B N 1
ATOM 5687 C CA . THR B 1 281 ? -13.617 -45.156 -20.672 1 79.81 281 THR B CA 1
ATOM 5688 C C . THR B 1 281 ? -13.578 -44.281 -21.906 1 79.81 281 THR B C 1
ATOM 5690 O O . THR B 1 281 ? -13.789 -44.75 -23.031 1 79.81 281 THR B O 1
ATOM 5693 N N . ASP B 1 282 ? -13.125 -43.156 -21.75 1 77.75 282 ASP B N 1
ATOM 5694 C CA . ASP B 1 282 ? -13.031 -42.219 -22.859 1 77.75 282 ASP B CA 1
ATOM 5695 C C . ASP B 1 282 ? -11.938 -42.625 -23.828 1 77.75 282 ASP B C 1
ATOM 5697 O O . ASP B 1 282 ? -10.75 -42.531 -23.516 1 77.75 282 ASP B O 1
ATOM 5701 N N . GLU B 1 283 ? -12.352 -43.062 -25 1 74.5 283 GLU B N 1
ATOM 5702 C CA . GLU B 1 283 ? -11.438 -43.562 -26.016 1 74.5 283 GLU B CA 1
ATOM 5703 C C . GLU B 1 283 ? -10.625 -42.438 -26.656 1 74.5 283 GLU B C 1
ATOM 5705 O O . GLU B 1 283 ? -9.633 -42.688 -27.344 1 74.5 283 GLU B O 1
ATOM 5710 N N . SER B 1 284 ? -11.008 -41.281 -26.281 1 79.19 284 SER B N 1
ATOM 5711 C CA . SER B 1 284 ? -10.305 -40.156 -26.891 1 79.19 284 SER B CA 1
ATOM 5712 C C . SER B 1 284 ? -8.992 -39.875 -26.172 1 79.19 284 SER B C 1
ATOM 5714 O O . SER B 1 284 ? -8.125 -39.156 -26.703 1 79.19 284 SER B O 1
ATOM 5716 N N . LEU B 1 285 ? -8.781 -40.5 -25.094 1 86.25 285 LEU B N 1
ATOM 5717 C CA . LEU B 1 285 ? -7.59 -40.219 -24.297 1 86.25 285 LEU B CA 1
ATOM 5718 C C . LEU B 1 285 ? -6.383 -40.969 -24.828 1 86.25 285 LEU B C 1
ATOM 5720 O O . LEU B 1 285 ? -5.277 -40.438 -24.891 1 86.25 285 LEU B O 1
ATOM 5724 N N . VAL B 1 286 ? -6.625 -42.219 -25.172 1 91.38 286 VAL B N 1
ATOM 5725 C CA . VAL B 1 286 ? -5.562 -43.062 -25.719 1 91.38 286 VAL B CA 1
ATOM 5726 C C . VAL B 1 286 ? -6.039 -43.75 -27 1 91.38 286 VAL B C 1
ATOM 5728 O O . VAL B 1 286 ? -7.059 -44.438 -27 1 91.38 286 VAL B O 1
ATOM 5731 N N . SER B 1 287 ? -5.297 -43.531 -28.094 1 88.94 287 SER B N 1
ATOM 5732 C CA . SER B 1 287 ? -5.664 -44.156 -29.359 1 88.94 287 SER B CA 1
ATOM 5733 C C . SER B 1 287 ? -5.531 -45.656 -29.281 1 88.94 287 SER B C 1
ATOM 5735 O O . SER B 1 287 ? -4.594 -46.188 -28.672 1 88.94 287 SER B O 1
ATOM 5737 N N . PRO B 1 288 ? -6.488 -46.344 -29.953 1 90.31 288 PRO B N 1
ATOM 5738 C CA . PRO B 1 288 ? -6.43 -47.812 -29.938 1 90.31 288 PRO B CA 1
ATOM 5739 C C . PRO B 1 288 ? -5.121 -48.344 -30.5 1 90.31 288 PRO B C 1
ATOM 5741 O O . PRO B 1 288 ? -4.586 -49.344 -29.984 1 90.31 288 PRO B O 1
ATOM 5744 N N . LEU B 1 289 ? -4.672 -47.719 -31.5 1 91.94 289 LEU B N 1
ATOM 5745 C CA . LEU B 1 289 ? -3.43 -48.156 -32.125 1 91.94 289 LEU B CA 1
ATOM 5746 C C . LEU B 1 289 ? -2.262 -48.031 -31.156 1 91.94 289 LEU B C 1
ATOM 5748 O O . LEU B 1 289 ? -1.436 -48.938 -31.047 1 91.94 289 LEU B O 1
ATOM 5752 N N . GLU B 1 290 ? -2.262 -46.938 -30.438 1 92.69 290 GLU B N 1
ATOM 5753 C CA . GLU B 1 290 ? -1.19 -46.719 -29.484 1 92.69 290 GLU B CA 1
ATOM 5754 C C . GLU B 1 290 ? -1.294 -47.656 -28.297 1 92.69 290 GLU B C 1
ATOM 5756 O O . GLU B 1 290 ? -0.278 -48.125 -27.781 1 92.69 290 GLU B O 1
ATOM 5761 N N . LEU B 1 291 ? -2.457 -47.938 -27.938 1 92.38 291 LEU B N 1
ATOM 5762 C CA . LEU B 1 291 ? -2.688 -48.844 -26.844 1 92.38 291 LEU B CA 1
ATOM 5763 C C . LEU B 1 291 ? -2.221 -50.25 -27.203 1 92.38 291 LEU B C 1
ATOM 5765 O O . LEU B 1 291 ? -1.661 -50.969 -26.359 1 92.38 291 LEU B O 1
ATOM 5769 N N . ASP B 1 292 ? -2.506 -50.594 -28.422 1 93.31 292 ASP B N 1
ATOM 5770 C CA . ASP B 1 292 ? -2.09 -51.938 -28.891 1 93.31 292 ASP B CA 1
ATOM 5771 C C . ASP B 1 292 ? -0.572 -52.062 -28.828 1 93.31 292 ASP B C 1
ATOM 5773 O O . ASP B 1 292 ? -0.061 -53.125 -28.391 1 93.31 292 ASP B O 1
ATOM 5777 N N . VAL B 1 293 ? 0.022 -51.062 -29.25 1 95.19 293 VAL B N 1
ATOM 5778 C CA . VAL B 1 293 ? 1.481 -51.062 -29.25 1 95.19 293 VAL B CA 1
ATOM 5779 C C . VAL B 1 293 ? 1.99 -51.219 -27.812 1 95.19 293 VAL B C 1
ATOM 5781 O O . VAL B 1 293 ? 2.898 -52 -27.531 1 95.19 293 VAL B O 1
ATOM 5784 N N . LEU B 1 294 ? 1.438 -50.469 -26.906 1 95.12 294 LEU B N 1
ATOM 5785 C CA . LEU B 1 294 ? 1.847 -50.5 -25.5 1 95.12 294 LEU B CA 1
ATOM 5786 C C . LEU B 1 294 ? 1.572 -51.875 -24.891 1 95.12 294 LEU B C 1
ATOM 5788 O O . LEU B 1 294 ? 2.412 -52.406 -24.172 1 95.12 294 LEU B O 1
ATOM 5792 N N . THR B 1 295 ? 0.444 -52.438 -25.25 1 93.88 295 THR B N 1
ATOM 5793 C CA . THR B 1 295 ? 0.065 -53.75 -24.734 1 93.88 295 THR B CA 1
ATOM 5794 C C . THR B 1 295 ? 1.026 -54.812 -25.219 1 93.88 295 THR B C 1
ATOM 5796 O O . THR B 1 295 ? 1.402 -55.719 -24.469 1 93.88 295 THR B O 1
ATOM 5799 N N . ASP B 1 296 ? 1.385 -54.688 -26.453 1 94.38 296 ASP B N 1
ATOM 5800 C CA . ASP B 1 296 ? 2.332 -55.625 -27.016 1 94.38 296 ASP B CA 1
ATOM 5801 C C . ASP B 1 296 ? 3.664 -55.594 -26.281 1 94.38 296 ASP B C 1
ATOM 5803 O O . ASP B 1 296 ? 4.238 -56.656 -25.969 1 94.38 296 ASP B O 1
ATOM 5807 N N . VAL B 1 297 ? 4.055 -54.406 -26 1 94.81 297 VAL B N 1
ATOM 5808 C CA . VAL B 1 297 ? 5.332 -54.219 -25.312 1 94.81 297 VAL B CA 1
ATOM 5809 C C . VAL B 1 297 ? 5.238 -54.781 -23.891 1 94.81 297 VAL B C 1
ATOM 5811 O O . VAL B 1 297 ? 6.184 -55.406 -23.406 1 94.81 297 VAL B O 1
ATOM 5814 N N . LEU B 1 298 ? 4.168 -54.625 -23.25 1 94.12 298 LEU B N 1
ATOM 5815 C CA . LEU B 1 298 ? 3.963 -55.125 -21.891 1 94.12 298 LEU B CA 1
ATOM 5816 C C . LEU B 1 298 ? 3.885 -56.656 -21.859 1 94.12 298 LEU B C 1
ATOM 5818 O O . LEU B 1 298 ? 4.457 -57.281 -20.969 1 94.12 298 LEU B O 1
ATOM 5822 N N . GLU B 1 299 ? 3.242 -57.188 -22.875 1 91.25 299 GLU B N 1
ATOM 5823 C CA . GLU B 1 299 ? 3.113 -58.656 -22.969 1 91.25 299 GLU B CA 1
ATOM 5824 C C . GLU B 1 299 ? 4.473 -59.312 -23.203 1 91.25 299 GLU B C 1
ATOM 5826 O O . GLU B 1 299 ? 4.746 -60.375 -22.656 1 91.25 299 GLU B O 1
ATOM 5831 N N . GLU B 1 300 ? 5.164 -58.688 -23.984 1 91.62 300 GLU B N 1
ATOM 5832 C CA . GLU B 1 300 ? 6.504 -59.188 -24.25 1 91.62 300 GLU B CA 1
ATOM 5833 C C . GLU B 1 300 ? 7.328 -59.25 -22.969 1 91.62 300 GLU B C 1
ATOM 5835 O O . GLU B 1 300 ? 8.25 -60.094 -22.859 1 91.62 300 GLU B O 1
ATOM 5840 N N . ARG B 1 301 ? 6.906 -58.531 -21.969 1 87.31 301 ARG B N 1
ATOM 5841 C CA . ARG B 1 301 ? 7.648 -58.469 -20.719 1 87.31 301 ARG B CA 1
ATOM 5842 C C . ARG B 1 301 ? 6.945 -59.281 -19.625 1 87.31 301 ARG B C 1
ATOM 5844 O O . ARG B 1 301 ? 7.375 -59.281 -18.469 1 87.31 301 ARG B O 1
ATOM 5851 N N . GLY B 1 302 ? 5.848 -59.875 -19.969 1 86 302 GLY B N 1
ATOM 5852 C CA . GLY B 1 302 ? 5.117 -60.719 -19.047 1 86 302 GLY B CA 1
ATOM 5853 C C . GLY B 1 302 ? 4.203 -59.938 -18.125 1 86 302 GLY B C 1
ATOM 5854 O O . GLY B 1 302 ? 3.822 -60.438 -17.062 1 86 302 GLY B O 1
ATOM 5855 N N . ILE B 1 303 ? 4.07 -58.688 -18.484 1 82.88 303 ILE B N 1
ATOM 5856 C CA . ILE B 1 303 ? 3.172 -57.844 -17.688 1 82.88 303 ILE B CA 1
ATOM 5857 C C . ILE B 1 303 ? 1.769 -57.875 -18.281 1 82.88 303 ILE B C 1
ATOM 5859 O O . ILE B 1 303 ? 1.565 -57.438 -19.422 1 82.88 303 ILE B O 1
ATOM 5863 N N . ALA B 1 304 ? 0.9 -58.688 -17.719 1 76.12 304 ALA B N 1
ATOM 5864 C CA . ALA B 1 304 ? -0.467 -58.812 -18.219 1 76.12 304 ALA B CA 1
ATOM 5865 C C . ALA B 1 304 ? -1.345 -57.688 -17.688 1 76.12 304 ALA B C 1
ATOM 5867 O O . ALA B 1 304 ? -1.261 -57.312 -16.5 1 76.12 304 ALA B O 1
ATOM 5868 N N . SER B 1 305 ? -1.963 -57.031 -18.672 1 74.44 305 SER B N 1
ATOM 5869 C CA . SER B 1 305 ? -2.961 -56.062 -18.25 1 74.44 305 SER B CA 1
ATOM 5870 C C . SER B 1 305 ? -4.199 -56.719 -17.672 1 74.44 305 SER B C 1
ATOM 5872 O O . SER B 1 305 ? -4.559 -57.844 -18.094 1 74.44 305 SER B O 1
ATOM 5874 N N . GLN B 1 306 ? -4.688 -56.188 -16.625 1 75.81 306 GLN B N 1
ATOM 5875 C CA . GLN B 1 306 ? -5.934 -56.719 -16.078 1 75.81 306 GLN B CA 1
ATOM 5876 C C . GLN B 1 306 ? -7.066 -56.625 -17.094 1 75.81 306 GLN B C 1
ATOM 5878 O O . GLN B 1 306 ? -7.137 -55.625 -17.844 1 75.81 306 GLN B O 1
ATOM 5883 N N . PRO B 1 307 ? -7.738 -57.719 -17.281 1 72.06 307 PRO B N 1
ATOM 5884 C CA . PRO B 1 307 ? -8.82 -57.75 -18.281 1 72.06 307 PRO B CA 1
ATOM 5885 C C . PRO B 1 307 ? -9.734 -56.531 -18.188 1 72.06 307 PRO B C 1
ATOM 5887 O O . PRO B 1 307 ? -10.195 -56.031 -19.203 1 72.06 307 PRO B O 1
ATOM 5890 N N . ASP B 1 308 ? -9.938 -55.906 -17 1 80.25 308 ASP B N 1
ATOM 5891 C CA . ASP B 1 308 ? -10.898 -54.812 -16.844 1 80.25 308 ASP B CA 1
ATOM 5892 C C . ASP B 1 308 ? -10.188 -53.469 -16.766 1 80.25 308 ASP B C 1
ATOM 5894 O O . ASP B 1 308 ? -10.797 -52.469 -16.391 1 80.25 308 ASP B O 1
ATOM 5898 N N . SER B 1 309 ? -8.992 -53.438 -17.391 1 86.81 309 SER B N 1
ATOM 5899 C CA . SER B 1 309 ? -8.266 -52.156 -17.266 1 86.81 309 SER B CA 1
ATOM 5900 C C . SER B 1 309 ? -8.641 -51.219 -18.391 1 86.81 309 SER B C 1
ATOM 5902 O O . SER B 1 309 ? -8.812 -51.625 -19.547 1 86.81 309 SER B O 1
ATOM 5904 N N . THR B 1 310 ? -8.852 -50 -18.078 1 91.19 310 THR B N 1
ATOM 5905 C CA . THR B 1 310 ? -9.078 -48.969 -19.078 1 91.19 310 THR B CA 1
ATOM 5906 C C . THR B 1 310 ? -7.781 -48.594 -19.781 1 91.19 310 THR B C 1
ATOM 5908 O O . THR B 1 310 ? -6.699 -49 -19.359 1 91.19 310 THR B O 1
ATOM 5911 N N . ALA B 1 311 ? -7.938 -47.938 -20.922 1 92.25 311 ALA B N 1
ATOM 5912 C CA . ALA B 1 311 ? -6.766 -47.5 -21.672 1 92.25 311 ALA B CA 1
ATOM 5913 C C . ALA B 1 311 ? -5.812 -46.688 -20.812 1 92.25 311 ALA B C 1
ATOM 5915 O O . ALA B 1 311 ? -4.602 -46.938 -20.797 1 92.25 311 ALA B O 1
ATOM 5916 N N . VAL B 1 312 ? -6.324 -45.781 -20.047 1 94.56 312 VAL B N 1
ATOM 5917 C CA . VAL B 1 312 ? -5.504 -44.938 -19.172 1 94.56 312 VAL B CA 1
ATOM 5918 C C . VAL B 1 312 ? -4.918 -45.781 -18.047 1 94.56 312 VAL B C 1
ATOM 5920 O O . VAL B 1 312 ? -3.787 -45.562 -17.609 1 94.56 312 VAL B O 1
ATOM 5923 N N . GLY B 1 313 ? -5.68 -46.688 -17.609 1 93.56 313 GLY B N 1
ATOM 5924 C CA . GLY B 1 313 ? -5.18 -47.625 -16.594 1 93.56 313 GLY B CA 1
ATOM 5925 C C . GLY B 1 313 ? -3.93 -48.375 -17.031 1 93.56 313 GLY B C 1
ATOM 5926 O O . GLY B 1 313 ? -2.98 -48.5 -16.25 1 93.56 313 GLY B O 1
ATOM 5927 N N . VAL B 1 314 ? -3.965 -48.875 -18.281 1 93.69 314 VAL B N 1
ATOM 5928 C CA . VAL B 1 314 ? -2.818 -49.594 -18.828 1 93.69 314 VAL B CA 1
ATOM 5929 C C . VAL B 1 314 ? -1.606 -48.656 -18.875 1 93.69 314 VAL B C 1
ATOM 5931 O O . VAL B 1 314 ? -0.49 -49.062 -18.547 1 93.69 314 VAL B O 1
ATOM 5934 N N . VAL B 1 315 ? -1.848 -47.438 -19.266 1 95.38 315 VAL B N 1
ATOM 5935 C CA . VAL B 1 315 ? -0.783 -46.438 -19.344 1 95.38 315 VAL B CA 1
ATOM 5936 C C . VAL B 1 315 ? -0.196 -46.188 -17.953 1 95.38 315 VAL B C 1
ATOM 5938 O O . VAL B 1 315 ? 1.024 -46.188 -17.781 1 95.38 315 VAL B O 1
ATOM 5941 N N . LEU B 1 316 ? -1.057 -46 -16.953 1 95.44 316 LEU B N 1
ATOM 5942 C CA . LEU B 1 316 ? -0.632 -45.75 -15.57 1 95.44 316 LEU B CA 1
ATOM 5943 C C . LEU B 1 316 ? 0.159 -46.938 -15.016 1 95.44 316 LEU B C 1
ATOM 5945 O O . LEU B 1 316 ? 1.164 -46.75 -14.328 1 95.44 316 LEU B O 1
ATOM 5949 N N . ASP B 1 317 ? -0.285 -48.062 -15.359 1 93.06 317 ASP B N 1
ATOM 5950 C CA . ASP B 1 317 ? 0.42 -49.281 -14.914 1 93.06 317 ASP B CA 1
ATOM 5951 C C . ASP B 1 317 ? 1.817 -49.344 -15.523 1 93.06 317 ASP B C 1
ATOM 5953 O O . ASP B 1 317 ? 2.773 -49.75 -14.852 1 93.06 317 ASP B O 1
ATOM 5957 N N . ALA B 1 318 ? 1.866 -49.062 -16.797 1 95.12 318 ALA B N 1
ATOM 5958 C CA . ALA B 1 318 ? 3.158 -49.031 -17.484 1 95.12 318 ALA B CA 1
ATOM 5959 C C . ALA B 1 318 ? 4.098 -48 -16.844 1 95.12 318 ALA B C 1
ATOM 5961 O O . ALA B 1 318 ? 5.289 -48.281 -16.672 1 95.12 318 ALA B O 1
ATOM 5962 N N . LEU B 1 319 ? 3.553 -46.844 -16.422 1 95.88 319 LEU B N 1
ATOM 5963 C CA . LEU B 1 319 ? 4.34 -45.781 -15.828 1 95.88 319 LEU B CA 1
ATOM 5964 C C . LEU B 1 319 ? 4.746 -46.125 -14.398 1 95.88 319 LEU B C 1
ATOM 5966 O O . LEU B 1 319 ? 5.633 -45.469 -13.828 1 95.88 319 LEU B O 1
ATOM 5970 N N . ASN B 1 320 ? 4.145 -47.125 -13.844 1 93.62 320 ASN B N 1
ATOM 5971 C CA . ASN B 1 320 ? 4.445 -47.531 -12.477 1 93.62 320 ASN B CA 1
ATOM 5972 C C . ASN B 1 320 ? 5.5 -48.625 -12.438 1 93.62 320 ASN B C 1
ATOM 5974 O O . ASN B 1 320 ? 5.969 -49 -11.359 1 93.62 320 ASN B O 1
ATOM 5978 N N . ILE B 1 321 ? 5.867 -49.094 -13.633 1 92.94 321 ILE B N 1
ATOM 5979 C CA . ILE B 1 321 ? 6.945 -50.062 -13.703 1 92.94 321 ILE B CA 1
ATOM 5980 C C . ILE B 1 321 ? 8.266 -49.406 -13.281 1 92.94 321 ILE B C 1
ATOM 5982 O O . ILE B 1 321 ? 8.594 -48.312 -13.734 1 92.94 321 ILE B O 1
ATOM 5986 N N . ASP B 1 322 ? 8.969 -50.094 -12.438 1 91.25 322 ASP B N 1
ATOM 5987 C CA . ASP B 1 322 ? 10.25 -49.562 -11.969 1 91.25 322 ASP B CA 1
ATOM 5988 C C . ASP B 1 322 ? 11.203 -49.312 -13.133 1 91.25 322 ASP B C 1
ATOM 5990 O O . ASP B 1 322 ? 11.375 -50.188 -13.992 1 91.25 322 ASP B O 1
ATOM 5994 N N . ASP B 1 323 ? 11.773 -48.188 -13.219 1 92.81 323 ASP B N 1
ATOM 5995 C CA . ASP B 1 323 ? 12.805 -47.812 -14.172 1 92.81 323 ASP B CA 1
ATOM 5996 C C . ASP B 1 323 ? 12.289 -47.906 -15.609 1 92.81 323 ASP B C 1
ATOM 5998 O O . ASP B 1 323 ? 13.031 -48.281 -16.516 1 92.81 323 ASP B O 1
ATOM 6002 N N . TRP B 1 324 ? 10.961 -47.688 -15.758 1 95 324 TRP B N 1
ATOM 6003 C CA . TRP B 1 324 ? 10.383 -47.75 -17.094 1 95 324 TRP B CA 1
ATOM 6004 C C . TRP B 1 324 ? 11.125 -46.844 -18.047 1 95 324 TRP B C 1
ATOM 6006 O O . TRP B 1 324 ? 11.234 -47.125 -19.25 1 95 324 TRP B O 1
ATOM 6016 N N . SER B 1 325 ? 11.664 -45.719 -17.531 1 95.38 325 SER B N 1
ATOM 6017 C CA . SER B 1 325 ? 12.305 -44.688 -18.359 1 95.38 325 SER B CA 1
ATOM 6018 C C . SER B 1 325 ? 13.633 -45.188 -18.922 1 95.38 325 SER B C 1
ATOM 6020 O O . SER B 1 325 ? 14.172 -44.562 -19.844 1 95.38 325 SER B O 1
ATOM 6022 N N . GLU B 1 326 ? 14.102 -46.281 -18.422 1 94.62 326 GLU B N 1
ATOM 6023 C CA . GLU B 1 326 ? 15.359 -46.844 -18.891 1 94.62 326 GLU B CA 1
ATOM 6024 C C . GLU B 1 326 ? 15.109 -47.938 -19.938 1 94.62 326 GLU B C 1
ATOM 6026 O O . GLU B 1 326 ? 16.047 -48.438 -20.578 1 94.62 326 GLU B O 1
ATOM 6031 N N . ASP B 1 327 ? 13.883 -48.344 -20.109 1 94.5 327 ASP B N 1
ATOM 6032 C CA . ASP B 1 327 ? 13.5 -49.344 -21.109 1 94.5 327 ASP B CA 1
ATOM 6033 C C . ASP B 1 327 ? 13.125 -48.688 -22.438 1 94.5 327 ASP B C 1
ATOM 6035 O O . ASP B 1 327 ? 12.055 -48.094 -22.562 1 94.5 327 ASP B O 1
ATOM 6039 N N . PRO B 1 328 ? 13.891 -48.875 -23.422 1 95.19 328 PRO B N 1
ATOM 6040 C CA . PRO B 1 328 ? 13.672 -48.188 -24.688 1 95.19 328 PRO B CA 1
ATOM 6041 C C . PRO B 1 328 ? 12.328 -48.531 -25.328 1 95.19 328 PRO B C 1
ATOM 6043 O O . PRO B 1 328 ? 11.703 -47.688 -25.969 1 95.19 328 PRO B O 1
ATOM 6046 N N . SER B 1 329 ? 11.938 -49.781 -25.141 1 94.94 329 SER B N 1
ATOM 6047 C CA . SER B 1 329 ? 10.68 -50.188 -25.75 1 94.94 329 SER B CA 1
ATOM 6048 C C . SER B 1 329 ? 9.484 -49.5 -25.062 1 94.94 329 SER B C 1
ATOM 6050 O O . SER B 1 329 ? 8.562 -49.062 -25.75 1 94.94 329 SER B O 1
ATOM 6052 N N . LEU B 1 330 ? 9.539 -49.469 -23.797 1 95.38 330 LEU B N 1
ATOM 6053 C CA . LEU B 1 330 ? 8.469 -48.812 -23.047 1 95.38 330 LEU B CA 1
ATOM 6054 C C . LEU B 1 330 ? 8.453 -47.312 -23.328 1 95.38 330 LEU B C 1
ATOM 6056 O O . LEU B 1 330 ? 7.387 -46.719 -23.5 1 95.38 330 LEU B O 1
ATOM 6060 N N . VAL B 1 331 ? 9.625 -46.719 -23.391 1 96.94 331 VAL B N 1
ATOM 6061 C CA . VAL B 1 331 ? 9.766 -45.281 -23.656 1 96.94 331 VAL B CA 1
ATOM 6062 C C . VAL B 1 331 ? 9.172 -44.938 -25.016 1 96.94 331 VAL B C 1
ATOM 6064 O O . VAL B 1 331 ? 8.43 -43.969 -25.156 1 96.94 331 VAL B O 1
ATOM 6067 N N . ALA B 1 332 ? 9.445 -45.75 -25.953 1 96.62 332 ALA B N 1
ATOM 6068 C CA . ALA B 1 332 ? 8.977 -45.531 -27.328 1 96.62 332 ALA B CA 1
ATOM 6069 C C . ALA B 1 332 ? 7.465 -45.688 -27.406 1 96.62 332 ALA B C 1
ATOM 6071 O O . ALA B 1 332 ? 6.801 -44.938 -28.125 1 96.62 332 ALA B O 1
ATOM 6072 N N . ALA B 1 333 ? 6.945 -46.625 -26.672 1 96.12 333 ALA B N 1
ATOM 6073 C CA . ALA B 1 333 ? 5.512 -46.906 -26.719 1 96.12 333 ALA B CA 1
ATOM 6074 C C . ALA B 1 333 ? 4.723 -45.844 -25.953 1 96.12 333 ALA B C 1
ATOM 6076 O O . ALA B 1 333 ? 3.615 -45.469 -26.359 1 96.12 333 ALA B O 1
ATOM 6077 N N . LEU B 1 334 ? 5.277 -45.344 -24.922 1 97.31 334 LEU B N 1
ATOM 6078 C CA . LEU B 1 334 ? 4.582 -44.406 -24.031 1 97.31 334 LEU B CA 1
ATOM 6079 C C . LEU B 1 334 ? 4.656 -43 -24.562 1 97.31 334 LEU B C 1
ATOM 6081 O O . LEU B 1 334 ? 3.762 -42.188 -24.312 1 97.31 334 LEU B O 1
ATOM 6085 N N . LYS B 1 335 ? 5.625 -42.656 -25.328 1 97.12 335 LYS B N 1
ATOM 6086 C CA . LYS B 1 335 ? 5.941 -41.281 -25.734 1 97.12 335 LYS B CA 1
ATOM 6087 C C . LYS B 1 335 ? 4.746 -40.625 -26.422 1 97.12 335 LYS B C 1
ATOM 6089 O O . LYS B 1 335 ? 4.27 -39.562 -25.953 1 97.12 335 LYS B O 1
ATOM 6094 N N . PRO B 1 336 ? 4.219 -41.188 -27.453 1 95.69 336 PRO B N 1
ATOM 6095 C CA . PRO B 1 336 ? 3.115 -40.5 -28.125 1 95.69 336 PRO B CA 1
ATOM 6096 C C . PRO B 1 336 ? 1.872 -40.375 -27.25 1 95.69 336 PRO B C 1
ATOM 6098 O O . PRO B 1 336 ? 1.146 -39.375 -27.344 1 95.69 336 PRO B O 1
ATOM 6101 N N . ILE B 1 337 ? 1.646 -41.344 -26.359 1 96.06 337 ILE B N 1
ATOM 6102 C CA . ILE B 1 337 ? 0.46 -41.375 -25.516 1 96.06 337 ILE B CA 1
ATOM 6103 C C . ILE B 1 337 ? 0.57 -40.281 -24.453 1 96.06 337 ILE B C 1
ATOM 6105 O O . ILE B 1 337 ? -0.324 -39.438 -24.312 1 96.06 337 ILE B O 1
ATOM 6109 N N . VAL B 1 338 ? 1.688 -40.281 -23.781 1 97.12 338 VAL B N 1
ATOM 6110 C CA . VAL B 1 338 ? 1.857 -39.406 -22.625 1 97.12 338 VAL B CA 1
ATOM 6111 C C . VAL B 1 338 ? 1.998 -37.969 -23.094 1 97.12 338 VAL B C 1
ATOM 6113 O O . VAL B 1 338 ? 1.49 -37.062 -22.438 1 97.12 338 VAL B O 1
ATOM 6116 N N . LEU B 1 339 ? 2.643 -37.719 -24.234 1 97 339 LEU B N 1
ATOM 6117 C CA . LEU B 1 339 ? 2.756 -36.375 -24.781 1 97 339 LEU B CA 1
ATOM 6118 C C . LEU B 1 339 ? 1.38 -35.812 -25.109 1 97 339 LEU B C 1
ATOM 6120 O O . LEU B 1 339 ? 1.091 -34.656 -24.812 1 97 339 LEU B O 1
ATOM 6124 N N . ARG B 1 340 ? 0.584 -36.594 -25.688 1 95.69 340 ARG B N 1
ATOM 6125 C CA . ARG B 1 340 ? -0.755 -36.125 -26.047 1 95.69 340 ARG B CA 1
ATOM 6126 C C . ARG B 1 340 ? -1.601 -35.875 -24.812 1 95.69 340 ARG B C 1
ATOM 6128 O O . ARG B 1 340 ? -2.324 -34.875 -24.75 1 95.69 340 ARG B O 1
ATOM 6135 N N . LEU B 1 341 ? -1.5 -36.75 -23.844 1 96.31 341 LEU B N 1
ATOM 6136 C CA . LEU B 1 341 ? -2.225 -36.562 -22.594 1 96.31 341 LEU B CA 1
ATOM 6137 C C . LEU B 1 341 ? -1.744 -35.312 -21.875 1 96.31 341 LEU B C 1
ATOM 6139 O O . LEU B 1 341 ? -2.547 -34.562 -21.312 1 96.31 341 LEU B O 1
ATOM 6143 N N . GLY B 1 342 ? -0.416 -35.094 -21.906 1 97.44 342 GLY B N 1
ATOM 6144 C CA . GLY B 1 342 ? 0.135 -33.906 -21.328 1 97.44 342 GLY B CA 1
ATOM 6145 C C . GLY B 1 342 ? -0.355 -32.625 -22 1 97.44 342 GLY B C 1
ATOM 6146 O O . GLY B 1 342 ? -0.749 -31.672 -21.328 1 97.44 342 GLY B O 1
ATOM 6147 N N . ALA B 1 343 ? -0.335 -32.625 -23.312 1 96.81 343 ALA B N 1
ATOM 6148 C CA . ALA B 1 343 ? -0.81 -31.469 -24.078 1 96.81 343 ALA B CA 1
ATOM 6149 C C . ALA B 1 343 ? -2.289 -31.203 -23.812 1 96.81 343 ALA B C 1
ATOM 6151 O O . ALA B 1 343 ? -2.713 -30.047 -23.703 1 96.81 343 ALA B O 1
ATOM 6152 N N . ARG B 1 344 ? -3.059 -32.25 -23.734 1 95.38 344 ARG B N 1
ATOM 6153 C CA . ARG B 1 344 ? -4.477 -32.125 -23.422 1 95.38 344 ARG B CA 1
ATOM 6154 C C . ARG B 1 344 ? -4.68 -31.531 -22.031 1 95.38 344 ARG B C 1
ATOM 6156 O O . ARG B 1 344 ? -5.512 -30.641 -21.859 1 95.38 344 ARG B O 1
ATOM 6163 N N . TYR B 1 345 ? -3.93 -32.062 -21.109 1 96.75 345 TYR B N 1
ATOM 6164 C CA . TYR B 1 345 ? -3.996 -31.594 -19.719 1 96.75 345 TYR B CA 1
ATOM 6165 C C . TYR B 1 345 ? -3.748 -30.094 -19.656 1 96.75 345 TYR B C 1
ATOM 6167 O O . TYR B 1 345 ? -4.465 -29.375 -18.969 1 96.75 345 TYR B O 1
ATOM 6175 N N . ILE B 1 346 ? -2.791 -29.609 -20.422 1 97.06 346 ILE B N 1
ATOM 6176 C CA . ILE B 1 346 ? -2.355 -28.203 -20.391 1 97.06 346 ILE B CA 1
ATOM 6177 C C . ILE B 1 346 ? -3.359 -27.344 -21.141 1 97.06 346 ILE B C 1
ATOM 6179 O O . ILE B 1 346 ? -3.723 -26.25 -20.688 1 97.06 346 ILE B O 1
ATOM 6183 N N . TYR B 1 347 ? -3.865 -27.797 -22.203 1 96.12 347 TYR B N 1
ATOM 6184 C CA . TYR B 1 347 ? -4.594 -26.938 -23.125 1 96.12 347 TYR B CA 1
ATOM 6185 C C . TYR B 1 347 ? -6.098 -27.047 -22.906 1 96.12 347 TYR B C 1
ATOM 6187 O O . TYR B 1 347 ? -6.805 -26.031 -22.938 1 96.12 347 TYR B O 1
ATOM 6195 N N . HIS B 1 348 ? -6.66 -28.219 -22.578 1 94.12 348 HIS B N 1
ATOM 6196 C CA . HIS B 1 348 ? -8.102 -28.438 -22.578 1 94.12 348 HIS B CA 1
ATOM 6197 C C . HIS B 1 348 ? -8.664 -28.453 -21.172 1 94.12 348 HIS B C 1
ATOM 6199 O O . HIS B 1 348 ? -9.82 -28.078 -20.953 1 94.12 348 HIS B O 1
ATOM 6205 N N . GLU B 1 349 ? -7.918 -28.938 -20.297 1 94.38 349 GLU B N 1
ATOM 6206 C CA . GLU B 1 349 ? -8.445 -29.047 -18.938 1 94.38 349 GLU B CA 1
ATOM 6207 C C . GLU B 1 349 ? -8.477 -27.688 -18.25 1 94.38 349 GLU B C 1
ATOM 6209 O O . GLU B 1 349 ? -7.484 -26.969 -18.25 1 94.38 349 GLU B O 1
ATOM 6214 N N . LYS B 1 350 ? -9.648 -27.375 -17.719 1 95 350 LYS B N 1
ATOM 6215 C CA . LYS B 1 350 ? -9.844 -26.031 -17.156 1 95 350 LYS B CA 1
ATOM 6216 C C . LYS B 1 350 ? -10.453 -26.094 -15.766 1 95 350 LYS B C 1
ATOM 6218 O O . LYS B 1 350 ? -11.078 -27.078 -15.398 1 95 350 LYS B O 1
ATOM 6223 N N . LYS B 1 351 ? -10.18 -25.125 -15.047 1 91.88 351 LYS B N 1
ATOM 6224 C CA . LYS B 1 351 ? -10.852 -24.812 -13.797 1 91.88 351 LYS B CA 1
ATOM 6225 C C . LYS B 1 351 ? -11.383 -23.375 -13.805 1 91.88 351 LYS B C 1
ATOM 6227 O O . LYS B 1 351 ? -10.602 -22.422 -13.789 1 91.88 351 LYS B O 1
ATOM 6232 N N . ARG B 1 352 ? -12.625 -23.094 -13.883 1 84.69 352 ARG B N 1
ATOM 6233 C CA . ARG B 1 352 ? -13.297 -21.797 -13.953 1 84.69 352 ARG B CA 1
ATOM 6234 C C . ARG B 1 352 ? -12.805 -20.984 -15.141 1 84.69 352 ARG B C 1
ATOM 6236 O O . ARG B 1 352 ? -12.43 -19.812 -14.992 1 84.69 352 ARG B O 1
ATOM 6243 N N . GLY B 1 353 ? -12.555 -21.75 -16.141 1 90.31 353 GLY B N 1
ATOM 6244 C CA . GLY B 1 353 ? -12.195 -21.109 -17.391 1 90.31 353 GLY B CA 1
ATOM 6245 C C . GLY B 1 353 ? -10.695 -20.953 -17.578 1 90.31 353 GLY B C 1
ATOM 6246 O O . GLY B 1 353 ? -10.219 -20.766 -18.703 1 90.31 353 GLY B O 1
ATOM 6247 N N . LYS B 1 354 ? -9.961 -21.109 -16.547 1 94.38 354 LYS B N 1
ATOM 6248 C CA . LYS B 1 354 ? -8.508 -20.953 -16.609 1 94.38 354 LYS B CA 1
ATOM 6249 C C . LYS B 1 354 ? -7.809 -22.312 -16.625 1 94.38 354 LYS B C 1
ATOM 6251 O O . LYS B 1 354 ? -8.43 -23.344 -16.328 1 94.38 354 LYS B O 1
ATOM 6256 N N . ALA B 1 355 ? -6.578 -22.312 -17 1 96 355 ALA B N 1
ATOM 6257 C CA . ALA B 1 355 ? -5.82 -23.562 -17.062 1 96 355 ALA B CA 1
ATOM 6258 C C . ALA B 1 355 ? -5.855 -24.297 -15.727 1 96 355 ALA B C 1
ATOM 6260 O O . ALA B 1 355 ? -5.723 -23.672 -14.672 1 96 355 ALA B O 1
ATOM 6261 N N . LEU B 1 356 ? -6.062 -25.562 -15.727 1 96 356 LEU B N 1
ATOM 6262 C CA . LEU B 1 356 ? -6.094 -26.375 -14.516 1 96 356 LEU B CA 1
ATOM 6263 C C . LEU B 1 356 ? -4.719 -26.438 -13.859 1 96 356 LEU B C 1
ATOM 6265 O O . LEU B 1 356 ? -4.609 -26.359 -12.633 1 96 356 LEU B O 1
ATOM 6269 N N . ASP B 1 357 ? -3.723 -26.625 -14.734 1 95.31 357 ASP B N 1
ATOM 6270 C CA . ASP B 1 357 ? -2.352 -26.641 -14.234 1 95.31 357 ASP B CA 1
ATOM 6271 C C . ASP B 1 357 ? -1.944 -25.281 -13.703 1 95.31 357 ASP B C 1
ATOM 6273 O O . ASP B 1 357 ? -1.995 -24.281 -14.43 1 95.31 357 ASP B O 1
ATOM 6277 N N . PRO B 1 358 ? -1.474 -25.234 -12.469 1 91.94 358 PRO B N 1
ATOM 6278 C CA . PRO B 1 358 ? -1.16 -23.922 -11.875 1 91.94 358 PRO B CA 1
ATOM 6279 C C . PRO B 1 358 ? 0.03 -23.25 -12.547 1 91.94 358 PRO B C 1
ATOM 6281 O O . PRO B 1 358 ? 0.071 -22.016 -12.633 1 91.94 358 PRO B O 1
ATOM 6284 N N . VAL B 1 359 ? 1.009 -24.016 -12.977 1 93.12 359 VAL B N 1
ATOM 6285 C CA . VAL B 1 359 ? 2.182 -23.453 -13.633 1 93.12 359 VAL B CA 1
ATOM 6286 C C . VAL B 1 359 ? 1.782 -22.844 -14.977 1 93.12 359 VAL B C 1
ATOM 6288 O O . VAL B 1 359 ? 2.211 -21.75 -15.32 1 93.12 359 VAL B O 1
ATOM 6291 N N . THR B 1 360 ? 0.905 -23.562 -15.672 1 95.44 360 THR B N 1
ATOM 6292 C CA . THR B 1 360 ? 0.388 -23.031 -16.938 1 95.44 360 THR B CA 1
ATOM 6293 C C . THR B 1 360 ? -0.412 -21.75 -16.688 1 95.44 360 THR B C 1
ATOM 6295 O O . THR B 1 360 ? -0.251 -20.766 -17.422 1 95.44 360 THR B O 1
ATOM 6298 N N . ASN B 1 361 ? -1.252 -21.812 -15.742 1 92.88 361 ASN B N 1
ATOM 6299 C CA . ASN B 1 361 ? -2.045 -20.641 -15.414 1 92.88 361 ASN B CA 1
ATOM 6300 C C . ASN B 1 361 ? -1.157 -19.422 -15.133 1 92.88 361 ASN B C 1
ATOM 6302 O O . ASN B 1 361 ? -1.461 -18.312 -15.57 1 92.88 361 ASN B O 1
ATOM 6306 N N . PHE B 1 362 ? -0.096 -19.625 -14.461 1 88.94 362 PHE B N 1
ATOM 6307 C CA . PHE B 1 362 ? 0.851 -18.562 -14.141 1 88.94 362 PHE B CA 1
ATOM 6308 C C . PHE B 1 362 ? 1.479 -17.984 -15.406 1 88.94 362 PHE B C 1
ATOM 6310 O O . PHE B 1 362 ? 1.484 -16.781 -15.617 1 88.94 362 PHE B O 1
ATOM 6317 N N . HIS B 1 363 ? 2.035 -18.828 -16.219 1 93.31 363 HIS B N 1
ATOM 6318 C CA . HIS B 1 363 ? 2.781 -18.375 -17.391 1 93.31 363 HIS B CA 1
ATOM 6319 C C . HIS B 1 363 ? 1.858 -17.719 -18.422 1 93.31 363 HIS B C 1
ATOM 6321 O O . HIS B 1 363 ? 2.189 -16.672 -18.969 1 93.31 363 HIS B O 1
ATOM 6327 N N . VAL B 1 364 ? 0.71 -18.344 -18.609 1 93.88 364 VAL B N 1
ATOM 6328 C CA . VAL B 1 364 ? -0.203 -17.781 -19.594 1 93.88 364 VAL B CA 1
ATOM 6329 C C . VAL B 1 364 ? -0.766 -16.453 -19.094 1 93.88 364 VAL B C 1
ATOM 6331 O O . VAL B 1 364 ? -0.969 -15.523 -19.875 1 93.88 364 VAL B O 1
ATOM 6334 N N . ARG B 1 365 ? -0.958 -16.344 -17.844 1 89 365 ARG B N 1
ATOM 6335 C CA . ARG B 1 365 ? -1.388 -15.094 -17.234 1 89 365 ARG B CA 1
ATOM 6336 C C . ARG B 1 365 ? -0.334 -14.008 -17.422 1 89 365 ARG B C 1
ATOM 6338 O O . ARG B 1 365 ? -0.664 -12.82 -17.484 1 89 365 ARG B O 1
ATOM 6345 N N . ASN B 1 366 ? 0.913 -14.469 -17.516 1 87.38 366 ASN B N 1
ATOM 6346 C CA . ASN B 1 366 ? 2.008 -13.531 -17.719 1 87.38 366 ASN B CA 1
ATOM 6347 C C . ASN B 1 366 ? 2.264 -13.297 -19.203 1 87.38 366 ASN B C 1
ATOM 6349 O O . ASN B 1 366 ? 3.273 -12.695 -19.578 1 87.38 366 ASN B O 1
ATOM 6353 N N . GLY B 1 367 ? 1.384 -13.828 -20.062 1 91.88 367 GLY B N 1
ATOM 6354 C CA . GLY B 1 367 ? 1.416 -13.523 -21.484 1 91.88 367 GLY B CA 1
ATOM 6355 C C . GLY B 1 367 ? 2.205 -14.531 -22.281 1 91.88 367 GLY B C 1
ATOM 6356 O O . GLY B 1 367 ? 2.621 -14.25 -23.406 1 91.88 367 GLY B O 1
ATOM 6357 N N . ALA B 1 368 ? 2.352 -15.719 -21.766 1 95.62 368 ALA B N 1
ATOM 6358 C CA . ALA B 1 368 ? 3.189 -16.703 -22.438 1 95.62 368 ALA B CA 1
ATOM 6359 C C . ALA B 1 368 ? 2.385 -17.5 -23.469 1 95.62 368 ALA B C 1
ATOM 6361 O O . ALA B 1 368 ? 1.152 -17.469 -23.453 1 95.62 368 ALA B O 1
ATOM 6362 N N . ILE B 1 369 ? 3.078 -18.156 -24.359 1 97.69 369 ILE B N 1
ATOM 6363 C CA . ILE B 1 369 ? 2.551 -19.078 -25.375 1 97.69 369 ILE B CA 1
ATOM 6364 C C . ILE B 1 369 ? 2.936 -20.5 -25.016 1 97.69 369 ILE B C 1
ATOM 6366 O O . ILE B 1 369 ? 4.082 -20.781 -24.656 1 97.69 369 ILE B O 1
ATOM 6370 N N . PHE B 1 370 ? 1.924 -21.359 -25.047 1 98.25 370 PHE B N 1
ATOM 6371 C CA . PHE B 1 370 ? 2.227 -22.781 -24.969 1 98.25 370 PHE B CA 1
ATOM 6372 C C . PHE B 1 370 ? 3.002 -23.25 -26.188 1 98.25 370 PHE B C 1
ATOM 6374 O O . PHE B 1 370 ? 2.406 -23.594 -27.203 1 98.25 370 PHE B O 1
ATOM 6381 N N . GLU B 1 371 ? 4.316 -23.391 -26 1 98.19 371 GLU B N 1
ATOM 6382 C CA . GLU B 1 371 ? 5.18 -23.469 -27.172 1 98.19 371 GLU B CA 1
ATOM 6383 C C . GLU B 1 371 ? 5.551 -24.922 -27.484 1 98.19 371 GLU B C 1
ATOM 6385 O O . GLU B 1 371 ? 5.621 -25.312 -28.656 1 98.19 371 GLU B O 1
ATOM 6390 N N . ARG B 1 372 ? 5.871 -25.625 -26.422 1 98.12 372 ARG B N 1
ATOM 6391 C CA . ARG B 1 372 ? 6.395 -26.953 -26.672 1 98.12 372 ARG B CA 1
ATOM 6392 C C . ARG B 1 372 ? 6.258 -27.859 -25.453 1 98.12 372 ARG B C 1
ATOM 6394 O O . ARG B 1 372 ? 6.457 -27.391 -24.312 1 98.12 372 ARG B O 1
ATOM 6401 N N . ILE B 1 373 ? 5.863 -29.094 -25.656 1 98.19 373 ILE B N 1
ATOM 6402 C CA . ILE B 1 373 ? 5.875 -30.125 -24.625 1 98.19 373 ILE B CA 1
ATOM 6403 C C . ILE B 1 373 ? 7.027 -31.094 -24.875 1 98.19 373 ILE B C 1
ATOM 6405 O O . ILE B 1 373 ? 7.25 -31.531 -26 1 98.19 373 ILE B O 1
ATOM 6409 N N . ASN B 1 374 ? 7.809 -31.359 -23.828 1 98.38 374 ASN B N 1
ATOM 6410 C CA . ASN B 1 374 ? 9.039 -32.125 -23.969 1 98.38 374 ASN B CA 1
ATOM 6411 C C . ASN B 1 374 ? 8.961 -33.469 -23.219 1 98.38 374 ASN B C 1
ATOM 6413 O O . ASN B 1 374 ? 8.594 -33.5 -22.047 1 98.38 374 ASN B O 1
ATOM 6417 N N . TRP B 1 375 ? 9.266 -34.5 -23.953 1 97.38 375 TRP B N 1
ATOM 6418 C CA . TRP B 1 375 ? 9.305 -35.875 -23.422 1 97.38 375 TRP B CA 1
ATOM 6419 C C . TRP B 1 375 ? 10.617 -36.125 -22.703 1 97.38 375 TRP B C 1
ATOM 6421 O O . TRP B 1 375 ? 11.688 -35.812 -23.203 1 97.38 375 TRP B O 1
ATOM 6431 N N . LEU B 1 376 ? 10.531 -36.719 -21.453 1 96.88 376 LEU B N 1
ATOM 6432 C CA . LEU B 1 376 ? 11.68 -37.094 -20.641 1 96.88 376 LEU B CA 1
ATOM 6433 C C . LEU B 1 376 ? 12.617 -35.906 -20.422 1 96.88 376 LEU B C 1
ATOM 6435 O O . LEU B 1 376 ? 13.828 -36.031 -20.609 1 96.88 376 LEU B O 1
ATOM 6439 N N . ALA B 1 377 ? 12.023 -34.781 -20.109 1 97.31 377 ALA B N 1
ATOM 6440 C CA . ALA B 1 377 ? 12.781 -33.531 -19.938 1 97.31 377 ALA B CA 1
ATOM 6441 C C . ALA B 1 377 ? 13.359 -33.438 -18.531 1 97.31 377 ALA B C 1
ATOM 6443 O O . ALA B 1 377 ? 14.352 -32.75 -18.312 1 97.31 377 ALA B O 1
ATOM 6444 N N . ASP B 1 378 ? 12.797 -34.062 -17.547 1 95.81 378 ASP B N 1
ATOM 6445 C CA . ASP B 1 378 ? 13.289 -34.125 -16.188 1 95.81 378 ASP B CA 1
ATOM 6446 C C . ASP B 1 378 ? 13.195 -35.562 -15.641 1 95.81 378 ASP B C 1
ATOM 6448 O O . ASP B 1 378 ? 12.133 -36 -15.195 1 95.81 378 ASP B O 1
ATOM 6452 N N . LEU B 1 379 ? 14.281 -36.188 -15.523 1 93.94 379 LEU B N 1
ATOM 6453 C CA . LEU B 1 379 ? 14.305 -37.594 -15.156 1 93.94 379 LEU B CA 1
ATOM 6454 C C . LEU B 1 379 ? 14.617 -37.781 -13.672 1 93.94 379 LEU B C 1
ATOM 6456 O O . LEU B 1 379 ? 14.891 -38.906 -13.219 1 93.94 379 LEU B O 1
ATOM 6460 N N . SER B 1 380 ? 14.602 -36.688 -12.977 1 91.81 380 SER B N 1
ATOM 6461 C CA . SER B 1 380 ? 14.711 -36.812 -11.531 1 91.81 380 SER B CA 1
ATOM 6462 C C . SER B 1 380 ? 13.531 -37.562 -10.938 1 91.81 380 SER B C 1
ATOM 6464 O O . SER B 1 380 ? 12.492 -37.719 -11.594 1 91.81 380 SER B O 1
ATOM 6466 N N . LYS B 1 381 ? 13.68 -38.094 -9.695 1 92.88 381 LYS B N 1
ATOM 6467 C CA . LYS B 1 381 ? 12.586 -38.781 -9.016 1 92.88 381 LYS B CA 1
ATOM 6468 C C . LYS B 1 381 ? 11.344 -37.906 -8.945 1 92.88 381 LYS B C 1
ATOM 6470 O O . LYS B 1 381 ? 10.227 -38.344 -9.203 1 92.88 381 LYS B O 1
ATOM 6475 N N . LYS B 1 382 ? 11.547 -36.656 -8.688 1 92.75 382 LYS B N 1
ATOM 6476 C CA . LYS B 1 382 ? 10.445 -35.688 -8.594 1 92.75 382 LYS B CA 1
ATOM 6477 C C . LYS B 1 382 ? 9.805 -35.438 -9.953 1 92.75 382 LYS B C 1
ATOM 6479 O O . LYS B 1 382 ? 8.578 -35.406 -10.07 1 92.75 382 LYS B O 1
ATOM 6484 N N . GLY B 1 383 ? 10.641 -35.312 -10.961 1 94.38 383 GLY B N 1
ATOM 6485 C CA . GLY B 1 383 ? 10.141 -35.062 -12.305 1 94.38 383 GLY B CA 1
ATOM 6486 C C . GLY B 1 383 ? 9.305 -36.219 -12.844 1 94.38 383 GLY B C 1
ATOM 6487 O O . GLY B 1 383 ? 8.258 -36 -13.445 1 94.38 383 GLY B O 1
ATOM 6488 N N . LEU B 1 384 ? 9.742 -37.406 -12.539 1 95.44 384 LEU B N 1
ATOM 6489 C CA . LEU B 1 384 ? 9.016 -38.594 -12.984 1 95.44 384 LEU B CA 1
ATOM 6490 C C . LEU B 1 384 ? 7.695 -38.719 -12.234 1 95.44 384 LEU B C 1
ATOM 6492 O O . LEU B 1 384 ? 6.664 -39.031 -12.836 1 95.44 384 LEU B O 1
ATOM 6496 N N . ALA B 1 385 ? 7.746 -38.469 -10.992 1 95.19 385 ALA B N 1
ATOM 6497 C CA . ALA B 1 385 ? 6.57 -38.625 -10.141 1 95.19 385 ALA B CA 1
ATOM 6498 C C . ALA B 1 385 ? 5.5 -37.594 -10.484 1 95.19 385 ALA B C 1
ATOM 6500 O O . ALA B 1 385 ? 4.305 -37.875 -10.422 1 95.19 385 ALA B O 1
ATOM 6501 N N . GLN B 1 386 ? 5.891 -36.406 -10.93 1 95.31 386 GLN B N 1
ATOM 6502 C CA . GLN B 1 386 ? 4.953 -35.312 -11.125 1 95.31 386 GLN B CA 1
ATOM 6503 C C . GLN B 1 386 ? 4.367 -35.344 -12.531 1 95.31 386 GLN B C 1
ATOM 6505 O O . GLN B 1 386 ? 3.219 -34.938 -12.742 1 95.31 386 GLN B O 1
ATOM 6510 N N . SER B 1 387 ? 5.207 -35.844 -13.508 1 97.69 387 SER B N 1
ATOM 6511 C CA . SER B 1 387 ? 4.754 -35.625 -14.875 1 97.69 387 SER B CA 1
ATOM 6512 C C . SER B 1 387 ? 5.312 -36.688 -15.812 1 97.69 387 SER B C 1
ATOM 6514 O O . SER B 1 387 ? 5.426 -36.469 -17.016 1 97.69 387 SER B O 1
ATOM 6516 N N . ALA B 1 388 ? 5.75 -37.812 -15.281 1 97.25 388 ALA B N 1
ATOM 6517 C CA . ALA B 1 388 ? 6.398 -38.844 -16.094 1 97.25 388 ALA B CA 1
ATOM 6518 C C . ALA B 1 388 ? 7.566 -38.25 -16.891 1 97.25 388 ALA B C 1
ATOM 6520 O O . ALA B 1 388 ? 7.809 -38.656 -18.031 1 97.25 388 ALA B O 1
ATOM 6521 N N . GLY B 1 389 ? 8.203 -37.188 -16.328 1 97.06 389 GLY B N 1
ATOM 6522 C CA . GLY B 1 389 ? 9.422 -36.625 -16.891 1 97.06 389 GLY B CA 1
ATOM 6523 C C . GLY B 1 389 ? 9.156 -35.5 -17.875 1 97.06 389 GLY B C 1
ATOM 6524 O O . GLY B 1 389 ? 10.094 -34.906 -18.422 1 97.06 389 GLY B O 1
ATOM 6525 N N . MET B 1 390 ? 7.91 -35.125 -18.125 1 98.12 390 MET B N 1
ATOM 6526 C CA . MET B 1 390 ? 7.59 -34.094 -19.109 1 98.12 390 MET B CA 1
ATOM 6527 C C . MET B 1 390 ? 7.828 -32.688 -18.547 1 98.12 390 MET B C 1
ATOM 6529 O O . MET B 1 390 ? 7.75 -32.5 -17.344 1 98.12 390 MET B O 1
ATOM 6533 N N . MET B 1 391 ? 8.188 -31.797 -19.375 1 98.12 391 MET B N 1
ATOM 6534 C CA . MET B 1 391 ? 8.25 -30.375 -19.078 1 98.12 391 MET B CA 1
ATOM 6535 C C . MET B 1 391 ? 7.707 -29.547 -20.234 1 98.12 391 MET B C 1
ATOM 6537 O O . MET B 1 391 ? 7.492 -30.062 -21.328 1 98.12 391 MET B O 1
ATOM 6541 N N . ILE B 1 392 ? 7.438 -28.328 -19.969 1 98.12 392 ILE B N 1
ATOM 6542 C CA . ILE B 1 392 ? 6.801 -27.484 -20.969 1 98.12 392 ILE B CA 1
ATOM 6543 C C . ILE B 1 392 ? 7.641 -26.219 -21.188 1 98.12 392 ILE B C 1
ATOM 6545 O O . ILE B 1 392 ? 8.172 -25.656 -20.234 1 98.12 392 ILE B O 1
ATOM 6549 N N . ASN B 1 393 ? 7.758 -25.812 -22.453 1 98.38 393 ASN B N 1
ATOM 6550 C CA . ASN B 1 393 ? 8.273 -24.5 -22.781 1 98.38 393 ASN B CA 1
ATOM 6551 C C . ASN B 1 393 ? 7.145 -23.484 -22.984 1 98.38 393 ASN B C 1
ATOM 6553 O O . ASN B 1 393 ? 6.289 -23.672 -23.859 1 98.38 393 ASN B O 1
ATOM 6557 N N . TYR B 1 394 ? 7.148 -22.531 -22.188 1 97.69 394 TYR B N 1
ATOM 6558 C CA . TYR B 1 394 ? 6.32 -21.359 -22.438 1 97.69 394 TYR B CA 1
ATOM 6559 C C . TYR B 1 394 ? 7.145 -20.219 -23.047 1 97.69 394 TYR B C 1
ATOM 6561 O O . TYR B 1 394 ? 8.148 -19.797 -22.469 1 97.69 394 TYR B O 1
ATOM 6569 N N . LYS B 1 395 ? 6.742 -19.797 -24.156 1 97.75 395 LYS B N 1
ATOM 6570 C CA . LYS B 1 395 ? 7.488 -18.75 -24.859 1 97.75 395 LYS B CA 1
ATOM 6571 C C . LYS B 1 395 ? 6.879 -17.375 -24.609 1 97.75 395 LYS B C 1
ATOM 6573 O O . LYS B 1 395 ? 5.656 -17.234 -24.594 1 97.75 395 LYS B O 1
ATOM 6578 N N . TYR B 1 396 ? 7.746 -16.422 -24.328 1 95.25 396 TYR B N 1
ATOM 6579 C CA . TYR B 1 396 ? 7.332 -15.039 -24.141 1 95.25 396 TYR B CA 1
ATOM 6580 C C . TYR B 1 396 ? 7.73 -14.18 -25.328 1 95.25 396 TYR B C 1
ATOM 6582 O O . TYR B 1 396 ? 8.906 -13.867 -25.516 1 95.25 396 TYR B O 1
ATOM 6590 N N . ASP B 1 397 ? 6.754 -13.875 -26.156 1 94.75 397 ASP B N 1
ATOM 6591 C CA . ASP B 1 397 ? 6.934 -12.867 -27.203 1 94.75 397 ASP B CA 1
ATOM 6592 C C . ASP B 1 397 ? 6.664 -11.469 -26.656 1 94.75 397 ASP B C 1
ATOM 6594 O O . ASP B 1 397 ? 5.508 -11.062 -26.516 1 94.75 397 ASP B O 1
ATOM 6598 N N . LEU B 1 398 ? 7.75 -10.711 -26.469 1 90.81 398 LEU B N 1
ATOM 6599 C CA . LEU B 1 398 ? 7.691 -9.438 -25.766 1 90.81 398 LEU B CA 1
ATOM 6600 C C . LEU B 1 398 ? 6.719 -8.477 -26.438 1 90.81 398 LEU B C 1
ATOM 6602 O O . LEU B 1 398 ? 6.117 -7.629 -25.781 1 90.81 398 LEU B O 1
ATOM 6606 N N . SER B 1 399 ? 6.48 -8.617 -27.688 1 91.88 399 SER B N 1
ATOM 6607 C CA . SER B 1 399 ? 5.574 -7.742 -28.422 1 91.88 399 SER B CA 1
ATOM 6608 C C . SER B 1 399 ? 4.117 -8.141 -28.188 1 91.88 399 SER B C 1
ATOM 6610 O O . SER B 1 399 ? 3.207 -7.348 -28.438 1 91.88 399 SER B O 1
ATOM 6612 N N . HIS B 1 400 ? 3.908 -9.336 -27.688 1 93.12 400 HIS B N 1
ATOM 6613 C CA . HIS B 1 400 ? 2.535 -9.828 -27.609 1 93.12 400 HIS B CA 1
ATOM 6614 C C . HIS B 1 400 ? 2.158 -10.18 -26.172 1 93.12 400 HIS B C 1
ATOM 6616 O O . HIS B 1 400 ? 1.067 -10.695 -25.922 1 93.12 400 HIS B O 1
ATOM 6622 N N . VAL B 1 401 ? 2.988 -9.945 -25.25 1 91.19 401 VAL B N 1
ATOM 6623 C CA . VAL B 1 401 ? 2.783 -10.359 -23.859 1 91.19 401 VAL B CA 1
ATOM 6624 C 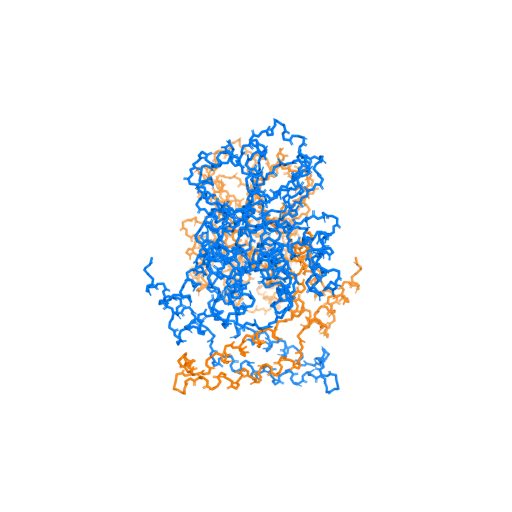C . VAL B 1 401 ? 1.503 -9.727 -23.312 1 91.19 401 VAL B C 1
ATOM 6626 O O . VAL B 1 401 ? 0.673 -10.414 -22.719 1 91.19 401 VAL B O 1
ATOM 6629 N N . GLU B 1 402 ? 1.273 -8.469 -23.578 1 87.06 402 GLU B N 1
ATOM 6630 C CA . GLU B 1 402 ? 0.116 -7.754 -23.047 1 87.06 402 GLU B CA 1
ATOM 6631 C C . GLU B 1 402 ? -1.177 -8.234 -23.703 1 87.06 402 GLU B C 1
ATOM 6633 O O . GLU B 1 402 ? -2.182 -8.453 -23.016 1 87.06 402 GLU B O 1
ATOM 6638 N N . ALA B 1 403 ? -1.135 -8.359 -24.969 1 92.88 403 ALA B N 1
ATOM 6639 C CA . ALA B 1 403 ? -2.305 -8.844 -25.703 1 92.88 403 ALA B CA 1
ATOM 6640 C C . ALA B 1 403 ? -2.684 -10.25 -25.25 1 92.88 403 ALA B C 1
ATOM 6642 O O . ALA B 1 403 ? -3.865 -10.555 -25.078 1 92.88 403 ALA B O 1
ATOM 6643 N N . ASN B 1 404 ? -1.734 -11.125 -25.062 1 94 404 ASN B N 1
ATOM 6644 C CA . ASN B 1 404 ? -1.987 -12.484 -24.609 1 94 404 ASN B CA 1
ATOM 6645 C C . ASN B 1 404 ? -2.59 -12.508 -23.203 1 94 404 ASN B C 1
ATOM 6647 O O . ASN B 1 404 ? -3.508 -13.281 -22.922 1 94 404 ASN B O 1
ATOM 6651 N N . ASN B 1 405 ? -2.006 -11.711 -22.391 1 89.69 405 ASN B N 1
ATOM 6652 C CA . ASN B 1 405 ? -2.529 -11.578 -21.031 1 89.69 405 ASN B CA 1
ATOM 6653 C C . ASN B 1 405 ? -4 -11.18 -21.031 1 89.69 405 ASN B C 1
ATOM 6655 O O . ASN B 1 405 ? -4.82 -11.805 -20.359 1 89.69 405 ASN B O 1
ATOM 6659 N N . GLU B 1 406 ? -4.34 -10.156 -21.844 1 88.56 406 GLU B N 1
ATOM 6660 C CA . GLU B 1 406 ? -5.707 -9.656 -21.922 1 88.56 406 GLU B CA 1
ATOM 6661 C C . GLU B 1 406 ? -6.656 -10.719 -22.453 1 88.56 406 GLU B C 1
ATOM 6663 O O . GLU B 1 406 ? -7.746 -10.922 -21.906 1 88.56 406 GLU B O 1
ATOM 6668 N N . ASN B 1 407 ? -6.266 -11.383 -23.438 1 93.56 407 ASN B N 1
ATOM 6669 C CA . ASN B 1 407 ? -7.082 -12.43 -24.047 1 93.56 407 ASN B CA 1
ATOM 6670 C C . ASN B 1 407 ? -7.336 -13.578 -23.078 1 93.56 407 ASN B C 1
ATOM 6672 O O . ASN B 1 407 ? -8.422 -14.172 -23.078 1 93.56 407 ASN B O 1
ATOM 6676 N N . TYR B 1 408 ? -6.375 -13.891 -22.312 1 93.12 408 TYR B N 1
ATOM 6677 C CA . TYR B 1 408 ? -6.527 -14.977 -21.344 1 93.12 408 TYR B CA 1
ATOM 6678 C C . TYR B 1 408 ? -7.465 -14.562 -20.219 1 93.12 408 TYR B C 1
ATOM 6680 O O . TYR B 1 408 ? -8.359 -15.328 -19.828 1 93.12 408 TYR B O 1
ATOM 6688 N N . LEU B 1 409 ? -7.266 -13.375 -19.75 1 87.06 409 LEU B N 1
ATOM 6689 C CA . LEU B 1 409 ? -8.07 -12.914 -18.625 1 87.06 409 LEU B CA 1
ATOM 6690 C C . LEU B 1 409 ? -9.523 -12.711 -19.031 1 87.06 409 LEU B C 1
ATOM 6692 O O . LEU B 1 409 ? -10.438 -13.062 -18.297 1 87.06 409 LEU B O 1
ATOM 6696 N N . LEU B 1 410 ? -9.75 -12.297 -20.25 1 88.75 410 LEU B N 1
ATOM 6697 C CA . LEU B 1 410 ? -11.094 -11.922 -20.688 1 88.75 410 LEU B CA 1
ATOM 6698 C C . LEU B 1 410 ? -11.766 -13.078 -21.406 1 88.75 410 LEU B C 1
ATOM 6700 O O . LEU B 1 410 ? -12.977 -13.273 -21.281 1 88.75 410 LEU B O 1
ATOM 6704 N N . HIS B 1 411 ? -10.984 -13.836 -22.125 1 93.31 411 HIS B N 1
ATOM 6705 C CA . HIS B 1 411 ? -11.609 -14.797 -23.031 1 93.31 411 HIS B CA 1
ATOM 6706 C C . HIS B 1 411 ? -11.109 -16.219 -22.734 1 93.31 411 HIS B C 1
ATOM 6708 O O . HIS B 1 411 ? -11.508 -17.156 -23.422 1 93.31 411 HIS B O 1
ATOM 6714 N N . ASN B 1 412 ? -10.188 -16.391 -21.828 1 94.38 412 ASN B N 1
ATOM 6715 C CA . ASN B 1 412 ? -9.688 -17.703 -21.422 1 94.38 412 ASN B CA 1
ATOM 6716 C C . ASN B 1 412 ? -8.93 -18.391 -22.562 1 94.38 412 ASN B C 1
ATOM 6718 O O . ASN B 1 412 ? -9 -19.609 -22.703 1 94.38 412 ASN B O 1
ATOM 6722 N N . ILE B 1 413 ? -8.328 -17.594 -23.375 1 95.19 413 ILE B N 1
ATOM 6723 C CA . ILE B 1 413 ? -7.621 -18.141 -24.531 1 95.19 413 ILE B CA 1
ATOM 6724 C C . ILE B 1 413 ? -6.176 -18.453 -24.156 1 95.19 413 ILE B C 1
ATOM 6726 O O . ILE B 1 413 ? -5.469 -17.594 -23.625 1 95.19 413 ILE B O 1
ATOM 6730 N N . ILE B 1 414 ? -5.766 -19.656 -24.438 1 96.94 414 ILE B N 1
ATOM 6731 C CA . ILE B 1 414 ? -4.371 -20.062 -24.266 1 96.94 414 ILE B CA 1
ATOM 6732 C C . ILE B 1 414 ? -3.67 -20.062 -25.625 1 96.94 414 ILE B C 1
ATOM 6734 O O . ILE B 1 414 ? -3.961 -20.906 -26.469 1 96.94 414 ILE B O 1
ATOM 6738 N N . PRO B 1 415 ? -2.814 -19.125 -25.828 1 97.38 415 PRO B N 1
ATOM 6739 C CA . PRO B 1 415 ? -2.049 -19.188 -27.078 1 97.38 415 PRO B CA 1
ATOM 6740 C C . PRO B 1 415 ? -1.216 -20.469 -27.203 1 97.38 415 PRO B C 1
ATOM 6742 O O . PRO B 1 415 ? -0.644 -20.922 -26.203 1 97.38 415 PRO B O 1
ATOM 6745 N N . ILE B 1 416 ? -1.139 -21.031 -28.422 1 97.12 416 ILE B N 1
ATOM 6746 C CA . ILE B 1 416 ? -0.506 -22.344 -28.594 1 97.12 416 ILE B CA 1
ATOM 6747 C C . ILE B 1 416 ? 0.415 -22.312 -29.812 1 97.12 416 ILE B C 1
ATOM 6749 O O . ILE B 1 416 ? 0.083 -21.703 -30.828 1 97.12 416 ILE B O 1
ATOM 6753 N N . GLY B 1 417 ? 1.571 -22.875 -29.641 1 96.38 417 GLY B N 1
ATOM 6754 C CA . GLY B 1 417 ? 2.523 -22.984 -30.734 1 96.38 417 GLY B CA 1
ATOM 6755 C C . GLY B 1 417 ? 2.219 -24.141 -31.672 1 96.38 417 GLY B C 1
ATOM 6756 O O . GLY B 1 417 ? 1.225 -24.844 -31.5 1 96.38 417 GLY B O 1
ATOM 6757 N N . LEU B 1 418 ? 3.072 -24.375 -32.625 1 95.88 418 LEU B N 1
ATOM 6758 C CA . LEU B 1 418 ? 2.859 -25.344 -33.656 1 95.88 418 LEU B CA 1
ATOM 6759 C C . LEU B 1 418 ? 3.014 -26.766 -33.125 1 95.88 418 LEU B C 1
ATOM 6761 O O . LEU B 1 418 ? 2.195 -27.641 -33.438 1 95.88 418 LEU B O 1
ATOM 6765 N N . GLN B 1 419 ? 3.975 -26.953 -32.344 1 96.25 419 GLN B N 1
ATOM 6766 C CA . GLN B 1 419 ? 4.305 -28.312 -31.891 1 96.25 419 GLN B CA 1
ATOM 6767 C C . GLN B 1 419 ? 3.193 -28.891 -31.016 1 96.25 419 GLN B C 1
ATOM 6769 O O . GLN B 1 419 ? 2.742 -30.016 -31.25 1 96.25 419 GLN B O 1
ATOM 6774 N N . PRO B 1 420 ? 2.789 -28.172 -30.047 1 96.88 420 PRO B N 1
ATOM 6775 C CA . PRO B 1 420 ? 1.687 -28.719 -29.25 1 96.88 420 PRO B CA 1
ATOM 6776 C C . PRO B 1 420 ? 0.412 -28.922 -30.078 1 96.88 420 PRO B C 1
ATOM 6778 O O . PRO B 1 420 ? -0.369 -29.828 -29.797 1 96.88 420 PRO B O 1
ATOM 6781 N N . GLN B 1 421 ? 0.228 -28.109 -31.062 1 95.75 421 GLN B N 1
ATOM 6782 C CA . GLN B 1 421 ? -0.916 -28.297 -31.938 1 95.75 421 GLN B CA 1
ATOM 6783 C C . GLN B 1 421 ? -0.839 -29.641 -32.656 1 95.75 421 GLN B C 1
ATOM 6785 O O . GLN B 1 421 ? -1.847 -30.328 -32.812 1 95.75 421 GLN B O 1
ATOM 6790 N N . GLN B 1 422 ? 0.296 -29.922 -33.062 1 95.06 422 GLN B N 1
ATOM 6791 C CA . GLN B 1 422 ? 0.523 -31.188 -33.781 1 95.06 422 GLN B CA 1
ATOM 6792 C C . GLN B 1 422 ? 0.345 -32.375 -32.844 1 95.06 422 GLN B C 1
ATOM 6794 O O . GLN B 1 422 ? -0.204 -33.406 -33.219 1 95.06 422 GLN B O 1
ATOM 6799 N N . VAL B 1 423 ? 0.765 -32.188 -31.656 1 93.94 423 VAL B N 1
ATOM 6800 C CA . VAL B 1 423 ? 0.664 -33.25 -30.656 1 93.94 423 VAL B CA 1
ATOM 6801 C C . VAL B 1 423 ? -0.805 -33.531 -30.344 1 93.94 423 VAL B C 1
ATOM 6803 O O . VAL B 1 423 ? -1.21 -34.688 -30.188 1 93.94 423 VAL B O 1
ATOM 6806 N N . LEU B 1 424 ? -1.595 -32.469 -30.281 1 92.12 424 LEU B N 1
ATOM 6807 C CA . LEU B 1 424 ? -3.014 -32.594 -29.969 1 92.12 424 LEU B CA 1
ATOM 6808 C C . LEU B 1 424 ? -3.801 -33.094 -31.172 1 92.12 424 LEU B C 1
ATOM 6810 O O . LEU B 1 424 ? -4.867 -33.688 -31.016 1 92.12 424 LEU B O 1
ATOM 6814 N N . GLY B 1 425 ? -3.279 -33.125 -32.312 1 78.94 425 GLY B N 1
ATOM 6815 C CA . GLY B 1 425 ? -3.965 -33.531 -33.531 1 78.94 425 GLY B CA 1
ATOM 6816 C C . GLY B 1 425 ? -4.914 -32.5 -34.094 1 78.94 425 GLY B C 1
ATOM 6817 O O . GLY B 1 425 ? -5.359 -31.609 -33.375 1 78.94 425 GLY B O 1
ATOM 6818 N N . ALA B 1 426 ? -4.883 -32.25 -35.406 1 56.09 426 ALA B N 1
ATOM 6819 C CA . ALA B 1 426 ? -5.672 -31.297 -36.188 1 56.09 426 ALA B CA 1
ATOM 6820 C C . ALA B 1 426 ? -7.094 -31.188 -35.625 1 56.09 426 ALA B C 1
ATOM 6822 O O . ALA B 1 426 ? -7.688 -30.109 -35.625 1 56.09 426 ALA B O 1
ATOM 6823 N N . ARG B 1 427 ? -7.688 -32.188 -35.125 1 50.59 427 ARG B N 1
ATOM 6824 C CA . ARG B 1 427 ? -9.117 -32.188 -34.812 1 50.59 427 ARG B CA 1
ATOM 6825 C C . ARG B 1 427 ? -9.414 -31.578 -33.469 1 50.59 427 ARG B C 1
ATOM 6827 O O . ARG B 1 427 ? -10.57 -31.297 -33.156 1 50.59 427 ARG B O 1
ATOM 6834 N N . THR B 1 428 ? -8.586 -31.375 -32.625 1 45.5 428 THR B N 1
ATOM 6835 C CA . THR B 1 428 ? -8.891 -31.031 -31.25 1 45.5 428 THR B CA 1
ATOM 6836 C C . THR B 1 428 ? -8.68 -29.531 -31 1 45.5 428 THR B C 1
ATOM 6838 O O . THR B 1 428 ? -9.047 -29.016 -29.938 1 45.5 428 THR B O 1
ATOM 6841 N N . ILE B 1 429 ? -8.023 -28.797 -31.984 1 42 429 ILE B N 1
ATOM 6842 C CA . ILE B 1 429 ? -7.77 -27.391 -31.672 1 42 429 ILE B CA 1
ATOM 6843 C C . ILE B 1 429 ? -8.875 -26.516 -32.281 1 42 429 ILE B C 1
ATOM 6845 O O . ILE B 1 429 ? -9.281 -26.734 -33.406 1 42 429 ILE B O 1
#

pLDDT: mean 90.26, std 8.68, range [40.09, 98.38]

Radius of gyration: 34.62 Å; Cα contacts (8 Å, |Δi|>4): 1366; chains: 2; bounding box: 71×121×74 Å

Foldseek 3Di:
DDLVVLLVVLLCLLPVQFFDPVQLVVLVVQLVVLLVVQQDPPPRHGNCPDPCNVVNVVSVVSNVVRRDGRVVVVLVCLLPPPQLSLVVLLVSLLSLVVCLVPPDDPVRNVSSVVVNVSSLVVNLVQQADPQKDKDWDAPVPDDPLQLVLCQVQFDADHDPDVVSSNLQPDAQKTKMFIAGPSGRSDTQKMWIKGFAQDEAQAPVSSVVGRVVPPHSQNGQEIETEGMTGRGSSNPPRDNYLAPQVVVVVVVCVVHVNHDWYKYWAAQQALLVVLVVCFQPQDCLLAPPVLLVQLQVLCVVVVNHDDPNGHSSNSLNVCLPPPPSVVDPSSLVSNVLNLLLSVLCLQAPDDDPLARPGPVSRSLQLSQWAFADKHALRAVDPSRCNRRNNIITMTIDDSVGRVVSNVCCVPPVDHHYHDHSCVSNPVPPD/DDLVVLLVVLLCLLPVQFFDPVQLVVLVVQLVVLLVVQQDPPPRHGNCPDPCNVVNVVSVVSNVVRRDGRVVVVLVCLLPPPQLSLVVLLVSLLSLVVCLVPPDDPVRNVSSVVVNVSSLVVNLVQQADPQKDKDWDAPVPDDPLQLVLCQVQFDADHDPDPVSSNLQRDAQKTKMFIAGPSGRSDTQKMWIKGFAQDEAQAPVSSVVGRVVPPHSQNGQEIETEGMTGRGSSNVPRDNYLAPQVVVVVVVCVVHVNHDWYKYWAAQQALLVVLVVCFQPQDCLLAPPVLLVQLCVLCVVVVNDDDPNGHSSNSLNVCLPPPPSVVPPSSLVSNVLNLLLSVLCLQAPDDDPLARPGPVSRSLQLSQWAFADKHAQRAPDPSRCNRRNNIITMTIDDSVGRVVSNVCCVPPVDHHYHDHSDVSNPPPPD

Organism: Phytophthora sojae (strain P6497) (NCBI:txid1094619)